Protein AF-0000000070205760 (afdb_homodimer)

Radius of gyration: 33.43 Å; Cα contacts (8 Å, |Δi|>4): 2283; chains: 2; bounding box: 76×93×79 Å

Sequence (1070 aa):
MADLSYISCPNTAYIRYMSIPDMLQERTNEAPEKEIFVQRFEGGGRRSLTYAELLKRSTHIAKYLTARGIVPGDCVAIIGPNSIEWIIGEFAILLTGAVAVQIYKTSESFAETTKLLKSTQSKAVLLDPEFEINYISDMEAYFTSEESPQGKPIVLLLQQSALSSLTSMPDAILTTEEEVVALPKIQPESTAIIFTTSGSTGVPKMVEITHLSMVNASYISFLGIGGGDRPYGTSYNDRPFTWMAGSPIFSILNGNKRVFVDTAIGMKKENIMVIWDIIMSEKCTNAMVLPYALLDIIDNLDVILKHGYGLYAIGTGGQHIGSHLTDICGTCTEKFFMGYGSTEVGVVSYIELTTEMEEGHVGSLFPGYEVKVIGGNGATLNRGQLGDILVKSPWILKCYGSSPELNAASFAEGGWFRTGDIGNITVDGKLFVKGKSNDVIKRGGLKVLTCVVEVAMSKLPGVREVVVISVPDDRLLEEVCACYILDEDVNTSEYELDQKCRAILGDNVLGSTPSYFLRFDKFPRLRNGFPPSASMADLSYISCPNTAYIRYMSIPDMLQERTNEAPEKEIFVQRFEGGGRRSLTYAELLKRSTHIAKYLTARGIVPGDCVAIIGPNSIEWIIGEFAILLTGAVAVQIYKTSESFAETTKLLKSTQSKAVLLDPEFEINYISDMEAYFTSEESPQGKPIVLLLQQSALSSLTSMPDAILTTEEEVVALPKIQPESTAIIFTTSGSTGVPKMVEITHLSMVNASYISFLGIGGGDRPYGTSYNDRPFTWMAGSPIFSILNGNKRVFVDTAIGMKKENIMVIWDIIMSEKCTNAMVLPYALLDIIDNLDVILKHGYGLYAIGTGGQHIGSHLTDICGTCTEKFFMGYGSTEVGVVSYIELTTEMEEGHVGSLFPGYEVKVIGGNGATLNRGQLGDILVKSPWILKCYGSSPELNAASFAEGGWFRTGDIGNITVDGKLFVKGKSNDVIKRGGLKVLTCVVEVAMSKLPGVREVVVISVPDDRLLEEVCACYILDEDVNTSEYELDQKCRAILGDNVLGSTPSYFLRFDKFPRLRNGFPPSAS

Foldseek 3Di:
DFDFFKDAFADPDDQDFAFLLVLLVVLCVVWVADWAEWEAEPPGDIDTDGSVRLNVLLCLLLLLCVVVPDAAAAEEEEEDWDDPLSSSPLVSCVQQNYAYEYDYPDPDDLVVVVVVCVQRLHQEYEAAQPDDPVSLVVLCCSNCPPPSPDDDYHHHHSYPCCSVCVVPPPPSVPDPVSVPDDHDGHGQQGFHYWYWDCDPVRHTWTFTFGSSLQLVLLVLVCVVVVVPPAQAAEELDRHCDAFYPSHSSSSSSVVHHYYYYHPVQGPDLVNLVVVLVVCVVVVHQEYEYEPVSLVSCVVCLVVSQVVVAAHQEYEYEDDWDDLVSQVCDPRRYPWYKYFDDDNFAGTFAMDTDDNPDDTQFHHDGTHFKMKFFAAPVRHRHRAPDKGWIKMAGPNGTPAGPPCVPVRVVQADPPRIGGPQWMWGAHSVGTTGTQAGVVQWWQFQNDTARQSNLQRLLCPDPFWDGWAWAWDQDPRGRTFIEIETEGHPPDDDDPVRSQVSSDVSCDDVNNSHGGPHYHYDNDADADPSRHGDHND/DFDFFKDAFADPDDQDFAFLLVLLVVLCVVWVADWAEWEAEPPGDIDTDGSVRLNVLLCLLLLVLVVVPDAAAAEEEEEDWDDPLSSSPLVSCVQQNYAYEYDYPPPDDLVVVVVVCLQSLHQEYEAAQPDDPVSLVVLQCSQCPPPSPDHDRRYRHSRPCCSVCVVPPPPSVPDPVSVPDDHDGHGQQGFHYWYWDCDPVRHTWTFTFGSSLQLVLLVLVCVVVVPDPAQAAEELDRHCDAFYPSHSSSSSSVVHHYYYYHPVQGPDLVNLVVVLVVCVVVVHQEYEYEPVVLVSCVVCLVVSQVVVAAHQEYEYEDDWDDLVSQVCDPRRYPWYKYFDDDNFAGTFAMDTDDNPDDTQFHHDGTHFKMKFFAAPVRHRHRAPDKGWIKMAGPNGTPAGPPCPPVRVVQADPPRIGGPQWMWGAHSVGTTGTQAGVVQWFQFQNDTARQSNLQRLLCPDPFWDGWAWAWDQDPRGRTFIEIETEGHPPDDDDPVRSQVSSDVSCDDVNNSHGGPHYHYDNDADADPSRHGDHND

Nearest PDB structures (foldseek):
  4gxq-assembly1_A  TM=8.600E-01  e=6.848E-35  Rhodopseudomonas palustris CGA009
  4fuq-assembly4_D  TM=8.060E-01  e=1.025E-35  Rhodopseudomonas palustris CGA009
  6q2m-assembly1_A  TM=8.361E-01  e=2.044E-33  Photinus pyralis
  6k4c-assembly1_A  TM=8.031E-01  e=4.847E-34  Lampyridae
  6hps-assembly1_A  TM=8.206E-01  e=2.572E-32  Photinus pyralis

pLDDT: mean 76.5, std 16.22, range [30.53, 97.88]

Secondary structure (DSSP, 8-state):
-PPBSEEE----SPP----HHHHHHHHHHH-TT-EEEEEE-GGG-EEEEEHHHHHHHHHHHHHHHHHTT--TT-EEEEEE-SSHHHHHHHHHHHHTTPEEEEEE-SS--HHHHHHHHHHHT-SEEEE-TTS-HHHHHHHHHHHHSTTSSSS--EEEE--HHHHHTTTT-SS----HHHHTPPPPPPPTTSEEEEEEE--TTSSPEEEEEEHHHHHHHHHHHHHHHT--S--PPEE--SS---SGGG-HHHHHHHT--EEEE-TTTTT-GGGHHHHHHHHHHTT--EEE--HHHHHHHHHTHHHHHHTT--EEEEEEESS---GGGGGGBTTTEEEEEEEEEETTTEEEEEEE--TTPPTTB--EEPTT-EEEEE-TTSPBPBTT--EEEEEE-TTS--EETT-HHHHHHHEETTTEEEEEEEEEE-TT--EEEEEETT-EEEETTEEEEHHHHHHHHHTSTTEEEEEEEEEEETTTEEEEEEEEEE-TT----HHHHHHHHHHHH-GGGGGGS-SEEEE-SS----TTSPPPP--/-PPBSEEE----SPP----HHHHHHHHHHH-TT-EEEEEE-GGG-EEEEEHHHHHHHHHHHHHHHHHTT--TT-EEEEEE-SSHHHHHHHHHHHHTTPEEEEEE-SS--HHHHHHHHHHHT-SEEEE-TTS-HHHHHHHHHHHHSTTSSSSS---EE--HHHHHTTTT-SS----HHHHTPPPPPPPTTSEEEEEEE--TTSSPEEEEEEHHHHHHHHHHHHHHHT--S----EE--SS---SGGG-HHHHHHHT--EEEE-TTTTT-GGGHHHHHHHHHHTT--EEE--HHHHHHHHHTHHHHHHHT--EEEEEEESS---GGGGGGBTTTEEEEEEEEEETTTEEEEEEE--TTPPTTB--EEPTT-EEEEE-TTSPBPBTT--EEEEEE-TTS--EETT-HHHHHHHEETTTEEEEEEEEEE-TT--EEEEEETT-EEEETTEEEEHHHHHHHHHTSTTEEEEEEEEEEETTTEEEEEEEEEE-TT----HHHHHHHHHHHH-GGGGGGS-SEEEE-SS----TTSPPPP--

InterPro domains:
  IPR000873 AMP-dependent synthetase/ligase domain [PF00501] (25-400)
  IPR020845 AMP-binding, conserved site [PS00455] (194-205)
  IPR025110 AMP-binding enzyme, C-terminal domain [PF13193] (453-529)
  IPR042099 ANL, N-terminal domain [G3DSA:3.40.50.12780] (6-436)
  IPR045851 AMP-binding enzyme domain superfamily [G3DSA:3.30.300.30] (437-529)

Structure (mmCIF, N/CA/C/O backbone):
data_AF-0000000070205760-model_v1
#
loop_
_entity.id
_entity.type
_entity.pdbx_description
1 polymer 'Acyl--CoA ligase YdaB'
#
loop_
_atom_site.group_PDB
_atom_site.id
_atom_site.type_symbol
_atom_site.label_atom_id
_atom_site.label_alt_id
_atom_site.label_comp_id
_atom_site.label_asym_id
_atom_site.label_entity_id
_atom_site.label_seq_id
_atom_site.pdbx_PDB_ins_code
_atom_site.Cartn_x
_atom_site.Cartn_y
_atom_site.Cartn_z
_atom_site.occupancy
_atom_site.B_iso_or_equiv
_atom_site.auth_seq_id
_atom_site.auth_comp_id
_atom_site.auth_asym_id
_atom_site.auth_atom_id
_atom_site.pdbx_PDB_model_num
ATOM 1 N N . MET A 1 1 ? -24.453 0.833 13.477 1 44.97 1 MET A N 1
ATOM 2 C CA . MET A 1 1 ? -24.156 0.873 12.047 1 44.97 1 MET A CA 1
ATOM 3 C C . MET A 1 1 ? -23.328 -0.332 11.625 1 44.97 1 MET A C 1
ATOM 5 O O . MET A 1 1 ? -22.438 -0.764 12.359 1 44.97 1 MET A O 1
ATOM 9 N N . ALA A 1 2 ? -23.859 -1.13 10.727 1 53.62 2 ALA A N 1
ATOM 10 C CA . ALA A 1 2 ? -23.219 -2.369 10.289 1 53.62 2 ALA A CA 1
ATOM 11 C C . ALA A 1 2 ? -21.812 -2.109 9.797 1 53.62 2 ALA A C 1
ATOM 13 O O . ALA A 1 2 ? -21.547 -1.109 9.117 1 53.62 2 ALA A O 1
ATOM 14 N N . ASP A 1 3 ? -20.844 -2.801 10.188 1 84.81 3 ASP A N 1
ATOM 15 C CA . ASP A 1 3 ? -19.438 -2.764 9.781 1 84.81 3 ASP A CA 1
ATOM 16 C C . ASP A 1 3 ? -19.312 -2.943 8.266 1 84.81 3 ASP A C 1
ATOM 18 O O . ASP A 1 3 ? -20.141 -3.6 7.641 1 84.81 3 ASP A O 1
ATOM 22 N N . LEU A 1 4 ? -18.719 -2.115 7.668 1 93.62 4 LEU A N 1
ATOM 23 C CA . LEU A 1 4 ? -18.422 -2.227 6.246 1 93.62 4 LEU A CA 1
ATOM 24 C C . LEU A 1 4 ? -17.703 -3.533 5.941 1 93.62 4 LEU A C 1
ATOM 26 O O . LEU A 1 4 ? -17.031 -4.098 6.812 1 93.62 4 LEU A O 1
ATOM 30 N N . SER A 1 5 ? -17.969 -4.062 4.754 1 96.56 5 SER A N 1
ATOM 31 C CA . SER A 1 5 ? -17.375 -5.309 4.285 1 96.56 5 SER A CA 1
ATOM 32 C C . SER A 1 5 ? -15.891 -5.129 3.973 1 96.56 5 SER A C 1
ATOM 34 O O . SER A 1 5 ? -15.5 -5.027 2.807 1 96.56 5 SER A O 1
ATOM 36 N N . TYR A 1 6 ? -15.133 -5.137 5.008 1 97 6 TYR A N 1
ATOM 37 C CA . TYR A 1 6 ? -13.688 -4.973 4.918 1 97 6 TYR A CA 1
ATOM 38 C C . TYR A 1 6 ? -12.977 -5.816 5.973 1 97 6 TYR A C 1
ATOM 40 O O . TYR A 1 6 ? -13.406 -5.871 7.125 1 97 6 TYR A O 1
ATOM 48 N N . ILE A 1 7 ? -11.93 -6.539 5.535 1 96.31 7 ILE A N 1
ATOM 49 C CA . ILE A 1 7 ? -11.055 -7.262 6.453 1 96.31 7 ILE A CA 1
ATOM 50 C C . ILE A 1 7 ? -9.602 -7.113 6.004 1 96.31 7 ILE A C 1
ATOM 52 O O . ILE A 1 7 ? -9.336 -6.891 4.82 1 96.31 7 ILE A O 1
ATOM 56 N N . SER A 1 8 ? -8.711 -7.168 6.898 1 95 8 SER A N 1
ATOM 57 C CA . SER A 1 8 ? -7.281 -7.086 6.609 1 95 8 SER A CA 1
ATOM 58 C C . SER A 1 8 ? -6.473 -7.957 7.566 1 95 8 SER A C 1
ATOM 60 O O . SER A 1 8 ? -6.977 -8.375 8.609 1 95 8 SER A O 1
ATOM 62 N N . CYS A 1 9 ? -5.316 -8.352 7.152 1 92.88 9 CYS A N 1
ATOM 63 C CA . CYS A 1 9 ? -4.32 -9.016 7.988 1 92.88 9 CYS A CA 1
ATOM 64 C C . CYS A 1 9 ? -3.004 -8.25 7.977 1 92.88 9 CYS A C 1
ATOM 66 O O . CYS A 1 9 ? -2.344 -8.156 6.941 1 92.88 9 CYS A O 1
ATOM 68 N N . PRO A 1 10 ? -2.631 -7.676 9.117 1 90.31 10 PRO A N 1
ATOM 69 C CA . PRO A 1 10 ? -1.404 -6.875 9.148 1 90.31 10 PRO A CA 1
ATOM 70 C C . PRO A 1 10 ? -0.162 -7.688 8.789 1 90.31 10 PRO A C 1
ATOM 72 O O . PRO A 1 10 ? -0.057 -8.859 9.156 1 90.31 10 PRO A O 1
ATOM 75 N N . ASN A 1 11 ? 0.666 -7.039 7.957 1 85.5 11 ASN A N 1
ATOM 76 C CA . ASN A 1 11 ? 1.988 -7.609 7.719 1 85.5 11 ASN A CA 1
ATOM 77 C C . ASN A 1 11 ? 2.969 -7.23 8.828 1 85.5 11 ASN A C 1
ATOM 79 O O . ASN A 1 11 ? 3.449 -6.098 8.875 1 85.5 11 ASN A O 1
ATOM 83 N N . THR A 1 12 ? 3.359 -8.156 9.617 1 83.62 12 THR A N 1
ATOM 84 C CA . THR A 1 12 ? 4.195 -7.848 10.773 1 83.62 12 THR A CA 1
ATOM 85 C C . THR A 1 12 ? 5.672 -8.023 10.438 1 83.62 12 THR A C 1
ATOM 87 O O . THR A 1 12 ? 6.543 -7.68 11.242 1 83.62 12 THR A O 1
ATOM 90 N N . ALA A 1 13 ? 5.918 -8.516 9.25 1 84.19 13 ALA A N 1
ATOM 91 C CA . ALA A 1 13 ? 7.305 -8.742 8.844 1 84.19 13 ALA A CA 1
ATOM 92 C C . ALA A 1 13 ? 7.859 -7.539 8.094 1 84.19 13 ALA A C 1
ATOM 94 O O . ALA A 1 13 ? 7.117 -6.832 7.406 1 84.19 13 ALA A O 1
ATOM 95 N N . TYR A 1 14 ? 9.133 -7.383 8.25 1 88 14 TYR A N 1
ATOM 96 C CA . TYR A 1 14 ? 9.797 -6.379 7.422 1 88 14 TYR A CA 1
ATOM 97 C C . TYR A 1 14 ? 9.797 -6.793 5.953 1 88 14 TYR A C 1
ATOM 99 O O . TYR A 1 14 ? 9.977 -7.973 5.633 1 88 14 TYR A O 1
ATOM 107 N N . ILE A 1 15 ? 9.625 -5.828 5.133 1 90.75 15 ILE A N 1
ATOM 108 C CA . ILE A 1 15 ? 9.672 -6.078 3.697 1 90.75 15 ILE A CA 1
ATOM 109 C C . ILE A 1 15 ? 11.102 -6.426 3.283 1 90.75 15 ILE A C 1
ATOM 111 O O . ILE A 1 15 ? 12.047 -5.727 3.65 1 90.75 15 ILE A O 1
ATOM 115 N N . ARG A 1 16 ? 11.242 -7.512 2.629 1 91 16 ARG A N 1
ATOM 116 C CA . ARG A 1 16 ? 12.531 -7.871 2.057 1 91 16 ARG A CA 1
ATOM 117 C C . ARG A 1 16 ? 12.742 -7.188 0.71 1 91 16 ARG A C 1
ATOM 119 O O . ARG A 1 16 ? 12.328 -7.703 -0.327 1 91 16 ARG A O 1
ATOM 126 N N . TYR A 1 17 ? 13.406 -6.109 0.731 1 93.81 17 TYR A N 1
ATOM 127 C CA . TYR A 1 17 ? 13.648 -5.316 -0.469 1 93.81 17 TYR A CA 1
ATOM 128 C C . TYR A 1 17 ? 14.852 -5.836 -1.241 1 93.81 17 TYR A C 1
ATOM 130 O O . TYR A 1 17 ? 15.906 -5.203 -1.254 1 93.81 17 TYR A O 1
ATOM 138 N N . MET A 1 18 ? 14.648 -6.918 -1.953 1 93.5 18 MET A N 1
ATOM 139 C CA . MET A 1 18 ? 15.711 -7.582 -2.699 1 93.5 18 MET A CA 1
ATOM 140 C C . MET A 1 18 ? 15.156 -8.328 -3.904 1 93.5 18 MET A C 1
ATOM 142 O O . MET A 1 18 ? 13.953 -8.602 -3.967 1 93.5 18 MET A O 1
ATOM 146 N N . SER A 1 19 ? 15.984 -8.641 -4.852 1 95.44 19 SER A N 1
ATOM 147 C CA . SER A 1 19 ? 15.594 -9.375 -6.043 1 95.44 19 SER A CA 1
ATOM 148 C C . SER A 1 19 ? 15.68 -10.883 -5.812 1 95.44 19 SER A C 1
ATOM 150 O O . SER A 1 19 ? 16.266 -11.336 -4.832 1 95.44 19 SER A O 1
ATOM 152 N N . ILE A 1 20 ? 15.078 -11.617 -6.711 1 94.88 20 ILE A N 1
ATOM 153 C CA . ILE A 1 20 ? 15.109 -13.078 -6.652 1 94.88 20 ILE A CA 1
ATOM 154 C C . ILE A 1 20 ? 16.547 -13.57 -6.703 1 94.88 20 ILE A C 1
ATOM 156 O O . ILE A 1 20 ? 16.969 -14.398 -5.891 1 94.88 20 ILE A O 1
ATOM 160 N N . PRO A 1 21 ? 17.422 -13.039 -7.594 1 94.88 21 PRO A N 1
ATOM 161 C CA . PRO A 1 21 ? 18.828 -13.453 -7.605 1 94.88 21 PRO A CA 1
ATOM 162 C C . PRO A 1 21 ? 19.547 -13.133 -6.297 1 94.88 21 PRO A C 1
ATOM 164 O O . PRO A 1 21 ? 20.391 -13.914 -5.844 1 94.88 21 PRO A O 1
ATOM 167 N N . ASP A 1 22 ? 19.234 -11.984 -5.691 1 93.62 22 ASP A N 1
ATOM 168 C CA . ASP A 1 22 ? 19.812 -11.664 -4.387 1 93.62 22 ASP A CA 1
ATOM 169 C C . ASP A 1 22 ? 19.469 -12.734 -3.354 1 93.62 22 ASP A C 1
ATOM 171 O O . ASP A 1 22 ? 20.312 -13.156 -2.574 1 93.62 22 ASP A O 1
ATOM 175 N N . MET A 1 23 ? 18.266 -13.125 -3.352 1 92.38 23 MET A N 1
ATOM 176 C CA . MET A 1 23 ? 17.812 -14.133 -2.396 1 92.38 23 MET A CA 1
ATOM 177 C C . MET A 1 23 ? 18.484 -15.484 -2.678 1 92.38 23 MET A C 1
ATOM 179 O O . MET A 1 23 ? 18.844 -16.203 -1.75 1 92.38 23 MET A O 1
ATOM 183 N N . LEU A 1 24 ? 18.547 -15.844 -3.953 1 93 24 LEU A N 1
ATOM 184 C CA . LEU A 1 24 ? 19.266 -17.078 -4.305 1 93 24 LEU A CA 1
ATOM 185 C C . LEU A 1 24 ? 20.688 -17.047 -3.773 1 93 24 LEU A C 1
ATOM 187 O O . LEU A 1 24 ? 21.172 -18.031 -3.227 1 93 24 LEU A O 1
ATOM 191 N N . GLN A 1 25 ? 21.344 -15.953 -3.957 1 93.31 25 GLN A N 1
ATOM 192 C CA . GLN A 1 25 ? 22.703 -15.812 -3.457 1 93.31 25 GLN A CA 1
ATOM 193 C C . GLN A 1 25 ? 22.75 -15.977 -1.941 1 93.31 25 GLN A C 1
ATOM 195 O O . GLN A 1 25 ? 23.641 -16.656 -1.413 1 93.31 25 GLN A O 1
ATOM 200 N N . GLU A 1 26 ? 21.859 -15.375 -1.264 1 91.5 26 GLU A N 1
ATOM 201 C CA . GLU A 1 26 ? 21.781 -15.484 0.191 1 91.5 26 GLU A CA 1
ATOM 202 C C . GLU A 1 26 ? 21.578 -16.938 0.625 1 91.5 26 GLU A C 1
ATOM 204 O O . GLU A 1 26 ? 22.266 -17.422 1.525 1 91.5 26 GLU A O 1
ATOM 209 N N . ARG A 1 27 ? 20.719 -17.578 -0.027 1 91.5 27 ARG A N 1
ATOM 210 C CA . ARG A 1 27 ? 20.438 -18.969 0.308 1 91.5 27 ARG A CA 1
ATOM 211 C C . ARG A 1 27 ? 21.641 -19.859 0.008 1 91.5 27 ARG A C 1
ATOM 213 O O . ARG A 1 27 ? 21.938 -20.797 0.761 1 91.5 27 ARG A O 1
ATOM 220 N N . THR A 1 28 ? 22.266 -19.609 -1.092 1 94.31 28 THR A N 1
ATOM 221 C CA . THR A 1 28 ? 23.453 -20.359 -1.456 1 94.31 28 THR A CA 1
ATOM 222 C C . THR A 1 28 ? 24.547 -20.188 -0.411 1 94.31 28 THR A C 1
ATOM 224 O O . THR A 1 28 ? 25.219 -21.141 -0.035 1 94.31 28 THR A O 1
ATOM 227 N N . ASN A 1 29 ? 24.703 -18.969 0.047 1 94.44 29 ASN A N 1
ATOM 228 C CA . ASN A 1 29 ? 25.688 -18.703 1.086 1 94.44 29 ASN A CA 1
ATOM 229 C C . ASN A 1 29 ? 25.359 -19.453 2.377 1 94.44 29 ASN A C 1
ATOM 231 O O . ASN A 1 29 ? 26.266 -19.922 3.068 1 94.44 29 ASN A O 1
ATOM 235 N N . GLU A 1 30 ? 24.156 -19.609 2.66 1 92.94 30 GLU A N 1
ATOM 236 C CA . GLU A 1 30 ? 23.703 -20.25 3.896 1 92.94 30 GLU A CA 1
ATOM 237 C C . GLU A 1 30 ? 23.844 -21.766 3.826 1 92.94 30 GLU A C 1
ATOM 239 O O . GLU A 1 30 ? 24.25 -22.406 4.801 1 92.94 30 GLU A O 1
ATOM 244 N N . ALA A 1 31 ? 23.516 -22.328 2.688 1 93.88 31 ALA A N 1
ATOM 245 C CA . ALA A 1 31 ? 23.5 -23.781 2.57 1 93.88 31 ALA A CA 1
ATOM 246 C C . ALA A 1 31 ? 23.797 -24.219 1.137 1 93.88 31 ALA A C 1
ATOM 248 O O . ALA A 1 31 ? 22.953 -24.844 0.49 1 93.88 31 ALA A O 1
ATOM 249 N N . PRO A 1 32 ? 24.969 -24.016 0.735 1 94.81 32 PRO A N 1
ATOM 250 C CA . PRO A 1 32 ? 25.312 -24.266 -0.666 1 94.81 32 PRO A CA 1
ATOM 251 C C . PRO A 1 32 ? 25.047 -25.719 -1.091 1 94.81 32 PRO A C 1
ATOM 253 O O . PRO A 1 32 ? 24.641 -25.969 -2.229 1 94.81 32 PRO A O 1
ATOM 256 N N . GLU A 1 33 ? 25.172 -26.703 -0.186 1 95.25 33 GLU A N 1
ATOM 257 C CA . GLU A 1 33 ? 25.094 -28.109 -0.568 1 95.25 33 GLU A CA 1
ATOM 258 C C . GLU A 1 33 ? 23.688 -28.672 -0.313 1 95.25 33 GLU A C 1
ATOM 260 O O . GLU A 1 33 ? 23.438 -29.844 -0.588 1 95.25 33 GLU A O 1
ATOM 265 N N . LYS A 1 34 ? 22.797 -27.859 0.14 1 92.38 34 LYS A N 1
ATOM 266 C CA . LYS A 1 34 ? 21.438 -28.328 0.385 1 92.38 34 LYS A CA 1
ATOM 267 C C . LYS A 1 34 ? 20.734 -28.656 -0.924 1 92.38 34 LYS A C 1
ATOM 269 O O . LYS A 1 34 ? 20.75 -27.875 -1.869 1 92.38 34 LYS A O 1
ATOM 274 N N . GLU A 1 35 ? 20.094 -29.875 -0.891 1 90.31 35 GLU A N 1
ATOM 275 C CA . GLU A 1 35 ? 19.25 -30.281 -2.014 1 90.31 35 GLU A CA 1
ATOM 276 C C . GLU A 1 35 ? 17.922 -29.531 -2.002 1 90.31 35 GLU A C 1
ATOM 278 O O . GLU A 1 35 ? 17.156 -29.625 -1.042 1 90.31 35 GLU A O 1
ATOM 283 N N . ILE A 1 36 ? 17.688 -28.797 -3.104 1 86.31 36 ILE A N 1
ATOM 284 C CA . ILE A 1 36 ? 16.516 -27.938 -3.055 1 86.31 36 ILE A CA 1
ATOM 285 C C . ILE A 1 36 ? 15.492 -28.406 -4.086 1 86.31 36 ILE A C 1
ATOM 287 O O . ILE A 1 36 ? 14.297 -28.156 -3.932 1 86.31 36 ILE A O 1
ATOM 291 N N . PHE A 1 37 ? 15.945 -29.016 -5.137 1 85.12 37 PHE A N 1
ATOM 292 C CA . PHE A 1 37 ? 15.031 -29.516 -6.164 1 85.12 37 PHE A CA 1
ATOM 293 C C . PHE A 1 37 ? 15.367 -30.953 -6.531 1 85.12 37 PHE A C 1
ATOM 295 O O . PHE A 1 37 ? 16.531 -31.297 -6.734 1 85.12 37 PHE A O 1
ATOM 302 N N . VAL A 1 38 ? 14.289 -31.75 -6.566 1 86.12 38 VAL A N 1
ATOM 303 C CA . VAL A 1 38 ? 14.414 -33.156 -6.969 1 86.12 38 VAL A CA 1
ATOM 304 C C . VAL A 1 38 ? 13.398 -33.469 -8.062 1 86.12 38 VAL A C 1
ATOM 306 O O . VAL A 1 38 ? 12.219 -33.125 -7.938 1 86.12 38 VAL A O 1
ATOM 309 N N . GLN A 1 39 ? 13.859 -34.031 -9.141 1 83.62 39 GLN A N 1
ATOM 310 C CA . GLN A 1 39 ? 12.977 -34.5 -10.203 1 83.62 39 GLN A CA 1
ATOM 311 C C . GLN A 1 39 ? 13.008 -36.031 -10.305 1 83.62 39 GLN A C 1
ATOM 313 O O . GLN A 1 39 ? 14.078 -36.625 -10.383 1 83.62 39 GLN A O 1
ATOM 318 N N . ARG A 1 40 ? 11.844 -36.531 -10.266 1 84.5 40 ARG A N 1
ATOM 319 C CA . ARG A 1 40 ? 11.711 -38 -10.375 1 84.5 40 ARG A CA 1
ATOM 320 C C . ARG A 1 40 ? 11.148 -38.406 -11.727 1 84.5 40 ARG A C 1
ATOM 322 O O . ARG A 1 40 ? 10.273 -37.719 -12.273 1 84.5 40 ARG A O 1
ATOM 329 N N . PHE A 1 41 ? 11.617 -39.5 -12.25 1 82.06 41 PHE A N 1
ATOM 330 C CA . PHE A 1 41 ? 11.258 -39.969 -13.586 1 82.06 41 PHE A CA 1
ATOM 331 C C . PHE A 1 41 ? 10.609 -41.344 -13.523 1 82.06 41 PHE A C 1
ATOM 333 O O . PHE A 1 41 ? 10.664 -42.031 -12.492 1 82.06 41 PHE A O 1
ATOM 340 N N . GLU A 1 42 ? 10.008 -41.625 -14.664 1 76.81 42 GLU A N 1
ATOM 341 C CA . GLU A 1 42 ? 9.477 -43 -14.773 1 76.81 42 GLU A CA 1
ATOM 342 C C . GLU A 1 42 ? 10.578 -44.031 -14.609 1 76.81 42 GLU A C 1
ATOM 344 O O . GLU A 1 42 ? 11.703 -43.812 -15.07 1 76.81 42 GLU A O 1
ATOM 349 N N . GLY A 1 43 ? 10.336 -45.156 -14.023 1 80.81 43 GLY A N 1
ATOM 350 C CA . GLY A 1 43 ? 11.305 -46.219 -13.852 1 80.81 43 GLY A CA 1
ATOM 351 C C . GLY A 1 43 ? 12.242 -46 -12.68 1 80.81 43 GLY A C 1
ATOM 352 O O . GLY A 1 43 ? 13.211 -46.75 -12.516 1 80.81 43 GLY A O 1
ATOM 353 N N . GLY A 1 44 ? 12.031 -44.969 -11.961 1 84.25 44 GLY A N 1
ATOM 354 C CA . GLY A 1 44 ? 12.773 -44.75 -10.727 1 84.25 44 GLY A CA 1
ATOM 355 C C . GLY A 1 44 ? 13.914 -43.781 -10.875 1 84.25 44 GLY A C 1
ATOM 356 O O . GLY A 1 44 ? 14.695 -43.594 -9.938 1 84.25 44 GLY A O 1
ATOM 357 N N . GLY A 1 45 ? 14.125 -43.219 -11.992 1 88.56 45 GLY A N 1
ATOM 358 C CA . GLY A 1 45 ? 15.156 -42.219 -12.195 1 88.56 45 GLY A CA 1
ATOM 359 C C . GLY A 1 45 ? 15.016 -41 -11.281 1 88.56 45 GLY A C 1
ATOM 360 O O . GLY A 1 45 ? 13.906 -40.656 -10.859 1 88.56 45 GLY A O 1
ATOM 361 N N . ARG A 1 46 ? 16.219 -40.375 -10.875 1 89.31 46 ARG A N 1
ATOM 362 C CA . ARG A 1 46 ? 16.25 -39.25 -9.938 1 89.31 46 ARG A CA 1
ATOM 363 C C . ARG A 1 46 ? 17.359 -38.25 -10.281 1 89.31 46 ARG A C 1
ATOM 365 O O . ARG A 1 46 ? 18.5 -38.656 -10.531 1 89.31 46 ARG A O 1
ATOM 372 N N . ARG A 1 47 ? 17.031 -37.062 -10.445 1 87.81 47 ARG A N 1
ATOM 373 C CA . ARG A 1 47 ? 17.984 -35.969 -10.547 1 87.81 47 ARG A CA 1
ATOM 374 C C . ARG A 1 47 ? 17.734 -34.938 -9.461 1 87.81 47 ARG A C 1
ATOM 376 O O . ARG A 1 47 ? 16.625 -34.812 -8.953 1 87.81 47 ARG A O 1
ATOM 383 N N . SER A 1 48 ? 18.766 -34.344 -9.023 1 88.88 48 SER A N 1
ATOM 384 C CA . SER A 1 48 ? 18.609 -33.312 -7.98 1 88.88 48 SER A CA 1
ATOM 385 C C . SER A 1 48 ? 19.5 -32.125 -8.227 1 88.88 48 SER A C 1
ATOM 387 O O . SER A 1 48 ? 20.438 -32.188 -9.031 1 88.88 48 SER A O 1
ATOM 389 N N . LEU A 1 49 ? 19.156 -31.031 -7.668 1 88.12 49 LEU A N 1
ATOM 390 C CA . LEU A 1 49 ? 19.859 -29.766 -7.77 1 88.12 49 LEU A CA 1
ATOM 391 C C . LEU A 1 49 ? 20.078 -29.156 -6.391 1 88.12 49 LEU A C 1
ATOM 393 O O . LEU A 1 49 ? 19.141 -29.062 -5.586 1 88.12 49 LEU A O 1
ATOM 397 N N . THR A 1 50 ? 21.391 -28.812 -6.059 1 92.56 50 THR A N 1
ATOM 398 C CA . THR A 1 50 ? 21.703 -28.062 -4.84 1 92.56 50 THR A CA 1
ATOM 399 C C . THR A 1 50 ? 21.688 -26.562 -5.102 1 92.56 50 THR A C 1
ATOM 401 O O . THR A 1 50 ? 21.656 -26.125 -6.254 1 92.56 50 THR A O 1
ATOM 404 N N . TYR A 1 51 ? 21.703 -25.75 -4.039 1 93.62 51 TYR A N 1
ATOM 405 C CA . TYR A 1 51 ? 21.781 -24.297 -4.211 1 93.62 51 TYR A CA 1
ATOM 406 C C . TYR A 1 51 ? 23.031 -23.906 -4.996 1 93.62 51 TYR A C 1
ATOM 408 O O . TYR A 1 51 ? 22.953 -23.078 -5.906 1 93.62 51 TYR A O 1
ATOM 416 N N . ALA A 1 52 ? 24.141 -24.484 -4.645 1 94.19 52 ALA A N 1
ATOM 417 C CA . ALA A 1 52 ? 25.406 -24.172 -5.297 1 94.19 52 ALA A CA 1
ATOM 418 C C . ALA A 1 52 ? 25.359 -24.516 -6.781 1 94.19 52 ALA A C 1
ATOM 420 O O . ALA A 1 52 ? 25.828 -23.734 -7.617 1 94.19 52 ALA A O 1
ATOM 421 N N . GLU A 1 53 ? 24.812 -25.672 -7.07 1 90.94 53 GLU A N 1
ATOM 422 C CA . GLU A 1 53 ? 24.703 -26.094 -8.461 1 90.94 53 GLU A CA 1
ATOM 423 C C . GLU A 1 53 ? 23.766 -25.156 -9.242 1 90.94 53 GLU A C 1
ATOM 425 O O . GLU A 1 53 ? 24.062 -24.781 -10.375 1 90.94 53 GLU A O 1
ATOM 430 N N . LEU A 1 54 ? 22.656 -24.812 -8.633 1 90.88 54 LEU A N 1
ATOM 431 C CA . LEU A 1 54 ? 21.703 -23.922 -9.281 1 90.88 54 LEU A CA 1
ATOM 432 C C . LEU A 1 54 ? 22.359 -22.578 -9.602 1 90.88 54 LEU A C 1
ATOM 434 O O . LEU A 1 54 ? 22.25 -22.094 -10.727 1 90.88 54 LEU A O 1
ATOM 438 N N . LEU A 1 55 ? 23 -22.016 -8.633 1 92.44 55 LEU A N 1
ATOM 439 C CA . LEU A 1 55 ? 23.625 -20.719 -8.828 1 92.44 55 LEU A CA 1
ATOM 440 C C . LEU A 1 55 ? 24.719 -20.797 -9.898 1 92.44 55 LEU A C 1
ATOM 442 O O . LEU A 1 55 ? 24.781 -19.938 -10.773 1 92.44 55 LEU A O 1
ATOM 446 N N . LYS A 1 56 ? 25.547 -21.797 -9.844 1 89.38 56 LYS A N 1
ATOM 447 C CA . LYS A 1 56 ? 26.641 -21.969 -10.789 1 89.38 56 LYS A CA 1
ATOM 448 C C . LYS A 1 56 ? 26.141 -22.109 -12.219 1 89.38 56 LYS A C 1
ATOM 450 O O . LYS A 1 56 ? 26.562 -21.391 -13.109 1 89.38 56 LYS A O 1
ATOM 455 N N . ARG A 1 57 ? 25.219 -23.016 -12.422 1 86.31 57 ARG A N 1
ATOM 456 C CA . ARG A 1 57 ? 24.719 -23.312 -13.758 1 86.31 57 ARG A CA 1
ATOM 457 C C . ARG A 1 57 ? 23.906 -22.141 -14.312 1 86.31 57 ARG A C 1
ATOM 459 O O . ARG A 1 57 ? 24.016 -21.812 -15.492 1 86.31 57 ARG A O 1
ATOM 466 N N . SER A 1 58 ? 23.094 -21.578 -13.5 1 91.06 58 SER A N 1
ATOM 467 C CA . SER A 1 58 ? 22.312 -20.422 -13.945 1 91.06 58 SER A CA 1
ATOM 468 C C . SER A 1 58 ? 23.219 -19.25 -14.281 1 91.06 58 SER A C 1
ATOM 470 O O . SER A 1 58 ? 22.969 -18.5 -15.234 1 91.06 58 SER A O 1
ATOM 472 N N . THR A 1 59 ? 24.281 -19.016 -13.445 1 90.5 59 THR A N 1
ATOM 473 C CA . THR A 1 59 ? 25.219 -17.922 -13.695 1 90.5 59 THR A CA 1
ATOM 474 C C . THR A 1 59 ? 25.906 -18.109 -15.039 1 90.5 59 THR A C 1
ATOM 476 O O . THR A 1 59 ? 26.094 -17.141 -15.781 1 90.5 59 THR A O 1
ATOM 479 N N . HIS A 1 60 ? 26.266 -19.312 -15.297 1 85.31 60 HIS A N 1
ATOM 480 C CA . HIS A 1 60 ? 26.906 -19.609 -16.562 1 85.31 60 HIS A CA 1
ATOM 481 C C . HIS A 1 60 ? 26.016 -19.219 -17.75 1 85.31 60 HIS A C 1
ATOM 483 O O . HIS A 1 60 ? 26.469 -18.547 -18.672 1 85.31 60 HIS A O 1
ATOM 489 N N . ILE A 1 61 ? 24.797 -19.609 -17.703 1 84.38 61 ILE A N 1
ATOM 490 C CA . ILE A 1 61 ? 23.844 -19.297 -18.766 1 84.38 61 ILE A CA 1
ATOM 491 C C . ILE A 1 61 ? 23.562 -17.797 -18.797 1 84.38 61 ILE A C 1
ATOM 493 O O . ILE A 1 61 ? 23.406 -17.219 -19.875 1 84.38 61 ILE A O 1
ATOM 497 N N . ALA A 1 62 ? 23.469 -17.172 -17.672 1 91.38 62 ALA A N 1
ATOM 498 C CA . ALA A 1 62 ? 23.234 -15.742 -17.578 1 91.38 62 ALA A CA 1
ATOM 499 C C . ALA A 1 62 ? 24.344 -14.953 -18.281 1 91.38 62 ALA A C 1
ATOM 501 O O . ALA A 1 62 ? 24.062 -14 -19.016 1 91.38 62 ALA A O 1
ATOM 502 N N . LYS A 1 63 ? 25.594 -15.344 -17.984 1 88.06 63 LYS A N 1
ATOM 503 C CA . LYS A 1 63 ? 26.719 -14.68 -18.609 1 88.06 63 LYS A CA 1
ATOM 504 C C . LYS A 1 63 ? 26.688 -14.844 -20.125 1 88.06 63 LYS A C 1
ATOM 506 O O . LYS A 1 63 ? 27 -13.914 -20.875 1 88.06 63 LYS A O 1
ATOM 511 N N . TYR A 1 64 ? 26.281 -16.016 -20.516 1 83 64 TYR A N 1
ATOM 512 C CA . TYR A 1 64 ? 26.125 -16.281 -21.938 1 83 64 TYR A CA 1
ATOM 513 C C . TYR A 1 64 ? 25.078 -15.344 -22.562 1 83 64 TYR A C 1
ATOM 515 O O . TYR A 1 64 ? 25.344 -14.727 -23.594 1 83 64 TYR A O 1
ATOM 523 N N . LEU A 1 65 ? 23.938 -15.227 -21.984 1 85.25 65 LEU A N 1
ATOM 524 C CA . LEU A 1 65 ? 22.859 -14.367 -22.469 1 85.25 65 LEU A CA 1
ATOM 525 C C . LEU A 1 65 ? 23.312 -12.906 -22.484 1 85.25 65 LEU A C 1
ATOM 527 O O . LEU A 1 65 ? 23.047 -12.188 -23.453 1 85.25 65 LEU A O 1
ATOM 531 N N . THR A 1 66 ? 23.953 -12.508 -21.406 1 87.56 66 THR A N 1
ATOM 532 C CA . THR A 1 66 ? 24.406 -11.125 -21.281 1 87.56 66 THR A CA 1
ATOM 533 C C . THR A 1 66 ? 25.422 -10.797 -22.375 1 87.56 66 THR A C 1
ATOM 535 O O . THR A 1 66 ? 25.375 -9.719 -22.969 1 87.56 66 THR A O 1
ATOM 538 N N . ALA A 1 67 ? 26.344 -11.719 -22.594 1 80.31 67 ALA A N 1
ATOM 539 C CA . ALA A 1 67 ? 27.375 -11.531 -23.625 1 80.31 67 ALA A CA 1
ATOM 540 C C . ALA A 1 67 ? 26.734 -11.375 -25 1 80.31 67 ALA A C 1
ATOM 542 O O . ALA A 1 67 ? 27.328 -10.773 -25.906 1 80.31 67 ALA A O 1
ATOM 543 N N . ARG A 1 68 ? 25.594 -11.836 -25.156 1 79.25 68 ARG A N 1
ATOM 544 C CA . ARG A 1 68 ? 24.906 -11.797 -26.453 1 79.25 68 ARG A CA 1
ATOM 545 C C . ARG A 1 68 ? 23.922 -10.641 -26.5 1 79.25 68 ARG A C 1
ATOM 547 O O . ARG A 1 68 ? 23.094 -10.57 -27.422 1 79.25 68 ARG A O 1
ATOM 554 N N . GLY A 1 69 ? 23.906 -9.836 -25.5 1 83.19 69 GLY A N 1
ATOM 555 C CA . GLY A 1 69 ? 23.219 -8.562 -25.625 1 83.19 69 GLY A CA 1
ATOM 556 C C . GLY A 1 69 ? 21.953 -8.477 -24.781 1 83.19 69 GLY A C 1
ATOM 557 O O . GLY A 1 69 ? 21.219 -7.484 -24.844 1 83.19 69 GLY A O 1
ATOM 558 N N . ILE A 1 70 ? 21.625 -9.492 -24.062 1 89.62 70 ILE A N 1
ATOM 559 C CA . ILE A 1 70 ? 20.469 -9.414 -23.172 1 89.62 70 ILE A CA 1
ATOM 560 C C . ILE A 1 70 ? 20.766 -8.453 -22.031 1 89.62 70 ILE A C 1
ATOM 562 O O . ILE A 1 70 ? 21.828 -8.547 -21.391 1 89.62 70 ILE A O 1
ATOM 566 N N . VAL A 1 71 ? 19.875 -7.523 -21.812 1 91 71 VAL A N 1
ATOM 567 C CA . VAL A 1 71 ? 20.047 -6.527 -20.766 1 91 71 VAL A CA 1
ATOM 568 C C . VAL A 1 71 ? 18.828 -6.539 -19.844 1 91 71 VAL A C 1
ATOM 570 O O . VAL A 1 71 ? 17.781 -7.098 -20.188 1 91 71 VAL A O 1
ATOM 573 N N . PRO A 1 72 ? 18.953 -5.91 -18.656 1 94.56 72 PRO A N 1
ATOM 574 C CA . PRO A 1 72 ? 17.812 -5.848 -17.75 1 94.56 72 PRO A CA 1
ATOM 575 C C . PRO A 1 72 ? 16.562 -5.266 -18.406 1 94.56 72 PRO A C 1
ATOM 577 O O . PRO A 1 72 ? 16.641 -4.258 -19.109 1 94.56 72 PRO A O 1
ATOM 580 N N . GLY A 1 73 ? 15.461 -5.938 -18.188 1 94.69 73 GLY A N 1
ATOM 581 C CA . GLY A 1 73 ? 14.203 -5.457 -18.734 1 94.69 73 GLY A CA 1
ATOM 582 C C . GLY A 1 73 ? 13.805 -6.156 -20.016 1 94.69 73 GLY A C 1
ATOM 583 O O . GLY A 1 73 ? 12.641 -6.113 -20.422 1 94.69 73 GLY A O 1
ATOM 584 N N . ASP A 1 74 ? 14.773 -6.793 -20.719 1 92.81 74 ASP A N 1
ATOM 585 C CA . ASP A 1 74 ? 14.445 -7.57 -21.906 1 92.81 74 ASP A CA 1
ATOM 586 C C . ASP A 1 74 ? 13.57 -8.773 -21.562 1 92.81 74 ASP A C 1
ATOM 588 O O . ASP A 1 74 ? 13.766 -9.398 -20.516 1 92.81 74 ASP A O 1
ATOM 592 N N . CYS A 1 75 ? 12.703 -9.086 -22.469 1 93.75 75 CYS A N 1
ATOM 593 C CA . CYS A 1 75 ? 11.898 -10.297 -22.281 1 93.75 75 CYS A CA 1
ATOM 594 C C . CYS A 1 75 ? 12.586 -11.5 -22.906 1 93.75 75 CYS A C 1
ATOM 596 O O . CYS A 1 75 ? 13.039 -11.445 -24.062 1 93.75 75 CYS A O 1
ATOM 598 N N . VAL A 1 76 ? 12.727 -12.539 -22.125 1 92.06 76 VAL A N 1
ATOM 599 C CA . VAL A 1 76 ? 13.25 -13.82 -22.578 1 92.06 76 VAL A CA 1
ATOM 600 C C . VAL A 1 76 ? 12.242 -14.93 -22.297 1 92.06 76 VAL A C 1
ATOM 602 O O . VAL A 1 76 ? 11.852 -15.133 -21.141 1 92.06 76 VAL A O 1
ATOM 605 N N . ALA A 1 77 ? 11.844 -15.672 -23.328 1 88.25 77 ALA A N 1
ATOM 606 C CA . ALA A 1 77 ? 10.852 -16.734 -23.172 1 88.25 77 ALA A CA 1
ATOM 607 C C . ALA A 1 77 ? 11.516 -18.047 -22.734 1 88.25 77 ALA A C 1
ATOM 609 O O . ALA A 1 77 ? 12.648 -18.328 -23.125 1 88.25 77 ALA A O 1
ATOM 610 N N . ILE A 1 78 ? 10.875 -18.75 -21.938 1 84.88 78 ILE A N 1
ATOM 611 C CA . ILE A 1 78 ? 11.242 -20.125 -21.578 1 84.88 78 ILE A CA 1
ATOM 612 C C . ILE A 1 78 ? 10.086 -21.062 -21.891 1 84.88 78 ILE A C 1
ATOM 614 O O . ILE A 1 78 ? 8.961 -20.844 -21.422 1 84.88 78 ILE A O 1
ATOM 618 N N . ILE A 1 79 ? 10.367 -22.031 -22.719 1 80.88 79 ILE A N 1
ATOM 619 C CA . ILE A 1 79 ? 9.336 -22.938 -23.203 1 80.88 79 ILE A CA 1
ATOM 620 C C . ILE A 1 79 ? 9.727 -24.375 -22.875 1 80.88 79 ILE A C 1
ATOM 622 O O . ILE A 1 79 ? 10.797 -24.844 -23.25 1 80.88 79 ILE A O 1
ATOM 626 N N . GLY A 1 80 ? 8.945 -25.047 -22.188 1 75.12 80 GLY A N 1
ATOM 627 C CA . GLY A 1 80 ? 9.211 -26.438 -21.828 1 75.12 80 GLY A CA 1
ATOM 628 C C . GLY A 1 80 ? 8.367 -26.938 -20.688 1 75.12 80 GLY A C 1
ATOM 629 O O . GLY A 1 80 ? 7.535 -26.203 -20.141 1 75.12 80 GLY A O 1
ATOM 630 N N . PRO A 1 81 ? 8.508 -28.188 -20.406 1 71.12 81 PRO A N 1
ATOM 631 C CA . PRO A 1 81 ? 7.836 -28.75 -19.234 1 71.12 81 PRO A CA 1
ATOM 632 C C . PRO A 1 81 ? 8.555 -28.422 -17.922 1 71.12 81 PRO A C 1
ATOM 634 O O . PRO A 1 81 ? 9.664 -27.875 -17.938 1 71.12 81 PRO A O 1
ATOM 637 N N . ASN A 1 82 ? 7.949 -28.812 -16.828 1 71.44 82 ASN A N 1
ATOM 638 C CA . ASN A 1 82 ? 8.625 -28.703 -15.539 1 71.44 82 ASN A CA 1
ATOM 639 C C . ASN A 1 82 ? 9.867 -29.578 -15.484 1 71.44 82 ASN A C 1
ATOM 641 O O . ASN A 1 82 ? 9.789 -30.797 -15.656 1 71.44 82 ASN A O 1
ATOM 645 N N . SER A 1 83 ? 10.93 -29.016 -15.336 1 77.31 83 SER A N 1
ATOM 646 C CA . SER A 1 83 ? 12.195 -29.734 -15.32 1 77.31 83 SER A CA 1
ATOM 647 C C . SER A 1 83 ? 13.273 -28.953 -14.578 1 77.31 83 SER A C 1
ATOM 649 O O . SER A 1 83 ? 13.117 -27.75 -14.336 1 77.31 83 SER A O 1
ATOM 651 N N . ILE A 1 84 ? 14.242 -29.641 -14.211 1 81.06 84 ILE A N 1
ATOM 652 C CA . ILE A 1 84 ? 15.398 -29.016 -13.594 1 81.06 84 ILE A CA 1
ATOM 653 C C . ILE A 1 84 ? 15.984 -27.969 -14.547 1 81.06 84 ILE A C 1
ATOM 655 O O . ILE A 1 84 ? 16.406 -26.891 -14.117 1 81.06 84 ILE A O 1
ATOM 659 N N . GLU A 1 85 ? 15.953 -28.281 -15.812 1 80.94 85 GLU A N 1
ATOM 660 C CA . GLU A 1 85 ? 16.453 -27.344 -16.812 1 80.94 85 GLU A CA 1
ATOM 661 C C . GLU A 1 85 ? 15.625 -26.062 -16.844 1 80.94 85 GLU A C 1
ATOM 663 O O . GLU A 1 85 ? 16.172 -24.969 -17.031 1 80.94 85 GLU A O 1
ATOM 668 N N . TRP A 1 86 ? 14.398 -26.25 -16.703 1 81.69 86 TRP A N 1
ATOM 669 C CA . TRP A 1 86 ? 13.539 -25.078 -16.656 1 81.69 86 TRP A CA 1
ATOM 670 C C . TRP A 1 86 ? 13.93 -24.156 -15.5 1 81.69 86 TRP A C 1
ATOM 672 O O . TRP A 1 86 ? 14.016 -22.938 -15.664 1 81.69 86 TRP A O 1
ATOM 682 N N . ILE A 1 87 ? 14.164 -24.75 -14.367 1 85.06 87 ILE A N 1
ATOM 683 C CA . ILE A 1 87 ? 14.5 -23.984 -13.172 1 85.06 87 ILE A CA 1
ATOM 684 C C . ILE A 1 87 ? 15.82 -23.25 -13.391 1 85.06 87 ILE A C 1
ATOM 686 O O . ILE A 1 87 ? 15.922 -22.047 -13.094 1 85.06 87 ILE A O 1
ATOM 690 N N . ILE A 1 88 ? 16.781 -23.969 -13.898 1 86.56 88 ILE A N 1
ATOM 691 C CA . ILE A 1 88 ? 18.094 -23.375 -14.156 1 86.56 88 ILE A CA 1
ATOM 692 C C . ILE A 1 88 ? 17.953 -22.219 -15.148 1 86.56 88 ILE A C 1
ATOM 694 O O . ILE A 1 88 ? 18.516 -21.141 -14.938 1 86.56 88 ILE A O 1
ATOM 698 N N . GLY A 1 89 ? 17.203 -22.484 -16.219 1 86.75 89 GLY A N 1
ATOM 699 C CA . GLY A 1 89 ? 16.984 -21.469 -17.234 1 86.75 89 GLY A CA 1
ATOM 700 C C . GLY A 1 89 ? 16.266 -20.25 -16.703 1 86.75 89 GLY A C 1
ATOM 701 O O . GLY A 1 89 ? 16.625 -19.109 -17.047 1 86.75 89 GLY A O 1
ATOM 702 N N . GLU A 1 90 ? 15.281 -20.469 -15.961 1 89.31 90 GLU A N 1
ATOM 703 C CA . GLU A 1 90 ? 14.523 -19.359 -15.398 1 89.31 90 GLU A CA 1
ATOM 704 C C . GLU A 1 90 ? 15.398 -18.469 -14.516 1 89.31 90 GLU A C 1
ATOM 706 O O . GLU A 1 90 ? 15.375 -17.25 -14.633 1 89.31 90 GLU A O 1
ATOM 711 N N . PHE A 1 91 ? 16.188 -19.062 -13.641 1 92.31 91 PHE A N 1
ATOM 712 C CA . PHE A 1 91 ? 17.062 -18.297 -12.781 1 92.31 91 PHE A CA 1
ATOM 713 C C . PHE A 1 91 ? 18.156 -17.609 -13.594 1 92.31 91 PHE A C 1
ATOM 715 O O . PHE A 1 91 ? 18.625 -16.531 -13.242 1 92.31 91 PHE A O 1
ATOM 722 N N . ALA A 1 92 ? 18.594 -18.25 -14.695 1 91.81 92 ALA A N 1
ATOM 723 C CA . ALA A 1 92 ? 19.562 -17.609 -15.578 1 91.81 92 ALA A CA 1
ATOM 724 C C . ALA A 1 92 ? 19.016 -16.297 -16.141 1 91.81 92 ALA A C 1
ATOM 726 O O . ALA A 1 92 ? 19.703 -15.281 -16.125 1 91.81 92 ALA A O 1
ATOM 727 N N . ILE A 1 93 ? 17.781 -16.359 -16.594 1 93.44 93 ILE A N 1
ATOM 728 C CA . ILE A 1 93 ? 17.141 -15.156 -17.125 1 93.44 93 ILE A CA 1
ATOM 729 C C . ILE A 1 93 ? 17.078 -14.086 -16.031 1 93.44 93 ILE A C 1
ATOM 731 O O . ILE A 1 93 ? 17.438 -12.93 -16.281 1 93.44 93 ILE A O 1
ATOM 735 N N . LEU A 1 94 ? 16.734 -14.484 -14.836 1 96.12 94 LEU A N 1
ATOM 736 C CA . LEU A 1 94 ? 16.562 -13.555 -13.734 1 96.12 94 LEU A CA 1
ATOM 737 C C . LEU A 1 94 ? 17.891 -12.938 -13.328 1 96.12 94 LEU A C 1
ATOM 739 O O . LEU A 1 94 ? 17.938 -11.766 -12.938 1 96.12 94 LEU A O 1
ATOM 743 N N . LEU A 1 95 ? 18.969 -13.703 -13.422 1 95.25 95 LEU A N 1
ATOM 744 C CA . LEU A 1 95 ? 20.297 -13.227 -13.062 1 95.25 95 LEU A CA 1
ATOM 745 C C . LEU A 1 95 ? 20.766 -12.141 -14.039 1 95.25 95 LEU A C 1
ATOM 747 O O . LEU A 1 95 ? 21.625 -11.32 -13.695 1 95.25 95 LEU A O 1
ATOM 751 N N . THR A 1 96 ? 20.234 -12.109 -15.227 1 94.06 96 THR A N 1
ATOM 752 C CA . THR A 1 96 ? 20.578 -11.078 -16.203 1 94.06 96 THR A CA 1
ATOM 753 C C . THR A 1 96 ? 19.797 -9.797 -15.93 1 94.06 96 THR A C 1
ATOM 755 O O . THR A 1 96 ? 20.109 -8.742 -16.484 1 94.06 96 THR A O 1
ATOM 758 N N . GLY A 1 97 ? 18.734 -9.875 -15.102 1 96.31 97 GLY A N 1
ATOM 759 C CA . GLY A 1 97 ? 17.812 -8.773 -14.938 1 96.31 97 GLY A CA 1
ATOM 760 C C . GLY A 1 97 ? 16.719 -8.75 -15.984 1 96.31 97 GLY A C 1
ATOM 761 O O . GLY A 1 97 ? 15.828 -7.887 -15.953 1 96.31 97 GLY A O 1
ATOM 762 N N . ALA A 1 98 ? 16.734 -9.688 -16.891 1 96.19 98 ALA A N 1
ATOM 763 C CA . ALA A 1 98 ? 15.695 -9.797 -17.891 1 96.19 98 ALA A CA 1
ATOM 764 C C . ALA A 1 98 ? 14.414 -10.375 -17.297 1 96.19 98 ALA A C 1
ATOM 766 O O . ALA A 1 98 ? 14.398 -10.805 -16.141 1 96.19 98 ALA A O 1
ATOM 767 N N . VAL A 1 99 ? 13.359 -10.289 -18.062 1 96.5 99 VAL A N 1
ATOM 768 C CA . VAL A 1 99 ? 12.047 -10.758 -17.641 1 96.5 99 VAL A CA 1
ATOM 769 C C . VAL A 1 99 ? 11.781 -12.148 -18.219 1 96.5 99 VAL A C 1
ATOM 771 O O . VAL A 1 99 ? 11.867 -12.359 -19.422 1 96.5 99 VAL A O 1
ATOM 774 N N . ALA A 1 100 ? 11.508 -13.094 -17.328 1 93.44 100 ALA A N 1
ATOM 775 C CA . ALA A 1 100 ? 11.188 -14.445 -17.781 1 93.44 100 ALA A CA 1
ATOM 776 C C . ALA A 1 100 ? 9.734 -14.539 -18.234 1 93.44 100 ALA A C 1
ATOM 778 O O . ALA A 1 100 ? 8.812 -14.312 -17.438 1 93.44 100 ALA A O 1
ATOM 779 N N . VAL A 1 101 ? 9.57 -14.859 -19.5 1 90.19 101 VAL A N 1
ATOM 780 C CA . VAL A 1 101 ? 8.234 -15.117 -20.047 1 90.19 101 VAL A CA 1
ATOM 781 C C . VAL A 1 101 ? 7.965 -16.625 -20.047 1 90.19 101 VAL A C 1
ATOM 783 O O . VAL A 1 101 ? 8.539 -17.359 -20.859 1 90.19 101 VAL A O 1
ATOM 786 N N . GLN A 1 102 ? 7.125 -16.984 -19.219 1 84 102 GLN A N 1
ATOM 787 C CA . GLN A 1 102 ? 6.883 -18.422 -19.078 1 84 102 GLN A CA 1
ATOM 788 C C . GLN A 1 102 ? 5.809 -18.891 -20.047 1 84 102 GLN A C 1
ATOM 790 O O . GLN A 1 102 ? 4.688 -18.391 -20.047 1 84 102 GLN A O 1
ATOM 795 N N . ILE A 1 103 ? 6.199 -19.766 -20.891 1 77.12 103 ILE A N 1
ATOM 796 C CA . ILE A 1 103 ? 5.273 -20.375 -21.844 1 77.12 103 ILE A CA 1
ATOM 797 C C . ILE A 1 103 ? 5.25 -21.891 -21.656 1 77.12 103 ILE A C 1
ATOM 799 O O . ILE A 1 103 ? 6.227 -22.578 -21.969 1 77.12 103 ILE A O 1
ATOM 803 N N . TYR A 1 104 ? 4.234 -22.281 -21.031 1 63.94 104 TYR A N 1
ATOM 804 C CA . TYR A 1 104 ? 4.141 -23.703 -20.75 1 63.94 104 TYR A CA 1
ATOM 805 C C . TYR A 1 104 ? 3.594 -24.469 -21.953 1 63.94 104 TYR A C 1
ATOM 807 O O . TYR A 1 104 ? 2.59 -24.062 -22.547 1 63.94 104 TYR A O 1
ATOM 815 N N . LYS A 1 105 ? 4.57 -25.125 -22.719 1 57.84 105 LYS A N 1
ATOM 816 C CA . LYS A 1 105 ? 4.223 -25.828 -23.953 1 57.84 105 LYS A CA 1
ATOM 817 C C . LYS A 1 105 ? 3.395 -27.078 -23.656 1 57.84 105 LYS A C 1
ATOM 819 O O . LYS A 1 105 ? 3.914 -28.062 -23.125 1 57.84 105 LYS A O 1
ATOM 824 N N . THR A 1 106 ? 2.271 -27.062 -23.141 1 49.09 106 THR A N 1
ATOM 825 C CA . THR A 1 106 ? 1.652 -28.375 -23.297 1 49.09 106 THR A CA 1
ATOM 826 C C . THR A 1 106 ? 1.484 -28.734 -24.781 1 49.09 106 THR A C 1
ATOM 828 O O . THR A 1 106 ? 2.082 -29.688 -25.266 1 49.09 106 THR A O 1
ATOM 831 N N . SER A 1 107 ? 0.382 -28.281 -25.406 1 47.12 107 SER A N 1
ATOM 832 C CA . SER A 1 107 ? -0.039 -28.594 -26.766 1 47.12 107 SER A CA 1
ATOM 833 C C . SER A 1 107 ? -0.079 -27.344 -27.625 1 47.12 107 SER A C 1
ATOM 835 O O . SER A 1 107 ? -0.627 -27.375 -28.734 1 47.12 107 SER A O 1
ATOM 837 N N . GLU A 1 108 ? 0.702 -26.328 -27.234 1 53.28 108 GLU A N 1
ATOM 838 C CA . GLU A 1 108 ? 0.449 -25.125 -28.031 1 53.28 108 GLU A CA 1
ATOM 839 C C . GLU A 1 108 ? 1.123 -25.203 -29.391 1 53.28 108 GLU A C 1
ATOM 841 O O . GLU A 1 108 ? 2.262 -25.672 -29.5 1 53.28 108 GLU A O 1
ATOM 846 N N . SER A 1 109 ? 0.301 -24.891 -30.359 1 63.03 109 SER A N 1
ATOM 847 C CA . SER A 1 109 ? 0.803 -24.797 -31.734 1 63.03 109 SER A CA 1
ATOM 848 C C . SER A 1 109 ? 1.871 -23.719 -31.844 1 63.03 109 SER A C 1
ATOM 850 O O . SER A 1 109 ? 1.968 -22.828 -31 1 63.03 109 SER A O 1
ATOM 852 N N . PHE A 1 110 ? 2.832 -23.922 -32.688 1 74.5 110 PHE A N 1
ATOM 853 C CA . PHE A 1 110 ? 3.865 -22.953 -33 1 74.5 110 PHE A CA 1
ATOM 854 C C . PHE A 1 110 ? 3.256 -21.578 -33.25 1 74.5 110 PHE A C 1
ATOM 856 O O . PHE A 1 110 ? 3.814 -20.562 -32.812 1 74.5 110 PHE A O 1
ATOM 863 N N . ALA A 1 111 ? 2.064 -21.547 -33.719 1 70.88 111 ALA A N 1
ATOM 864 C CA . ALA A 1 111 ? 1.39 -20.297 -34.031 1 70.88 111 ALA A CA 1
ATOM 865 C C . ALA A 1 111 ? 0.992 -19.562 -32.781 1 70.88 111 ALA A C 1
ATOM 867 O O . ALA A 1 111 ? 1.159 -18.344 -32.656 1 70.88 111 ALA A O 1
ATOM 868 N N . GLU A 1 112 ? 0.5 -20.281 -31.859 1 70.5 112 GLU A N 1
ATOM 869 C CA . GLU A 1 112 ? 0.101 -19.672 -30.594 1 70.5 112 GLU A CA 1
ATOM 870 C C . GLU A 1 112 ? 1.312 -19.141 -29.828 1 70.5 112 GLU A C 1
ATOM 872 O O . GLU A 1 112 ? 1.261 -18.062 -29.219 1 70.5 112 GLU A O 1
ATOM 877 N N . THR A 1 113 ? 2.352 -19.875 -29.922 1 78.81 113 THR A N 1
ATOM 878 C CA . THR A 1 113 ? 3.582 -19.484 -29.234 1 78.81 113 THR A CA 1
ATOM 879 C C . THR A 1 113 ? 4.152 -18.203 -29.859 1 78.81 113 THR A C 1
ATOM 881 O O . THR A 1 113 ? 4.605 -17.312 -29.156 1 78.81 113 THR A O 1
ATOM 884 N N . THR A 1 114 ? 4.062 -18.141 -31.141 1 78.62 114 THR A N 1
ATOM 885 C CA . THR A 1 114 ? 4.617 -16.984 -31.844 1 78.62 114 THR A CA 1
ATOM 886 C C . THR A 1 114 ? 3.824 -15.719 -31.5 1 78.62 114 THR A C 1
ATOM 888 O O . THR A 1 114 ? 4.395 -14.633 -31.406 1 78.62 114 THR A O 1
ATOM 891 N N . LYS A 1 115 ? 2.592 -15.875 -31.359 1 74.75 115 LYS A N 1
ATOM 892 C CA . LYS A 1 115 ? 1.766 -14.734 -30.969 1 74.75 115 LYS A CA 1
ATOM 893 C C . LYS A 1 115 ? 2.191 -14.203 -29.594 1 74.75 115 LYS A C 1
ATOM 895 O O . LYS A 1 115 ? 2.254 -12.984 -29.391 1 74.75 115 LYS A O 1
ATOM 900 N N . LEU A 1 116 ? 2.48 -15.094 -28.75 1 78.62 116 LEU A N 1
ATOM 901 C CA . LEU A 1 116 ? 2.908 -14.703 -27.406 1 78.62 116 LEU A CA 1
ATOM 902 C C . LEU A 1 116 ? 4.285 -14.047 -27.453 1 78.62 116 LEU A C 1
ATOM 904 O O . LEU A 1 116 ? 4.523 -13.062 -26.75 1 78.62 116 LEU A O 1
ATOM 908 N N . LEU A 1 117 ? 5.125 -14.578 -28.25 1 82.94 117 LEU A N 1
ATOM 909 C CA . LEU A 1 117 ? 6.477 -14.039 -28.391 1 82.94 117 LEU A CA 1
ATOM 910 C C . LEU A 1 117 ? 6.445 -12.625 -28.953 1 82.94 117 LEU A C 1
ATOM 912 O O . LEU A 1 117 ? 7.211 -11.758 -28.516 1 82.94 117 LEU A O 1
ATOM 916 N N . LYS A 1 118 ? 5.586 -12.398 -29.828 1 81.5 118 LYS A N 1
ATOM 917 C CA . LYS A 1 118 ? 5.441 -11.07 -30.422 1 81.5 118 LYS A CA 1
ATOM 918 C C . LYS A 1 118 ? 4.863 -10.078 -29.422 1 81.5 118 LYS A C 1
ATOM 920 O O . LYS A 1 118 ? 5.344 -8.945 -29.312 1 81.5 118 LYS A O 1
ATOM 925 N N . SER A 1 119 ? 3.91 -10.547 -28.719 1 79 119 SER A N 1
ATOM 926 C CA . SER A 1 119 ? 3.254 -9.688 -27.75 1 79 119 SER A CA 1
ATOM 927 C C . SER A 1 119 ? 4.215 -9.266 -26.641 1 79 119 SER A C 1
ATOM 929 O O . SER A 1 119 ? 4.137 -8.148 -26.125 1 79 119 SER A O 1
ATOM 931 N N . THR A 1 120 ? 5.086 -10.141 -26.281 1 86.44 120 THR A N 1
ATOM 932 C CA . THR A 1 120 ? 6.031 -9.859 -25.203 1 86.44 120 THR A CA 1
ATOM 933 C C . THR A 1 120 ? 7.312 -9.242 -25.766 1 86.44 120 THR A C 1
ATOM 935 O O . THR A 1 120 ? 8.18 -8.805 -25 1 86.44 120 THR A O 1
ATOM 938 N N . GLN A 1 121 ? 7.414 -9.258 -27.109 1 85.25 121 GLN A N 1
ATOM 939 C CA . GLN A 1 121 ? 8.633 -8.781 -27.75 1 85.25 121 GLN A CA 1
ATOM 940 C C . GLN A 1 121 ? 9.867 -9.477 -27.188 1 85.25 121 GLN A C 1
ATOM 942 O O . GLN A 1 121 ? 10.852 -8.82 -26.844 1 85.25 121 GLN A O 1
ATOM 947 N N . SER A 1 122 ? 9.758 -10.805 -27.078 1 89.19 122 SER A N 1
ATOM 948 C CA . SER A 1 122 ? 10.859 -11.594 -26.531 1 89.19 122 SER A CA 1
ATOM 949 C C . SER A 1 122 ? 12.086 -11.531 -27.422 1 89.19 122 SER A C 1
ATOM 951 O O . SER A 1 122 ? 11.984 -11.719 -28.641 1 89.19 122 SER A O 1
ATOM 953 N N . LYS A 1 123 ? 13.227 -11.289 -26.812 1 87.88 123 LYS A N 1
ATOM 954 C CA . LYS A 1 123 ? 14.477 -11.133 -27.562 1 87.88 123 LYS A CA 1
ATOM 955 C C . LYS A 1 123 ? 15.211 -12.469 -27.688 1 87.88 123 LYS A C 1
ATOM 957 O O . LYS A 1 123 ? 16.094 -12.625 -28.531 1 87.88 123 LYS A O 1
ATOM 962 N N . ALA A 1 124 ? 14.883 -13.375 -26.781 1 85.31 124 ALA A N 1
ATOM 963 C CA . ALA A 1 124 ? 15.492 -14.703 -26.766 1 85.31 124 ALA A CA 1
ATOM 964 C C . ALA A 1 124 ? 14.516 -15.742 -26.219 1 85.31 124 ALA A C 1
ATOM 966 O O . ALA A 1 124 ? 13.469 -15.398 -25.656 1 85.31 124 ALA A O 1
ATOM 967 N N . VAL A 1 125 ? 14.867 -17.016 -26.516 1 85.25 125 VAL A N 1
ATOM 968 C CA . VAL A 1 125 ? 14.039 -18.109 -26.016 1 85.25 125 VAL A CA 1
ATOM 969 C C . VAL A 1 125 ? 14.93 -19.25 -25.5 1 85.25 125 VAL A C 1
ATOM 971 O O . VAL A 1 125 ? 15.961 -19.547 -26.109 1 85.25 125 VAL A O 1
ATOM 974 N N . LEU A 1 126 ? 14.594 -19.719 -24.344 1 83.94 126 LEU A N 1
ATOM 975 C CA . LEU A 1 126 ? 15.148 -20.984 -23.844 1 83.94 126 LEU A CA 1
ATOM 976 C C . LEU A 1 126 ? 14.164 -22.125 -24.062 1 83.94 126 LEU A C 1
ATOM 978 O O . LEU A 1 126 ? 13.023 -22.062 -23.609 1 83.94 126 LEU A O 1
ATOM 982 N N . LEU A 1 127 ? 14.625 -23.141 -24.781 1 80.25 127 LEU A N 1
ATOM 983 C CA . LEU A 1 127 ? 13.758 -24.25 -25.156 1 80.25 127 LEU A CA 1
ATOM 984 C C . LEU A 1 127 ? 14.219 -25.547 -24.5 1 80.25 127 LEU A C 1
ATOM 986 O O . LEU A 1 127 ? 15.414 -25.75 -24.281 1 80.25 127 LEU A O 1
ATOM 990 N N . ASP A 1 128 ? 13.156 -26.312 -24.25 1 71.12 128 ASP A N 1
ATOM 991 C CA . ASP A 1 128 ? 13.5 -27.688 -23.859 1 71.12 128 ASP A CA 1
ATOM 992 C C . ASP A 1 128 ? 14.18 -28.422 -25.016 1 71.12 128 ASP A C 1
ATOM 994 O O . ASP A 1 128 ? 13.68 -28.422 -26.141 1 71.12 128 ASP A O 1
ATOM 998 N N . PRO A 1 129 ? 15.266 -29.031 -24.781 1 64.19 129 PRO A N 1
ATOM 999 C CA . PRO A 1 129 ? 15.992 -29.703 -25.859 1 64.19 129 PRO A CA 1
ATOM 1000 C C . PRO A 1 129 ? 15.242 -30.922 -26.391 1 64.19 129 PRO A C 1
ATOM 1002 O O . PRO A 1 129 ? 15.555 -31.422 -27.484 1 64.19 129 PRO A O 1
ATOM 1005 N N . GLU A 1 130 ? 14.297 -31.406 -25.594 1 66.38 130 GLU A N 1
ATOM 1006 C CA . GLU A 1 130 ? 13.602 -32.625 -25.984 1 66.38 130 GLU A CA 1
ATOM 1007 C C . GLU A 1 130 ? 12.43 -32.312 -26.906 1 66.38 130 GLU A C 1
ATOM 1009 O O . GLU A 1 130 ? 11.734 -33.219 -27.375 1 66.38 130 GLU A O 1
ATOM 1014 N N . PHE A 1 131 ? 12.281 -31.109 -27.344 1 70.81 131 PHE A N 1
ATOM 1015 C CA . PHE A 1 131 ? 11.219 -30.766 -28.281 1 70.81 131 PHE A CA 1
ATOM 1016 C C . PHE A 1 131 ? 11.523 -31.328 -29.672 1 70.81 131 PHE A C 1
ATOM 1018 O O . PHE A 1 131 ? 12.68 -31.609 -30 1 70.81 131 PHE A O 1
ATOM 1025 N N . GLU A 1 132 ? 10.414 -31.359 -30.375 1 70.5 132 GLU A N 1
ATOM 1026 C CA . GLU A 1 132 ? 10.555 -31.844 -31.75 1 70.5 132 GLU A CA 1
ATOM 1027 C C . GLU A 1 132 ? 11.492 -30.938 -32.562 1 70.5 132 GLU A C 1
ATOM 1029 O O . GLU A 1 132 ? 11.461 -29.719 -32.406 1 70.5 132 GLU A O 1
ATOM 1034 N N . ILE A 1 133 ? 12.211 -31.609 -33.344 1 71.81 133 ILE A N 1
ATOM 1035 C CA . ILE A 1 133 ? 13.227 -30.938 -34.156 1 71.81 133 ILE A CA 1
ATOM 1036 C C . ILE A 1 133 ? 12.586 -29.844 -35 1 71.81 133 ILE A C 1
ATOM 1038 O O . ILE A 1 133 ? 13.156 -28.766 -35.156 1 71.81 133 ILE A O 1
ATOM 1042 N N . ASN A 1 134 ? 11.406 -30.156 -35.438 1 74.88 134 ASN A N 1
ATOM 1043 C CA . ASN A 1 134 ? 10.711 -29.172 -36.25 1 74.88 134 ASN A CA 1
ATOM 1044 C C . ASN A 1 134 ? 10.352 -27.922 -35.469 1 74.88 134 ASN A C 1
ATOM 1046 O O . ASN A 1 134 ? 10.422 -26.812 -35.969 1 74.88 134 ASN A O 1
ATOM 1050 N N . TYR A 1 135 ? 10.016 -28.203 -34.281 1 77 135 TYR A N 1
ATOM 1051 C CA . TYR A 1 135 ? 9.664 -27.078 -33.438 1 77 135 TYR A CA 1
ATOM 1052 C C . TYR A 1 135 ?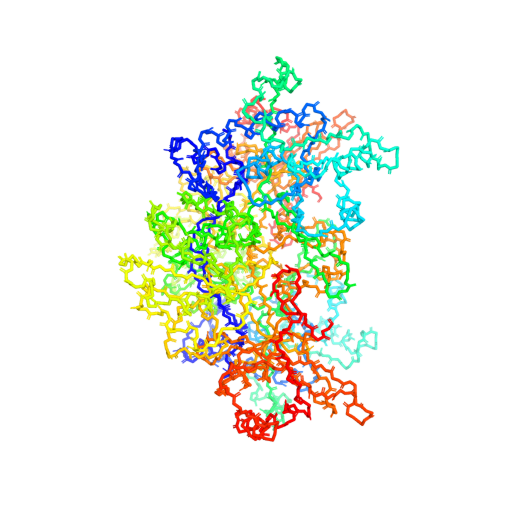 10.883 -26.203 -33.156 1 77 135 TYR A C 1
ATOM 1054 O O . TYR A 1 135 ? 10.805 -24.969 -33.188 1 77 135 TYR A O 1
ATOM 1062 N N . ILE A 1 136 ? 11.969 -26.812 -32.906 1 75.56 136 ILE A N 1
ATOM 1063 C CA . ILE A 1 136 ? 13.219 -26.125 -32.625 1 75.56 136 ILE A CA 1
ATOM 1064 C C . ILE A 1 136 ? 13.656 -25.328 -33.844 1 75.56 136 ILE A C 1
ATOM 1066 O O . ILE A 1 136 ? 14.055 -24.172 -33.75 1 75.56 136 ILE A O 1
ATOM 1070 N N . SER A 1 137 ? 13.477 -25.969 -34.969 1 74.94 137 SER A N 1
ATOM 1071 C CA . SER A 1 137 ? 13.844 -25.312 -36.219 1 74.94 137 SER A CA 1
ATOM 1072 C C . SER A 1 137 ? 12.953 -24.109 -36.469 1 74.94 137 SER A C 1
ATOM 1074 O O . SER A 1 137 ? 13.43 -23.062 -36.938 1 74.94 137 SER A O 1
ATOM 1076 N N . ASP A 1 138 ? 11.742 -24.328 -36.25 1 78.25 138 ASP A N 1
ATOM 1077 C CA . ASP A 1 138 ? 10.797 -23.234 -36.469 1 78.25 138 ASP A CA 1
ATOM 1078 C C . ASP A 1 138 ? 11.102 -22.062 -35.531 1 78.25 138 ASP A C 1
ATOM 1080 O O . ASP A 1 138 ? 11.023 -20.906 -35.969 1 78.25 138 ASP A O 1
ATOM 1084 N N . MET A 1 139 ? 11.477 -22.375 -34.375 1 79.38 139 MET A N 1
ATOM 1085 C CA . MET A 1 139 ? 11.805 -21.344 -33.375 1 79.38 139 MET A CA 1
ATOM 1086 C C . MET A 1 139 ? 13.086 -20.609 -33.781 1 79.38 139 MET A C 1
ATOM 1088 O O . MET A 1 139 ? 13.164 -19.391 -33.656 1 79.38 139 MET A O 1
ATOM 1092 N N . GLU A 1 140 ? 14.031 -21.359 -34.188 1 74.81 140 GLU A N 1
ATOM 1093 C CA . GLU A 1 140 ? 15.266 -20.75 -34.656 1 74.81 140 GLU A CA 1
ATOM 1094 C C . GLU A 1 140 ? 15 -19.797 -35.844 1 74.81 140 GLU A C 1
ATOM 1096 O O . GLU A 1 140 ? 15.578 -18.719 -35.906 1 74.81 140 GLU A O 1
ATOM 1101 N N . ALA A 1 141 ? 14.18 -20.266 -36.719 1 76.5 141 ALA A N 1
ATOM 1102 C CA . ALA A 1 141 ? 13.828 -19.438 -37.875 1 76.5 141 ALA A CA 1
ATOM 1103 C C . ALA A 1 141 ? 13.117 -18.156 -37.438 1 76.5 141 ALA A C 1
ATOM 1105 O O . ALA A 1 141 ? 13.352 -17.094 -38 1 76.5 141 ALA A O 1
ATOM 1106 N N . TYR A 1 142 ? 12.266 -18.297 -36.531 1 78.81 142 TYR A N 1
ATOM 1107 C CA . TYR A 1 142 ? 11.539 -17.141 -36.031 1 78.81 142 TYR A CA 1
ATOM 1108 C C . TYR A 1 142 ? 12.492 -16.078 -35.469 1 78.81 142 TYR A C 1
ATOM 1110 O O . TYR A 1 142 ? 12.367 -14.898 -35.781 1 78.81 142 TYR A O 1
ATOM 1118 N N . PHE A 1 143 ? 13.469 -16.406 -34.719 1 78.88 143 PHE A N 1
ATOM 1119 C CA . PHE A 1 143 ? 14.336 -15.453 -34 1 78.88 143 PHE A CA 1
ATOM 1120 C C . PHE A 1 143 ? 15.477 -15 -34.906 1 78.88 143 PHE A C 1
ATOM 1122 O O . PHE A 1 143 ? 16.156 -14.008 -34.625 1 78.88 143 PHE A O 1
ATOM 1129 N N . THR A 1 144 ? 15.688 -15.703 -36.031 1 71.25 144 THR A N 1
ATOM 1130 C CA . THR A 1 144 ? 16.734 -15.297 -36.969 1 71.25 144 THR A CA 1
ATOM 1131 C C . THR A 1 144 ? 16.125 -14.508 -38.125 1 71.25 144 THR A C 1
ATOM 1133 O O . THR A 1 144 ? 16.859 -13.883 -38.906 1 71.25 144 THR A O 1
ATOM 1136 N N . SER A 1 145 ? 14.781 -14.641 -38.312 1 68.31 145 SER A N 1
ATOM 1137 C CA . SER A 1 145 ? 14.141 -13.945 -39.406 1 68.31 145 SER A CA 1
ATOM 1138 C C . SER A 1 145 ? 14.141 -12.438 -39.188 1 68.31 145 SER A C 1
ATOM 1140 O O . SER A 1 145 ? 14.188 -11.969 -38.062 1 68.31 145 SER A O 1
ATOM 1142 N N . GLU A 1 146 ? 14.461 -11.531 -40.219 1 55.75 146 GLU A N 1
ATOM 1143 C CA . GLU A 1 146 ? 14.492 -10.07 -40.25 1 55.75 146 GLU A CA 1
ATOM 1144 C C . GLU A 1 146 ? 13.242 -9.484 -39.594 1 55.75 146 GLU A C 1
ATOM 1146 O O . GLU A 1 146 ? 13.258 -8.336 -39.125 1 55.75 146 GLU A O 1
ATOM 1151 N N . GLU A 1 147 ? 12.172 -10.055 -39.625 1 51.53 147 GLU A N 1
ATOM 1152 C CA . GLU A 1 147 ? 10.914 -9.492 -39.125 1 51.53 147 GLU A CA 1
ATOM 1153 C C . GLU A 1 147 ? 10.883 -9.438 -37.625 1 51.53 147 GLU A C 1
ATOM 1155 O O . GLU A 1 147 ? 9.992 -8.82 -37.031 1 51.53 147 GLU A O 1
ATOM 1160 N N . SER A 1 148 ? 11.703 -10.266 -37.062 1 52.19 148 SER A N 1
ATOM 1161 C CA . SER A 1 148 ? 11.727 -10.164 -35.594 1 52.19 148 SER A CA 1
ATOM 1162 C C . SER A 1 148 ? 12.312 -8.828 -35.156 1 52.19 148 SER A C 1
ATOM 1164 O O . SER A 1 148 ? 13.289 -8.352 -35.719 1 52.19 148 SER A O 1
ATOM 1166 N N . PRO A 1 149 ? 11.484 -8 -34.656 1 47.06 149 PRO A N 1
ATOM 1167 C CA . PRO A 1 149 ? 11.945 -6.629 -34.438 1 47.06 149 PRO A CA 1
ATOM 1168 C C . PRO A 1 149 ? 13.469 -6.52 -34.344 1 47.06 149 PRO A C 1
ATOM 1170 O O . PRO A 1 149 ? 14.055 -5.598 -34.906 1 47.06 149 PRO A O 1
ATOM 1173 N N . GLN A 1 150 ? 14.141 -6.496 -33.219 1 46.09 150 GLN A N 1
ATOM 1174 C CA . GLN A 1 150 ? 15.547 -6.172 -33.031 1 46.09 150 GLN A CA 1
ATOM 1175 C C . GLN A 1 150 ? 16.438 -7.297 -33.531 1 46.09 150 GLN A C 1
ATOM 1177 O O . GLN A 1 150 ? 15.977 -8.414 -33.781 1 46.09 150 GLN A O 1
ATOM 1182 N N . GLY A 1 151 ? 17.875 -7.133 -33.531 1 41.28 151 GLY A N 1
ATOM 1183 C CA . GLY A 1 151 ? 19 -7.969 -33.938 1 41.28 151 GLY A CA 1
ATOM 1184 C C . GLY A 1 151 ? 18.859 -9.414 -33.5 1 41.28 151 GLY A C 1
ATOM 1185 O O . GLY A 1 151 ? 17.891 -9.766 -32.844 1 41.28 151 GLY A O 1
ATOM 1186 N N . LYS A 1 152 ? 20.25 -10.102 -33.375 1 43.47 152 LYS A N 1
ATOM 1187 C CA . LYS A 1 152 ? 20.656 -11.508 -33.312 1 43.47 152 LYS A CA 1
ATOM 1188 C C . LYS A 1 152 ? 19.906 -12.266 -32.25 1 43.47 152 LYS A C 1
ATOM 1190 O O . LYS A 1 152 ? 19.922 -11.867 -31.062 1 43.47 152 LYS A O 1
ATOM 1195 N N . PRO A 1 153 ? 19.062 -13.297 -32.625 1 44.03 153 PRO A N 1
ATOM 1196 C CA . PRO A 1 153 ? 18.125 -14.219 -32 1 44.03 153 PRO A CA 1
ATOM 1197 C C . PRO A 1 153 ? 18.766 -15.102 -30.938 1 44.03 153 PRO A C 1
ATOM 1199 O O . PRO A 1 153 ? 19.75 -15.789 -31.234 1 44.03 153 PRO A O 1
ATOM 1202 N N . ILE A 1 154 ? 19.078 -14.812 -29.781 1 45.88 154 ILE A N 1
ATOM 1203 C CA . ILE A 1 154 ? 19.766 -15.828 -29.016 1 45.88 154 ILE A CA 1
ATOM 1204 C C . ILE A 1 154 ? 18.812 -16.984 -28.688 1 45.88 154 ILE A C 1
ATOM 1206 O O . ILE A 1 154 ? 17.766 -16.766 -28.078 1 45.88 154 ILE A O 1
ATOM 1210 N N . VAL A 1 155 ? 18.547 -17.984 -29.609 1 47.78 155 VAL A N 1
ATOM 1211 C CA . VAL A 1 155 ? 17.781 -19.188 -29.266 1 47.78 155 VAL A CA 1
ATOM 1212 C C . VAL A 1 155 ? 18.594 -20.062 -28.312 1 47.78 155 VAL A C 1
ATOM 1214 O O . VAL A 1 155 ? 19.703 -20.484 -28.641 1 47.78 155 VAL A O 1
ATOM 1217 N N . LEU A 1 156 ? 18.75 -19.906 -26.984 1 50.09 156 LEU A N 1
ATOM 1218 C CA . LEU A 1 156 ? 19.453 -20.891 -26.172 1 50.09 156 LEU A CA 1
ATOM 1219 C C . LEU A 1 156 ? 18.531 -22.047 -25.797 1 50.09 156 LEU A C 1
ATOM 1221 O O . LEU A 1 156 ? 17.438 -21.828 -25.25 1 50.09 156 LEU A O 1
ATOM 1225 N N . LEU A 1 157 ? 18.469 -23.25 -26.609 1 46.16 157 LEU A N 1
ATOM 1226 C CA . LEU A 1 157 ? 17.797 -24.516 -26.344 1 46.16 157 LEU A CA 1
ATOM 1227 C C . LEU A 1 157 ? 18.281 -25.125 -25.031 1 46.16 157 LEU A C 1
ATOM 1229 O O . LEU A 1 157 ? 19.5 -25.172 -24.781 1 46.16 157 LEU A O 1
ATOM 1233 N N . LEU A 1 158 ? 17.578 -25.031 -23.859 1 46.62 158 LEU A N 1
ATOM 1234 C CA . LEU A 1 158 ? 17.906 -25.766 -22.641 1 46.62 158 LEU A CA 1
ATOM 1235 C C . LEU A 1 158 ? 18.219 -27.234 -22.953 1 46.62 158 LEU A C 1
ATOM 1237 O O . LEU A 1 158 ? 17.297 -28.047 -23.109 1 46.62 158 LEU A O 1
ATOM 1241 N N . GLN A 1 159 ? 18.688 -27.766 -23.922 1 38.34 159 GLN A N 1
ATOM 1242 C CA . GLN A 1 159 ? 18.953 -29.188 -24.156 1 38.34 159 GLN A CA 1
ATOM 1243 C C . GLN A 1 159 ? 19.641 -29.828 -22.938 1 38.34 159 GLN A C 1
ATOM 1245 O O . GLN A 1 159 ? 20.422 -29.172 -22.25 1 38.34 159 GLN A O 1
ATOM 1250 N N . GLN A 1 160 ? 19.25 -30.984 -22.484 1 39.28 160 GLN A N 1
ATOM 1251 C CA . GLN A 1 160 ? 19.844 -31.938 -21.547 1 39.28 160 GLN A CA 1
ATOM 1252 C C . GLN A 1 160 ? 21.359 -31.797 -21.516 1 39.28 160 GLN A C 1
ATOM 1254 O O . GLN A 1 160 ? 21.953 -31.781 -20.438 1 39.28 160 GLN A O 1
ATOM 1259 N N . SER A 1 161 ? 22.094 -32.312 -22.609 1 35.88 161 SER A N 1
ATOM 1260 C CA . SER A 1 161 ? 23.531 -32.344 -22.844 1 35.88 161 SER A CA 1
ATOM 1261 C C . SER A 1 161 ? 24.141 -30.969 -22.656 1 35.88 161 SER A C 1
ATOM 1263 O O . SER A 1 161 ? 25.375 -30.828 -22.641 1 35.88 161 SER A O 1
ATOM 1265 N N . ALA A 1 162 ? 23.453 -29.953 -22.797 1 36.94 162 ALA A N 1
ATOM 1266 C CA . ALA A 1 162 ? 24.031 -28.625 -22.797 1 36.94 162 ALA A CA 1
ATOM 1267 C C . ALA A 1 162 ? 24.359 -28.172 -21.375 1 36.94 162 ALA A C 1
ATOM 1269 O O . ALA A 1 162 ? 25.328 -27.422 -21.156 1 36.94 162 ALA A O 1
ATOM 1270 N N . LEU A 1 163 ? 23.578 -28.453 -20.422 1 39.88 163 LEU A N 1
ATOM 1271 C CA . LEU A 1 163 ? 24 -28.141 -19.062 1 39.88 163 LEU A CA 1
ATOM 1272 C C . LEU A 1 163 ? 25.109 -29.078 -18.625 1 39.88 163 LEU A C 1
ATOM 1274 O O . LEU A 1 163 ? 26.016 -28.672 -17.891 1 39.88 163 LEU A O 1
ATOM 1278 N N . SER A 1 164 ? 25 -30.328 -18.656 1 37.03 164 SER A N 1
ATOM 1279 C CA . SER A 1 164 ? 26.141 -31.203 -18.359 1 37.03 164 SER A CA 1
ATOM 1280 C C . SER A 1 164 ? 27.328 -30.891 -19.266 1 37.03 164 SER A C 1
ATOM 1282 O O . SER A 1 164 ? 28.484 -31.047 -18.875 1 37.03 164 SER A O 1
ATOM 1284 N N . SER A 1 165 ? 27.109 -30.984 -20.625 1 33.47 165 SER A N 1
ATOM 1285 C CA . SER A 1 165 ? 28.125 -30.688 -21.625 1 33.47 165 SER A CA 1
ATOM 1286 C C . SER A 1 165 ? 28.438 -29.203 -21.672 1 33.47 165 SER A C 1
ATOM 1288 O O . SER A 1 165 ? 29.141 -28.734 -22.578 1 33.47 165 SER A O 1
ATOM 1290 N N . LEU A 1 166 ? 27.906 -28.344 -21.141 1 35.53 166 LEU A N 1
ATOM 1291 C CA . LEU A 1 166 ? 28.531 -27.031 -21.094 1 35.53 166 LEU A CA 1
ATOM 1292 C C . LEU A 1 166 ? 30.016 -27.125 -20.797 1 35.53 166 LEU A C 1
ATOM 1294 O O . LEU A 1 166 ? 30.781 -26.203 -21.078 1 35.53 166 LEU A O 1
ATOM 1298 N N . THR A 1 167 ? 30.484 -27.922 -20.062 1 34.16 167 THR A N 1
ATOM 1299 C CA . THR A 1 167 ? 31.906 -28.188 -20.297 1 34.16 167 THR A CA 1
ATOM 1300 C C . THR A 1 167 ? 32.125 -28.688 -21.719 1 34.16 167 THR A C 1
ATOM 1302 O O . THR A 1 167 ? 33.219 -28.547 -22.266 1 34.16 167 THR A O 1
ATOM 1305 N N . SER A 1 168 ? 31.406 -29.703 -22.219 1 31.08 168 SER A N 1
ATOM 1306 C CA . SER A 1 168 ? 31.641 -30.297 -23.531 1 31.08 168 SER A CA 1
ATOM 1307 C C . SER A 1 168 ? 30.812 -29.625 -24.609 1 31.08 168 SER A C 1
ATOM 1309 O O . SER A 1 168 ? 30.703 -30.141 -25.719 1 31.08 168 SER A O 1
ATOM 1311 N N . MET A 1 169 ? 29.797 -28.953 -24.406 1 33.34 169 MET A N 1
ATOM 1312 C CA . MET A 1 169 ? 29.359 -28.219 -25.594 1 33.34 169 MET A CA 1
ATOM 1313 C C . MET A 1 169 ? 30.516 -27.469 -26.234 1 33.34 169 MET A C 1
ATOM 1315 O O . MET A 1 169 ? 31.141 -26.609 -25.609 1 33.34 169 MET A O 1
ATOM 1319 N N . PRO A 1 170 ? 30.906 -27.938 -27.062 1 34.19 170 PRO A N 1
ATOM 1320 C CA . PRO A 1 170 ? 32 -27.234 -27.734 1 34.19 170 PRO A CA 1
ATOM 1321 C C . PRO A 1 170 ? 31.781 -25.734 -27.828 1 34.19 170 PRO A C 1
ATOM 1323 O O . PRO A 1 170 ? 32.719 -24.953 -27.734 1 34.19 170 PRO A O 1
ATOM 1326 N N . ASP A 1 171 ? 30.469 -25.344 -28.062 1 36.16 171 ASP A N 1
ATOM 1327 C CA . ASP A 1 171 ? 30.359 -23.938 -28.438 1 36.16 171 ASP A CA 1
ATOM 1328 C C . ASP A 1 171 ? 29.906 -23.078 -27.266 1 36.16 171 ASP A C 1
ATOM 1330 O O . ASP A 1 171 ? 29.906 -21.844 -27.359 1 36.16 171 ASP A O 1
ATOM 1334 N N . ALA A 1 172 ? 29.094 -23.562 -26.266 1 43.69 172 ALA A N 1
ATOM 1335 C CA . ALA A 1 172 ? 28.844 -22.547 -25.234 1 43.69 172 ALA A CA 1
ATOM 1336 C C . ALA A 1 172 ? 30.016 -22.438 -24.281 1 43.69 172 ALA A C 1
ATOM 1338 O O . ALA A 1 172 ? 29.844 -22.578 -23.062 1 43.69 172 ALA A O 1
ATOM 1339 N N . ILE A 1 173 ? 31.016 -22.984 -24.422 1 45.22 173 ILE A N 1
ATOM 1340 C CA . ILE A 1 173 ? 32.219 -22.609 -23.688 1 45.22 173 ILE A CA 1
ATOM 1341 C C . ILE A 1 173 ? 32.344 -21.094 -23.594 1 45.22 173 ILE A C 1
ATOM 1343 O O . ILE A 1 173 ? 32.406 -20.406 -24.625 1 45.22 173 ILE A O 1
ATOM 1347 N N . LEU A 1 174 ? 31.734 -20.734 -22.281 1 51.88 174 LEU A N 1
ATOM 1348 C CA . LEU A 1 174 ? 32.031 -19.312 -22.125 1 51.88 174 LEU A CA 1
ATOM 1349 C C . LEU A 1 174 ? 33.469 -19 -22.547 1 51.88 174 LEU A C 1
ATOM 1351 O O . LEU A 1 174 ? 34.406 -19.75 -22.203 1 51.88 174 LEU A O 1
ATOM 1355 N N . THR A 1 175 ? 33.5 -18.234 -23.469 1 53.31 175 THR A N 1
ATOM 1356 C CA . THR A 1 175 ? 34.844 -17.688 -23.688 1 53.31 175 THR A CA 1
ATOM 1357 C C . THR A 1 175 ? 35.375 -17.031 -22.422 1 53.31 175 THR A C 1
ATOM 1359 O O . THR A 1 175 ? 34.594 -16.766 -21.484 1 53.31 175 THR A O 1
ATOM 1362 N N . THR A 1 176 ? 36.688 -17.078 -22.266 1 51.62 176 THR A N 1
ATOM 1363 C CA . THR A 1 176 ? 37.344 -16.375 -21.172 1 51.62 176 THR A CA 1
ATOM 1364 C C . THR A 1 176 ? 36.688 -15.016 -20.922 1 51.62 176 THR A C 1
ATOM 1366 O O . THR A 1 176 ? 36.531 -14.594 -19.781 1 51.62 176 THR A O 1
ATOM 1369 N N . GLU A 1 177 ? 36.219 -14.43 -21.969 1 54.06 177 GLU A N 1
ATOM 1370 C CA . GLU A 1 177 ? 35.625 -13.094 -21.875 1 54.06 177 GLU A CA 1
ATOM 1371 C C . GLU A 1 177 ? 34.219 -13.156 -21.266 1 54.06 177 GLU A C 1
ATOM 1373 O O . GLU A 1 177 ? 33.844 -12.297 -20.469 1 54.06 177 GLU A O 1
ATOM 1378 N N . GLU A 1 178 ? 33.625 -14.203 -21.625 1 59.28 178 GLU A N 1
ATOM 1379 C CA . GLU A 1 178 ? 32.25 -14.344 -21.109 1 59.28 178 GLU A CA 1
ATOM 1380 C C . GLU A 1 178 ? 32.281 -14.695 -19.625 1 59.28 178 GLU A C 1
ATOM 1382 O O . GLU A 1 178 ? 31.344 -14.336 -18.891 1 59.28 178 GLU A O 1
ATOM 1387 N N . GLU A 1 179 ? 33.344 -15.234 -19.266 1 65 179 GLU A N 1
ATOM 1388 C CA . GLU A 1 179 ? 33.469 -15.633 -17.875 1 65 179 GLU A CA 1
ATOM 1389 C C . GLU A 1 179 ? 33.594 -14.414 -16.953 1 65 179 GLU A C 1
ATOM 1391 O O . GLU A 1 179 ? 33.188 -14.469 -15.789 1 65 179 GLU A O 1
ATOM 1396 N N . VAL A 1 180 ? 33.969 -13.352 -17.594 1 66.94 180 VAL A N 1
ATOM 1397 C CA . VAL A 1 180 ? 34.281 -12.219 -16.734 1 66.94 180 VAL A CA 1
ATOM 1398 C C . VAL A 1 180 ? 33.156 -11.195 -16.781 1 66.94 180 VAL A C 1
ATOM 1400 O O . VAL A 1 180 ? 33.25 -10.133 -16.172 1 66.94 180 VAL A O 1
ATOM 1403 N N . VAL A 1 181 ? 32.125 -11.555 -17.469 1 73.12 181 VAL A N 1
ATOM 1404 C CA . VAL A 1 181 ? 31.016 -10.609 -17.578 1 73.12 181 VAL A CA 1
ATOM 1405 C C . VAL A 1 181 ? 30.391 -10.383 -16.203 1 73.12 181 VAL A C 1
ATOM 1407 O O . VAL A 1 181 ? 30.156 -11.336 -15.461 1 73.12 181 VAL A O 1
ATOM 1410 N N . ALA A 1 182 ? 30.266 -9.102 -15.891 1 81.25 182 ALA A N 1
ATOM 1411 C CA . ALA A 1 182 ? 29.625 -8.758 -14.617 1 81.25 182 ALA A CA 1
ATOM 1412 C C . ALA A 1 182 ? 28.109 -8.75 -14.758 1 81.25 182 ALA A C 1
ATOM 1414 O O . ALA A 1 182 ? 27.562 -8.219 -15.727 1 81.25 182 ALA A O 1
ATOM 1415 N N . LEU A 1 183 ? 27.453 -9.445 -13.93 1 86.44 183 LEU A N 1
ATOM 1416 C CA . LEU A 1 183 ? 26 -9.406 -13.906 1 86.44 183 LEU A CA 1
ATOM 1417 C C . LEU A 1 183 ? 25.5 -8.156 -13.195 1 86.44 183 LEU A C 1
ATOM 1419 O O . LEU A 1 183 ? 26.141 -7.656 -12.273 1 86.44 183 LEU A O 1
ATOM 1423 N N . PRO A 1 184 ? 24.391 -7.652 -13.68 1 89.19 184 PRO A N 1
ATOM 1424 C CA . PRO A 1 184 ? 23.891 -6.371 -13.164 1 89.19 184 PRO A CA 1
ATOM 1425 C C . PRO A 1 184 ? 23.25 -6.5 -11.789 1 89.19 184 PRO A C 1
ATOM 1427 O O . PRO A 1 184 ? 22.875 -7.602 -11.375 1 89.19 184 PRO A O 1
ATOM 1430 N N . LYS A 1 185 ? 23.234 -5.352 -11.164 1 88.88 185 LYS A N 1
ATOM 1431 C CA . LYS A 1 185 ? 22.391 -5.25 -9.984 1 88.88 185 LYS A CA 1
ATOM 1432 C C . LYS A 1 185 ? 20.922 -5.105 -10.375 1 88.88 185 LYS A C 1
ATOM 1434 O O . LYS A 1 185 ? 20.578 -4.301 -11.242 1 88.88 185 LYS A O 1
ATOM 1439 N N . ILE A 1 186 ? 20.125 -5.867 -9.781 1 94.5 186 ILE A N 1
ATOM 1440 C CA . ILE A 1 186 ? 18.719 -5.926 -10.172 1 94.5 186 ILE A CA 1
ATOM 1441 C C . ILE A 1 186 ? 17.875 -5.137 -9.172 1 94.5 186 ILE A C 1
ATOM 1443 O O . ILE A 1 186 ? 18.047 -5.277 -7.961 1 94.5 186 ILE A O 1
ATOM 1447 N N . GLN A 1 187 ? 16.969 -4.32 -9.711 1 95.12 187 GLN A N 1
ATOM 1448 C CA . GLN A 1 187 ? 16.016 -3.57 -8.883 1 95.12 187 GLN A CA 1
ATOM 1449 C C . GLN A 1 187 ? 14.867 -4.453 -8.43 1 95.12 187 GLN A C 1
ATOM 1451 O O . GLN A 1 187 ? 14.195 -5.082 -9.25 1 95.12 187 GLN A O 1
ATOM 1456 N N . PRO A 1 188 ? 14.602 -4.449 -7.121 1 95.94 188 PRO A N 1
ATOM 1457 C CA . PRO A 1 188 ? 13.562 -5.344 -6.609 1 95.94 188 PRO A CA 1
ATOM 1458 C C . PRO A 1 188 ? 12.188 -5.07 -7.227 1 95.94 188 PRO A C 1
ATOM 1460 O O . PRO A 1 188 ? 11.383 -5.988 -7.367 1 95.94 188 PRO A O 1
ATOM 1463 N N . GLU A 1 189 ? 11.93 -3.875 -7.602 1 95.75 189 GLU A N 1
ATOM 1464 C CA . GLU A 1 189 ? 10.602 -3.51 -8.094 1 95.75 189 GLU A CA 1
ATOM 1465 C C . GLU A 1 189 ? 10.492 -3.723 -9.602 1 95.75 189 GLU A C 1
ATOM 1467 O O . GLU A 1 189 ? 9.422 -3.525 -10.18 1 95.75 189 GLU A O 1
ATOM 1472 N N . SER A 1 190 ? 11.547 -4.184 -10.266 1 96.12 190 SER A N 1
ATOM 1473 C CA . SER A 1 190 ? 11.492 -4.516 -11.688 1 96.12 190 SER A CA 1
ATOM 1474 C C . SER A 1 190 ? 10.719 -5.809 -11.914 1 96.12 190 SER A C 1
ATOM 1476 O O . SER A 1 190 ? 10.641 -6.66 -11.031 1 96.12 190 SER A O 1
ATOM 1478 N N . THR A 1 191 ? 10.117 -5.91 -13.086 1 96.38 191 THR A N 1
ATOM 1479 C CA . THR A 1 191 ? 9.398 -7.125 -13.453 1 96.38 191 THR A CA 1
ATOM 1480 C C . THR A 1 191 ? 10.352 -8.312 -13.539 1 96.38 191 THR A C 1
ATOM 1482 O O . THR A 1 191 ? 11.438 -8.203 -14.117 1 96.38 191 THR A O 1
ATOM 1485 N N . ALA A 1 192 ? 9.984 -9.352 -12.867 1 96.06 192 ALA A N 1
ATOM 1486 C CA . ALA A 1 192 ? 10.781 -10.57 -12.906 1 96.06 192 ALA A CA 1
ATOM 1487 C C . ALA A 1 192 ? 10.188 -11.586 -13.883 1 96.06 192 ALA A C 1
ATOM 1489 O O . ALA A 1 192 ? 10.906 -12.156 -14.703 1 96.06 192 ALA A O 1
ATOM 1490 N N . ILE A 1 193 ? 8.906 -11.727 -13.797 1 93.44 193 ILE A N 1
ATOM 1491 C CA . ILE A 1 193 ? 8.242 -12.805 -14.516 1 93.44 193 ILE A CA 1
ATOM 1492 C C . ILE A 1 193 ? 6.965 -12.289 -15.172 1 93.44 193 ILE A C 1
ATOM 1494 O O . ILE A 1 193 ? 6.258 -11.461 -14.586 1 93.44 193 ILE A O 1
ATOM 1498 N N . ILE A 1 194 ? 6.688 -12.766 -16.328 1 91.44 194 ILE A N 1
ATOM 1499 C CA . ILE A 1 194 ? 5.395 -12.594 -16.984 1 91.44 194 ILE A CA 1
ATOM 1500 C C . ILE A 1 194 ? 4.691 -13.938 -17.109 1 91.44 194 ILE A C 1
ATOM 1502 O O . ILE A 1 194 ? 5.199 -14.859 -17.75 1 91.44 194 ILE A O 1
ATOM 1506 N N . PHE A 1 195 ? 3.576 -14.039 -16.406 1 84.94 195 PHE A N 1
ATOM 1507 C CA . PHE A 1 195 ? 2.688 -15.18 -16.578 1 84.94 195 PHE A CA 1
ATOM 1508 C C . PHE A 1 195 ? 1.643 -14.891 -17.656 1 84.94 195 PHE A C 1
ATOM 1510 O O . PHE A 1 195 ? 1.06 -13.805 -17.688 1 84.94 195 PHE A O 1
ATOM 1517 N N . THR A 1 196 ? 1.5 -15.844 -18.531 1 75 196 THR A N 1
ATOM 1518 C CA . THR A 1 196 ? 0.492 -15.664 -19.578 1 75 196 THR A CA 1
ATOM 1519 C C . THR A 1 196 ? -0.772 -16.453 -19.234 1 75 196 THR A C 1
ATOM 1521 O O . THR A 1 196 ? -0.709 -17.656 -18.969 1 75 196 THR A O 1
ATOM 1524 N N . THR A 1 197 ? -1.87 -15.75 -19 1 67.75 197 THR A N 1
ATOM 1525 C CA . THR A 1 197 ? -3.129 -16.422 -18.688 1 67.75 197 THR A CA 1
ATOM 1526 C C . THR A 1 197 ? -4.121 -16.266 -19.844 1 67.75 197 THR A C 1
ATOM 1528 O O . THR A 1 197 ? -4.039 -15.312 -20.609 1 67.75 197 THR A O 1
ATOM 1531 N N . SER A 1 198 ? -4.898 -17.359 -20.109 1 56.34 198 SER A N 1
ATOM 1532 C CA . SER A 1 198 ? -5.867 -17.359 -21.203 1 56.34 198 SER A CA 1
ATOM 1533 C C . SER A 1 198 ? -7.074 -16.5 -20.875 1 56.34 198 SER A C 1
ATOM 1535 O O . SER A 1 198 ? -7.637 -16.594 -19.781 1 56.34 198 SER A O 1
ATOM 1537 N N . GLY A 1 199 ? -7.02 -15.172 -21.266 1 50.66 199 GLY A N 1
ATOM 1538 C CA . GLY A 1 199 ? -8.148 -14.289 -21.016 1 50.66 199 GLY A CA 1
ATOM 1539 C C . GLY A 1 199 ? -9.43 -14.75 -21.688 1 50.66 199 GLY A C 1
ATOM 1540 O O . GLY A 1 199 ? -9.391 -15.547 -22.625 1 50.66 199 GLY A O 1
ATOM 1541 N N . SER A 1 200 ? -10.586 -14.555 -21.031 1 43.59 200 SER A N 1
ATOM 1542 C CA . SER A 1 200 ? -11.906 -14.852 -21.578 1 43.59 200 SER A CA 1
ATOM 1543 C C . SER A 1 200 ? -12.055 -14.273 -22.984 1 43.59 200 SER A C 1
ATOM 1545 O O . SER A 1 200 ? -12.844 -14.773 -23.797 1 43.59 200 SER A O 1
ATOM 1547 N N . THR A 1 201 ? -11.234 -13.258 -23.266 1 44.66 201 THR A N 1
ATOM 1548 C CA . THR A 1 201 ? -11.367 -12.57 -24.547 1 44.66 201 THR A CA 1
ATOM 1549 C C . THR A 1 201 ? -10.492 -13.234 -25.609 1 44.66 201 THR A C 1
ATOM 1551 O O . THR A 1 201 ? -10.469 -12.805 -26.766 1 44.66 201 THR A O 1
ATOM 1554 N N . GLY A 1 202 ? -9.852 -14.375 -25.297 1 51.44 202 GLY A N 1
ATOM 1555 C CA . GLY A 1 202 ? -8.992 -15.062 -26.25 1 51.44 202 GLY A CA 1
ATOM 1556 C C . GLY A 1 202 ? -7.586 -14.5 -26.297 1 51.44 202 GLY A C 1
ATOM 1557 O O . GLY A 1 202 ? -6.66 -15.164 -26.781 1 51.44 202 GLY A O 1
ATOM 1558 N N . VAL A 1 203 ? -7.469 -13.25 -25.969 1 57.47 203 VAL A N 1
ATOM 1559 C CA . VAL A 1 203 ? -6.121 -12.688 -25.953 1 57.47 203 VAL A CA 1
ATOM 1560 C C . VAL A 1 203 ? -5.445 -12.977 -24.625 1 57.47 203 VAL A C 1
ATOM 1562 O O . VAL A 1 203 ? -6.012 -12.688 -23.562 1 57.47 203 VAL A O 1
ATOM 1565 N N . PRO A 1 204 ? -4.336 -13.633 -24.703 1 68.31 204 PRO A N 1
ATOM 1566 C CA . PRO A 1 204 ? -3.646 -13.938 -23.453 1 68.31 204 PRO A CA 1
ATOM 1567 C C . PRO A 1 204 ? -3.277 -12.688 -22.656 1 68.31 204 PRO A C 1
ATOM 1569 O O . PRO A 1 204 ? -2.914 -11.664 -23.25 1 68.31 204 PRO A O 1
ATOM 1572 N N . LYS A 1 205 ? -3.561 -12.672 -21.328 1 79.88 205 LYS A N 1
ATOM 1573 C CA . LYS A 1 205 ? -3.156 -11.609 -20.422 1 79.88 205 LYS A CA 1
ATOM 1574 C C . LYS A 1 205 ? -1.73 -11.82 -19.922 1 79.88 205 LYS A C 1
ATOM 1576 O O . LYS A 1 205 ? -1.372 -12.922 -19.516 1 79.88 205 LYS A O 1
ATOM 1581 N N . MET A 1 206 ? -0.914 -10.836 -20.094 1 87.56 206 MET A N 1
ATOM 1582 C CA . MET A 1 206 ? 0.458 -10.883 -19.594 1 87.56 206 MET A CA 1
ATOM 1583 C C . MET A 1 206 ? 0.546 -10.328 -18.172 1 87.56 206 MET A C 1
ATOM 1585 O O . MET A 1 206 ? 0.646 -9.117 -17.984 1 87.56 206 MET A O 1
ATOM 1589 N N . VAL A 1 207 ? 0.536 -11.195 -17.219 1 91.31 207 VAL A N 1
ATOM 1590 C CA . VAL A 1 207 ? 0.577 -10.797 -15.82 1 91.31 207 VAL A CA 1
ATOM 1591 C C . VAL A 1 207 ? 2.023 -10.555 -15.391 1 91.31 207 VAL A C 1
ATOM 1593 O O . VAL A 1 207 ? 2.807 -11.5 -15.273 1 91.31 207 VAL A O 1
ATOM 1596 N N . GLU A 1 208 ? 2.391 -9.328 -15.133 1 94.38 208 GLU A N 1
ATOM 1597 C CA . GLU A 1 208 ? 3.754 -9 -14.734 1 94.38 208 GLU A CA 1
ATOM 1598 C C . GLU A 1 208 ? 3.91 -9.047 -13.219 1 94.38 208 GLU A C 1
ATOM 1600 O O . GLU A 1 208 ? 3.182 -8.359 -12.492 1 94.38 208 GLU A O 1
ATOM 1605 N N . ILE A 1 209 ? 4.832 -9.844 -12.766 1 94.12 209 ILE A N 1
ATOM 1606 C CA . ILE A 1 209 ? 5.141 -9.953 -11.352 1 94.12 209 ILE A CA 1
ATOM 1607 C C . ILE A 1 209 ? 6.566 -9.477 -11.086 1 94.12 209 ILE A C 1
ATOM 1609 O O . ILE A 1 209 ? 7.492 -9.852 -11.812 1 94.12 209 ILE A O 1
ATOM 1613 N N . THR A 1 210 ? 6.766 -8.664 -10.062 1 96.19 210 THR A N 1
ATOM 1614 C CA . THR A 1 210 ? 8.078 -8.094 -9.766 1 96.19 210 THR A CA 1
ATOM 1615 C C . THR A 1 210 ? 8.906 -9.055 -8.914 1 96.19 210 THR A C 1
ATOM 1617 O O . THR A 1 210 ? 8.367 -10 -8.344 1 96.19 210 THR A O 1
ATOM 1620 N N . HIS A 1 211 ? 10.266 -8.781 -8.898 1 95.75 211 HIS A N 1
ATOM 1621 C CA . HIS A 1 211 ? 11.125 -9.5 -7.965 1 95.75 211 HIS A CA 1
ATOM 1622 C C . HIS A 1 211 ? 10.648 -9.336 -6.527 1 95.75 211 HIS A C 1
ATOM 1624 O O . HIS A 1 211 ? 10.57 -10.312 -5.777 1 95.75 211 HIS A O 1
ATOM 1630 N N . LEU A 1 212 ? 10.273 -8.094 -6.207 1 94.88 212 LEU A N 1
ATOM 1631 C CA . LEU A 1 212 ? 9.844 -7.754 -4.859 1 94.88 212 LEU A CA 1
ATOM 1632 C C . LEU A 1 212 ? 8.609 -8.555 -4.461 1 94.88 212 LEU A C 1
ATOM 1634 O O . LEU A 1 212 ? 8.555 -9.117 -3.363 1 94.88 212 LEU A O 1
ATOM 1638 N N . SER A 1 213 ? 7.637 -8.594 -5.316 1 93.25 213 SER A N 1
ATOM 1639 C CA . SER A 1 213 ? 6.395 -9.312 -5.039 1 93.25 213 SER A CA 1
ATOM 1640 C C . SER A 1 213 ? 6.656 -10.797 -4.82 1 93.25 213 SER A C 1
ATOM 1642 O O . SER A 1 213 ? 6.148 -11.391 -3.865 1 93.25 213 SER A O 1
ATOM 1644 N N . MET A 1 214 ? 7.477 -11.359 -5.629 1 91.5 214 MET A N 1
ATOM 1645 C CA . MET A 1 214 ? 7.75 -12.789 -5.543 1 91.5 214 MET A CA 1
ATOM 1646 C C . MET A 1 214 ? 8.492 -13.125 -4.254 1 91.5 214 MET A C 1
ATOM 1648 O O . MET A 1 214 ? 8.156 -14.094 -3.574 1 91.5 214 MET A O 1
ATOM 1652 N N . VAL A 1 215 ? 9.5 -12.375 -3.945 1 91.69 215 VAL A N 1
ATOM 1653 C CA . VAL A 1 215 ? 10.32 -12.617 -2.768 1 91.69 215 VAL A CA 1
ATOM 1654 C C . VAL A 1 215 ? 9.469 -12.516 -1.507 1 91.69 215 VAL A C 1
ATOM 1656 O O . VAL A 1 215 ? 9.516 -13.391 -0.644 1 91.69 215 VAL A O 1
ATOM 1659 N N . ASN A 1 216 ? 8.664 -11.508 -1.421 1 91.25 216 ASN A N 1
ATOM 1660 C CA . ASN A 1 216 ? 7.891 -11.297 -0.203 1 91.25 216 ASN A CA 1
ATOM 1661 C C . ASN A 1 216 ? 6.676 -12.219 -0.143 1 91.25 216 ASN A C 1
ATOM 1663 O O . ASN A 1 216 ? 6.305 -12.695 0.931 1 91.25 216 ASN A O 1
ATOM 1667 N N . ALA A 1 217 ? 6.023 -12.438 -1.233 1 87.62 217 ALA A N 1
ATOM 1668 C CA . ALA A 1 217 ? 4.91 -13.383 -1.251 1 87.62 217 ALA A CA 1
ATOM 1669 C C . ALA A 1 217 ? 5.363 -14.773 -0.824 1 87.62 217 ALA A C 1
ATOM 1671 O O . ALA A 1 217 ? 4.633 -15.492 -0.131 1 87.62 217 ALA A O 1
ATOM 1672 N N . SER A 1 218 ? 6.512 -15.117 -1.297 1 82.94 218 SER A N 1
ATOM 1673 C CA . SER A 1 218 ? 7.059 -16.422 -0.912 1 82.94 218 SER A CA 1
ATOM 1674 C C . SER A 1 218 ? 7.266 -16.5 0.596 1 82.94 218 SER A C 1
ATOM 1676 O O . SER A 1 218 ? 6.945 -17.516 1.214 1 82.94 218 SER A O 1
ATOM 1678 N N . TYR A 1 219 ? 7.711 -15.516 1.152 1 80.62 219 TYR A N 1
ATOM 1679 C CA . TYR A 1 219 ? 7.977 -15.484 2.586 1 80.62 219 TYR A CA 1
ATOM 1680 C C . TYR A 1 219 ? 6.676 -15.516 3.381 1 80.62 219 TYR A C 1
ATOM 1682 O O . TYR A 1 219 ? 6.551 -16.266 4.348 1 80.62 219 TYR A O 1
ATOM 1690 N N . ILE A 1 220 ? 5.75 -14.75 2.971 1 79.75 220 ILE A N 1
ATOM 1691 C CA . ILE A 1 220 ? 4.492 -14.594 3.693 1 79.75 220 ILE A CA 1
ATOM 1692 C C . ILE A 1 220 ? 3.689 -15.891 3.607 1 79.75 220 ILE A C 1
ATOM 1694 O O . ILE A 1 220 ? 3.033 -16.281 4.574 1 79.75 220 ILE A O 1
ATOM 1698 N N . SER A 1 221 ? 3.658 -16.469 2.461 1 71.94 221 SER A N 1
ATOM 1699 C CA . SER A 1 221 ? 2.953 -17.734 2.299 1 71.94 221 SER A CA 1
ATOM 1700 C C . SER A 1 221 ? 3.543 -18.812 3.201 1 71.94 221 SER A C 1
ATOM 1702 O O . SER A 1 221 ? 2.812 -19.656 3.729 1 71.94 221 SER A O 1
ATOM 1704 N N . PHE A 1 222 ? 4.805 -18.797 3.352 1 66.06 222 PHE A N 1
ATOM 1705 C CA . PHE A 1 222 ? 5.496 -19.734 4.23 1 66.06 222 PHE A CA 1
ATOM 1706 C C . PHE A 1 222 ? 5.102 -19.5 5.684 1 66.06 222 PHE A C 1
ATOM 1708 O O . PHE A 1 222 ? 4.867 -20.453 6.43 1 66.06 222 PHE A O 1
ATOM 1715 N N . LEU A 1 223 ? 4.969 -18.25 6.066 1 61.19 223 LEU A N 1
ATOM 1716 C CA . LEU A 1 223 ? 4.582 -17.906 7.434 1 61.19 223 LEU A CA 1
ATOM 1717 C C . LEU A 1 223 ? 3.15 -18.359 7.719 1 61.19 223 LEU A C 1
ATOM 1719 O O . LEU A 1 223 ? 2.854 -18.844 8.812 1 61.19 223 LEU A O 1
ATOM 1723 N N . GLY A 1 224 ? 2.404 -18.219 6.75 1 57.91 224 GLY A N 1
ATOM 1724 C CA . GLY A 1 224 ? 0.986 -18.484 6.938 1 57.91 224 GLY A CA 1
ATOM 1725 C C . GLY A 1 224 ? 0.671 -19.969 7.09 1 57.91 224 GLY A C 1
ATOM 1726 O O . GLY A 1 224 ? -0.21 -20.344 7.867 1 57.91 224 GLY A O 1
ATOM 1727 N N . ILE A 1 225 ? 1.288 -20.781 6.281 1 58 225 ILE A N 1
ATOM 1728 C CA . ILE A 1 225 ? 0.926 -22.203 6.309 1 58 225 ILE A CA 1
ATOM 1729 C C . ILE A 1 225 ? 1.747 -22.922 7.371 1 58 225 ILE A C 1
ATOM 1731 O O . ILE A 1 225 ? 1.484 -24.078 7.68 1 58 225 ILE A O 1
ATOM 1735 N N . GLY A 1 226 ? 2.412 -22.125 8.281 1 52.56 226 GLY A N 1
ATOM 1736 C CA . GLY A 1 226 ? 3.154 -22.75 9.367 1 52.56 226 GLY A CA 1
ATOM 1737 C C . GLY A 1 226 ? 4.34 -23.562 8.883 1 52.56 226 GLY A C 1
ATOM 1738 O O . GLY A 1 226 ? 4.68 -24.594 9.484 1 52.56 226 GLY A O 1
ATOM 1739 N N . GLY A 1 227 ? 4.898 -23.422 7.746 1 50.91 227 GLY A N 1
ATOM 1740 C CA . GLY A 1 227 ? 5.906 -24.312 7.191 1 50.91 227 GLY A CA 1
ATOM 1741 C C . GLY A 1 227 ? 7.258 -24.172 7.863 1 50.91 227 GLY A C 1
ATOM 1742 O O . GLY A 1 227 ? 8.109 -23.391 7.418 1 50.91 227 GLY A O 1
ATOM 1743 N N . GLY A 1 228 ? 7.277 -24.141 9.203 1 43.38 228 GLY A N 1
ATOM 1744 C CA . GLY A 1 228 ? 8.602 -24.312 9.766 1 43.38 228 GLY A CA 1
ATOM 1745 C C . GLY A 1 228 ? 9.531 -25.109 8.875 1 43.38 228 GLY A C 1
ATOM 1746 O O . GLY A 1 228 ? 9.391 -25.094 7.652 1 43.38 228 GLY A O 1
ATOM 1747 N N . ASP A 1 229 ? 10.586 -25.766 9.453 1 42.44 229 ASP A N 1
ATOM 1748 C CA . ASP A 1 229 ? 11.688 -26.562 8.938 1 42.44 229 ASP A CA 1
ATOM 1749 C C . ASP A 1 229 ? 11.172 -27.75 8.117 1 42.44 229 ASP A C 1
ATOM 1751 O O . ASP A 1 229 ? 11.891 -28.734 7.918 1 42.44 229 ASP A O 1
ATOM 1755 N N . ARG A 1 230 ? 9.93 -27.812 7.883 1 42.5 230 ARG A N 1
ATOM 1756 C CA . ARG A 1 230 ? 9.602 -29.094 7.281 1 42.5 230 ARG A CA 1
ATOM 1757 C C . ARG A 1 230 ? 9.781 -29.062 5.77 1 42.5 230 ARG A C 1
ATOM 1759 O O . ARG A 1 230 ? 9.406 -28.094 5.113 1 42.5 230 ARG A O 1
ATOM 1766 N N . PRO A 1 231 ? 10.797 -29.781 5.297 1 43.94 231 PRO A N 1
ATOM 1767 C CA . PRO A 1 231 ? 11.055 -29.891 3.859 1 43.94 231 PRO A CA 1
ATOM 1768 C C . PRO A 1 231 ? 9.773 -29.969 3.033 1 43.94 231 PRO A C 1
ATOM 1770 O O . PRO A 1 231 ? 8.836 -30.688 3.404 1 43.94 231 PRO A O 1
ATOM 1773 N N . TYR A 1 232 ? 9.414 -29 2.352 1 47.56 232 TYR A N 1
ATOM 1774 C CA . TYR A 1 232 ? 8.188 -28.797 1.585 1 47.56 232 TYR A CA 1
ATOM 1775 C C . TYR A 1 232 ? 8.016 -29.891 0.535 1 47.56 232 TYR A C 1
ATOM 1777 O O . TYR A 1 232 ? 8.977 -30.547 0.15 1 47.56 232 TYR A O 1
ATOM 1785 N N . GLY A 1 233 ? 6.762 -30.031 -0.151 1 51.09 233 GLY A N 1
ATOM 1786 C CA . GLY A 1 233 ? 5.672 -30.75 -0.804 1 51.09 233 GLY A CA 1
ATOM 1787 C C . GLY A 1 233 ? 5.914 -30.984 -2.283 1 51.09 233 GLY A C 1
ATOM 1788 O O . GLY A 1 233 ? 6.762 -30.328 -2.891 1 51.09 233 GLY A O 1
ATOM 1789 N N . THR A 1 234 ? 5.668 -32.25 -2.658 1 51.34 234 THR A N 1
ATOM 1790 C CA . THR A 1 234 ? 5.527 -32.688 -4.035 1 51.34 234 THR A CA 1
ATOM 1791 C C . THR A 1 234 ? 4.418 -31.938 -4.75 1 51.34 234 THR A C 1
ATOM 1793 O O . THR A 1 234 ? 3.369 -31.656 -4.168 1 51.34 234 THR A O 1
ATOM 1796 N N . SER A 1 235 ? 4.766 -31.188 -5.836 1 53.12 235 SER A N 1
ATOM 1797 C CA . SER A 1 235 ? 3.736 -30.641 -6.711 1 53.12 235 SER A CA 1
ATOM 1798 C C . SER A 1 235 ? 3.354 -31.625 -7.801 1 53.12 235 SER A C 1
ATOM 1800 O O . SER A 1 235 ? 4.223 -32.156 -8.492 1 53.12 235 SER A O 1
ATOM 1802 N N . TYR A 1 236 ? 2.139 -32.281 -7.727 1 46.06 236 TYR A N 1
ATOM 1803 C CA . TYR A 1 236 ? 1.591 -33.188 -8.719 1 46.06 236 TYR A CA 1
ATOM 1804 C C . TYR A 1 236 ? 1.256 -32.469 -10.008 1 46.06 236 TYR A C 1
ATOM 1806 O O . TYR A 1 236 ? 0.655 -33.031 -10.922 1 46.06 236 TYR A O 1
ATOM 1814 N N . ASN A 1 237 ? 1.552 -31.203 -10.141 1 46.34 237 ASN A N 1
ATOM 1815 C CA . ASN A 1 237 ? 1.079 -30.547 -11.352 1 46.34 237 ASN A CA 1
ATOM 1816 C C . ASN A 1 237 ? 2.166 -30.5 -12.422 1 46.34 237 ASN A C 1
ATOM 1818 O O . ASN A 1 237 ? 3.354 -30.422 -12.102 1 46.34 237 ASN A O 1
ATOM 1822 N N . ASP A 1 238 ? 1.808 -31.141 -13.656 1 45 238 ASP A N 1
ATOM 1823 C CA . ASP A 1 238 ? 2.666 -31.078 -14.836 1 45 238 ASP A CA 1
ATOM 1824 C C . ASP A 1 238 ? 3.129 -29.641 -15.094 1 45 238 ASP A C 1
ATOM 1826 O O . ASP A 1 238 ? 3.992 -29.406 -15.938 1 45 238 ASP A O 1
ATOM 1830 N N . ARG A 1 239 ? 2.318 -28.75 -14.758 1 46.78 239 ARG A N 1
ATOM 1831 C CA . ARG A 1 239 ? 2.641 -27.375 -15.109 1 46.78 239 ARG A CA 1
ATOM 1832 C C . ARG A 1 239 ? 3.41 -26.688 -13.984 1 46.78 239 ARG A C 1
ATOM 1834 O O . ARG A 1 239 ? 3.117 -26.891 -12.805 1 46.78 239 ARG A O 1
ATOM 1841 N N . PRO A 1 240 ? 4.691 -26.578 -14.328 1 43.94 240 PRO A N 1
ATOM 1842 C CA . PRO A 1 240 ? 5.242 -25.672 -13.312 1 43.94 240 PRO A CA 1
ATOM 1843 C C . PRO A 1 240 ? 4.203 -24.688 -12.781 1 43.94 240 PRO A C 1
ATOM 1845 O O . PRO A 1 240 ? 3.686 -23.859 -13.539 1 43.94 240 PRO A O 1
ATOM 1848 N N . PHE A 1 241 ? 3.182 -25.328 -12.281 1 42.38 241 PHE A N 1
ATOM 1849 C CA . PHE A 1 241 ? 2.068 -24.547 -11.758 1 42.38 241 PHE A CA 1
ATOM 1850 C C . PHE A 1 241 ? 2.541 -23.172 -11.297 1 42.38 241 PHE A C 1
ATOM 1852 O O . PHE A 1 241 ? 3.697 -23.016 -10.906 1 42.38 241 PHE A O 1
ATOM 1859 N N . THR A 1 242 ? 1.642 -22.297 -11.703 1 43.94 242 THR A N 1
ATOM 1860 C CA . THR A 1 242 ? 1.577 -20.859 -11.539 1 43.94 242 THR A CA 1
ATOM 1861 C C . THR A 1 242 ? 2.199 -20.438 -10.211 1 43.94 242 THR A C 1
ATOM 1863 O O . THR A 1 242 ? 2.539 -21.281 -9.383 1 43.94 242 THR A O 1
ATOM 1866 N N . TRP A 1 243 ? 1.607 -19.312 -9.664 1 45.31 243 TRP A N 1
ATOM 1867 C CA . TRP A 1 243 ? 1.843 -18.328 -8.609 1 45.31 243 TRP A CA 1
ATOM 1868 C C . TRP A 1 243 ? 1.679 -18.969 -7.23 1 45.31 243 TRP A C 1
ATOM 1870 O O . TRP A 1 243 ? 0.861 -19.875 -7.055 1 45.31 243 TRP A O 1
ATOM 1880 N N . MET A 1 244 ? 2.568 -18.844 -6.32 1 47.12 244 MET A N 1
ATOM 1881 C CA . MET A 1 244 ? 2.789 -18.875 -4.879 1 47.12 244 MET A CA 1
ATOM 1882 C C . MET A 1 244 ? 3.277 -20.25 -4.426 1 47.12 244 MET A C 1
ATOM 1884 O O . MET A 1 244 ? 4.25 -20.781 -4.973 1 47.12 244 MET A O 1
ATOM 1888 N N . ALA A 1 245 ? 2.238 -21.031 -3.869 1 45.16 245 ALA A N 1
ATOM 1889 C CA . ALA A 1 245 ? 2.621 -22.156 -3.012 1 45.16 245 ALA A CA 1
ATOM 1890 C C . ALA A 1 245 ? 3.211 -23.297 -3.834 1 45.16 245 ALA A C 1
ATOM 1892 O O . ALA A 1 245 ? 4.031 -24.062 -3.334 1 45.16 245 ALA A O 1
ATOM 1893 N N . GLY A 1 246 ? 2.998 -23.203 -5.223 1 51.88 246 GLY A N 1
ATOM 1894 C CA . GLY A 1 246 ? 3.502 -24.344 -5.977 1 51.88 246 GLY A CA 1
ATOM 1895 C C . GLY A 1 246 ? 4.668 -23.984 -6.879 1 51.88 246 GLY A C 1
ATOM 1896 O O . GLY A 1 246 ? 5.273 -24.875 -7.496 1 51.88 246 GLY A O 1
ATOM 1897 N N . SER A 1 247 ? 4.957 -22.703 -6.785 1 62.84 247 SER A N 1
ATOM 1898 C CA . SER A 1 247 ? 6.031 -22.297 -7.688 1 62.84 247 SER A CA 1
ATOM 1899 C C . SER A 1 247 ? 7.395 -22.734 -7.156 1 62.84 247 SER A C 1
ATOM 1901 O O . SER A 1 247 ? 7.676 -22.578 -5.965 1 62.84 247 SER A O 1
ATOM 1903 N N . PRO A 1 248 ? 8.141 -23.359 -8.047 1 67.38 248 PRO A N 1
ATOM 1904 C CA . PRO A 1 248 ? 9.484 -23.75 -7.625 1 67.38 248 PRO A CA 1
ATOM 1905 C C . PRO A 1 248 ? 10.297 -22.578 -7.086 1 67.38 248 PRO A C 1
ATOM 1907 O O . PRO A 1 248 ? 11.133 -22.75 -6.195 1 67.38 248 PRO A O 1
ATOM 1910 N N . ILE A 1 249 ? 9.953 -21.484 -7.578 1 77.88 249 ILE A N 1
ATOM 1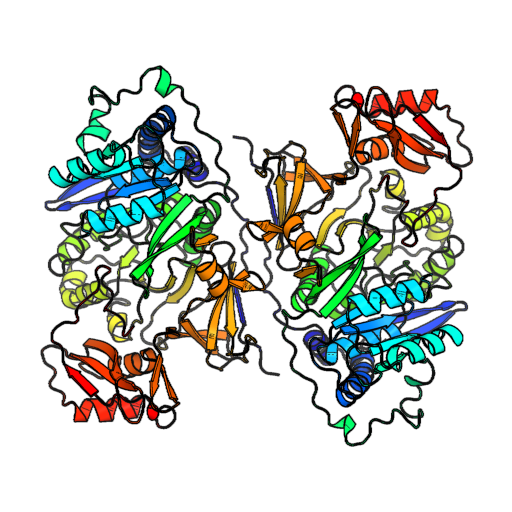911 C CA . ILE A 1 249 ? 10.703 -20.312 -7.16 1 77.88 249 ILE A CA 1
ATOM 1912 C C . ILE A 1 249 ? 10.445 -20.031 -5.68 1 77.88 249 ILE A C 1
ATOM 1914 O O . ILE A 1 249 ? 11.359 -19.672 -4.938 1 77.88 249 ILE A O 1
ATOM 1918 N N . PHE A 1 250 ? 9.234 -20.281 -5.281 1 76.25 250 PHE A N 1
ATOM 1919 C CA . PHE A 1 250 ? 8.891 -20.031 -3.883 1 76.25 250 PHE A CA 1
ATOM 1920 C C . PHE A 1 250 ? 9.68 -20.953 -2.963 1 76.25 250 PHE A C 1
ATOM 1922 O O . PHE A 1 250 ? 10.156 -20.531 -1.909 1 76.25 250 PHE A O 1
ATOM 1929 N N . SER A 1 251 ? 9.805 -22.219 -3.4 1 73.94 251 SER A N 1
ATOM 1930 C CA . SER A 1 251 ? 10.531 -23.188 -2.588 1 73.94 251 SER A CA 1
ATOM 1931 C C . SER A 1 251 ? 12 -22.812 -2.451 1 73.94 251 SER A C 1
ATOM 1933 O O . SER A 1 251 ? 12.578 -22.922 -1.369 1 73.94 251 SER A O 1
ATOM 1935 N N . ILE A 1 252 ? 12.516 -22.406 -3.51 1 77.06 252 ILE A N 1
ATOM 1936 C CA . ILE A 1 252 ? 13.914 -22.016 -3.518 1 77.06 252 ILE A CA 1
ATOM 1937 C C . ILE A 1 252 ? 14.117 -20.812 -2.6 1 77.06 252 ILE A C 1
ATOM 1939 O O . ILE A 1 252 ? 15.055 -20.781 -1.801 1 77.06 252 ILE A O 1
ATOM 1943 N N . LEU A 1 253 ? 13.188 -19.922 -2.615 1 79.62 253 LEU A N 1
ATOM 1944 C CA . LEU A 1 253 ? 13.312 -18.688 -1.851 1 79.62 253 LEU A CA 1
ATOM 1945 C C . LEU A 1 253 ? 13.094 -18.938 -0.363 1 79.62 253 LEU A C 1
ATOM 1947 O O . LEU A 1 253 ? 13.727 -18.297 0.481 1 79.62 253 LEU A O 1
ATOM 1951 N N . ASN A 1 254 ? 12.266 -19.906 -0.071 1 78.56 254 ASN A N 1
ATOM 1952 C CA . ASN A 1 254 ? 11.969 -20.188 1.329 1 78.56 254 ASN A CA 1
ATOM 1953 C C . ASN A 1 254 ? 12.898 -21.25 1.896 1 78.56 254 ASN A C 1
ATOM 1955 O O . ASN A 1 254 ? 12.852 -21.562 3.092 1 78.56 254 ASN A O 1
ATOM 1959 N N . GLY A 1 255 ? 13.648 -21.875 1.076 1 78.62 255 GLY A N 1
ATOM 1960 C CA . GLY A 1 255 ? 14.617 -22.875 1.523 1 78.62 255 GLY A CA 1
ATOM 1961 C C . GLY A 1 255 ? 14.023 -24.266 1.646 1 78.62 255 GLY A C 1
ATOM 1962 O O . GLY A 1 255 ? 14.633 -25.141 2.26 1 78.62 255 GLY A O 1
ATOM 1963 N N . ASN A 1 256 ? 12.898 -24.484 0.999 1 78.12 256 ASN A N 1
ATOM 1964 C CA . ASN A 1 256 ? 12.273 -25.797 1.054 1 78.12 256 ASN A CA 1
ATOM 1965 C C . ASN A 1 256 ? 12.664 -26.656 -0.147 1 78.12 256 ASN A C 1
ATOM 1967 O O . ASN A 1 256 ? 12.836 -26.141 -1.253 1 78.12 256 ASN A O 1
ATOM 1971 N N . LYS A 1 257 ? 12.781 -27.922 0.169 1 82.19 257 LYS A N 1
ATOM 1972 C CA . LYS A 1 257 ? 13.031 -28.859 -0.916 1 82.19 257 LYS A CA 1
ATOM 1973 C C . LYS A 1 257 ? 11.75 -29.156 -1.693 1 82.19 257 LYS A C 1
ATOM 1975 O O . LYS A 1 257 ? 10.688 -29.344 -1.101 1 82.19 257 LYS A O 1
ATOM 1980 N N . ARG A 1 258 ? 11.914 -29.141 -2.979 1 83.12 258 ARG A N 1
ATOM 1981 C CA . ARG A 1 258 ? 10.773 -29.469 -3.834 1 83.12 258 ARG A CA 1
ATOM 1982 C C . ARG A 1 258 ? 11.055 -30.734 -4.652 1 83.12 258 ARG A C 1
ATOM 1984 O O . ARG A 1 258 ? 12.125 -30.859 -5.242 1 83.12 258 ARG A O 1
ATOM 1991 N N . VAL A 1 259 ? 10.008 -31.594 -4.625 1 82.75 259 VAL A N 1
ATOM 1992 C CA . VAL A 1 259 ? 10.055 -32.812 -5.434 1 82.75 259 VAL A CA 1
ATOM 1993 C C . VAL A 1 259 ? 9 -32.75 -6.539 1 82.75 259 VAL A C 1
ATOM 1995 O O . VAL A 1 259 ? 7.832 -32.469 -6.27 1 82.75 259 VAL A O 1
ATOM 1998 N N . PHE A 1 260 ? 9.414 -32.844 -7.773 1 78.12 260 PHE A N 1
ATOM 1999 C CA . PHE A 1 260 ? 8.422 -32.906 -8.836 1 78.12 260 PHE A CA 1
ATOM 2000 C C . PHE A 1 260 ? 8.625 -34.125 -9.719 1 78.12 260 PHE A C 1
ATOM 2002 O O . PHE A 1 260 ? 9.719 -34.688 -9.758 1 78.12 260 PHE A O 1
ATOM 2009 N N . VAL A 1 261 ? 7.52 -34.5 -10.273 1 73.75 261 VAL A N 1
ATOM 2010 C CA . VAL A 1 261 ? 7.531 -35.688 -11.109 1 73.75 261 VAL A CA 1
ATOM 2011 C C . VAL A 1 261 ? 7.5 -35.281 -12.586 1 73.75 261 VAL A C 1
ATOM 2013 O O . VAL A 1 261 ? 6.875 -34.281 -12.953 1 73.75 261 VAL A O 1
ATOM 2016 N N . ASP A 1 262 ? 8.094 -36.031 -13.32 1 67.38 262 ASP A N 1
ATOM 2017 C CA . ASP A 1 262 ? 8.102 -35.844 -14.766 1 67.38 262 ASP A CA 1
ATOM 2018 C C . ASP A 1 262 ? 6.684 -35.906 -15.336 1 67.38 262 ASP A C 1
ATOM 2020 O O . ASP A 1 262 ? 5.824 -36.594 -14.797 1 67.38 262 ASP A O 1
ATOM 2024 N N . THR A 1 263 ? 6.5 -35.156 -16.375 1 62.34 263 THR A N 1
ATOM 2025 C CA . THR A 1 263 ? 5.191 -35.031 -17.016 1 62.34 263 THR A CA 1
ATOM 2026 C C . THR A 1 263 ? 4.652 -36.406 -17.406 1 62.34 263 THR A C 1
ATOM 2028 O O . THR A 1 263 ? 3.438 -36.625 -17.453 1 62.34 263 THR A O 1
ATOM 2031 N N . ALA A 1 264 ? 5.586 -37.25 -17.672 1 60.66 264 ALA A N 1
ATOM 2032 C CA . ALA A 1 264 ? 5.176 -38.594 -18.094 1 60.66 264 ALA A CA 1
ATOM 2033 C C . ALA A 1 264 ? 4.457 -39.312 -16.953 1 60.66 264 ALA A C 1
ATOM 2035 O O . ALA A 1 264 ? 3.635 -40.219 -17.203 1 60.66 264 ALA A O 1
ATOM 2036 N N . ILE A 1 265 ? 4.793 -39.031 -15.789 1 62.53 265 ILE A N 1
ATOM 2037 C CA . ILE A 1 265 ? 4.195 -39.656 -14.609 1 62.53 265 ILE A CA 1
ATOM 2038 C C . ILE A 1 265 ? 2.996 -38.812 -14.156 1 62.53 265 ILE A C 1
ATOM 2040 O O . ILE A 1 265 ? 1.934 -39.375 -13.852 1 62.53 265 ILE A O 1
ATOM 2044 N N . GLY A 1 266 ? 3.184 -37.562 -14.266 1 59.31 266 GLY A N 1
ATOM 2045 C CA . GLY A 1 266 ? 2.254 -36.656 -13.602 1 59.31 266 GLY A CA 1
ATOM 2046 C C . GLY A 1 266 ? 0.915 -36.562 -14.305 1 59.31 266 GLY A C 1
ATOM 2047 O O . GLY A 1 266 ? 0.783 -36.969 -15.461 1 59.31 266 GLY A O 1
ATOM 2048 N N . MET A 1 267 ? -0.114 -36.312 -13.656 1 57.12 267 MET A N 1
ATOM 2049 C CA . MET A 1 267 ? -1.439 -35.906 -14.102 1 57.12 267 MET A CA 1
ATOM 2050 C C . MET A 1 267 ? -2.24 -37.094 -14.617 1 57.12 267 MET A C 1
ATOM 2052 O O . MET A 1 267 ? -3.277 -36.906 -15.258 1 57.12 267 MET A O 1
ATOM 2056 N N . LYS A 1 268 ? -1.622 -38.219 -14.477 1 61.97 268 LYS A N 1
ATOM 2057 C CA . LYS A 1 268 ? -2.369 -39.406 -14.891 1 61.97 268 LYS A CA 1
ATOM 2058 C C . LYS A 1 268 ? -2.943 -40.156 -13.688 1 61.97 268 LYS A C 1
ATOM 2060 O O . LYS A 1 268 ? -2.234 -40.406 -12.711 1 61.97 268 LYS A O 1
ATOM 2065 N N . LYS A 1 269 ? -4.195 -40.406 -13.812 1 65.31 269 LYS A N 1
ATOM 2066 C CA . LYS A 1 269 ? -4.902 -41.094 -12.734 1 65.31 269 LYS A CA 1
ATOM 2067 C C . LYS A 1 269 ? -4.223 -42.406 -12.391 1 65.31 269 LYS A C 1
ATOM 2069 O O . LYS A 1 269 ? -4.148 -42.781 -11.219 1 65.31 269 LYS A O 1
ATOM 2074 N N . GLU A 1 270 ? -3.68 -43.062 -13.398 1 69.06 270 GLU A N 1
ATOM 2075 C CA . GLU A 1 270 ? -3.119 -44.375 -13.227 1 69.06 270 GLU A CA 1
ATOM 2076 C C . GLU A 1 270 ? -1.799 -44.344 -12.461 1 69.06 270 GLU A C 1
ATOM 2078 O O . GLU A 1 270 ? -1.326 -45.344 -11.961 1 69.06 270 GLU A O 1
ATOM 2083 N N . ASN A 1 271 ? -1.337 -43.188 -12.352 1 74.88 271 ASN A N 1
ATOM 2084 C CA . ASN A 1 271 ? -0.001 -43.094 -11.773 1 74.88 271 ASN A CA 1
ATOM 2085 C C . ASN A 1 271 ? -0.053 -42.594 -10.328 1 74.88 271 ASN A C 1
ATOM 2087 O O . ASN A 1 271 ? 0.976 -42.25 -9.75 1 74.88 271 ASN A O 1
ATOM 2091 N N . ILE A 1 272 ? -1.15 -42.625 -9.719 1 76.5 272 ILE A N 1
ATOM 2092 C CA . ILE A 1 272 ? -1.31 -42.094 -8.375 1 76.5 272 ILE A CA 1
ATOM 2093 C C . ILE A 1 272 ? -0.447 -42.875 -7.395 1 76.5 272 ILE A C 1
ATOM 2095 O O . ILE A 1 272 ? 0.124 -42.312 -6.461 1 76.5 272 ILE A O 1
ATOM 2099 N N . MET A 1 273 ? -0.344 -44.188 -7.625 1 79.62 273 MET A N 1
ATOM 2100 C CA . MET A 1 273 ? 0.44 -45 -6.707 1 79.62 273 MET A CA 1
ATOM 2101 C C . MET A 1 273 ? 1.933 -44.75 -6.895 1 79.62 273 MET A C 1
ATOM 2103 O O . MET A 1 273 ? 2.695 -44.75 -5.926 1 79.62 273 MET A O 1
ATOM 2107 N N . VAL A 1 274 ? 2.254 -44.531 -8.117 1 80.25 274 VAL A N 1
ATOM 2108 C CA . VAL A 1 274 ? 3.645 -44.188 -8.398 1 80.25 274 VAL A CA 1
ATOM 2109 C C . VAL A 1 274 ? 4.004 -42.875 -7.727 1 80.25 274 VAL A C 1
ATOM 2111 O O . VAL A 1 274 ? 5.09 -42.75 -7.156 1 80.25 274 VAL A O 1
ATOM 2114 N N . ILE A 1 275 ? 3.094 -42.031 -7.734 1 80.12 275 ILE A N 1
ATOM 2115 C CA . ILE A 1 275 ? 3.311 -40.719 -7.125 1 80.12 275 ILE A CA 1
ATOM 2116 C C . ILE A 1 275 ? 3.434 -40.875 -5.613 1 80.12 275 ILE A C 1
ATOM 2118 O O . ILE A 1 275 ? 4.305 -40.25 -4.988 1 80.12 275 ILE A O 1
ATOM 2122 N N . TRP A 1 276 ? 2.623 -41.625 -5.07 1 82.31 276 TRP A N 1
ATOM 2123 C CA . TRP A 1 276 ? 2.668 -41.812 -3.627 1 82.31 276 TRP A CA 1
ATOM 2124 C C . TRP A 1 276 ? 3.959 -42.5 -3.211 1 82.31 276 TRP A C 1
ATOM 2126 O O . TRP A 1 276 ? 4.5 -42.25 -2.137 1 82.31 276 TRP A O 1
ATOM 2136 N N . ASP A 1 277 ? 4.43 -43.406 -4.051 1 84.12 277 ASP A N 1
ATOM 2137 C CA . ASP A 1 277 ? 5.715 -44.062 -3.791 1 84.12 277 ASP A CA 1
ATOM 2138 C C . ASP A 1 277 ? 6.844 -43.031 -3.766 1 84.12 277 ASP A C 1
ATOM 2140 O O . ASP A 1 277 ? 7.758 -43.125 -2.939 1 84.12 277 ASP A O 1
ATOM 2144 N N . ILE A 1 278 ? 6.758 -42.188 -4.648 1 83.94 278 ILE A N 1
ATOM 2145 C CA . ILE A 1 278 ? 7.754 -41.125 -4.715 1 83.94 278 ILE A CA 1
ATOM 2146 C C . ILE A 1 278 ? 7.664 -40.25 -3.467 1 83.94 278 ILE A C 1
ATOM 2148 O O . ILE A 1 278 ? 8.68 -39.906 -2.869 1 83.94 278 ILE A O 1
ATOM 2152 N N . ILE A 1 279 ? 6.469 -39.938 -3.055 1 83.5 279 ILE A N 1
ATOM 2153 C CA . ILE A 1 279 ? 6.23 -39.125 -1.86 1 83.5 279 ILE A CA 1
ATOM 2154 C C . ILE A 1 279 ? 6.867 -39.812 -0.647 1 83.5 279 ILE A C 1
ATOM 2156 O O . ILE A 1 279 ? 7.543 -39.156 0.151 1 83.5 279 ILE A O 1
ATOM 2160 N N . MET A 1 280 ? 6.695 -41.062 -0.587 1 83.94 280 MET A N 1
ATOM 2161 C CA . MET A 1 280 ? 7.227 -41.844 0.529 1 83.94 280 MET A CA 1
ATOM 2162 C C . MET A 1 280 ? 8.742 -41.906 0.459 1 83.94 280 MET A C 1
ATOM 2164 O O . MET A 1 280 ? 9.43 -41.688 1.457 1 83.94 280 MET A O 1
ATOM 2168 N N . SER A 1 281 ? 9.242 -42.25 -0.699 1 87.12 281 SER A N 1
ATOM 2169 C CA . SER A 1 281 ? 10.672 -42.438 -0.868 1 87.12 281 SER A CA 1
ATOM 2170 C C . SER A 1 281 ? 11.461 -41.156 -0.625 1 87.12 281 SER A C 1
ATOM 2172 O O . SER A 1 281 ? 12.578 -41.188 -0.111 1 87.12 281 SER A O 1
ATOM 2174 N N . GLU A 1 282 ? 10.859 -40.031 -0.992 1 87.19 282 GLU A N 1
ATOM 2175 C CA . GLU A 1 282 ? 11.531 -38.75 -0.833 1 87.19 282 GLU A CA 1
ATOM 2176 C C . GLU A 1 282 ? 11.172 -38.094 0.505 1 87.19 282 GLU A C 1
ATOM 2178 O O . GLU A 1 282 ? 11.602 -37 0.793 1 87.19 282 GLU A O 1
ATOM 2183 N N . LYS A 1 283 ? 10.305 -38.75 1.239 1 85.25 283 LYS A N 1
ATOM 2184 C CA . LYS A 1 283 ? 9.883 -38.312 2.566 1 85.25 283 LYS A CA 1
ATOM 2185 C C . LYS A 1 283 ? 9.266 -36.906 2.51 1 85.25 283 LYS A C 1
ATOM 2187 O O . LYS A 1 283 ? 9.617 -36.031 3.303 1 85.25 283 LYS A O 1
ATOM 2192 N N . CYS A 1 284 ? 8.398 -36.781 1.522 1 83.25 284 CYS A N 1
ATOM 2193 C CA . CYS A 1 284 ? 7.676 -35.5 1.411 1 83.25 284 CYS A CA 1
ATOM 2194 C C . CYS A 1 284 ? 6.742 -35.312 2.6 1 83.25 284 CYS A C 1
ATOM 2196 O O . CYS A 1 284 ? 6.137 -36.25 3.088 1 83.25 284 CYS A O 1
ATOM 2198 N N . THR A 1 285 ? 6.668 -34.062 3.062 1 82.19 285 THR A N 1
ATOM 2199 C CA . THR A 1 285 ? 5.785 -33.781 4.188 1 82.19 285 THR A CA 1
ATOM 2200 C C . THR A 1 285 ? 4.5 -33.094 3.713 1 82.19 285 THR A C 1
ATOM 2202 O O . THR A 1 285 ? 3.475 -33.156 4.395 1 82.19 285 THR A O 1
ATOM 2205 N N . ASN A 1 286 ? 4.594 -32.438 2.615 1 81.75 286 ASN A N 1
ATOM 2206 C CA . ASN A 1 286 ? 3.455 -31.719 2.07 1 81.75 286 ASN A CA 1
ATOM 2207 C C . ASN A 1 286 ? 3.289 -31.969 0.575 1 81.75 286 ASN A C 1
ATOM 2209 O O . ASN A 1 286 ? 4.262 -32.281 -0.121 1 81.75 286 ASN A O 1
ATOM 2213 N N . ALA A 1 287 ? 2.068 -31.844 0.17 1 78.81 287 ALA A N 1
ATOM 2214 C CA . ALA A 1 287 ? 1.779 -31.938 -1.258 1 78.81 287 ALA A CA 1
ATOM 2215 C C . ALA A 1 287 ? 0.76 -30.875 -1.682 1 78.81 287 ALA A C 1
ATOM 2217 O O . ALA A 1 287 ? -0.187 -30.594 -0.947 1 78.81 287 ALA A O 1
ATOM 2218 N N . MET A 1 288 ? 1.037 -30.266 -2.756 1 78.19 288 MET A N 1
ATOM 2219 C CA . MET A 1 288 ? 0.062 -29.391 -3.402 1 78.19 288 MET A CA 1
ATOM 2220 C C . MET A 1 288 ? -0.54 -30.062 -4.633 1 78.19 288 MET A C 1
ATOM 2222 O O . MET A 1 288 ? 0.188 -30.484 -5.531 1 78.19 288 MET A O 1
ATOM 2226 N N . VAL A 1 289 ? -1.844 -30.141 -4.578 1 74.56 289 VAL A N 1
ATOM 2227 C CA . VAL A 1 289 ? -2.49 -30.875 -5.664 1 74.56 289 VAL A CA 1
ATOM 2228 C C . VAL A 1 289 ? -3.721 -30.109 -6.145 1 74.56 289 VAL A C 1
ATOM 2230 O O . VAL A 1 289 ? -4.312 -29.344 -5.383 1 74.56 289 VAL A O 1
ATOM 2233 N N . LEU A 1 290 ? -4.016 -30.312 -7.359 1 70.06 290 LEU A N 1
ATOM 2234 C CA . LEU A 1 290 ? -5.27 -29.766 -7.867 1 70.06 290 LEU A CA 1
ATOM 2235 C C . LEU A 1 290 ? -6.449 -30.641 -7.445 1 70.06 290 LEU A C 1
ATOM 2237 O O . LEU A 1 290 ? -6.277 -31.828 -7.141 1 70.06 290 LEU A O 1
ATOM 2241 N N . PRO A 1 291 ? -7.605 -30.125 -7.484 1 68.38 291 PRO A N 1
ATOM 2242 C CA . PRO A 1 291 ? -8.766 -30.875 -6.996 1 68.38 291 PRO A CA 1
ATOM 2243 C C . PRO A 1 291 ? -8.969 -32.188 -7.738 1 68.38 291 PRO A C 1
ATOM 2245 O O . PRO A 1 291 ? -9.367 -33.188 -7.133 1 68.38 291 PRO A O 1
ATOM 2248 N N . TYR A 1 292 ? -8.656 -32.25 -8.977 1 64.62 292 TYR A N 1
ATOM 2249 C CA . TYR A 1 292 ? -8.844 -33.5 -9.711 1 64.62 292 TYR A CA 1
ATOM 2250 C C . TYR A 1 292 ? -7.914 -34.594 -9.195 1 64.62 292 TYR A C 1
ATOM 2252 O O . TYR A 1 292 ? -8.281 -35.781 -9.156 1 64.62 292 TYR A O 1
ATOM 2260 N N . ALA A 1 293 ? -6.754 -34.156 -8.797 1 70.75 293 ALA A N 1
ATOM 2261 C CA . ALA A 1 293 ? -5.805 -35.125 -8.242 1 70.75 293 ALA A CA 1
ATOM 2262 C C . ALA A 1 293 ? -6.273 -35.625 -6.883 1 70.75 293 ALA A C 1
ATOM 2264 O O . ALA A 1 293 ? -5.969 -36.781 -6.5 1 70.75 293 ALA A O 1
ATOM 2265 N N . LEU A 1 294 ? -6.98 -34.844 -6.203 1 74.75 294 LEU A N 1
ATOM 2266 C CA . LEU A 1 294 ? -7.539 -35.25 -4.918 1 74.75 294 LEU A CA 1
ATOM 2267 C C . LEU A 1 294 ? -8.523 -36.406 -5.098 1 74.75 294 LEU A C 1
ATOM 2269 O O . LEU A 1 294 ? -8.57 -37.312 -4.277 1 74.75 294 LEU A O 1
ATOM 2273 N N . LEU A 1 295 ? -9.297 -36.312 -6.105 1 71.88 295 LEU A N 1
ATOM 2274 C CA . LEU A 1 295 ? -10.25 -37.406 -6.402 1 71.88 295 LEU A CA 1
ATOM 2275 C C . LEU A 1 295 ? -9.523 -38.719 -6.656 1 71.88 295 LEU A C 1
ATOM 2277 O O . LEU A 1 295 ? -9.969 -39.781 -6.211 1 71.88 295 LEU A O 1
ATOM 2281 N N . ASP A 1 296 ? -8.422 -38.594 -7.336 1 73.38 296 ASP A N 1
ATOM 2282 C CA . ASP A 1 296 ? -7.613 -39.781 -7.594 1 73.38 296 ASP A CA 1
ATOM 2283 C C . ASP A 1 296 ? -7.078 -40.375 -6.293 1 73.38 296 ASP A C 1
ATOM 2285 O O . ASP A 1 296 ? -7.012 -41.594 -6.145 1 73.38 296 ASP A O 1
ATOM 2289 N N . ILE A 1 297 ? -6.727 -39.562 -5.41 1 80.5 297 ILE A N 1
ATOM 2290 C CA . ILE A 1 297 ? -6.223 -40 -4.113 1 80.5 297 ILE A CA 1
ATOM 2291 C C . ILE A 1 297 ? -7.332 -40.688 -3.33 1 80.5 297 ILE A C 1
ATOM 2293 O O . ILE A 1 297 ? -7.121 -41.75 -2.762 1 80.5 297 ILE A O 1
ATOM 2297 N N . ILE A 1 298 ? -8.445 -40.125 -3.361 1 80 298 ILE A N 1
ATOM 2298 C CA . ILE A 1 298 ? -9.586 -40.656 -2.625 1 80 298 ILE A CA 1
ATOM 2299 C C . ILE A 1 298 ? -9.945 -42.031 -3.168 1 80 298 ILE A C 1
ATOM 2301 O O . ILE A 1 298 ? -10.188 -42.969 -2.4 1 80 298 ILE A O 1
ATOM 2305 N N . ASP A 1 299 ? -9.914 -42.156 -4.445 1 77.94 299 ASP A N 1
ATOM 2306 C CA . ASP A 1 299 ? -10.281 -43.406 -5.105 1 77.94 299 ASP A CA 1
ATOM 2307 C C . ASP A 1 299 ? -9.289 -44.5 -4.758 1 77.94 299 ASP A C 1
ATOM 2309 O O . ASP A 1 299 ? -9.617 -45.688 -4.867 1 77.94 299 ASP A O 1
ATOM 2313 N N . ASN A 1 300 ? -8.125 -44.125 -4.348 1 82.38 300 ASN A N 1
ATOM 2314 C CA . ASN A 1 300 ? -7.09 -45.094 -4.043 1 82.38 300 ASN A CA 1
ATOM 2315 C C . ASN A 1 300 ? -6.688 -45.062 -2.572 1 82.38 300 ASN A C 1
ATOM 2317 O O . ASN A 1 300 ? -5.586 -45.469 -2.211 1 82.38 300 ASN A O 1
ATOM 2321 N N . LEU A 1 301 ? -7.504 -44.562 -1.769 1 85.25 301 LEU A N 1
ATOM 2322 C CA . LEU A 1 301 ? -7.184 -44.281 -0.372 1 85.25 301 LEU A CA 1
ATOM 2323 C C . LEU A 1 301 ? -6.809 -45.562 0.367 1 85.25 301 LEU A C 1
ATOM 2325 O O . LEU A 1 301 ? -5.879 -45.562 1.181 1 85.25 301 LEU A O 1
ATOM 2329 N N . ASP A 1 302 ? -7.492 -46.625 0.052 1 86.19 302 ASP A N 1
ATOM 2330 C CA . ASP A 1 302 ? -7.238 -47.875 0.731 1 86.19 302 ASP A CA 1
ATOM 2331 C C . ASP A 1 302 ? -5.816 -48.375 0.466 1 86.19 302 ASP A C 1
ATOM 2333 O O . ASP A 1 302 ? -5.141 -48.844 1.376 1 86.19 302 ASP A O 1
ATOM 2337 N N . VAL A 1 303 ? -5.477 -48.25 -0.686 1 84.12 303 VAL A N 1
ATOM 2338 C CA . VAL A 1 303 ? -4.145 -48.688 -1.081 1 84.12 303 VAL A CA 1
ATOM 2339 C C . VAL A 1 303 ? -3.09 -47.75 -0.486 1 84.12 303 VAL A C 1
ATOM 2341 O O . VAL A 1 303 ? -2.043 -48.219 -0.019 1 84.12 303 VAL A O 1
ATOM 2344 N N . ILE A 1 304 ? -3.375 -46.5 -0.458 1 84.69 304 ILE A N 1
ATOM 2345 C CA . ILE A 1 304 ? -2.457 -45.5 0.051 1 84.69 304 ILE A CA 1
ATOM 2346 C C . ILE A 1 304 ? -2.242 -45.688 1.549 1 84.69 304 ILE A C 1
ATOM 2348 O O . ILE A 1 304 ? -1.11 -45.625 2.035 1 84.69 304 ILE A O 1
ATOM 2352 N N . LEU A 1 305 ? -3.24 -46 2.229 1 85.94 305 LEU A N 1
ATOM 2353 C CA . LEU A 1 305 ? -3.164 -46.188 3.676 1 85.94 305 LEU A CA 1
ATOM 2354 C C . LEU A 1 305 ? -2.352 -47.406 4.031 1 85.94 305 LEU A C 1
ATOM 2356 O O . LEU A 1 305 ? -1.689 -47.438 5.07 1 85.94 305 LEU A O 1
ATOM 2360 N N . LYS A 1 306 ? -2.449 -48.312 3.199 1 83.88 306 LYS A N 1
ATOM 2361 C CA . LYS A 1 306 ? -1.708 -49.562 3.432 1 83.88 306 LYS A CA 1
ATOM 2362 C C . LYS A 1 306 ? -0.204 -49.312 3.314 1 83.88 306 LYS A C 1
ATOM 2364 O O . LYS A 1 306 ? 0.59 -50.062 3.908 1 83.88 306 LYS A O 1
ATOM 2369 N N . HIS A 1 307 ? 0.126 -48.375 2.574 1 79.12 307 HIS A N 1
ATOM 2370 C CA . HIS A 1 307 ? 1.537 -48.031 2.4 1 79.12 307 HIS A CA 1
ATOM 2371 C C . HIS A 1 307 ? 2.133 -47.469 3.68 1 79.12 307 HIS A C 1
ATOM 2373 O O . HIS A 1 307 ? 3.352 -47.469 3.861 1 79.12 307 HIS A O 1
ATOM 2379 N N . GLY A 1 308 ? 1.301 -46.938 4.566 1 78.62 308 GLY A N 1
ATOM 2380 C CA . GLY A 1 308 ? 1.735 -46.531 5.895 1 78.62 308 GLY A CA 1
ATOM 2381 C C . GLY A 1 308 ? 2.443 -45.188 5.902 1 78.62 308 GLY A C 1
ATOM 2382 O O . GLY A 1 308 ? 3.301 -44.938 6.754 1 78.62 308 GLY A O 1
ATOM 2383 N N . TYR A 1 309 ? 2.387 -44.438 4.891 1 81.31 309 TYR A N 1
ATOM 2384 C CA . TYR A 1 309 ? 2.98 -43.094 4.883 1 81.31 309 TYR A CA 1
ATOM 2385 C C . TYR A 1 309 ? 1.906 -42.031 4.75 1 81.31 309 TYR A C 1
ATOM 2387 O O . TYR A 1 309 ? 1.121 -42.031 3.799 1 81.31 309 TYR A O 1
ATOM 2395 N N . GLY A 1 310 ? 1.876 -41.156 5.723 1 82.94 310 GLY A N 1
ATOM 2396 C CA . GLY A 1 310 ? 0.945 -40.031 5.711 1 82.94 310 GLY A CA 1
ATOM 2397 C C . GLY A 1 310 ? 1.633 -38.688 5.59 1 82.94 310 GLY A C 1
ATOM 2398 O O . GLY A 1 310 ? 2.736 -38.5 6.109 1 82.94 310 GLY A O 1
ATOM 2399 N N . LEU A 1 311 ? 0.945 -37.875 4.852 1 83.94 311 LEU A N 1
ATOM 2400 C CA . LEU A 1 311 ? 1.446 -36.5 4.707 1 83.94 311 LEU A CA 1
ATOM 2401 C C . LEU A 1 311 ? 1.016 -35.625 5.883 1 83.94 311 LEU A C 1
ATOM 2403 O O . LEU A 1 311 ? -0.029 -35.875 6.492 1 83.94 311 LEU A O 1
ATOM 2407 N N . TYR A 1 312 ? 1.887 -34.719 6.137 1 82.88 312 TYR A N 1
ATOM 2408 C CA . TYR A 1 312 ? 1.47 -33.719 7.129 1 82.88 312 TYR A CA 1
ATOM 2409 C C . TYR A 1 312 ? 0.328 -32.875 6.594 1 82.88 312 TYR A C 1
ATOM 2411 O O . TYR A 1 312 ? -0.669 -32.656 7.285 1 82.88 312 TYR A O 1
ATOM 2419 N N . ALA A 1 313 ? 0.551 -32.438 5.359 1 84.06 313 ALA A N 1
ATOM 2420 C CA . ALA A 1 313 ? -0.49 -31.562 4.812 1 84.06 313 ALA A CA 1
ATOM 2421 C C . ALA A 1 313 ? -0.628 -31.75 3.307 1 84.06 313 ALA A C 1
ATOM 2423 O O . ALA A 1 313 ? 0.369 -31.938 2.602 1 84.06 313 ALA A O 1
ATOM 2424 N N . ILE A 1 314 ? -1.855 -31.641 2.854 1 82.31 314 ILE A N 1
ATOM 2425 C CA . ILE A 1 314 ? -2.172 -31.516 1.435 1 82.31 314 ILE A CA 1
ATOM 2426 C C . ILE A 1 314 ? -2.859 -30.172 1.184 1 82.31 314 ILE A C 1
ATOM 2428 O O . ILE A 1 314 ? -3.738 -29.766 1.946 1 82.31 314 ILE A O 1
ATOM 2432 N N . GLY A 1 315 ? -2.301 -29.438 0.286 1 81.12 315 GLY A N 1
ATOM 2433 C CA . GLY A 1 315 ? -2.924 -28.188 -0.124 1 81.12 315 GLY A CA 1
ATOM 2434 C C . GLY A 1 315 ? -3.539 -28.25 -1.51 1 81.12 315 GLY A C 1
ATOM 2435 O O . GLY A 1 315 ? -3.008 -28.922 -2.398 1 81.12 315 GLY A O 1
ATOM 2436 N N . THR A 1 316 ? -4.613 -27.516 -1.639 1 78.56 316 THR A N 1
ATOM 2437 C CA . THR A 1 316 ? -5.273 -27.406 -2.936 1 78.56 316 THR A CA 1
ATOM 2438 C C . THR A 1 316 ? -5.848 -26.016 -3.143 1 78.56 316 THR A C 1
ATOM 2440 O O . THR A 1 316 ? -5.672 -25.141 -2.299 1 78.56 316 THR A O 1
ATOM 2443 N N . GLY A 1 317 ? -6.359 -25.688 -4.363 1 77.25 317 GLY A N 1
ATOM 2444 C CA . GLY A 1 317 ? -6.945 -24.406 -4.719 1 77.25 317 GLY A CA 1
ATOM 2445 C C . GLY A 1 317 ? -7.355 -24.328 -6.176 1 77.25 317 GLY A C 1
ATOM 2446 O O . GLY A 1 317 ? -7.145 -25.266 -6.941 1 77.25 317 GLY A O 1
ATOM 2447 N N . GLY A 1 318 ? -7.973 -23.172 -6.492 1 70.94 318 GLY A N 1
ATOM 2448 C CA . GLY A 1 318 ? -8.312 -22.891 -7.879 1 70.94 318 GLY A CA 1
ATOM 2449 C C . GLY A 1 318 ? -9.766 -23.156 -8.211 1 70.94 318 GLY A C 1
ATOM 2450 O O . GLY A 1 318 ? -10.289 -22.656 -9.195 1 70.94 318 GLY A O 1
ATOM 2451 N N . GLN A 1 319 ? -10.289 -24.078 -7.477 1 65.06 319 GLN A N 1
ATOM 2452 C CA . GLN A 1 319 ? -11.703 -24.391 -7.656 1 65.06 319 GLN A CA 1
ATOM 2453 C C . GLN A 1 319 ? -12.406 -24.578 -6.316 1 65.06 319 GLN A C 1
ATOM 2455 O O . GLN A 1 319 ? -11.75 -24.781 -5.293 1 65.06 319 GLN A O 1
ATOM 2460 N N . HIS A 1 320 ? -13.703 -24.422 -6.449 1 63.88 320 HIS A N 1
ATOM 2461 C CA . HIS A 1 320 ? -14.484 -24.719 -5.254 1 63.88 320 HIS A CA 1
ATOM 2462 C C . HIS A 1 320 ? -14.414 -26.188 -4.895 1 63.88 320 HIS A C 1
ATOM 2464 O O . HIS A 1 320 ? -14.492 -27.047 -5.777 1 63.88 320 HIS A O 1
ATOM 2470 N N . ILE A 1 321 ? -14.141 -26.375 -3.592 1 66.62 321 ILE A N 1
ATOM 2471 C CA . ILE A 1 321 ? -14.023 -27.766 -3.123 1 66.62 321 ILE A CA 1
ATOM 2472 C C . ILE A 1 321 ? -15.242 -28.125 -2.271 1 66.62 321 ILE A C 1
ATOM 2474 O O . ILE A 1 321 ? -15.688 -27.312 -1.449 1 66.62 321 ILE A O 1
ATOM 2478 N N . GLY A 1 322 ? -15.859 -29.203 -2.623 1 63.84 322 GLY A N 1
ATOM 2479 C CA . GLY A 1 322 ? -16.984 -29.688 -1.843 1 63.84 322 GLY A CA 1
ATOM 2480 C C . GLY A 1 322 ? -16.578 -30.578 -0.682 1 63.84 322 GLY A C 1
ATOM 2481 O O . GLY A 1 322 ? -15.422 -31 -0.597 1 63.84 322 GLY A O 1
ATOM 2482 N N . SER A 1 323 ? -17.438 -30.812 0.309 1 64.5 323 SER A N 1
ATOM 2483 C CA . SER A 1 323 ? -17.203 -31.578 1.528 1 64.5 323 SER A CA 1
ATOM 2484 C C . SER A 1 323 ? -16.734 -33 1.208 1 64.5 323 SER A C 1
ATOM 2486 O O . SER A 1 323 ? -16.047 -33.625 2.021 1 64.5 323 SER A O 1
ATOM 2488 N N . HIS A 1 324 ? -17.031 -33.469 0.023 1 64.62 324 HIS A N 1
ATOM 2489 C CA . HIS A 1 324 ? -16.672 -34.844 -0.338 1 64.62 324 HIS A CA 1
ATOM 2490 C C . HIS A 1 324 ? -15.156 -35 -0.46 1 64.62 324 HIS A C 1
ATOM 2492 O O . HIS A 1 324 ? -14.625 -36.094 -0.34 1 64.62 324 HIS A O 1
ATOM 2498 N N . LEU A 1 325 ? -14.555 -33.906 -0.617 1 70.75 325 LEU A N 1
ATOM 2499 C CA . LEU A 1 325 ? -13.102 -33.969 -0.776 1 70.75 325 LEU A CA 1
ATOM 2500 C C . LEU A 1 325 ? -12.406 -34 0.582 1 70.75 325 LEU A C 1
ATOM 2502 O O . LEU A 1 325 ? -11.211 -34.281 0.666 1 70.75 325 LEU A O 1
ATOM 2506 N N . THR A 1 326 ? -13.211 -33.844 1.642 1 72.81 326 THR A N 1
ATOM 2507 C CA . THR A 1 326 ? -12.602 -33.719 2.963 1 72.81 326 THR A CA 1
ATOM 2508 C C . THR A 1 326 ? -12.375 -35.125 3.564 1 72.81 326 THR A C 1
ATOM 2510 O O . THR A 1 326 ? -11.789 -35.25 4.641 1 72.81 326 THR A O 1
ATOM 2513 N N . ASP A 1 327 ? -12.703 -36.125 2.816 1 72.38 327 ASP A N 1
ATOM 2514 C CA . ASP A 1 327 ? -12.562 -37.5 3.303 1 72.38 327 ASP A CA 1
ATOM 2515 C C . ASP A 1 327 ? -11.086 -37.875 3.484 1 72.38 327 ASP A C 1
ATOM 2517 O O . ASP A 1 327 ? -10.758 -38.812 4.215 1 72.38 327 ASP A O 1
ATOM 2521 N N . ILE A 1 328 ? -10.281 -37.125 2.852 1 77.81 328 ILE A N 1
ATOM 2522 C CA . ILE A 1 328 ? -8.859 -37.469 2.92 1 77.81 328 ILE A CA 1
ATOM 2523 C C . ILE A 1 328 ? -8.289 -36.969 4.254 1 77.81 328 ILE A C 1
ATOM 2525 O O . ILE A 1 328 ? -7.199 -37.406 4.652 1 77.81 328 ILE A O 1
ATOM 2529 N N . CYS A 1 329 ? -9.031 -36.156 4.883 1 74.31 329 CYS A N 1
ATOM 2530 C CA . CYS A 1 329 ? -8.555 -35.562 6.129 1 74.31 329 CYS A CA 1
ATOM 2531 C C . CYS A 1 329 ? -8.422 -36.625 7.215 1 74.31 329 CYS A C 1
ATOM 2533 O O . CYS A 1 329 ? -9.344 -37.406 7.441 1 74.31 329 CYS A O 1
ATOM 2535 N N . GLY A 1 330 ? -7.324 -36.594 7.895 1 75.81 330 GLY A N 1
ATOM 2536 C CA . GLY A 1 330 ? -7.086 -37.531 8.984 1 75.81 330 GLY A CA 1
ATOM 2537 C C . GLY A 1 330 ? -6.75 -38.906 8.508 1 75.81 330 GLY A C 1
ATOM 2538 O O . GLY A 1 330 ? -6.602 -39.844 9.312 1 75.81 330 GLY A O 1
ATOM 2539 N N . THR A 1 331 ? -6.676 -39.094 7.23 1 85.06 331 THR A N 1
ATOM 2540 C CA . THR A 1 331 ? -6.332 -40.406 6.684 1 85.06 331 THR A CA 1
ATOM 2541 C C . THR A 1 331 ? -4.945 -40.406 6.055 1 85.06 331 THR A C 1
ATOM 2543 O O . THR A 1 331 ? -3.951 -40.688 6.723 1 85.06 331 THR A O 1
ATOM 2546 N N . CYS A 1 332 ? -4.895 -39.906 4.918 1 85.62 332 CYS A N 1
ATOM 2547 C CA . CYS A 1 332 ? -3.6 -39.875 4.246 1 85.62 332 CYS A CA 1
ATOM 2548 C C . CYS A 1 332 ? -2.881 -38.562 4.48 1 85.62 332 CYS A C 1
ATOM 2550 O O . CYS A 1 332 ? -1.737 -38.375 4.055 1 85.62 332 CYS A O 1
ATOM 2552 N N . THR A 1 333 ? -3.518 -37.656 5.137 1 86.56 333 THR A N 1
ATOM 2553 C CA . THR A 1 333 ? -2.914 -36.375 5.508 1 86.56 333 THR A CA 1
ATOM 2554 C C . THR A 1 333 ? -3.428 -35.906 6.863 1 86.56 333 THR A C 1
ATOM 2556 O O . THR A 1 333 ? -4.598 -36.125 7.195 1 86.56 333 THR A O 1
ATOM 2559 N N . GLU A 1 334 ? -2.609 -35.25 7.586 1 84.44 334 GLU A N 1
ATOM 2560 C CA . GLU A 1 334 ? -3.004 -34.688 8.883 1 84.44 334 GLU A CA 1
ATOM 2561 C C . GLU A 1 334 ? -3.844 -33.438 8.719 1 84.44 334 GLU A C 1
ATOM 2563 O O . GLU A 1 334 ? -4.82 -33.25 9.445 1 84.44 334 GLU A O 1
ATOM 2568 N N . LYS A 1 335 ? -3.396 -32.656 7.809 1 85.06 335 LYS A N 1
ATOM 2569 C CA . LYS A 1 335 ? -4.082 -31.391 7.539 1 85.06 335 LYS A CA 1
ATOM 2570 C C . LYS A 1 335 ? -4.422 -31.266 6.059 1 85.06 335 LYS A C 1
ATOM 2572 O O . LYS A 1 335 ? -3.684 -31.75 5.199 1 85.06 335 LYS A O 1
ATOM 2577 N N . PHE A 1 336 ? -5.48 -30.641 5.809 1 85.06 336 PHE A N 1
ATOM 2578 C CA . PHE A 1 336 ? -5.93 -30.359 4.449 1 85.06 336 PHE A CA 1
ATOM 2579 C C . PHE A 1 336 ? -6.289 -28.891 4.289 1 85.06 336 PHE A C 1
ATOM 2581 O O . PHE A 1 336 ? -7.176 -28.375 4.98 1 85.06 336 PHE A O 1
ATOM 2588 N N . PHE A 1 337 ? -5.574 -28.25 3.338 1 83.5 337 PHE A N 1
ATOM 2589 C CA . PHE A 1 337 ? -5.746 -26.812 3.209 1 83.5 337 PHE A CA 1
ATOM 2590 C C . PHE A 1 337 ? -6.227 -26.438 1.809 1 83.5 337 PHE A C 1
ATOM 2592 O O . PHE A 1 337 ? -5.879 -27.109 0.834 1 83.5 337 PHE A O 1
ATOM 2599 N N . MET A 1 338 ? -6.988 -25.391 1.778 1 83.31 338 MET A N 1
ATOM 2600 C CA . MET A 1 338 ? -7.371 -24.766 0.518 1 83.31 338 MET A CA 1
ATOM 2601 C C . MET A 1 338 ? -6.957 -23.297 0.493 1 83.31 338 MET A C 1
ATOM 2603 O O . MET A 1 338 ? -7.094 -22.594 1.494 1 83.31 338 MET A O 1
ATOM 2607 N N . GLY A 1 339 ? -6.43 -22.875 -0.63 1 84.62 339 GLY A N 1
ATOM 2608 C CA . GLY A 1 339 ? -6.082 -21.484 -0.836 1 84.62 339 GLY A CA 1
ATOM 2609 C C . GLY A 1 339 ? -6.969 -20.797 -1.854 1 84.62 339 GLY A C 1
ATOM 2610 O O . GLY A 1 339 ? -7.367 -21.391 -2.852 1 84.62 339 GLY A O 1
ATOM 2611 N N . TYR A 1 340 ? -7.289 -19.578 -1.542 1 88.69 340 TYR A N 1
ATOM 2612 C CA . TYR A 1 340 ? -7.977 -18.719 -2.49 1 88.69 340 TYR A CA 1
ATOM 2613 C C . TYR A 1 340 ? -7.031 -17.656 -3.053 1 88.69 340 TYR A C 1
ATOM 2615 O O . TYR A 1 340 ? -6.309 -17 -2.303 1 88.69 340 TYR A O 1
ATOM 2623 N N . GLY A 1 341 ? -7.09 -17.531 -4.359 1 88.62 341 GLY A N 1
ATOM 2624 C CA . GLY A 1 341 ? -6.23 -16.562 -5.023 1 88.62 341 GLY A CA 1
ATOM 2625 C C . GLY A 1 341 ? -6.246 -16.688 -6.535 1 88.62 341 GLY A C 1
ATOM 2626 O O . GLY A 1 341 ? -7.156 -17.297 -7.102 1 88.62 341 GLY A O 1
ATOM 2627 N N . SER A 1 342 ? -5.426 -16.016 -7.172 1 85.31 342 SER A N 1
ATOM 2628 C CA . SER A 1 342 ? -5.211 -16.047 -8.609 1 85.31 342 SER A CA 1
ATOM 2629 C C . SER A 1 342 ? -3.771 -15.672 -8.961 1 85.31 342 SER A C 1
ATOM 2631 O O . SER A 1 342 ? -2.979 -15.336 -8.078 1 85.31 342 SER A O 1
ATOM 2633 N N . THR A 1 343 ? -3.436 -15.82 -10.188 1 83.38 343 THR A N 1
ATOM 2634 C CA . THR A 1 343 ? -2.107 -15.438 -10.648 1 83.38 343 THR A CA 1
ATOM 2635 C C . THR A 1 343 ? -1.845 -13.961 -10.383 1 83.38 343 THR A C 1
ATOM 2637 O O . THR A 1 343 ? -0.72 -13.57 -10.062 1 83.38 343 THR A O 1
ATOM 2640 N N . GLU A 1 344 ? -2.873 -13.188 -10.453 1 89.81 344 GLU A N 1
ATOM 2641 C CA . GLU A 1 344 ? -2.77 -11.742 -10.336 1 89.81 344 GLU A CA 1
ATOM 2642 C C . GLU A 1 344 ? -2.492 -11.32 -8.898 1 89.81 344 GLU A C 1
ATOM 2644 O O . GLU A 1 344 ? -1.691 -10.414 -8.648 1 89.81 344 GLU A O 1
ATOM 2649 N N . VAL A 1 345 ? -3.137 -12.008 -7.934 1 91.62 345 VAL A N 1
ATOM 2650 C CA . VAL A 1 345 ? -3.094 -11.469 -6.578 1 91.62 345 VAL A CA 1
ATOM 2651 C C . VAL A 1 345 ? -2.377 -12.453 -5.656 1 91.62 345 VAL A C 1
ATOM 2653 O O . VAL A 1 345 ? -2.172 -12.172 -4.473 1 91.62 345 VAL A O 1
ATOM 2656 N N . GLY A 1 346 ? -1.974 -13.578 -6.203 1 87.31 346 GLY A N 1
ATOM 2657 C CA . GLY A 1 346 ? -1.385 -14.578 -5.332 1 87.31 346 GLY A CA 1
ATOM 2658 C C . GLY A 1 346 ? -2.404 -15.273 -4.449 1 87.31 346 GLY A C 1
ATOM 2659 O O . GLY A 1 346 ? -3.58 -15.375 -4.809 1 87.31 346 GLY A O 1
ATOM 2660 N N . VAL A 1 347 ? -1.925 -15.883 -3.375 1 87.31 347 VAL A N 1
ATOM 2661 C CA . VAL A 1 347 ? -2.82 -16.531 -2.424 1 87.31 347 VAL A CA 1
ATOM 2662 C C . VAL A 1 347 ? -3.287 -15.523 -1.381 1 87.31 347 VAL A C 1
ATOM 2664 O O . VAL A 1 347 ? -2.5 -15.078 -0.541 1 87.31 347 VAL A O 1
ATOM 2667 N N . VAL A 1 348 ? -4.496 -15.234 -1.422 1 90.31 348 VAL A N 1
ATOM 2668 C CA . VAL A 1 348 ? -5.086 -14.188 -0.596 1 90.31 348 VAL A CA 1
ATOM 2669 C C . VAL A 1 348 ? -5.41 -14.742 0.789 1 90.31 348 VAL A C 1
ATOM 2671 O O . VAL A 1 348 ? -5.137 -14.094 1.804 1 90.31 348 VAL A O 1
ATOM 2674 N N . SER A 1 349 ? -6.035 -15.914 0.75 1 89.31 349 SER A N 1
ATOM 2675 C CA . SER A 1 349 ? -6.477 -16.516 2.002 1 89.31 349 SER A CA 1
ATOM 2676 C C . SER A 1 349 ? -6.312 -18.031 1.971 1 89.31 349 SER A C 1
ATOM 2678 O O . SER A 1 349 ? -6.031 -18.609 0.919 1 89.31 349 SER A O 1
ATOM 2680 N N . TYR A 1 350 ? -6.434 -18.609 3.152 1 85 350 TYR A N 1
ATOM 2681 C CA . TYR A 1 350 ? -6.355 -20.062 3.281 1 85 350 TYR A CA 1
ATOM 2682 C C . TYR A 1 350 ? -7.266 -20.562 4.395 1 85 350 TYR A C 1
ATOM 2684 O O . TYR A 1 350 ? -7.613 -19.797 5.305 1 85 350 TYR A O 1
ATOM 2692 N N . ILE A 1 351 ? -7.664 -21.812 4.215 1 83.75 351 ILE A N 1
ATOM 2693 C CA . ILE A 1 351 ? -8.523 -22.438 5.227 1 83.75 351 ILE A CA 1
ATOM 2694 C C . ILE A 1 351 ? -8.172 -23.922 5.363 1 83.75 351 ILE A C 1
ATOM 2696 O O . ILE A 1 351 ? -7.855 -24.578 4.375 1 83.75 351 ILE A O 1
ATOM 2700 N N . GLU A 1 352 ? -8.07 -24.297 6.586 1 82.56 352 GLU A N 1
ATOM 2701 C CA . GLU A 1 352 ? -8.039 -25.734 6.812 1 82.56 352 GLU A CA 1
ATOM 2702 C C . GLU A 1 352 ? -9.414 -26.359 6.613 1 82.56 352 GLU A C 1
ATOM 2704 O O . GLU A 1 352 ? -10.398 -25.922 7.219 1 82.56 352 GLU A O 1
ATOM 2709 N N . LEU A 1 353 ? -9.406 -27.234 5.734 1 78.44 353 LEU A N 1
ATOM 2710 C CA . LEU A 1 353 ? -10.672 -27.891 5.422 1 78.44 353 LEU A CA 1
ATOM 2711 C C . LEU A 1 353 ? -10.953 -29.031 6.391 1 78.44 353 LEU A C 1
ATOM 2713 O O . LEU A 1 353 ? -10.062 -29.844 6.664 1 78.44 353 LEU A O 1
ATOM 2717 N N . THR A 1 354 ? -12.125 -28.891 6.98 1 78.31 354 THR A N 1
ATOM 2718 C CA . THR A 1 354 ? -12.609 -29.922 7.879 1 78.31 354 THR A CA 1
ATOM 2719 C C . THR A 1 354 ? -13.984 -30.422 7.441 1 78.31 354 THR A C 1
ATOM 2721 O O . THR A 1 354 ? -14.57 -29.906 6.492 1 78.31 354 THR A O 1
ATOM 2724 N N . THR A 1 355 ? -14.336 -31.469 8.031 1 73.81 355 THR A N 1
ATOM 2725 C CA . THR A 1 355 ? -15.641 -32.031 7.703 1 73.81 355 THR A CA 1
ATOM 2726 C C . THR A 1 355 ? -16.75 -31 7.984 1 73.81 355 THR A C 1
ATOM 2728 O O . THR A 1 355 ? -17.844 -31.109 7.434 1 73.81 355 THR A O 1
ATOM 2731 N N . GLU A 1 356 ? -16.484 -30.016 8.797 1 74.44 356 GLU A N 1
ATOM 2732 C CA . GLU A 1 356 ? -17.484 -29.016 9.172 1 74.44 356 GLU A CA 1
ATOM 2733 C C . GLU A 1 356 ? -17.281 -27.719 8.406 1 74.44 356 GLU A C 1
ATOM 2735 O O . GLU A 1 356 ? -17.875 -26.688 8.75 1 74.44 356 GLU A O 1
ATOM 2740 N N . MET A 1 357 ? -16.688 -27.891 7.336 1 75.88 357 MET A N 1
ATOM 2741 C CA . MET A 1 357 ? -16.375 -26.656 6.617 1 75.88 357 MET A CA 1
ATOM 2742 C C . MET A 1 357 ? -17.625 -26.062 5.98 1 75.88 357 MET A C 1
ATOM 2744 O O . MET A 1 357 ? -18.562 -26.797 5.633 1 75.88 357 MET A O 1
ATOM 2748 N N . GLU A 1 358 ? -17.719 -24.688 5.938 1 78.44 358 GLU A N 1
ATOM 2749 C CA . GLU A 1 358 ? -18.781 -23.953 5.234 1 78.44 358 GLU A CA 1
ATOM 2750 C C . GLU A 1 358 ? -18.391 -23.703 3.779 1 78.44 358 GLU A C 1
ATOM 2752 O O . GLU A 1 358 ? -17.344 -23.141 3.498 1 78.44 358 GLU A O 1
ATOM 2757 N N . GLU A 1 359 ? -19.234 -24.125 2.961 1 73.12 359 GLU A N 1
ATOM 2758 C CA . GLU A 1 359 ? -18.938 -23.984 1.538 1 73.12 359 GLU A CA 1
ATOM 2759 C C . GLU A 1 359 ? -18.734 -22.516 1.159 1 73.12 359 GLU A C 1
ATOM 2761 O O . GLU A 1 359 ? -19.516 -21.656 1.569 1 73.12 359 GLU A O 1
ATOM 2766 N N . GLY A 1 360 ? -17.703 -22.312 0.428 1 81.19 360 GLY A N 1
ATOM 2767 C CA . GLY A 1 360 ? -17.422 -20.969 -0.062 1 81.19 360 GLY A CA 1
ATOM 2768 C C . GLY A 1 360 ? -16.547 -20.156 0.877 1 81.19 360 GLY A C 1
ATOM 2769 O O . GLY A 1 360 ? -16.016 -19.109 0.495 1 81.19 360 GLY A O 1
ATOM 2770 N N . HIS A 1 361 ? -16.516 -20.578 2.123 1 89.5 361 HIS A N 1
ATOM 2771 C CA . HIS A 1 361 ? -15.625 -19.906 3.053 1 89.5 361 HIS A CA 1
ATOM 2772 C C . HIS A 1 361 ? -14.164 -20.125 2.662 1 89.5 361 HIS A C 1
ATOM 2774 O O . HIS A 1 361 ? -13.734 -21.266 2.463 1 89.5 361 HIS A O 1
ATOM 2780 N N . VAL A 1 362 ? -13.422 -19.016 2.539 1 90.62 362 VAL A N 1
ATOM 2781 C CA . VAL A 1 362 ? -12.078 -19.172 1.998 1 90.62 362 VAL A CA 1
ATOM 2782 C C . VAL A 1 362 ? -11.047 -18.906 3.092 1 90.62 362 VAL A C 1
ATOM 2784 O O . VAL A 1 362 ? -9.852 -18.828 2.814 1 90.62 362 VAL A O 1
ATOM 2787 N N . GLY A 1 363 ? -11.469 -18.766 4.289 1 91.88 363 GLY A N 1
ATOM 2788 C CA . GLY A 1 363 ? -10.57 -18.781 5.434 1 91.88 363 GLY A CA 1
ATOM 2789 C C . GLY A 1 363 ? -9.977 -17.422 5.75 1 91.88 363 GLY A C 1
ATOM 2790 O O . GLY A 1 363 ? -10.609 -16.391 5.512 1 91.88 363 GLY A O 1
ATOM 2791 N N . SER A 1 364 ? -8.852 -17.406 6.438 1 91.56 364 SER A N 1
ATOM 2792 C CA . SER A 1 364 ? -8.203 -16.203 6.934 1 91.56 364 SER A CA 1
ATOM 2793 C C . SER A 1 364 ? -7.23 -15.633 5.906 1 91.56 364 SER A C 1
ATOM 2795 O O . SER A 1 364 ? -6.57 -16.391 5.188 1 91.56 364 SER A O 1
ATOM 2797 N N . LEU A 1 365 ? -7.098 -14.352 5.949 1 93.12 365 LEU A N 1
ATOM 2798 C CA . LEU A 1 365 ? -6.203 -13.68 5.016 1 93.12 365 LEU A CA 1
ATOM 2799 C C . LEU A 1 365 ? -4.742 -13.914 5.395 1 93.12 365 LEU A C 1
ATOM 2801 O O . LEU A 1 365 ? -4.406 -13.969 6.578 1 93.12 365 LEU A O 1
ATOM 2805 N N . PHE A 1 366 ? -3.914 -14.078 4.398 1 90.62 366 PHE A N 1
ATOM 2806 C CA . PHE A 1 366 ? -2.475 -14.047 4.629 1 90.62 366 PHE A CA 1
ATOM 2807 C C . PHE A 1 366 ? -2.023 -12.648 5.047 1 90.62 366 PHE A C 1
ATOM 2809 O O . PHE A 1 366 ? -2.676 -11.656 4.715 1 90.62 366 PHE A O 1
ATOM 2816 N N . PRO A 1 367 ? -0.905 -12.562 5.73 1 89.94 367 PRO A N 1
ATOM 2817 C CA . PRO A 1 367 ? -0.414 -11.25 6.148 1 89.94 367 PRO A CA 1
ATOM 2818 C C . PRO A 1 367 ? -0.191 -10.305 4.969 1 89.94 367 PRO A C 1
ATOM 2820 O O . PRO A 1 367 ? 0.33 -10.719 3.93 1 89.94 367 PRO A O 1
ATOM 2823 N N . GLY A 1 368 ? -0.646 -9.055 5.18 1 91.5 368 GLY A N 1
ATOM 2824 C CA . GLY A 1 368 ? -0.417 -8.023 4.18 1 91.5 368 GLY A CA 1
ATOM 2825 C C . GLY A 1 368 ? -1.565 -7.879 3.199 1 91.5 368 GLY A C 1
ATOM 2826 O O . GLY A 1 368 ? -1.545 -6.996 2.338 1 91.5 368 GLY A O 1
ATOM 2827 N N . TYR A 1 369 ? -2.572 -8.711 3.332 1 94.44 369 TYR A N 1
ATOM 2828 C CA . TYR A 1 369 ? -3.703 -8.633 2.414 1 94.44 369 TYR A CA 1
ATOM 2829 C C . TYR A 1 369 ? -4.855 -7.852 3.035 1 94.44 369 TYR A C 1
ATOM 2831 O O . TYR A 1 369 ? -5.098 -7.941 4.238 1 94.44 369 TYR A O 1
ATOM 2839 N N . GLU A 1 370 ? -5.496 -7.09 2.223 1 96.56 370 GLU A N 1
ATOM 2840 C CA . GLU A 1 370 ? -6.773 -6.434 2.49 1 96.56 370 GLU A CA 1
ATOM 2841 C C . GLU A 1 370 ? -7.836 -6.867 1.486 1 96.56 370 GLU A C 1
ATOM 2843 O O . GLU A 1 370 ? -7.551 -7.016 0.296 1 96.56 370 GLU A O 1
ATOM 2848 N N . VAL A 1 371 ? -9.023 -7.086 2 1 97.88 371 VAL A N 1
ATOM 2849 C CA . VAL A 1 371 ? -10.141 -7.465 1.137 1 97.88 371 VAL A CA 1
ATOM 2850 C C . VAL A 1 371 ? -11.367 -6.617 1.472 1 97.88 371 VAL A C 1
ATOM 2852 O O . VAL A 1 371 ? -11.656 -6.371 2.645 1 97.88 371 VAL A O 1
ATOM 2855 N N . LYS A 1 372 ? -12.008 -6.156 0.484 1 97.69 372 LYS A N 1
ATOM 2856 C CA . LYS A 1 372 ? -13.305 -5.516 0.682 1 97.69 372 LYS A CA 1
ATOM 2857 C C . LYS A 1 372 ? -14.305 -5.957 -0.384 1 97.69 372 LYS A C 1
ATOM 2859 O O . LYS A 1 372 ? -13.922 -6.523 -1.408 1 97.69 372 LYS A O 1
ATOM 2864 N N . VAL A 1 373 ? -15.555 -5.758 -0.107 1 96.31 373 VAL A N 1
ATOM 2865 C CA . VAL A 1 373 ? -16.625 -6.086 -1.035 1 96.31 373 VAL A CA 1
ATOM 2866 C C . VAL A 1 373 ? -17.391 -4.816 -1.415 1 96.31 373 VAL A C 1
ATOM 2868 O O . VAL A 1 373 ? -17.844 -4.066 -0.542 1 96.31 373 VAL A O 1
ATOM 2871 N N . ILE A 1 374 ? -17.531 -4.59 -2.729 1 94.56 374 ILE A N 1
ATOM 2872 C CA . ILE A 1 374 ? -18.156 -3.342 -3.166 1 94.56 374 ILE A CA 1
ATOM 2873 C C . ILE A 1 374 ? -19.422 -3.646 -3.973 1 94.56 374 ILE A C 1
ATOM 2875 O O . ILE A 1 374 ? -19.547 -4.734 -4.535 1 94.56 374 ILE A O 1
ATOM 2879 N N . GLY A 1 375 ? -20.234 -2.65 -3.916 1 89.31 375 GLY A N 1
ATOM 2880 C CA . GLY A 1 375 ? -21.438 -2.721 -4.742 1 89.31 375 GLY A CA 1
ATOM 2881 C C . GLY A 1 375 ? -21.25 -2.102 -6.113 1 89.31 375 GLY A C 1
ATOM 2882 O O . GLY A 1 375 ? -20.141 -1.746 -6.496 1 89.31 375 GLY A O 1
ATOM 2883 N N . GLY A 1 376 ? -22.281 -2.068 -6.867 1 79.56 376 GLY A N 1
ATOM 2884 C CA . GLY A 1 376 ? -22.266 -1.569 -8.234 1 79.56 376 GLY A CA 1
ATOM 2885 C C . GLY A 1 376 ? -21.844 -0.117 -8.336 1 79.56 376 GLY A C 1
ATOM 2886 O O . GLY A 1 376 ? -21.312 0.307 -9.359 1 79.56 376 GLY A O 1
ATOM 2887 N N . ASN A 1 377 ? -22.047 0.58 -7.266 1 78.94 377 ASN A N 1
ATOM 2888 C CA . ASN A 1 377 ? -21.719 1.999 -7.281 1 78.94 377 ASN A CA 1
ATOM 2889 C C . ASN A 1 377 ? -20.281 2.242 -6.82 1 78.94 377 ASN A C 1
ATOM 2891 O O . ASN A 1 377 ? -19.859 3.391 -6.688 1 78.94 377 ASN A O 1
ATOM 2895 N N . GLY A 1 378 ? -19.641 1.139 -6.512 1 86.69 378 GLY A N 1
ATOM 2896 C CA . GLY A 1 378 ? -18.234 1.263 -6.125 1 86.69 378 GLY A CA 1
ATOM 2897 C C . GLY A 1 378 ? -18.047 1.444 -4.633 1 86.69 378 GLY A C 1
ATOM 2898 O O . GLY A 1 378 ? -16.922 1.483 -4.148 1 86.69 378 GLY A O 1
ATOM 2899 N N . ALA A 1 379 ? -19.125 1.582 -3.916 1 90.06 379 ALA A N 1
ATOM 2900 C CA . ALA A 1 379 ? -19.047 1.762 -2.469 1 90.06 379 ALA A CA 1
ATOM 2901 C C . ALA A 1 379 ? -18.859 0.425 -1.76 1 90.06 379 ALA A C 1
ATOM 2903 O O . ALA A 1 379 ? -19.406 -0.593 -2.18 1 90.06 379 ALA A O 1
ATOM 2904 N N . THR A 1 380 ? -18.047 0.444 -0.717 1 95.31 380 THR A N 1
ATOM 2905 C CA . THR A 1 380 ? -17.938 -0.741 0.127 1 95.31 380 THR A CA 1
ATOM 2906 C C . THR A 1 380 ? -19.281 -1.053 0.79 1 95.31 380 THR A C 1
ATOM 2908 O O . THR A 1 380 ? -19.906 -0.168 1.369 1 95.31 380 THR A O 1
ATOM 2911 N N . LEU A 1 381 ? -19.703 -2.225 0.695 1 93.25 381 LEU A N 1
ATOM 2912 C CA . LEU A 1 381 ? -21 -2.656 1.188 1 93.25 381 LEU A CA 1
ATOM 2913 C C . LEU A 1 381 ? -20.953 -2.969 2.68 1 93.25 381 LEU A C 1
ATOM 2915 O O . LEU A 1 381 ? -19.859 -3.055 3.258 1 93.25 381 LEU A O 1
ATOM 2919 N N . ASN A 1 382 ? -22.156 -3.041 3.254 1 91.62 382 ASN A N 1
ATOM 2920 C CA . ASN A 1 382 ? -22.234 -3.551 4.617 1 91.62 382 ASN A CA 1
ATOM 2921 C C . ASN A 1 382 ? -21.906 -5.043 4.68 1 91.62 382 ASN A C 1
ATOM 2923 O O . ASN A 1 382 ? -22.141 -5.77 3.713 1 91.62 382 ASN A O 1
ATOM 2927 N N . ARG A 1 383 ? -21.375 -5.48 5.738 1 93.88 383 ARG A N 1
ATOM 2928 C CA . ARG A 1 383 ? -21.125 -6.91 5.914 1 93.88 383 ARG A CA 1
ATOM 2929 C C . ARG A 1 383 ? -22.406 -7.711 5.707 1 93.88 383 ARG A C 1
ATOM 2931 O O . ARG A 1 383 ? -23.484 -7.289 6.133 1 93.88 383 ARG A O 1
ATOM 2938 N N . GLY A 1 384 ? -22.25 -8.805 5.102 1 90.31 384 GLY A N 1
ATOM 2939 C CA . GLY A 1 384 ? -23.375 -9.664 4.812 1 90.31 384 GLY A CA 1
ATOM 2940 C C . GLY A 1 384 ? -23.875 -9.531 3.387 1 90.31 384 GLY A C 1
ATOM 2941 O O . GLY A 1 384 ? -24.484 -10.461 2.85 1 90.31 384 GLY A O 1
ATOM 2942 N N . GLN A 1 385 ? -23.656 -8.422 2.773 1 89.31 385 GLN A N 1
ATOM 2943 C CA . GLN A 1 385 ? -24.156 -8.172 1.425 1 89.31 385 GLN A CA 1
ATOM 2944 C C . GLN A 1 385 ? -23.219 -8.742 0.373 1 89.31 385 GLN A C 1
ATOM 2946 O O . GLN A 1 385 ? -22 -8.742 0.556 1 89.31 385 GLN A O 1
ATOM 2951 N N . LEU A 1 386 ? -23.797 -9.211 -0.738 1 86.88 386 LEU A N 1
ATOM 2952 C CA . LEU A 1 386 ? -23.062 -9.781 -1.854 1 86.88 386 LEU A CA 1
ATOM 2953 C C . LEU A 1 386 ? -22.578 -8.695 -2.809 1 86.88 386 LEU A C 1
ATOM 2955 O O . LEU A 1 386 ? -23.328 -7.766 -3.121 1 86.88 386 LEU A O 1
ATOM 2959 N N . GLY A 1 387 ? -21.328 -8.812 -3.207 1 91.25 387 GLY A N 1
ATOM 2960 C CA . GLY A 1 387 ? -20.766 -7.859 -4.152 1 91.25 387 GLY A CA 1
ATOM 2961 C C . GLY A 1 387 ? -19.453 -8.312 -4.746 1 91.25 387 GLY A C 1
ATOM 2962 O O . GLY A 1 387 ? -19.094 -9.492 -4.66 1 91.25 387 GLY A O 1
ATOM 2963 N N . ASP A 1 388 ? -18.75 -7.383 -5.426 1 92.75 388 ASP A N 1
ATOM 2964 C CA . ASP A 1 388 ? -17.469 -7.676 -6.055 1 92.75 388 ASP A CA 1
ATOM 2965 C C . ASP A 1 388 ? -16.328 -7.684 -5.027 1 92.75 388 ASP A C 1
ATOM 2967 O O . ASP A 1 388 ? -16.219 -6.762 -4.219 1 92.75 388 ASP A O 1
ATOM 2971 N N . ILE A 1 389 ? -15.539 -8.695 -5.086 1 96.38 389 ILE A N 1
ATOM 2972 C CA . ILE A 1 389 ? -14.406 -8.805 -4.168 1 96.38 389 ILE A CA 1
ATOM 2973 C C . ILE A 1 389 ? -13.211 -8.039 -4.723 1 96.38 389 ILE A C 1
ATOM 2975 O O . ILE A 1 389 ? -12.766 -8.305 -5.844 1 96.38 389 ILE A O 1
ATOM 2979 N N . LEU A 1 390 ? -12.711 -7.09 -3.982 1 97.5 390 LEU A N 1
ATOM 2980 C CA . LEU A 1 390 ? -11.469 -6.398 -4.301 1 97.5 390 LEU A CA 1
ATOM 2981 C C . LEU A 1 390 ? -10.367 -6.777 -3.318 1 97.5 390 LEU A C 1
ATOM 2983 O O . LEU A 1 390 ? -10.641 -7.012 -2.139 1 97.5 390 LEU A O 1
ATOM 2987 N N . VAL A 1 391 ? -9.18 -6.859 -3.838 1 97.62 391 VAL A N 1
ATOM 2988 C CA . VAL A 1 391 ? -8.023 -7.25 -3.037 1 97.62 391 VAL A CA 1
ATOM 2989 C C . VAL A 1 391 ? -6.926 -6.199 -3.17 1 97.62 391 VAL A C 1
ATOM 2991 O O . VAL A 1 391 ? -6.723 -5.633 -4.246 1 97.62 391 VAL A O 1
ATOM 2994 N N . LYS A 1 392 ? -6.312 -5.918 -2.068 1 96.25 392 LYS A N 1
ATOM 2995 C CA . LYS A 1 392 ? -5.145 -5.047 -2.041 1 96.25 392 LYS A CA 1
ATOM 2996 C C . LYS A 1 392 ? -3.994 -5.691 -1.271 1 96.25 392 LYS A C 1
ATOM 2998 O O . LYS A 1 392 ? -4.207 -6.293 -0.216 1 96.25 392 LYS A O 1
ATOM 3003 N N . SER A 1 393 ? -2.816 -5.68 -1.843 1 94.44 393 SER A N 1
ATOM 3004 C CA . SER A 1 393 ? -1.601 -6.199 -1.226 1 94.44 393 SER A CA 1
ATOM 3005 C C . SER A 1 393 ? -0.355 -5.664 -1.924 1 94.44 393 SER A C 1
ATOM 3007 O O . SER A 1 393 ? -0.399 -5.324 -3.107 1 94.44 393 SER A O 1
ATOM 3009 N N . PRO A 1 394 ? 0.714 -5.566 -1.146 1 88.62 394 PRO A N 1
ATOM 3010 C CA . PRO A 1 394 ? 1.959 -5.148 -1.792 1 88.62 394 PRO A CA 1
ATOM 3011 C C . PRO A 1 394 ? 2.529 -6.215 -2.725 1 88.62 394 PRO A C 1
ATOM 3013 O O . PRO A 1 394 ? 3.465 -5.941 -3.482 1 88.62 394 PRO A O 1
ATOM 3016 N N . TRP A 1 395 ? 1.916 -7.336 -2.773 1 88.81 3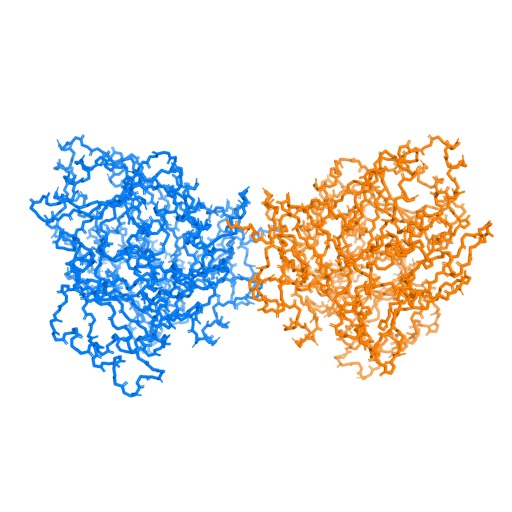95 TRP A N 1
ATOM 3017 C CA . TRP A 1 395 ? 2.572 -8.43 -3.486 1 88.81 395 TRP A CA 1
ATOM 3018 C C . TRP A 1 395 ? 1.743 -8.867 -4.688 1 88.81 395 TRP A C 1
ATOM 3020 O O . TRP A 1 395 ? 1.966 -9.945 -5.242 1 88.81 395 TRP A O 1
ATOM 3030 N N . ILE A 1 396 ? 0.828 -8.141 -5.098 1 92.94 396 ILE A N 1
ATOM 3031 C CA . ILE A 1 396 ? -0.004 -8.508 -6.238 1 92.94 396 ILE A CA 1
ATOM 3032 C C . ILE A 1 396 ? 0.705 -8.125 -7.535 1 92.94 396 ILE A C 1
ATOM 3034 O O . ILE A 1 396 ? 1.837 -7.637 -7.516 1 92.94 396 ILE A O 1
ATOM 3038 N N . LEU A 1 397 ? 0.152 -8.391 -8.672 1 94.44 397 LEU A N 1
ATOM 3039 C CA . LEU A 1 397 ? 0.729 -8.102 -9.984 1 94.44 397 LEU A CA 1
ATOM 3040 C C . LEU A 1 397 ? 1.052 -6.617 -10.117 1 94.44 397 LEU A C 1
ATOM 3042 O O . LEU A 1 397 ? 0.361 -5.773 -9.539 1 94.44 397 LEU A O 1
ATOM 3046 N N . LYS A 1 398 ? 2.074 -6.379 -10.82 1 95.12 398 LYS A N 1
ATOM 3047 C CA . LYS A 1 398 ? 2.416 -5 -11.164 1 95.12 398 LYS A CA 1
ATOM 3048 C C . LYS A 1 398 ? 1.406 -4.41 -12.141 1 95.12 398 LYS A C 1
ATOM 3050 O O . LYS A 1 398 ? 0.873 -3.322 -11.914 1 95.12 398 LYS A O 1
ATOM 3055 N N . CYS A 1 399 ? 1.146 -5.141 -13.195 1 94.25 399 CYS A N 1
ATOM 3056 C CA . CYS A 1 399 ? 0.212 -4.754 -14.25 1 94.25 399 CYS A CA 1
ATOM 3057 C C . CYS A 1 399 ? 0.038 -5.879 -15.266 1 94.25 399 CYS A C 1
ATOM 3059 O O . CYS A 1 399 ? 0.694 -6.914 -15.164 1 94.25 399 CYS A O 1
ATOM 3061 N N . TYR A 1 400 ? -0.94 -5.648 -16.141 1 90.69 400 TYR A N 1
ATOM 3062 C CA . TYR A 1 400 ? -0.979 -6.395 -17.391 1 90.69 400 TYR A CA 1
ATOM 3063 C C . TYR A 1 400 ? -0.132 -5.715 -18.453 1 90.69 400 TYR A C 1
ATOM 3065 O O . TYR A 1 400 ? -0.421 -4.586 -18.859 1 90.69 400 TYR A O 1
ATOM 3073 N N . GLY A 1 401 ? 0.865 -6.426 -18.844 1 89.56 401 GLY A N 1
ATOM 3074 C CA . GLY A 1 401 ? 1.773 -5.848 -19.812 1 89.56 401 GLY A CA 1
ATOM 3075 C C . GLY A 1 401 ? 1.081 -5.43 -21.094 1 89.56 401 GLY A C 1
ATOM 3076 O O . GLY A 1 401 ? 0.269 -6.176 -21.641 1 89.56 401 GLY A O 1
ATOM 3077 N N . SER A 1 402 ? 1.347 -4.188 -21.547 1 81.44 402 SER A N 1
ATOM 3078 C CA . SER A 1 402 ? 0.895 -3.635 -22.812 1 81.44 402 SER A CA 1
ATOM 3079 C C . SER A 1 402 ? -0.626 -3.666 -22.922 1 81.44 402 SER A C 1
ATOM 3081 O O . SER A 1 402 ? -1.173 -3.922 -24 1 81.44 402 SER A O 1
ATOM 3083 N N . SER A 1 403 ? -1.265 -3.539 -21.797 1 85.38 403 SER A N 1
ATOM 3084 C CA . SER A 1 403 ? -2.723 -3.578 -21.766 1 85.38 403 SER A CA 1
ATOM 3085 C C . SER A 1 403 ? -3.285 -2.461 -20.891 1 85.38 403 SER A C 1
ATOM 3087 O O . SER A 1 403 ? -3.93 -2.727 -19.875 1 85.38 403 SER A O 1
ATOM 3089 N N . PRO A 1 404 ? -3.17 -1.241 -21.359 1 85.69 404 PRO A N 1
ATOM 3090 C CA . PRO A 1 404 ? -3.611 -0.109 -20.531 1 85.69 404 PRO A CA 1
ATOM 3091 C C . PRO A 1 404 ? -5.102 -0.163 -20.203 1 85.69 404 PRO A C 1
ATOM 3093 O O . PRO A 1 404 ? -5.508 0.181 -19.094 1 85.69 404 PRO A O 1
ATOM 3096 N N . GLU A 1 405 ? -5.918 -0.544 -21.125 1 82.38 405 GLU A N 1
ATOM 3097 C CA . GLU A 1 405 ? -7.359 -0.606 -20.891 1 82.38 405 GLU A CA 1
ATOM 3098 C C . GLU A 1 405 ? -7.703 -1.665 -19.859 1 82.38 405 GLU A C 1
ATOM 3100 O O . GLU A 1 405 ? -8.531 -1.428 -18.969 1 82.38 405 GLU A O 1
ATOM 3105 N N . LEU A 1 406 ? -7.051 -2.838 -20.016 1 85.44 406 LEU A N 1
ATOM 3106 C CA . LEU A 1 406 ? -7.262 -3.9 -19.047 1 85.44 406 LEU A CA 1
ATOM 3107 C C . LEU A 1 406 ? -6.824 -3.455 -17.656 1 85.44 406 LEU A C 1
ATOM 3109 O O . LEU A 1 406 ? -7.488 -3.768 -16.656 1 85.44 406 LEU A O 1
ATOM 3113 N N . ASN A 1 407 ? -5.727 -2.73 -17.578 1 91.19 407 ASN A N 1
ATOM 3114 C CA . ASN A 1 407 ? -5.25 -2.223 -16.297 1 91.19 407 ASN A CA 1
ATOM 3115 C C . ASN A 1 407 ? -6.23 -1.229 -15.688 1 91.19 407 ASN A C 1
ATOM 3117 O O . ASN A 1 407 ? -6.531 -1.301 -14.5 1 91.19 407 ASN A O 1
ATOM 3121 N N . ALA A 1 408 ? -6.77 -0.332 -16.469 1 88.25 408 ALA A N 1
ATOM 3122 C CA . ALA A 1 408 ? -7.73 0.655 -15.984 1 88.25 408 ALA A CA 1
ATOM 3123 C C . ALA A 1 408 ? -8.992 -0.023 -15.445 1 88.25 408 ALA A C 1
ATOM 3125 O O . ALA A 1 408 ? -9.586 0.439 -14.469 1 88.25 408 ALA A O 1
ATOM 3126 N N . ALA A 1 409 ? -9.344 -1.085 -16.031 1 86.31 409 ALA A N 1
ATOM 3127 C CA . ALA A 1 409 ? -10.547 -1.815 -15.648 1 86.31 409 ALA A CA 1
ATOM 3128 C C . ALA A 1 409 ? -10.297 -2.66 -14.398 1 86.31 409 ALA A C 1
ATOM 3130 O O . ALA A 1 409 ? -11.211 -2.9 -13.609 1 86.31 409 ALA A O 1
ATOM 3131 N N . SER A 1 410 ? -9.102 -3.078 -14.227 1 90.94 410 SER A N 1
ATOM 3132 C CA . SER A 1 410 ? -8.812 -4.066 -13.195 1 90.94 410 SER A CA 1
ATOM 3133 C C . SER A 1 410 ? -8.352 -3.402 -11.906 1 90.94 410 SER A C 1
ATOM 3135 O O . SER A 1 410 ? -8.484 -3.979 -10.82 1 90.94 410 SER A O 1
ATOM 3137 N N . PHE A 1 411 ? -7.797 -2.207 -12.031 1 92.88 411 PHE A N 1
ATOM 3138 C CA . PHE A 1 411 ? -7.312 -1.504 -10.844 1 92.88 411 PHE A CA 1
ATOM 3139 C C . PHE A 1 411 ? -8.258 -0.372 -10.461 1 92.88 411 PHE A C 1
ATOM 3141 O O . PHE A 1 411 ? -8.672 0.413 -11.32 1 92.88 411 PHE A O 1
ATOM 3148 N N . ALA A 1 412 ? -8.617 -0.421 -9.188 1 90.75 412 ALA A N 1
ATOM 3149 C CA . ALA A 1 412 ? -9.422 0.669 -8.641 1 90.75 412 ALA A CA 1
ATOM 3150 C C . ALA A 1 412 ? -8.562 1.63 -7.824 1 90.75 412 ALA A C 1
ATOM 3152 O O . ALA A 1 412 ? -7.395 1.346 -7.547 1 90.75 412 ALA A O 1
ATOM 3153 N N . GLU A 1 413 ? -9.125 2.781 -7.492 1 85.88 413 GLU A N 1
ATOM 3154 C CA . GLU A 1 413 ? -8.43 3.783 -6.691 1 85.88 413 GLU A CA 1
ATOM 3155 C C . GLU A 1 413 ? -7.969 3.199 -5.355 1 85.88 413 GLU A C 1
ATOM 3157 O O . GLU A 1 413 ? -8.656 2.357 -4.773 1 85.88 413 GLU A O 1
ATOM 3162 N N . GLY A 1 414 ? -6.816 3.633 -4.961 1 87.75 414 GLY A N 1
ATOM 3163 C CA . GLY A 1 414 ? -6.297 3.217 -3.668 1 87.75 414 GLY A CA 1
ATOM 3164 C C . GLY A 1 414 ? -5.5 1.927 -3.73 1 87.75 414 GLY A C 1
ATOM 3165 O O . GLY A 1 414 ? -5.203 1.323 -2.697 1 87.75 414 GLY A O 1
ATOM 3166 N N . GLY A 1 415 ? -5.312 1.435 -4.926 1 90.38 415 GLY A N 1
ATOM 3167 C CA . GLY A 1 415 ? -4.477 0.253 -5.074 1 90.38 415 GLY A CA 1
ATOM 3168 C C . GLY A 1 415 ? -5.258 -1.044 -5.004 1 90.38 415 GLY A C 1
ATOM 3169 O O . GLY A 1 415 ? -4.68 -2.117 -4.824 1 90.38 415 GLY A O 1
ATOM 3170 N N . TRP A 1 416 ? -6.555 -0.966 -5.121 1 96.19 416 TRP A N 1
ATOM 3171 C CA . TRP A 1 416 ? -7.406 -2.15 -5.074 1 96.19 416 TRP A CA 1
ATOM 3172 C C . TRP A 1 416 ? -7.426 -2.861 -6.422 1 96.19 416 TRP A C 1
ATOM 3174 O O . TRP A 1 416 ? -7.496 -2.217 -7.469 1 96.19 416 TRP A O 1
ATOM 3184 N N . PHE A 1 417 ? -7.371 -4.145 -6.383 1 97 417 PHE A N 1
ATOM 3185 C CA . PHE A 1 417 ? -7.488 -4.977 -7.578 1 97 417 PHE A CA 1
ATOM 3186 C C . PHE A 1 417 ? -8.844 -5.668 -7.625 1 97 417 PHE A C 1
ATOM 3188 O O . PHE A 1 417 ? -9.25 -6.312 -6.656 1 97 417 PHE A O 1
ATOM 3195 N N . ARG A 1 418 ? -9.5 -5.512 -8.75 1 94.88 418 ARG A N 1
ATOM 3196 C CA . ARG A 1 418 ? -10.773 -6.203 -8.969 1 94.88 418 ARG A CA 1
ATOM 3197 C C . ARG A 1 418 ? -10.539 -7.66 -9.367 1 94.88 418 ARG A C 1
ATOM 3199 O O . ARG A 1 418 ? -10.047 -7.938 -10.461 1 94.88 418 ARG A O 1
ATOM 3206 N N . THR A 1 419 ? -10.953 -8.594 -8.555 1 93.75 419 THR A N 1
ATOM 3207 C CA . THR A 1 419 ? -10.625 -10 -8.758 1 93.75 419 THR A CA 1
ATOM 3208 C C . THR A 1 419 ? -11.516 -10.609 -9.836 1 93.75 419 THR A C 1
ATOM 3210 O O . THR A 1 419 ? -11.188 -11.648 -10.406 1 93.75 419 THR A O 1
ATOM 3213 N N . GLY A 1 420 ? -12.648 -9.945 -10.031 1 88.94 420 GLY A N 1
ATOM 3214 C CA . GLY A 1 420 ? -13.656 -10.547 -10.891 1 88.94 420 GLY A CA 1
ATOM 3215 C C . GLY A 1 420 ? -14.5 -11.586 -10.188 1 88.94 420 GLY A C 1
ATOM 3216 O O . GLY A 1 420 ? -15.375 -12.203 -10.805 1 88.94 420 GLY A O 1
ATOM 3217 N N . ASP A 1 421 ? -14.297 -11.781 -8.906 1 88.69 421 ASP A N 1
ATOM 3218 C CA . ASP A 1 421 ? -15.062 -12.727 -8.094 1 88.69 421 ASP A CA 1
ATOM 3219 C C . ASP A 1 421 ? -16.156 -12.008 -7.305 1 88.69 421 ASP A C 1
ATOM 3221 O O . ASP A 1 421 ? -16 -10.836 -6.953 1 88.69 421 ASP A O 1
ATOM 3225 N N . ILE A 1 422 ? -17.203 -12.75 -7.051 1 88 422 ILE A N 1
ATOM 3226 C CA . ILE A 1 422 ? -18.312 -12.25 -6.242 1 88 422 ILE A CA 1
ATOM 3227 C C . ILE A 1 422 ? -18.344 -12.984 -4.902 1 88 422 ILE A C 1
ATOM 3229 O O . ILE A 1 422 ? -18.141 -14.203 -4.852 1 88 422 ILE A O 1
ATOM 3233 N N . GLY A 1 423 ? -18.547 -12.258 -3.828 1 91.75 423 GLY A N 1
ATOM 3234 C CA . GLY A 1 423 ? -18.625 -12.859 -2.504 1 91.75 423 GLY A CA 1
ATOM 3235 C C . GLY A 1 423 ? -19.125 -11.883 -1.446 1 91.75 423 GLY A C 1
ATOM 3236 O O . GLY A 1 423 ? -19.719 -10.859 -1.771 1 91.75 423 GLY A O 1
ATOM 3237 N N . ASN A 1 424 ? -19.078 -12.297 -0.228 1 92.19 424 ASN A N 1
ATOM 3238 C CA . ASN A 1 424 ? -19.453 -11.445 0.892 1 92.19 424 ASN A CA 1
ATOM 3239 C C . ASN A 1 424 ? -18.562 -11.688 2.109 1 92.19 424 ASN A C 1
ATOM 3241 O O . ASN A 1 424 ? -17.844 -12.688 2.17 1 92.19 424 ASN A O 1
ATOM 3245 N N . ILE A 1 425 ? -18.5 -10.758 2.961 1 95.88 425 ILE A N 1
ATOM 3246 C CA . ILE A 1 425 ? -17.922 -10.859 4.293 1 95.88 425 ILE A CA 1
ATOM 3247 C C . ILE A 1 425 ? -19.031 -10.859 5.344 1 95.88 425 ILE A C 1
ATOM 3249 O O . ILE A 1 425 ? -19.844 -9.938 5.398 1 95.88 425 ILE A O 1
ATOM 3253 N N . THR A 1 426 ? -18.984 -11.875 6.117 1 93.62 426 THR A N 1
ATOM 3254 C CA . THR A 1 426 ? -20.047 -12.008 7.113 1 93.62 426 THR A CA 1
ATOM 3255 C C . THR A 1 426 ? -19.844 -11.008 8.25 1 93.62 426 THR A C 1
ATOM 3257 O O . THR A 1 426 ? -18.812 -10.336 8.32 1 93.62 426 THR A O 1
ATOM 3260 N N . VAL A 1 427 ? -20.828 -10.914 9.117 1 91.81 427 VAL A N 1
ATOM 3261 C CA . VAL A 1 427 ? -20.812 -10 10.258 1 91.81 427 VAL A CA 1
ATOM 3262 C C . VAL A 1 427 ? -19.641 -10.352 11.18 1 91.81 427 VAL A C 1
ATOM 3264 O O . VAL A 1 427 ? -19.031 -9.461 11.789 1 91.81 427 VAL A O 1
ATOM 3267 N N . ASP A 1 428 ? -19.25 -11.633 11.109 1 90.44 428 ASP A N 1
ATOM 3268 C CA . ASP A 1 428 ? -18.141 -12.07 11.969 1 90.44 428 ASP A CA 1
ATOM 3269 C C . ASP A 1 428 ? -16.812 -11.969 11.25 1 90.44 428 ASP A C 1
ATOM 3271 O O . ASP A 1 428 ? -15.773 -12.375 11.781 1 90.44 428 ASP A O 1
ATOM 3275 N N . GLY A 1 429 ? -16.859 -11.57 10.062 1 93 429 GLY A N 1
ATOM 3276 C CA . GLY A 1 429 ? -15.625 -11.266 9.375 1 93 429 GLY A CA 1
ATOM 3277 C C . GLY A 1 429 ? -15.109 -12.414 8.531 1 93 429 GLY A C 1
ATOM 3278 O O . GLY A 1 429 ? -13.93 -12.461 8.18 1 93 429 GLY A O 1
ATOM 3279 N N . LYS A 1 430 ? -16.016 -13.352 8.203 1 94.5 430 LYS A N 1
ATOM 3280 C CA . LYS A 1 430 ? -15.625 -14.461 7.34 1 94.5 430 LYS A CA 1
ATOM 3281 C C . LYS A 1 430 ? -15.828 -14.117 5.867 1 94.5 430 LYS A C 1
ATOM 3283 O O . LYS A 1 430 ? -16.891 -13.633 5.48 1 94.5 430 LYS A O 1
ATOM 3288 N N . LEU A 1 431 ? -14.836 -14.43 5.09 1 96.06 431 LEU A N 1
ATOM 3289 C CA . LEU A 1 431 ? -14.906 -14.164 3.654 1 96.06 431 LEU A CA 1
ATOM 3290 C C . LEU A 1 431 ? -15.453 -15.375 2.906 1 96.06 431 LEU A C 1
ATOM 3292 O O . LEU A 1 431 ? -14.945 -16.484 3.055 1 96.06 431 LEU A O 1
ATOM 3296 N N . PHE A 1 432 ? -16.469 -15.18 2.145 1 91.56 432 PHE A N 1
ATOM 3297 C CA . PHE A 1 432 ? -17.047 -16.203 1.294 1 91.56 432 PHE A CA 1
ATOM 3298 C C . PHE A 1 432 ? -16.938 -15.82 -0.177 1 91.56 432 PHE A C 1
ATOM 3300 O O . PHE A 1 432 ? -17.25 -14.68 -0.55 1 91.56 432 PHE A O 1
ATOM 3307 N N . VAL A 1 433 ? -16.469 -16.688 -0.994 1 89.19 433 VAL A N 1
ATOM 3308 C CA . VAL A 1 433 ? -16.422 -16.516 -2.441 1 89.19 433 VAL A CA 1
ATOM 3309 C C . VAL A 1 433 ? -17.531 -17.344 -3.09 1 89.19 433 VAL A C 1
ATOM 3311 O O . VAL A 1 433 ? -17.625 -18.547 -2.883 1 89.19 433 VAL A O 1
ATOM 3314 N N . LYS A 1 434 ? -18.312 -16.688 -3.85 1 80.25 434 LYS A N 1
ATOM 3315 C CA . LYS A 1 434 ? -19.516 -17.344 -4.367 1 80.25 434 LYS A CA 1
ATOM 3316 C C . LYS A 1 434 ? -19.375 -17.641 -5.859 1 80.25 434 LYS A C 1
ATOM 3318 O O . LYS A 1 434 ? -20.109 -18.484 -6.398 1 80.25 434 LYS A O 1
ATOM 3323 N N . GLY A 1 435 ? -18.547 -16.984 -6.531 1 76.62 435 GLY A N 1
ATOM 3324 C CA . GLY A 1 435 ? -18.359 -17.234 -7.953 1 76.62 435 GLY A CA 1
ATOM 3325 C C . GLY A 1 435 ? -17.688 -16.078 -8.672 1 76.62 435 GLY A C 1
ATOM 3326 O O . GLY A 1 435 ? -17.125 -15.188 -8.039 1 76.62 435 GLY A O 1
ATOM 3327 N N . LYS A 1 436 ? -17.719 -16.141 -10.055 1 73.06 436 LYS A N 1
ATOM 3328 C CA . LYS A 1 436 ? -17.125 -15.094 -10.883 1 73.06 436 LYS A CA 1
ATOM 3329 C C . LYS A 1 436 ? -18.188 -14.094 -11.336 1 73.06 436 LYS A C 1
ATOM 3331 O O . LYS A 1 436 ? -19.344 -14.461 -11.562 1 73.06 436 LYS A O 1
ATOM 3336 N N . SER A 1 437 ? -17.719 -12.812 -11.305 1 61.91 437 SER A N 1
ATOM 3337 C CA . SER A 1 437 ? -18.641 -11.742 -11.68 1 61.91 437 SER A CA 1
ATOM 3338 C C . SER A 1 437 ? -19.188 -11.969 -13.086 1 61.91 437 SER A C 1
ATOM 3340 O O . SER A 1 437 ? -20.344 -11.617 -13.367 1 61.91 437 SER A O 1
ATOM 3342 N N . ASN A 1 438 ? -18.25 -12.5 -13.852 1 54.66 438 ASN A N 1
ATOM 3343 C CA . ASN A 1 438 ? -18.688 -12.719 -15.227 1 54.66 438 ASN A CA 1
ATOM 3344 C C . ASN A 1 438 ? -19.438 -14.031 -15.367 1 54.66 438 ASN A C 1
ATOM 3346 O O . ASN A 1 438 ? -19.984 -14.32 -16.438 1 54.66 438 ASN A O 1
ATOM 3350 N N . ASP A 1 439 ? -19.391 -14.727 -14.375 1 58.69 439 ASP A N 1
ATOM 3351 C CA . ASP A 1 439 ? -20.109 -15.992 -14.461 1 58.69 439 ASP A CA 1
ATOM 3352 C C . ASP A 1 439 ? -21.531 -15.859 -13.945 1 58.69 439 ASP A C 1
ATOM 3354 O O . ASP A 1 439 ? -21.906 -16.5 -12.961 1 58.69 439 ASP A O 1
ATOM 3358 N N . VAL A 1 440 ? -22.125 -14.844 -14.453 1 57.62 440 VAL A N 1
ATOM 3359 C CA . VAL A 1 440 ? -23.5 -14.508 -14.086 1 57.62 440 VAL A CA 1
ATOM 3360 C C . VAL A 1 440 ? -24.422 -14.758 -15.281 1 57.62 440 VAL A C 1
ATOM 3362 O O . VAL A 1 440 ? -24.078 -14.445 -16.422 1 57.62 440 VAL A O 1
ATOM 3365 N N . ILE A 1 441 ? -25.438 -15.625 -15.133 1 63.31 441 ILE A N 1
ATOM 3366 C CA . ILE A 1 441 ? -26.484 -15.828 -16.125 1 63.31 441 ILE A CA 1
ATOM 3367 C C . ILE A 1 441 ? -27.578 -14.789 -15.93 1 63.31 441 ILE A C 1
ATOM 3369 O O . ILE A 1 441 ? -28.141 -14.664 -14.836 1 63.31 441 ILE A O 1
ATOM 3373 N N . LYS A 1 442 ? -27.734 -13.961 -16.984 1 63.59 442 LYS A N 1
ATOM 3374 C CA . LYS A 1 442 ? -28.781 -12.938 -16.953 1 63.59 442 LYS A CA 1
ATOM 3375 C C . LYS A 1 442 ? -30.141 -13.531 -17.297 1 63.59 442 LYS A C 1
ATOM 3377 O O . LYS A 1 442 ? -30.5 -13.648 -18.469 1 63.59 442 LYS A O 1
ATOM 3382 N N . ARG A 1 443 ? -30.859 -13.961 -16.219 1 64.88 443 ARG A N 1
ATOM 3383 C CA . ARG A 1 443 ? -32.125 -14.656 -16.391 1 64.88 443 ARG A CA 1
ATOM 3384 C C . ARG A 1 443 ? -33.312 -13.727 -16.109 1 64.88 443 ARG A C 1
ATOM 3386 O O . ARG A 1 443 ? -33.75 -13.594 -14.969 1 64.88 443 ARG A O 1
ATOM 3393 N N . GLY A 1 444 ? -33.906 -13.148 -17.078 1 58.41 444 GLY A N 1
ATOM 3394 C CA . GLY A 1 444 ? -35.094 -12.328 -16.938 1 58.41 444 GLY A CA 1
ATOM 3395 C C . GLY A 1 444 ? -34.938 -11.195 -15.945 1 58.41 444 GLY A C 1
ATOM 3396 O O . GLY A 1 444 ? -35.812 -11 -15.086 1 58.41 444 GLY A O 1
ATOM 3397 N N . GLY A 1 445 ? -33.844 -10.523 -16.016 1 55.09 445 GLY A N 1
ATOM 3398 C CA . GLY A 1 445 ? -33.594 -9.398 -15.117 1 55.09 445 GLY A CA 1
ATOM 3399 C C . GLY A 1 445 ? -32.906 -9.797 -13.836 1 55.09 445 GLY A C 1
ATOM 3400 O O . GLY A 1 445 ? -32.531 -8.938 -13.039 1 55.09 445 GLY A O 1
ATOM 3401 N N . LEU A 1 446 ? -32.844 -11.125 -13.641 1 53.09 446 LEU A N 1
ATOM 3402 C CA . LEU A 1 446 ? -32.156 -11.656 -12.492 1 53.09 446 LEU A CA 1
ATOM 3403 C C . LEU A 1 446 ? -30.719 -12.039 -12.867 1 53.09 446 LEU A C 1
ATOM 3405 O O . LEU A 1 446 ? -30.453 -12.43 -14.008 1 53.09 446 LEU A O 1
ATOM 3409 N N . LYS A 1 447 ? -29.859 -11.695 -12.031 1 57.72 447 LYS A N 1
ATOM 3410 C CA . LYS A 1 447 ? -28.484 -12.148 -12.203 1 57.72 447 LYS A CA 1
ATOM 3411 C C . LYS A 1 447 ? -28.219 -13.398 -11.367 1 57.72 447 LYS A C 1
ATOM 3413 O O . LYS A 1 447 ? -28.219 -13.336 -10.133 1 57.72 447 LYS A O 1
ATOM 3418 N N . VAL A 1 448 ? -28.172 -14.531 -12.156 1 63.72 448 VAL A N 1
ATOM 3419 C CA . VAL A 1 448 ? -27.922 -15.812 -11.508 1 63.72 448 VAL A CA 1
ATOM 3420 C C . VAL A 1 448 ? -26.422 -16.109 -11.523 1 63.72 448 VAL A C 1
ATOM 3422 O O . VAL A 1 448 ? -25.797 -16.172 -12.586 1 63.72 448 VAL A O 1
ATOM 3425 N N . LEU A 1 449 ? -25.844 -16.172 -10.453 1 61.91 449 LEU A N 1
ATOM 3426 C CA . LEU A 1 449 ? -24.453 -16.562 -10.352 1 61.91 449 LEU A CA 1
ATOM 3427 C C . LEU A 1 449 ? -24.297 -18.062 -10.57 1 61.91 449 LEU A C 1
ATOM 3429 O O . LEU A 1 449 ? -24.891 -18.875 -9.844 1 61.91 449 LEU A O 1
ATOM 3433 N N . THR A 1 450 ? -23.484 -18.375 -11.602 1 70.25 450 THR A N 1
ATOM 3434 C CA . THR A 1 450 ? -23.375 -19.781 -11.961 1 70.25 450 THR A CA 1
ATOM 3435 C C . THR A 1 450 ? -22.812 -20.594 -10.797 1 70.25 450 THR A C 1
ATOM 3437 O O . THR A 1 450 ? -23.25 -21.719 -10.555 1 70.25 450 THR A O 1
ATOM 3440 N N . CYS A 1 451 ? -22.094 -19.953 -10.109 1 62.94 451 CYS A N 1
ATOM 3441 C CA . CYS A 1 451 ? -21.438 -20.672 -9.031 1 62.94 451 CYS A CA 1
ATOM 3442 C C . CYS A 1 451 ? -22.438 -21.078 -7.953 1 62.94 451 CYS A C 1
ATOM 3444 O O . CYS A 1 451 ? -22.297 -22.141 -7.348 1 62.94 451 CYS A O 1
ATOM 3446 N N . VAL A 1 452 ? -23.375 -20.297 -7.688 1 63.78 452 VAL A N 1
ATOM 3447 C CA . VAL A 1 452 ? -24.391 -20.609 -6.695 1 63.78 452 VAL A CA 1
ATOM 3448 C C . VAL A 1 452 ? -25.125 -21.891 -7.094 1 63.78 452 VAL A C 1
ATOM 3450 O O . VAL A 1 452 ? -25.375 -22.766 -6.254 1 63.78 452 VAL A O 1
ATOM 3453 N N . VAL A 1 453 ? -25.391 -22 -8.328 1 72.38 453 VAL A N 1
ATOM 3454 C CA . VAL A 1 453 ? -26.078 -23.172 -8.852 1 72.38 453 VAL A CA 1
ATOM 3455 C C . VAL A 1 453 ? -25.156 -24.375 -8.836 1 72.38 453 VAL A C 1
ATOM 3457 O O . VAL A 1 453 ? -25.562 -25.484 -8.484 1 72.38 453 VAL A O 1
ATOM 3460 N N . GLU A 1 454 ? -23.953 -24.047 -9.156 1 73.19 454 GLU A N 1
ATOM 3461 C CA . GLU A 1 454 ? -22.969 -25.141 -9.195 1 73.19 454 GLU A CA 1
ATOM 3462 C C . GLU A 1 454 ? -22.75 -25.719 -7.805 1 73.19 454 GLU A C 1
ATOM 3464 O O . GLU A 1 454 ? -22.719 -26.953 -7.641 1 73.19 454 GLU A O 1
ATOM 3469 N N . VAL A 1 455 ? -22.719 -24.922 -6.875 1 67 455 VAL A N 1
ATOM 3470 C CA . VAL A 1 455 ? -22.516 -25.359 -5.496 1 67 455 VAL A CA 1
ATOM 3471 C C . VAL A 1 455 ? -23.734 -26.156 -5.035 1 67 455 VAL A C 1
ATOM 3473 O O . VAL A 1 455 ? -23.609 -27.203 -4.41 1 67 455 VAL A O 1
ATOM 3476 N N . ALA A 1 456 ? -24.859 -25.688 -5.312 1 71.12 456 ALA A N 1
ATOM 3477 C CA . ALA A 1 456 ? -26.094 -26.375 -4.938 1 71.12 456 ALA A CA 1
ATOM 3478 C C . ALA A 1 456 ? -26.141 -27.781 -5.559 1 71.12 456 ALA A C 1
ATOM 3480 O O . ALA A 1 456 ? -26.484 -28.75 -4.887 1 71.12 456 ALA A O 1
ATOM 3481 N N . MET A 1 457 ? -25.734 -27.859 -6.734 1 78.38 457 MET A N 1
ATOM 3482 C CA . MET A 1 457 ? -25.812 -29.125 -7.465 1 78.38 457 MET A CA 1
ATOM 3483 C C . MET A 1 457 ? -24.719 -30.094 -7.004 1 78.38 457 MET A C 1
ATOM 3485 O O . MET A 1 457 ? -24.938 -31.297 -6.988 1 78.38 457 MET A O 1
ATOM 3489 N N . SER A 1 458 ? -23.656 -29.469 -6.668 1 74.81 458 SER A N 1
ATOM 3490 C CA . SER A 1 458 ? -22.547 -30.312 -6.262 1 74.81 458 SER A CA 1
ATOM 3491 C C . SER A 1 458 ? -22.828 -31.031 -4.945 1 74.81 458 SER A C 1
ATOM 3493 O O . SER A 1 458 ? -22.219 -32.031 -4.637 1 74.81 458 SER A O 1
ATOM 3495 N N . LYS A 1 459 ? -23.766 -30.562 -4.246 1 71.06 459 LYS A N 1
ATOM 3496 C CA . LYS A 1 459 ? -24.156 -31.156 -2.971 1 71.06 459 LYS A CA 1
ATOM 3497 C C . LYS A 1 459 ? -25.125 -32.312 -3.18 1 71.06 459 LYS A C 1
ATOM 3499 O O . LYS A 1 459 ? -25.438 -33.062 -2.238 1 71.06 459 LYS A O 1
ATOM 3504 N N . LEU A 1 460 ? -25.594 -32.469 -4.293 1 77.69 460 LEU A N 1
ATOM 3505 C CA . LEU A 1 460 ? -26.547 -33.531 -4.57 1 77.69 460 LEU A CA 1
ATOM 3506 C C . LEU A 1 460 ? -25.844 -34.875 -4.664 1 77.69 460 LEU A C 1
ATOM 3508 O O . LEU A 1 460 ? -24.797 -35 -5.305 1 77.69 460 LEU A O 1
ATOM 3512 N N . PRO A 1 461 ? -26.312 -35.719 -3.861 1 76.69 461 PRO A N 1
ATOM 3513 C CA . PRO A 1 461 ? -25.703 -37.062 -3.926 1 76.69 461 PRO A CA 1
ATOM 3514 C C . PRO A 1 461 ? -25.578 -37.594 -5.352 1 76.69 461 PRO A C 1
ATOM 3516 O O . PRO A 1 461 ? -26.547 -37.5 -6.125 1 76.69 461 PRO A O 1
ATOM 3519 N N . GLY A 1 462 ? -24.359 -38.062 -5.75 1 77.12 462 GLY A N 1
ATOM 3520 C CA . GLY A 1 462 ? -24.125 -38.688 -7.035 1 77.12 462 GLY A CA 1
ATOM 3521 C C . GLY A 1 462 ? -23.578 -37.75 -8.086 1 77.12 462 GLY A C 1
ATOM 3522 O O . GLY A 1 462 ? -23.172 -38.156 -9.164 1 77.12 462 GLY A O 1
ATOM 3523 N N . VAL A 1 463 ? -23.766 -36.469 -7.852 1 81.88 463 VAL A N 1
ATOM 3524 C CA . VAL A 1 463 ? -23.219 -35.5 -8.812 1 81.88 463 VAL A CA 1
ATOM 3525 C C . VAL A 1 463 ? -21.719 -35.375 -8.586 1 81.88 463 VAL A C 1
ATOM 3527 O O . VAL A 1 463 ? -21.281 -34.906 -7.52 1 81.88 463 VAL A O 1
ATOM 3530 N N . ARG A 1 464 ? -21 -35.719 -9.562 1 76 464 ARG A N 1
ATOM 3531 C CA . ARG A 1 464 ? -19.547 -35.719 -9.492 1 76 464 ARG A CA 1
ATOM 3532 C C . ARG A 1 464 ? -18.984 -34.344 -9.828 1 76 464 ARG A C 1
ATOM 3534 O O . ARG A 1 464 ? -18.094 -33.844 -9.141 1 76 464 ARG A O 1
ATOM 3541 N N . GLU A 1 465 ? -19.422 -33.844 -10.93 1 77.94 465 GLU A N 1
ATOM 3542 C CA . GLU A 1 465 ? -19 -32.531 -11.422 1 77.94 465 GLU A CA 1
ATOM 3543 C C . GLU A 1 465 ? -20.172 -31.766 -12.008 1 77.94 465 GLU A C 1
ATOM 3545 O O . GLU A 1 465 ? -21.109 -32.344 -12.555 1 77.94 465 GLU A O 1
ATOM 3550 N N . VAL A 1 466 ? -20.219 -30.5 -11.805 1 77.81 466 VAL A N 1
ATOM 3551 C CA . VAL A 1 466 ? -21.266 -29.672 -12.375 1 77.81 466 VAL A CA 1
ATOM 3552 C C . VAL A 1 466 ? -20.656 -28.359 -12.883 1 77.81 466 VAL A C 1
ATOM 3554 O O . VAL A 1 466 ? -19.75 -27.797 -12.266 1 77.81 466 VAL A O 1
ATOM 3557 N N . VAL A 1 467 ? -21.016 -28 -14.062 1 75.31 467 VAL A N 1
ATOM 3558 C CA . VAL A 1 467 ? -20.75 -26.703 -14.664 1 75.31 467 VAL A CA 1
ATOM 3559 C C . VAL A 1 467 ? -22.047 -26.047 -15.125 1 75.31 467 VAL A C 1
ATOM 3561 O O . VAL A 1 467 ? -22.859 -26.688 -15.797 1 75.31 467 VAL A O 1
ATOM 3564 N N . VAL A 1 468 ? -22.297 -24.891 -14.664 1 75.88 468 VAL A N 1
ATOM 3565 C CA . VAL A 1 468 ? -23.516 -24.188 -15.055 1 75.88 468 VAL A CA 1
ATOM 3566 C C . VAL A 1 468 ? -23.188 -23.172 -16.156 1 75.88 468 VAL A C 1
ATOM 3568 O O . VAL A 1 468 ? -22.234 -22.391 -16.031 1 75.88 468 VAL A O 1
ATOM 3571 N N . ILE A 1 469 ? -23.891 -23.328 -17.156 1 72.56 469 ILE A N 1
ATOM 3572 C CA . ILE A 1 469 ? -23.688 -22.422 -18.281 1 72.56 469 ILE A CA 1
ATOM 3573 C C . ILE A 1 469 ? -25 -21.703 -18.609 1 72.56 469 ILE A C 1
ATOM 3575 O O . ILE A 1 469 ? -26.078 -22.156 -18.203 1 72.56 469 ILE A O 1
ATOM 3579 N N . SER A 1 470 ? -24.812 -20.578 -19.297 1 72.25 470 SER A N 1
ATOM 3580 C CA . SER A 1 470 ? -25.984 -19.875 -19.781 1 72.25 470 SER A CA 1
ATOM 3581 C C . SER A 1 470 ? -26.391 -20.375 -21.172 1 72.25 470 SER A C 1
ATOM 3583 O O . SER A 1 470 ? -25.531 -20.688 -22 1 72.25 470 SER A O 1
ATOM 3585 N N . VAL A 1 471 ? -27.703 -20.703 -21.25 1 70.19 471 VAL A N 1
ATOM 3586 C CA . VAL A 1 471 ? -28.266 -21 -22.562 1 70.19 471 VAL A CA 1
ATOM 3587 C C . VAL A 1 471 ? -29.219 -19.891 -22.984 1 70.19 471 VAL A C 1
ATOM 3589 O O . VAL A 1 471 ? -29.953 -19.359 -22.156 1 70.19 471 VAL A O 1
ATOM 3592 N N . PRO A 1 472 ? -29.031 -19.516 -24.266 1 71.81 472 PRO A N 1
ATOM 3593 C CA . PRO A 1 472 ? -29.906 -18.438 -24.719 1 71.81 472 PRO A CA 1
ATOM 3594 C C . PRO A 1 472 ? -31.391 -18.781 -24.578 1 71.81 472 PRO A C 1
ATOM 3596 O O . PRO A 1 472 ? -31.781 -19.938 -24.766 1 71.81 472 PRO A O 1
ATOM 3599 N N . ASP A 1 473 ? -32.188 -17.781 -24.016 1 68.06 473 ASP A N 1
ATOM 3600 C CA . ASP A 1 473 ? -33.656 -17.891 -23.891 1 68.06 473 ASP A CA 1
ATOM 3601 C C . ASP A 1 473 ? -34.344 -16.672 -24.453 1 68.06 473 ASP A C 1
ATOM 3603 O O . ASP A 1 473 ? -33.938 -15.531 -24.188 1 68.06 473 ASP A O 1
ATOM 3607 N N . ASP A 1 474 ? -35.344 -16.859 -25.328 1 62.81 474 ASP A N 1
ATOM 3608 C CA . ASP A 1 474 ? -36.031 -15.781 -26.016 1 62.81 474 ASP A CA 1
ATOM 3609 C C . ASP A 1 474 ? -36.75 -14.867 -25.031 1 62.81 474 ASP A C 1
ATOM 3611 O O . ASP A 1 474 ? -36.875 -13.664 -25.281 1 62.81 474 ASP A O 1
ATOM 3615 N N . ARG A 1 475 ? -37.25 -15.383 -23.969 1 59.59 475 ARG A N 1
ATOM 3616 C CA . ARG A 1 475 ? -38.062 -14.617 -23.016 1 59.59 475 ARG A CA 1
ATOM 3617 C C . ARG A 1 475 ? -37.188 -14.039 -21.906 1 59.59 475 ARG A C 1
ATOM 3619 O O . ARG A 1 475 ? -37.344 -12.883 -21.516 1 59.59 475 ARG A O 1
ATOM 3626 N N . LEU A 1 476 ? -36.281 -14.797 -21.406 1 59.94 476 LEU A N 1
ATOM 3627 C CA . LEU A 1 476 ? -35.531 -14.453 -20.203 1 59.94 476 LEU A CA 1
ATOM 3628 C C . LEU A 1 476 ? -34.125 -13.984 -20.547 1 59.94 476 LEU A C 1
ATOM 3630 O O . LEU A 1 476 ? -33.312 -13.695 -19.656 1 59.94 476 LEU A O 1
ATOM 3634 N N . LEU A 1 477 ? -33.75 -13.93 -21.844 1 64.31 477 LEU A N 1
ATOM 3635 C CA . LEU A 1 477 ? -32.438 -13.594 -22.359 1 64.31 477 LEU A CA 1
ATOM 3636 C C . LEU A 1 477 ? -31.484 -14.766 -22.203 1 64.31 477 LEU A C 1
ATOM 3638 O O . LEU A 1 477 ? -30.922 -15.25 -23.188 1 64.31 477 LEU A O 1
ATOM 3642 N N . GLU A 1 478 ? -31.359 -15.242 -20.922 1 69.38 478 GLU A N 1
ATOM 3643 C CA . GLU A 1 478 ? -30.562 -16.422 -20.625 1 69.38 478 GLU A CA 1
ATOM 3644 C C . GLU A 1 478 ? -31.266 -17.328 -19.625 1 69.38 478 GLU A C 1
ATOM 3646 O O . GLU A 1 478 ? -32.094 -16.859 -18.812 1 69.38 478 GLU A O 1
ATOM 3651 N N . GLU A 1 479 ? -30.984 -18.641 -19.906 1 72.88 479 GLU A N 1
ATOM 3652 C CA . GLU A 1 479 ? -31.469 -19.656 -18.984 1 72.88 479 GLU A CA 1
ATOM 3653 C C . GLU A 1 479 ? -30.312 -20.453 -18.375 1 72.88 479 GLU A C 1
ATOM 3655 O O . GLU A 1 479 ? -29.25 -20.578 -19 1 72.88 479 GLU A O 1
ATOM 3660 N N . VAL A 1 480 ? -30.531 -20.969 -17.234 1 78.25 480 VAL A N 1
ATOM 3661 C CA . VAL A 1 480 ? -29.516 -21.703 -16.484 1 78.25 480 VAL A CA 1
ATOM 3662 C C . VAL A 1 480 ? -29.5 -23.156 -16.938 1 78.25 480 VAL A C 1
ATOM 3664 O O . VAL A 1 480 ? -30.516 -23.844 -16.906 1 78.25 480 VAL A O 1
ATOM 3667 N N . CYS A 1 481 ? -28.375 -23.547 -17.484 1 80.88 481 CYS A N 1
ATOM 3668 C CA . CYS A 1 481 ? -28.141 -24.93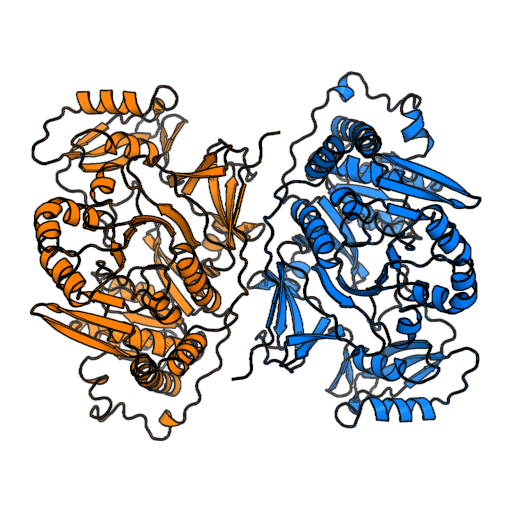8 -17.828 1 80.88 481 CYS A CA 1
ATOM 3669 C C . CYS A 1 481 ? -27.062 -25.547 -16.938 1 80.88 481 CYS A C 1
ATOM 3671 O O . CYS A 1 481 ? -25.953 -25.047 -16.875 1 80.88 481 CYS A O 1
ATOM 3673 N N . ALA A 1 482 ? -27.547 -26.531 -16.297 1 82.44 482 ALA A N 1
ATOM 3674 C CA . ALA A 1 482 ? -26.578 -27.281 -15.484 1 82.44 482 ALA A CA 1
ATOM 3675 C C . ALA A 1 482 ? -26.047 -28.484 -16.234 1 82.44 482 ALA A C 1
ATOM 3677 O O . ALA A 1 482 ? -26.781 -29.438 -16.516 1 82.44 482 ALA A O 1
ATOM 3678 N N . CYS A 1 483 ? -24.781 -28.359 -16.516 1 80.19 483 CYS A N 1
ATOM 3679 C CA . CYS A 1 483 ? -24.078 -29.516 -17.047 1 80.19 483 CYS A CA 1
ATOM 3680 C C . CYS A 1 483 ? -23.422 -30.312 -15.93 1 80.19 483 CYS A C 1
ATOM 3682 O O . CYS A 1 483 ? -22.703 -29.75 -15.102 1 80.19 483 CYS A O 1
ATOM 3684 N N . TYR A 1 484 ? -23.828 -31.625 -15.891 1 81.88 484 TYR A N 1
ATOM 3685 C CA . TYR A 1 484 ? -23.359 -32.375 -14.734 1 81.88 484 TYR A CA 1
ATOM 3686 C C . TYR A 1 484 ? -22.875 -33.75 -15.133 1 81.88 484 TYR A C 1
ATOM 3688 O O . TYR A 1 484 ? -23.234 -34.281 -16.188 1 81.88 484 TYR A O 1
ATOM 3696 N N . ILE A 1 485 ? -21.953 -34.281 -14.336 1 78.81 485 ILE A N 1
ATOM 3697 C CA . ILE A 1 485 ? -21.469 -35.656 -14.422 1 78.81 485 ILE A CA 1
ATOM 3698 C C . ILE A 1 485 ? -21.875 -36.406 -13.156 1 78.81 485 ILE A C 1
ATOM 3700 O O . ILE A 1 485 ? -21.719 -35.906 -12.047 1 78.81 485 ILE A O 1
ATOM 3704 N N . LEU A 1 486 ? -22.516 -37.594 -13.422 1 81.31 486 LEU A N 1
ATOM 3705 C CA . LEU A 1 486 ? -22.906 -38.438 -12.297 1 81.31 486 LEU A CA 1
ATOM 3706 C C . LEU A 1 486 ? -21.828 -39.469 -11.969 1 81.31 486 LEU A C 1
ATOM 3708 O O . LEU A 1 486 ? -21.047 -39.844 -12.836 1 81.31 486 LEU A O 1
ATOM 3712 N N . ASP A 1 487 ? -21.844 -39.812 -10.711 1 79.75 487 ASP A N 1
ATOM 3713 C CA . ASP A 1 487 ? -21.062 -40.969 -10.32 1 79.75 487 ASP A CA 1
ATOM 3714 C C . ASP A 1 487 ? -21.516 -42.219 -11.055 1 79.75 487 ASP A C 1
ATOM 3716 O O . ASP A 1 487 ? -22.672 -42.312 -11.469 1 79.75 487 ASP A O 1
ATOM 3720 N N . GLU A 1 488 ? -20.578 -43.156 -11.375 1 74.25 488 GLU A N 1
ATOM 3721 C CA . GLU A 1 488 ? -20.828 -44.344 -12.203 1 74.25 488 GLU A CA 1
ATOM 3722 C C . GLU A 1 488 ? -22.078 -45.094 -11.734 1 74.25 488 GLU A C 1
ATOM 3724 O O . GLU A 1 488 ? -22.844 -45.594 -12.547 1 74.25 488 GLU A O 1
ATOM 3729 N N . ASP A 1 489 ? -22.453 -45.219 -10.43 1 72.12 489 ASP A N 1
ATOM 3730 C CA . ASP A 1 489 ? -23.516 -46.094 -9.953 1 72.12 489 ASP A CA 1
ATOM 3731 C C . ASP A 1 489 ? -24.734 -45.281 -9.523 1 72.12 489 ASP A C 1
ATOM 3733 O O . ASP A 1 489 ? -25.641 -45.812 -8.867 1 72.12 489 ASP A O 1
ATOM 3737 N N . VAL A 1 490 ? -24.719 -44.125 -9.953 1 74.12 490 VAL A N 1
ATOM 3738 C CA . VAL A 1 490 ? -25.844 -43.281 -9.516 1 74.12 490 VAL A CA 1
ATOM 3739 C C . VAL A 1 490 ? -26.781 -43.031 -10.695 1 74.12 490 VAL A C 1
ATOM 3741 O O . VAL A 1 490 ? -26.328 -42.688 -11.789 1 74.12 490 VAL A O 1
ATOM 3744 N N . ASN A 1 491 ? -28.031 -43.406 -10.508 1 74.88 491 ASN A N 1
ATOM 3745 C CA . ASN A 1 491 ? -29.078 -43.094 -11.477 1 74.88 491 ASN A CA 1
ATOM 3746 C C . ASN A 1 491 ? -30.062 -42.062 -10.914 1 74.88 491 ASN A C 1
ATOM 3748 O O . ASN A 1 491 ? -30.688 -42.312 -9.875 1 74.88 491 ASN A O 1
ATOM 3752 N N . THR A 1 492 ? -29.969 -40.844 -11.336 1 76.81 492 THR A N 1
ATOM 3753 C CA . THR A 1 492 ? -30.906 -39.812 -10.938 1 76.81 492 THR A CA 1
ATOM 3754 C C . THR A 1 492 ? -31.531 -39.156 -12.164 1 76.81 492 THR A C 1
ATOM 3756 O O . THR A 1 492 ? -30.938 -39.125 -13.234 1 76.81 492 THR A O 1
ATOM 3759 N N . SER A 1 493 ? -32.812 -38.844 -12.078 1 78.44 493 SER A N 1
ATOM 3760 C CA . SER A 1 493 ? -33.5 -38.156 -13.164 1 78.44 493 SER A CA 1
ATOM 3761 C C . SER A 1 493 ? -33.312 -36.656 -13.078 1 78.44 493 SER A C 1
ATOM 3763 O O . SER A 1 493 ? -33 -36.125 -12.016 1 78.44 493 SER A O 1
ATOM 3765 N N . GLU A 1 494 ? -33.438 -36 -14.305 1 78.94 494 GLU A N 1
ATOM 3766 C CA . GLU A 1 494 ? -33.406 -34.562 -14.352 1 78.94 494 GLU A CA 1
ATOM 3767 C C . GLU A 1 494 ? -34.438 -33.938 -13.398 1 78.94 494 GLU A C 1
ATOM 3769 O O . GLU A 1 494 ? -34.188 -32.938 -12.766 1 78.94 494 GLU A O 1
ATOM 3774 N N . TYR A 1 495 ? -35.531 -34.656 -13.336 1 78.88 495 TYR A N 1
ATOM 3775 C CA . TYR A 1 495 ? -36.594 -34.219 -12.445 1 78.88 495 TYR A CA 1
ATOM 3776 C C . TYR A 1 495 ? -36.125 -34.25 -10.992 1 78.88 495 TYR A C 1
ATOM 3778 O O . TYR A 1 495 ? -36.344 -33.281 -10.25 1 78.88 495 TYR A O 1
ATOM 3786 N N . GLU A 1 496 ? -35.469 -35.25 -10.656 1 80.81 496 GLU A N 1
ATOM 3787 C CA . GLU A 1 496 ? -35 -35.344 -9.281 1 80.81 496 GLU A CA 1
ATOM 3788 C C . GLU A 1 496 ? -33.906 -34.312 -8.992 1 80.81 496 GLU A C 1
ATOM 3790 O O . GLU A 1 496 ? -33.875 -33.75 -7.91 1 80.81 496 GLU A O 1
ATOM 3795 N N . LEU A 1 497 ? -33.094 -34.125 -9.898 1 82.12 497 LEU A N 1
ATOM 3796 C CA . LEU A 1 497 ? -32.031 -33.125 -9.742 1 82.12 497 LEU A CA 1
ATOM 3797 C C . LEU A 1 497 ? -32.625 -31.734 -9.57 1 82.12 497 LEU A C 1
ATOM 3799 O O . LEU A 1 497 ? -32.156 -30.953 -8.734 1 82.12 497 LEU A O 1
ATOM 3803 N N . ASP A 1 498 ? -33.594 -31.516 -10.352 1 79.81 498 ASP A N 1
ATOM 3804 C CA . ASP A 1 498 ? -34.281 -30.219 -10.289 1 79.81 498 ASP A CA 1
ATOM 3805 C C . ASP A 1 498 ? -34.906 -30 -8.922 1 79.81 498 ASP A C 1
ATOM 3807 O O . ASP A 1 498 ? -34.719 -28.938 -8.305 1 79.81 498 ASP A O 1
ATOM 3811 N N . GLN A 1 499 ? -35.594 -30.953 -8.445 1 77.5 499 GLN A N 1
ATOM 3812 C CA . GLN A 1 499 ? -36.25 -30.844 -7.16 1 77.5 499 GLN A CA 1
ATOM 3813 C C . GLN A 1 499 ? -35.25 -30.656 -6.027 1 77.5 499 GLN A C 1
ATOM 3815 O O . GLN A 1 499 ? -35.438 -29.797 -5.16 1 77.5 499 GLN A O 1
ATOM 3820 N N . LYS A 1 500 ? -34.219 -31.328 -6.156 1 79.62 500 LYS A N 1
ATOM 3821 C CA . LYS A 1 500 ? -33.219 -31.266 -5.102 1 79.62 500 LYS A CA 1
ATOM 3822 C C . LYS A 1 500 ? -32.469 -29.938 -5.16 1 79.62 500 LYS A C 1
ATOM 3824 O O . LYS A 1 500 ? -32.125 -29.359 -4.121 1 79.62 500 LYS A O 1
ATOM 3829 N N . CYS A 1 501 ? -32.188 -29.578 -6.332 1 77.94 501 CYS A N 1
ATOM 3830 C CA . CYS A 1 501 ? -31.5 -28.297 -6.508 1 77.94 501 CYS A CA 1
ATOM 3831 C C . CYS A 1 501 ? -32.344 -27.156 -5.961 1 77.94 501 CYS A C 1
ATOM 3833 O O . CYS A 1 501 ? -31.828 -26.266 -5.281 1 77.94 501 CYS A O 1
ATOM 3835 N N . ARG A 1 502 ? -33.594 -27.203 -6.223 1 72.38 502 ARG A N 1
ATOM 3836 C CA . ARG A 1 502 ? -34.531 -26.172 -5.746 1 72.38 502 ARG A CA 1
ATOM 3837 C C . ARG A 1 502 ? -34.594 -26.172 -4.223 1 72.38 502 ARG A C 1
ATOM 3839 O O . ARG A 1 502 ? -34.656 -25.094 -3.607 1 72.38 502 ARG A O 1
ATOM 3846 N N . ALA A 1 503 ? -34.562 -27.266 -3.744 1 71.81 503 ALA A N 1
ATOM 3847 C CA . ALA A 1 503 ? -34.625 -27.391 -2.291 1 71.81 503 ALA A CA 1
ATOM 3848 C C . ALA A 1 503 ? -33.375 -26.766 -1.637 1 71.81 503 ALA A C 1
ATOM 3850 O O . ALA A 1 503 ? -33.5 -26.172 -0.557 1 71.81 503 ALA A O 1
ATOM 3851 N N . ILE A 1 504 ? -32.281 -26.906 -2.332 1 68.5 504 ILE A N 1
ATOM 3852 C CA . ILE A 1 504 ? -31.031 -26.375 -1.79 1 68.5 504 ILE A CA 1
ATOM 3853 C C . ILE A 1 504 ? -30.953 -24.875 -2.014 1 68.5 504 ILE A C 1
ATOM 3855 O O . ILE A 1 504 ? -30.547 -24.125 -1.125 1 68.5 504 ILE A O 1
ATOM 3859 N N . LEU A 1 505 ? -31.297 -24.469 -3.135 1 65.44 505 LEU A N 1
ATOM 3860 C CA . LEU A 1 505 ? -31.203 -23.062 -3.494 1 65.44 505 LEU A CA 1
ATOM 3861 C C . LEU A 1 505 ? -32.281 -22.25 -2.789 1 65.44 505 LEU A C 1
ATOM 3863 O O . LEU A 1 505 ? -32.094 -21.062 -2.496 1 65.44 505 LEU A O 1
ATOM 3867 N N . GLY A 1 506 ? -33.25 -22.797 -2.217 1 55.75 506 GLY A N 1
ATOM 3868 C CA . GLY A 1 506 ? -34.344 -22.141 -1.508 1 55.75 506 GLY A CA 1
ATOM 3869 C C . GLY A 1 506 ? -35.125 -21.172 -2.375 1 55.75 506 GLY A C 1
ATOM 3870 O O . GLY A 1 506 ? -34.75 -20.922 -3.525 1 55.75 506 GLY A O 1
ATOM 3871 N N . ASP A 1 507 ? -36.25 -20.609 -1.8 1 48.19 507 ASP A N 1
ATOM 3872 C CA . ASP A 1 507 ? -37.188 -19.734 -2.475 1 48.19 507 ASP A CA 1
ATOM 3873 C C . ASP A 1 507 ? -36.531 -18.406 -2.861 1 48.19 507 ASP A C 1
ATOM 3875 O O . ASP A 1 507 ? -36.906 -17.797 -3.871 1 48.19 507 ASP A O 1
ATOM 3879 N N . ASN A 1 508 ? -35.719 -17.969 -2.156 1 43.12 508 ASN A N 1
ATOM 3880 C CA . ASN A 1 508 ? -35.156 -16.625 -2.344 1 43.12 508 ASN A CA 1
ATOM 3881 C C . ASN A 1 508 ? -34.188 -16.594 -3.514 1 43.12 508 ASN A C 1
ATOM 3883 O O . ASN A 1 508 ? -33.781 -15.516 -3.961 1 43.12 508 ASN A O 1
ATOM 3887 N N . VAL A 1 509 ? -33.781 -17.781 -3.982 1 46.97 509 VAL A N 1
ATOM 3888 C CA . VAL A 1 509 ? -32.875 -17.859 -5.129 1 46.97 509 VAL A CA 1
ATOM 3889 C C . VAL A 1 509 ? -33.531 -18.703 -6.23 1 46.97 509 VAL A C 1
ATOM 3891 O O . VAL A 1 509 ? -32.844 -19.172 -7.145 1 46.97 509 VAL A O 1
ATOM 3894 N N . LEU A 1 510 ? -34.781 -18.922 -6.16 1 47.44 510 LEU A N 1
ATOM 3895 C CA . LEU A 1 510 ? -35.562 -19.766 -7.074 1 47.44 510 LEU A CA 1
ATOM 3896 C C . LEU A 1 510 ? -35.281 -19.375 -8.523 1 47.44 510 LEU A C 1
ATOM 3898 O O . LEU A 1 510 ? -35.281 -20.234 -9.406 1 47.44 510 LEU A O 1
ATOM 3902 N N . GLY A 1 511 ? -35 -18.219 -8.672 1 57.47 511 GLY A N 1
ATOM 3903 C CA . GLY A 1 511 ? -34.656 -17.797 -10.016 1 57.47 511 GLY A CA 1
ATOM 3904 C C . GLY A 1 511 ? -33.312 -18.312 -10.484 1 57.47 511 GLY A C 1
ATOM 3905 O O . GLY A 1 511 ? -32.969 -18.219 -11.672 1 57.47 511 GLY A O 1
ATOM 3906 N N . SER A 1 512 ? -32.719 -19.109 -9.672 1 60.25 512 SER A N 1
ATOM 3907 C CA . SER A 1 512 ? -31.391 -19.578 -10.016 1 60.25 512 SER A CA 1
ATOM 3908 C C . SER A 1 512 ? -31.391 -21.062 -10.367 1 60.25 512 SER A C 1
ATOM 3910 O O . SER A 1 512 ? -30.375 -21.609 -10.766 1 60.25 512 SER A O 1
ATOM 3912 N N . THR A 1 513 ? -32.5 -21.656 -10.234 1 72.81 513 THR A N 1
ATOM 3913 C CA . THR A 1 513 ? -32.562 -23.078 -10.555 1 72.81 513 THR A CA 1
ATOM 3914 C C . THR A 1 513 ? -32.375 -23.312 -12.047 1 72.81 513 THR A C 1
ATOM 3916 O O . THR A 1 513 ? -33 -22.641 -12.867 1 72.81 513 THR A O 1
ATOM 3919 N N . PRO A 1 514 ? -31.578 -24.391 -12.383 1 80.94 514 PRO A N 1
ATOM 3920 C CA . PRO A 1 514 ? -31.375 -24.672 -13.805 1 80.94 514 PRO A CA 1
ATOM 3921 C C . PRO A 1 514 ? -32.656 -25.094 -14.516 1 80.94 514 PRO A C 1
ATOM 3923 O O . PRO A 1 514 ? -33.469 -25.812 -13.945 1 80.94 514 PRO A O 1
ATOM 3926 N N . SER A 1 515 ? -32.844 -24.516 -15.602 1 77 515 SER A N 1
ATOM 3927 C CA . SER A 1 515 ? -33.938 -24.953 -16.469 1 77 515 SER A CA 1
ATOM 3928 C C . SER A 1 515 ? -33.562 -26.172 -17.281 1 77 515 SER A C 1
ATOM 3930 O O . SER A 1 515 ? -34.406 -26.922 -17.75 1 77 515 SER A O 1
ATOM 3932 N N . TYR A 1 516 ? -32.281 -26.281 -17.484 1 81.06 516 TYR A N 1
ATOM 3933 C CA . TYR A 1 516 ? -31.734 -27.391 -18.266 1 81.06 516 TYR A CA 1
ATOM 3934 C C . TYR A 1 516 ? -30.688 -28.156 -17.484 1 81.06 516 TYR A C 1
ATOM 3936 O O . TYR A 1 516 ? -29.891 -27.547 -16.75 1 81.06 516 TYR A O 1
ATOM 3944 N N . PHE A 1 517 ? -30.906 -29.484 -17.531 1 84.69 517 PHE A N 1
ATOM 3945 C CA . PHE A 1 517 ? -29.922 -30.406 -16.969 1 84.69 517 PHE A CA 1
ATOM 3946 C C . PHE A 1 517 ? -29.328 -31.281 -18.078 1 84.69 517 PHE A C 1
ATOM 3948 O O . PHE A 1 517 ? -30.062 -32.031 -18.734 1 84.69 517 PHE A O 1
ATOM 3955 N N . LEU A 1 518 ? -28.094 -31.078 -18.281 1 80.88 518 LEU A N 1
ATOM 3956 C CA . LEU A 1 518 ? -27.422 -31.859 -19.312 1 80.88 518 LEU A CA 1
ATOM 3957 C C . LEU A 1 518 ? -26.375 -32.781 -18.703 1 80.88 518 LEU A C 1
ATOM 3959 O O . LEU A 1 518 ? -25.422 -32.312 -18.062 1 80.88 518 LEU A O 1
ATOM 3963 N N . ARG A 1 519 ? -26.609 -34.031 -18.891 1 81.62 519 ARG A N 1
ATOM 3964 C CA . ARG A 1 519 ? -25.672 -35.031 -18.359 1 81.62 519 ARG A CA 1
ATOM 3965 C C . ARG A 1 519 ? -24.531 -35.25 -19.344 1 81.62 519 ARG A C 1
ATOM 3967 O O . ARG A 1 519 ? -24.75 -35.406 -20.547 1 81.62 519 ARG A O 1
ATOM 3974 N N . PHE A 1 520 ? -23.328 -35.125 -18.766 1 76.62 520 PHE A N 1
ATOM 3975 C CA . PHE A 1 520 ? -22.141 -35.438 -19.547 1 76.62 520 PHE A CA 1
ATOM 3976 C C . PHE A 1 520 ? -21.375 -36.594 -18.922 1 76.62 520 PHE A C 1
ATOM 3978 O O . PHE A 1 520 ? -21.484 -36.844 -17.703 1 76.62 520 PHE A O 1
ATOM 3985 N N . ASP A 1 521 ? -20.703 -37.344 -19.75 1 75 521 ASP A N 1
ATOM 3986 C CA . ASP A 1 521 ? -19.812 -38.375 -19.219 1 75 521 ASP A CA 1
ATOM 3987 C C . ASP A 1 521 ? -18.469 -37.781 -18.828 1 75 521 ASP A C 1
ATOM 3989 O O . ASP A 1 521 ? -17.844 -38.219 -17.859 1 75 521 ASP A O 1
ATOM 3993 N N . LYS A 1 522 ? -18.109 -36.844 -19.547 1 71.75 522 LYS A N 1
ATOM 3994 C CA . LYS A 1 522 ? -16.875 -36.125 -19.281 1 71.75 522 LYS A CA 1
ATOM 3995 C C . LYS A 1 522 ? -16.969 -34.656 -19.766 1 71.75 522 LYS A C 1
ATOM 3997 O O . LYS A 1 522 ? -17.625 -34.375 -20.766 1 71.75 522 LYS A O 1
ATOM 4002 N N . PHE 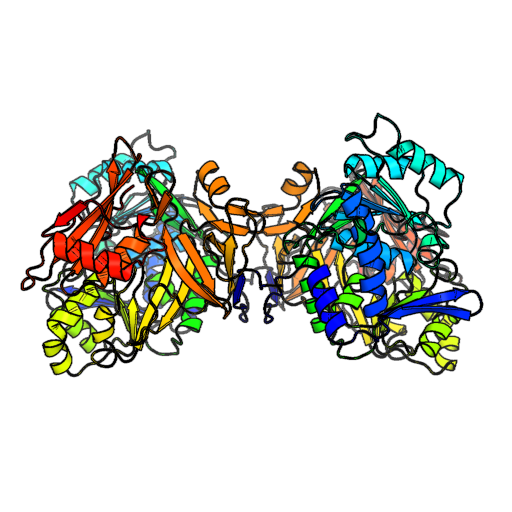A 1 523 ? -16.547 -33.719 -18.906 1 66.56 523 PHE A N 1
ATOM 4003 C CA . PHE A 1 523 ? -16.516 -32.344 -19.359 1 66.56 523 PHE A CA 1
ATOM 4004 C C . PHE A 1 523 ? -15.273 -32.094 -20.219 1 66.56 523 PHE A C 1
ATOM 4006 O O . PHE A 1 523 ? -14.203 -32.625 -19.938 1 66.56 523 PHE A O 1
ATOM 4013 N N . PRO A 1 524 ? -15.539 -31.266 -21.281 1 60.22 524 PRO A N 1
ATOM 4014 C CA . PRO A 1 524 ? -14.336 -30.797 -21.969 1 60.22 524 PRO A CA 1
ATOM 4015 C C . PRO A 1 524 ? -13.453 -29.922 -21.062 1 60.22 524 PRO A C 1
ATOM 4017 O O . PRO A 1 524 ? -13.969 -29.156 -20.25 1 60.22 524 PRO A O 1
ATOM 4020 N N . ARG A 1 525 ? -12.398 -30.297 -20.688 1 52.81 525 ARG A N 1
ATOM 4021 C CA . ARG A 1 525 ? -11.484 -29.547 -19.844 1 52.81 525 ARG A CA 1
ATOM 4022 C C . ARG A 1 525 ? -10.531 -28.703 -20.672 1 52.81 525 ARG A C 1
ATOM 4024 O O . ARG A 1 525 ? -10.133 -29.094 -21.766 1 52.81 525 ARG A O 1
ATOM 4031 N N . LEU A 1 526 ? -10.445 -27.438 -20.172 1 45.84 526 LEU A N 1
ATOM 4032 C CA . LEU A 1 526 ? -9.406 -26.594 -20.75 1 45.84 526 LEU A CA 1
ATOM 4033 C C . LEU A 1 526 ? -8.023 -27.156 -20.469 1 45.84 526 LEU A C 1
ATOM 4035 O O . LEU A 1 526 ? -7.875 -28.062 -19.641 1 45.84 526 LEU A O 1
ATOM 4039 N N . ARG A 1 527 ? -7.16 -26.656 -21.219 1 43.41 527 ARG A N 1
ATOM 4040 C CA . ARG A 1 527 ? -5.785 -27.141 -21.172 1 43.41 527 ARG A CA 1
ATOM 4041 C C . ARG A 1 527 ? -5.211 -27.031 -19.766 1 43.41 527 ARG A C 1
ATOM 4043 O O . ARG A 1 527 ? -4.344 -27.828 -19.375 1 43.41 527 ARG A O 1
ATOM 4050 N N . ASN A 1 528 ? -5.688 -26.141 -19.047 1 41.5 528 ASN A N 1
ATOM 4051 C CA . ASN A 1 528 ? -5.168 -25.969 -17.703 1 41.5 528 ASN A CA 1
ATOM 4052 C C . ASN A 1 528 ? -5.914 -26.844 -16.703 1 41.5 528 ASN A C 1
ATOM 4054 O O . ASN A 1 528 ? -5.676 -26.75 -15.492 1 41.5 528 ASN A O 1
ATOM 4058 N N . GLY A 1 529 ? -6.711 -27.672 -17.266 1 43.47 529 GLY A N 1
ATOM 4059 C CA . GLY A 1 529 ? -7.43 -28.625 -16.453 1 43.47 529 GLY A CA 1
ATOM 4060 C C . GLY A 1 529 ? -8.758 -28.109 -15.938 1 43.47 529 GLY A C 1
ATOM 4061 O O . GLY A 1 529 ? -9.562 -28.859 -15.391 1 43.47 529 GLY A O 1
ATOM 4062 N N . PHE A 1 530 ? -8.891 -26.812 -16.094 1 43.94 530 PHE A N 1
ATOM 4063 C CA . PHE A 1 530 ? -10.156 -26.25 -15.625 1 43.94 530 PHE A CA 1
ATOM 4064 C C . PHE A 1 530 ? -11.273 -26.516 -16.625 1 43.94 530 PHE A C 1
ATOM 4066 O O . PHE A 1 530 ? -11.023 -26.625 -17.828 1 43.94 530 PHE A O 1
ATOM 4073 N N . PRO A 1 531 ? -12.43 -26.875 -16.156 1 47.22 531 PRO A N 1
ATOM 4074 C CA . PRO A 1 531 ? -13.539 -26.922 -17.109 1 47.22 531 PRO A CA 1
ATOM 4075 C C . PRO A 1 531 ? -13.773 -25.578 -17.812 1 47.22 531 PRO A C 1
ATOM 4077 O O . PRO A 1 531 ? -13.484 -24.531 -17.234 1 47.22 531 PRO A O 1
ATOM 4080 N N . PRO A 1 532 ? -14.086 -25.641 -19.172 1 44.41 532 PRO A N 1
ATOM 4081 C CA . PRO A 1 532 ? -14.406 -24.406 -19.891 1 44.41 532 PRO A CA 1
ATOM 4082 C C . PRO A 1 532 ? -15.508 -23.609 -19.203 1 44.41 532 PRO A C 1
ATOM 4084 O O . PRO A 1 532 ? -16.406 -24.188 -18.578 1 44.41 532 PRO A O 1
ATOM 4087 N N . SER A 1 533 ? -15.32 -22.438 -18.859 1 47.03 533 SER A N 1
ATOM 4088 C CA . SER A 1 533 ? -16.344 -21.594 -18.266 1 47.03 533 SER A CA 1
ATOM 4089 C C . SER A 1 533 ? -17.375 -21.156 -19.297 1 47.03 533 SER A C 1
ATOM 4091 O O . SER A 1 533 ? -17.125 -21.25 -20.5 1 47.03 533 SER A O 1
ATOM 4093 N N . ALA A 1 534 ? -18.688 -20.812 -18.812 1 42.62 534 ALA A N 1
ATOM 4094 C CA . ALA A 1 534 ? -19.797 -20.359 -19.656 1 42.62 534 ALA A CA 1
ATOM 4095 C C . ALA A 1 534 ? -19.359 -19.219 -20.578 1 42.62 534 ALA A C 1
ATOM 4097 O O . ALA A 1 534 ? -20.078 -18.875 -21.516 1 42.62 534 ALA A O 1
ATOM 4098 N N . SER A 1 535 ? -18.359 -18.438 -20.141 1 37.12 535 SER A N 1
ATOM 4099 C CA . SER A 1 535 ? -18.062 -17.375 -21.109 1 37.12 535 SER A CA 1
ATOM 4100 C C . SER A 1 535 ? -17.219 -17.891 -22.266 1 37.12 535 SER A C 1
ATOM 4102 O O . SER A 1 535 ? -16.25 -18.609 -22.062 1 37.12 535 SER A O 1
ATOM 4104 N N . MET B 1 1 ? 27.359 -7.082 -1.985 1 45.38 1 MET B N 1
ATOM 4105 C CA . MET B 1 1 ? 26.625 -6.047 -2.707 1 45.38 1 MET B CA 1
ATOM 4106 C C . MET B 1 1 ? 25.906 -5.113 -1.736 1 45.38 1 MET B C 1
ATOM 4108 O O . MET B 1 1 ? 25.406 -5.555 -0.699 1 45.38 1 MET B O 1
ATOM 4112 N N . ALA B 1 2 ? 26.203 -3.822 -1.796 1 54 2 ALA B N 1
ATOM 4113 C CA . ALA B 1 2 ? 25.672 -2.83 -0.865 1 54 2 ALA B CA 1
ATOM 4114 C C . ALA B 1 2 ? 24.156 -2.855 -0.854 1 54 2 ALA B C 1
ATOM 4116 O O . ALA B 1 2 ? 23.516 -3.014 -1.9 1 54 2 ALA B O 1
ATOM 4117 N N . ASP B 1 3 ? 23.547 -2.916 0.226 1 84.88 3 ASP B N 1
ATOM 4118 C CA . ASP B 1 3 ? 22.109 -2.871 0.453 1 84.88 3 ASP B CA 1
ATOM 4119 C C . ASP B 1 3 ? 21.484 -1.646 -0.213 1 84.88 3 ASP B C 1
ATOM 4121 O O . ASP B 1 3 ? 22.141 -0.612 -0.36 1 84.88 3 ASP B O 1
ATOM 4125 N N . LEU B 1 4 ? 20.609 -1.83 -0.973 1 93.81 4 LEU B N 1
ATOM 4126 C CA . LEU B 1 4 ? 19.859 -0.741 -1.587 1 93.81 4 LEU B CA 1
ATOM 4127 C C . LEU B 1 4 ? 19.297 0.2 -0.525 1 93.81 4 LEU B C 1
ATOM 4129 O O . LEU B 1 4 ? 19.078 -0.206 0.62 1 93.81 4 LEU B O 1
ATOM 4133 N N . SER B 1 5 ? 19.219 1.48 -0.881 1 96.75 5 SER B N 1
ATOM 4134 C CA . SER B 1 5 ? 18.719 2.525 0 1 96.75 5 SER B CA 1
ATOM 4135 C C . SER B 1 5 ? 17.203 2.395 0.202 1 96.75 5 SER B C 1
ATOM 4137 O O . SER B 1 5 ? 16.422 3.137 -0.4 1 96.75 5 SER B O 1
ATOM 4139 N N . TYR B 1 6 ? 16.875 1.485 1.057 1 97 6 TYR B N 1
ATOM 4140 C CA . TYR B 1 6 ? 15.484 1.202 1.386 1 97 6 TYR B CA 1
ATOM 4141 C C . TYR B 1 6 ? 15.336 0.832 2.855 1 97 6 TYR B C 1
ATOM 4143 O O . TYR B 1 6 ? 16.141 0.073 3.396 1 97 6 TYR B O 1
ATOM 4151 N N . ILE B 1 7 ? 14.336 1.45 3.523 1 96.31 7 ILE B N 1
ATOM 4152 C CA . ILE B 1 7 ? 13.969 1.073 4.883 1 96.31 7 ILE B CA 1
ATOM 4153 C C . ILE B 1 7 ? 12.445 1.073 5.023 1 96.31 7 ILE B C 1
ATOM 4155 O O . ILE B 1 7 ? 11.75 1.77 4.281 1 96.31 7 ILE B O 1
ATOM 4159 N N . SER B 1 8 ? 11.945 0.283 5.867 1 94.94 8 SER B N 1
ATOM 4160 C CA . SER B 1 8 ? 10.516 0.204 6.141 1 94.94 8 SER B CA 1
ATOM 4161 C C . SER B 1 8 ? 10.25 -0.097 7.613 1 94.94 8 SER B C 1
ATOM 4163 O O . SER B 1 8 ? 11.148 -0.525 8.336 1 94.94 8 SER B O 1
ATOM 4165 N N . CYS B 1 9 ? 9.094 0.267 8.086 1 92.81 9 CYS B N 1
ATOM 4166 C CA . CYS B 1 9 ? 8.586 -0.112 9.398 1 92.81 9 CYS B CA 1
ATOM 4167 C C . CYS B 1 9 ? 7.238 -0.814 9.273 1 92.81 9 CYS B C 1
ATOM 4169 O O . CYS B 1 9 ? 6.25 -0.207 8.852 1 92.81 9 CYS B O 1
ATOM 4171 N N . PRO B 1 10 ? 7.191 -2.098 9.602 1 90.38 10 PRO B N 1
ATOM 4172 C CA . PRO B 1 10 ? 5.938 -2.836 9.453 1 90.38 10 PRO B CA 1
ATOM 4173 C C . PRO B 1 10 ? 4.805 -2.254 10.297 1 90.38 10 PRO B C 1
ATOM 4175 O O . PRO B 1 10 ? 5.039 -1.8 11.422 1 90.38 10 PRO B O 1
ATOM 4178 N N . ASN B 1 11 ? 3.646 -2.18 9.633 1 85.62 11 ASN B N 1
ATOM 4179 C CA . ASN B 1 11 ? 2.441 -1.864 10.398 1 85.62 11 ASN B CA 1
ATOM 4180 C C . ASN B 1 11 ? 1.86 -3.105 11.07 1 85.62 11 ASN B C 1
ATOM 4182 O O . ASN B 1 11 ? 1.246 -3.943 10.406 1 85.62 11 ASN B O 1
ATOM 4186 N N . THR B 1 12 ? 1.922 -3.18 12.352 1 83.62 12 THR B N 1
ATOM 4187 C CA . THR B 1 12 ? 1.499 -4.387 13.047 1 83.62 12 THR B CA 1
ATOM 4188 C C . THR B 1 12 ? 0.051 -4.266 13.516 1 83.62 12 THR B C 1
ATOM 4190 O O . THR B 1 12 ? -0.535 -5.238 14 1 83.62 12 THR B O 1
ATOM 4193 N N . ALA B 1 13 ? -0.498 -3.096 13.32 1 84.12 13 ALA B N 1
ATOM 4194 C CA . ALA B 1 13 ? -1.876 -2.877 13.75 1 84.12 13 ALA B CA 1
ATOM 4195 C C . ALA B 1 13 ? -2.857 -3.17 12.617 1 84.12 13 ALA B C 1
ATOM 4197 O O . ALA B 1 13 ? -2.533 -2.984 11.445 1 84.12 13 ALA B O 1
ATOM 4198 N N . TYR B 1 14 ? -4 -3.588 13.047 1 88 14 TYR B N 1
ATOM 4199 C CA . TYR B 1 14 ? -5.07 -3.717 12.062 1 88 14 TYR B CA 1
ATOM 4200 C C . TYR B 1 14 ? -5.508 -2.35 11.555 1 88 14 TYR B C 1
ATOM 4202 O O . TYR B 1 14 ? -5.586 -1.388 12.32 1 88 14 TYR B O 1
ATOM 4210 N N . ILE B 1 15 ? -5.805 -2.316 10.289 1 90.88 15 ILE B N 1
ATOM 4211 C CA . ILE B 1 15 ? -6.305 -1.087 9.688 1 90.88 15 ILE B CA 1
ATOM 4212 C C . ILE B 1 15 ? -7.707 -0.79 10.211 1 90.88 15 ILE B C 1
ATOM 4214 O O . ILE B 1 15 ? -8.57 -1.668 10.211 1 90.88 15 ILE B O 1
ATOM 4218 N N . ARG B 1 16 ? -7.875 0.376 10.719 1 91 16 ARG B N 1
ATOM 4219 C CA . ARG B 1 16 ? -9.203 0.823 11.109 1 91 16 ARG B CA 1
ATOM 4220 C C . ARG B 1 16 ? -9.984 1.357 9.914 1 91 16 ARG B C 1
ATOM 4222 O O . ARG B 1 16 ? -9.867 2.535 9.562 1 91 16 ARG B O 1
ATOM 4229 N N . TYR B 1 17 ? -10.766 0.536 9.344 1 93.88 17 TYR B N 1
ATOM 4230 C CA . TYR B 1 17 ? -11.531 0.886 8.148 1 93.88 17 TYR B CA 1
ATOM 4231 C C . TYR B 1 17 ? -12.828 1.6 8.523 1 93.88 17 TYR B C 1
ATOM 4233 O O . TYR B 1 17 ? -13.914 1.032 8.391 1 93.88 17 TYR B O 1
ATOM 4241 N N . MET B 1 18 ? -12.711 2.863 8.875 1 93.5 18 MET B N 1
ATOM 4242 C CA . MET B 1 18 ? -13.844 3.668 9.32 1 93.5 18 MET B CA 1
ATOM 4243 C C . MET B 1 18 ? -13.625 5.145 9.008 1 93.5 18 MET B C 1
ATOM 4245 O O . MET B 1 18 ? -12.492 5.566 8.766 1 93.5 18 MET B O 1
ATOM 4249 N N . SER B 1 19 ? -14.68 5.91 8.992 1 95.56 19 SER B N 1
ATOM 4250 C CA . SER B 1 19 ? -14.609 7.348 8.742 1 95.56 19 SER B CA 1
ATOM 4251 C C . SER B 1 19 ? -14.359 8.125 10.031 1 95.56 19 SER B C 1
ATOM 4253 O O . SER B 1 19 ? -14.492 7.574 11.125 1 95.56 19 SER B O 1
ATOM 4255 N N . ILE B 1 20 ? -14.008 9.367 9.875 1 95.12 20 ILE B N 1
ATOM 4256 C CA . ILE B 1 20 ? -13.773 10.25 11.016 1 95.12 20 ILE B CA 1
ATOM 4257 C C . ILE B 1 20 ? -15.039 10.359 11.852 1 95.12 20 ILE B C 1
ATOM 4259 O O . ILE B 1 20 ? -15 10.211 13.078 1 95.12 20 ILE B O 1
ATOM 4263 N N . PRO B 1 21 ? -16.234 10.539 11.242 1 95 21 PRO B N 1
ATOM 4264 C CA . PRO B 1 21 ? -17.469 10.578 12.031 1 95 21 PRO B CA 1
ATOM 4265 C C . PRO B 1 21 ? -17.734 9.273 12.781 1 95 21 PRO B C 1
ATOM 4267 O O . PRO B 1 21 ? -18.234 9.289 13.906 1 95 21 PRO B O 1
ATOM 4270 N N . ASP B 1 22 ? -17.422 8.133 12.156 1 93.75 22 ASP B N 1
ATOM 4271 C CA . ASP B 1 22 ? -17.562 6.855 12.844 1 93.75 22 ASP B CA 1
ATOM 4272 C C . ASP B 1 22 ? -16.703 6.82 14.109 1 93.75 22 ASP B C 1
ATOM 4274 O O . ASP B 1 22 ? -17.156 6.363 15.156 1 93.75 22 ASP B O 1
ATOM 4278 N N . MET B 1 23 ? -15.539 7.254 13.992 1 92.56 23 MET B N 1
ATOM 4279 C CA . MET B 1 23 ? -14.625 7.266 15.133 1 92.56 23 MET B CA 1
ATOM 4280 C C . MET B 1 23 ? -15.109 8.227 16.219 1 92.56 23 MET B C 1
ATOM 4282 O O . MET B 1 23 ? -15.016 7.93 17.406 1 92.56 23 MET B O 1
ATOM 4286 N N . LEU B 1 24 ? -15.562 9.414 15.789 1 93.12 24 LEU B N 1
ATOM 4287 C CA . LEU B 1 24 ? -16.141 10.344 16.75 1 93.12 24 LEU B CA 1
ATOM 4288 C C . LEU B 1 24 ? -17.281 9.688 17.531 1 93.12 24 LEU B C 1
ATOM 4290 O O . LEU B 1 24 ? -17.359 9.828 18.75 1 93.12 24 LEU B O 1
ATOM 4294 N N . GLN B 1 25 ? -18.125 9.023 16.844 1 93.44 25 GLN B N 1
ATOM 4295 C CA . GLN B 1 25 ? -19.234 8.336 17.484 1 93.44 25 GLN B CA 1
ATOM 4296 C C . GLN B 1 25 ? -18.719 7.293 18.484 1 93.44 25 GLN B C 1
ATOM 4298 O O . GLN B 1 25 ? -19.234 7.191 19.594 1 93.44 25 GLN B O 1
ATOM 4303 N N . GLU B 1 26 ? -17.766 6.539 18.094 1 91.38 26 GLU B N 1
ATOM 4304 C CA . GLU B 1 26 ? -17.172 5.531 18.984 1 91.38 26 GLU B CA 1
ATOM 4305 C C . GLU B 1 26 ? -16.594 6.172 20.234 1 91.38 26 GLU B C 1
ATOM 4307 O O . GLU B 1 26 ? -16.828 5.695 21.344 1 91.38 26 GLU B O 1
ATOM 4312 N N . ARG B 1 27 ? -15.906 7.215 20.062 1 91.38 27 ARG B N 1
ATOM 4313 C CA . ARG B 1 27 ? -15.297 7.902 21.188 1 91.38 27 ARG B CA 1
ATOM 4314 C C . ARG B 1 27 ? -16.359 8.492 22.109 1 91.38 27 ARG B C 1
ATOM 4316 O O . ARG B 1 27 ? -16.219 8.477 23.328 1 91.38 27 ARG B O 1
ATOM 4323 N N . THR B 1 28 ? -17.359 9.055 21.516 1 94.12 28 THR B N 1
ATOM 4324 C CA . THR B 1 28 ? -18.453 9.617 22.297 1 94.12 28 THR B CA 1
ATOM 4325 C C . THR B 1 28 ? -19.141 8.539 23.125 1 94.12 28 THR B C 1
ATOM 4327 O O . THR B 1 28 ? -19.469 8.758 24.281 1 94.12 28 THR B O 1
ATOM 4330 N N . ASN B 1 29 ? -19.312 7.395 22.531 1 94.19 29 ASN B N 1
ATOM 4331 C CA . ASN B 1 29 ? -19.906 6.281 23.25 1 94.19 29 ASN B CA 1
ATOM 4332 C C . ASN B 1 29 ? -19.031 5.848 24.422 1 94.19 29 ASN B C 1
ATOM 4334 O O . ASN B 1 29 ? -19.547 5.48 25.484 1 94.19 29 ASN B O 1
ATOM 4338 N N . GLU B 1 30 ? -17.797 5.945 24.297 1 92.5 30 GLU B N 1
ATOM 4339 C CA . GLU B 1 30 ? -16.844 5.5 25.312 1 92.5 30 GLU B CA 1
ATOM 4340 C C . GLU B 1 30 ? -16.75 6.504 26.453 1 92.5 30 GLU B C 1
ATOM 4342 O O . GLU B 1 30 ? -16.672 6.117 27.625 1 92.5 30 GLU B O 1
ATOM 4347 N N . ALA B 1 31 ? -16.734 7.773 26.109 1 93.44 31 ALA B N 1
ATOM 4348 C CA . ALA B 1 31 ? -16.516 8.797 27.141 1 93.44 31 ALA B CA 1
ATOM 4349 C C . ALA B 1 31 ? -17.219 10.102 26.75 1 93.44 31 ALA B C 1
ATOM 4351 O O . ALA B 1 31 ? -16.562 11.125 26.562 1 93.44 31 ALA B O 1
ATOM 4352 N N . PRO B 1 32 ? -18.469 10.094 26.812 1 94.56 32 PRO B N 1
ATOM 4353 C CA . PRO B 1 32 ? -19.25 11.242 26.328 1 94.56 32 PRO B CA 1
ATOM 4354 C C . PRO B 1 32 ? -18.906 12.531 27.078 1 94.56 32 PRO B C 1
ATOM 4356 O O . PRO B 1 32 ? -18.891 13.609 26.469 1 94.56 32 PRO B O 1
ATOM 4359 N N . GLU B 1 33 ? -18.531 12.461 28.359 1 95 33 GLU B N 1
ATOM 4360 C CA . GLU B 1 33 ? -18.344 13.664 29.156 1 95 33 GLU B CA 1
ATOM 4361 C C . GLU B 1 33 ? -16.875 14.062 29.234 1 95 33 GLU B C 1
ATOM 4363 O O . GLU B 1 33 ? -16.531 15.062 29.875 1 95 33 GLU B O 1
ATOM 4368 N N . LYS B 1 34 ? -16.047 13.359 28.578 1 92.06 34 LYS B N 1
ATOM 4369 C CA . LYS B 1 34 ? -14.617 13.695 28.578 1 92.06 34 LYS B CA 1
ATOM 4370 C C . LYS B 1 34 ? -14.359 15.008 27.859 1 92.06 34 LYS B C 1
ATOM 4372 O O . LYS B 1 34 ? -14.836 15.219 26.734 1 92.06 34 LYS B O 1
ATOM 4377 N N . GLU B 1 35 ? -13.539 15.867 28.562 1 90 35 GLU B N 1
ATOM 4378 C CA . GLU B 1 35 ? -13.094 17.109 27.938 1 90 35 GLU B CA 1
ATOM 4379 C C . GLU B 1 35 ? -11.992 16.844 26.906 1 90 35 GLU B C 1
ATOM 4381 O O . GLU B 1 35 ? -10.953 16.266 27.234 1 90 35 GLU B O 1
ATOM 4386 N N . ILE B 1 36 ? -12.273 17.297 25.672 1 85.56 36 ILE B N 1
ATOM 4387 C CA . ILE B 1 36 ? -11.32 16.906 24.641 1 85.56 36 ILE B CA 1
ATOM 4388 C C . ILE B 1 36 ? -10.672 18.141 24.047 1 85.56 36 ILE B C 1
ATOM 4390 O O . ILE B 1 36 ? -9.586 18.062 23.453 1 85.56 36 ILE B O 1
ATOM 4394 N N . PHE B 1 37 ? -11.359 19.266 24.109 1 85.06 37 PHE B N 1
ATOM 4395 C CA . PHE B 1 37 ? -10.805 20.516 23.578 1 85.06 37 PHE B CA 1
ATOM 4396 C C . PHE B 1 37 ? -10.992 21.656 24.578 1 85.06 37 PHE B C 1
ATOM 4398 O O . PHE B 1 37 ? -12.094 21.859 25.094 1 85.06 37 PHE B O 1
ATOM 4405 N N . VAL B 1 38 ? -9.883 22.344 24.828 1 86.25 38 VAL B N 1
ATOM 4406 C CA . VAL B 1 38 ? -9.906 23.516 25.703 1 86.25 38 VAL B CA 1
ATOM 4407 C C . VAL B 1 38 ? -9.297 24.719 24.984 1 86.25 38 VAL B C 1
ATOM 4409 O O . VAL B 1 38 ? -8.227 24.609 24.391 1 86.25 38 VAL B O 1
ATOM 4412 N N . GLN B 1 39 ? -10.031 25.797 24.969 1 83.81 39 GLN B N 1
ATOM 4413 C CA . GLN B 1 39 ? -9.523 27.062 24.422 1 83.81 39 GLN B CA 1
ATOM 4414 C C . GLN B 1 39 ? -9.312 28.094 25.516 1 83.81 39 GLN B C 1
ATOM 4416 O O . GLN B 1 39 ? -10.219 28.359 26.312 1 83.81 39 GLN B O 1
ATOM 4421 N N . ARG B 1 40 ? -8.125 28.594 25.531 1 84.81 40 ARG B N 1
ATOM 4422 C CA . ARG B 1 40 ? -7.781 29.609 26.516 1 84.81 40 ARG B CA 1
ATOM 4423 C C . ARG B 1 40 ? -7.652 30.984 25.875 1 84.81 40 ARG B C 1
ATOM 4425 O O . ARG B 1 40 ? -7.133 31.094 24.766 1 84.81 40 ARG B O 1
ATOM 4432 N N . PHE B 1 41 ? -8.109 31.984 26.562 1 82.5 41 PHE B N 1
ATOM 4433 C CA . PHE B 1 41 ? -8.148 33.344 26.047 1 82.5 41 PHE B CA 1
ATOM 4434 C C . PHE B 1 41 ? -7.301 34.281 26.906 1 82.5 41 PHE B C 1
ATOM 4436 O O . PHE B 1 41 ? -6.883 33.906 28 1 82.5 41 PHE B O 1
ATOM 4443 N N . GLU B 1 42 ? -7.094 35.406 26.266 1 76.94 42 GLU B N 1
ATOM 4444 C CA . GLU B 1 42 ? -6.406 36.438 27.047 1 76.94 42 GLU B CA 1
ATOM 4445 C C . GLU B 1 42 ? -7.188 36.781 28.312 1 76.94 42 GLU B C 1
ATOM 4447 O O . GLU B 1 42 ? -8.422 36.844 28.297 1 76.94 42 GLU B O 1
ATOM 4452 N N . GLY B 1 43 ? -6.559 37.094 29.375 1 80.75 43 GLY B N 1
ATOM 4453 C CA . GLY B 1 43 ? -7.207 37.5 30.625 1 80.75 43 GLY B CA 1
ATOM 4454 C C . GLY B 1 43 ? -7.703 36.312 31.438 1 80.75 43 GLY B C 1
ATOM 4455 O O . GLY B 1 43 ? -8.406 36.5 32.438 1 80.75 43 GLY B O 1
ATOM 4456 N N . GLY B 1 44 ? -7.43 35.156 30.984 1 84.06 44 GLY B N 1
ATOM 4457 C CA . GLY B 1 44 ? -7.723 33.969 31.781 1 84.06 44 GLY B CA 1
ATOM 4458 C C . GLY B 1 44 ? -9 33.281 31.359 1 84.06 44 GLY B C 1
ATOM 4459 O O . GLY B 1 44 ? -9.422 32.312 32 1 84.06 44 GLY B O 1
ATOM 4460 N N . GLY B 1 45 ? -9.664 33.719 30.375 1 88.69 45 GLY B N 1
ATOM 4461 C CA . GLY B 1 45 ? -10.859 33.062 29.875 1 88.69 45 GLY B CA 1
ATOM 4462 C C . GLY B 1 45 ? -10.617 31.641 29.422 1 88.69 45 GLY B C 1
ATOM 4463 O O . GLY B 1 45 ? -9.516 31.281 29.016 1 88.69 45 GLY B O 1
ATOM 4464 N N . ARG B 1 46 ? -11.703 30.719 29.594 1 89.62 46 ARG B N 1
ATOM 4465 C CA . ARG B 1 46 ? -11.594 29.297 29.281 1 89.62 46 ARG B CA 1
ATOM 4466 C C . ARG B 1 46 ? -12.906 28.75 28.734 1 89.62 46 ARG B C 1
ATOM 4468 O O . ARG B 1 46 ? -13.969 29 29.312 1 89.62 46 ARG B O 1
ATOM 4475 N N . ARG B 1 47 ? -12.875 28.172 27.641 1 88.19 47 ARG B N 1
ATOM 4476 C CA . ARG B 1 47 ? -13.977 27.391 27.094 1 88.19 47 ARG B CA 1
ATOM 4477 C C . ARG B 1 47 ? -13.539 25.953 26.812 1 88.19 47 ARG B C 1
ATOM 4479 O O . ARG B 1 47 ? -12.359 25.688 26.594 1 88.19 47 ARG B O 1
ATOM 4486 N N . SER B 1 48 ? -14.453 25.062 26.969 1 89.12 48 SER B N 1
ATOM 4487 C CA . SER B 1 48 ? -14.102 23.672 26.734 1 89.12 48 SER B CA 1
ATOM 4488 C C . SER B 1 48 ? -15.211 22.938 25.984 1 89.12 48 SER B C 1
ATOM 4490 O O . SER B 1 48 ? -16.344 23.438 25.906 1 89.12 48 SER B O 1
ATOM 4492 N N . LEU B 1 49 ? -14.875 21.859 25.375 1 88.25 49 LEU B N 1
ATOM 4493 C CA . LEU B 1 49 ? -15.758 21.016 24.594 1 88.25 49 LEU B CA 1
ATOM 4494 C C . LEU B 1 49 ? -15.594 19.547 24.969 1 88.25 49 LEU B C 1
ATOM 4496 O O . LEU B 1 49 ? -14.469 19.047 25.047 1 88.25 49 LEU B O 1
ATOM 4500 N N . THR B 1 50 ? -16.75 18.844 25.328 1 92.44 50 THR B N 1
ATOM 4501 C CA . THR B 1 50 ? -16.734 17.406 25.562 1 92.44 50 THR B CA 1
ATOM 4502 C C . THR B 1 50 ? -17.062 16.641 24.281 1 92.44 50 THR B C 1
ATOM 4504 O O . THR B 1 50 ? -17.516 17.234 23.297 1 92.44 50 THR B O 1
ATOM 4507 N N . TYR B 1 51 ? -16.859 15.32 24.281 1 93.44 51 TYR B N 1
ATOM 4508 C CA . TYR B 1 51 ? -17.234 14.5 23.125 1 93.44 51 TYR B CA 1
ATOM 4509 C C . TYR B 1 51 ? -18.719 14.633 22.828 1 93.44 51 TYR B C 1
ATOM 4511 O O . TYR B 1 51 ? -19.125 14.797 21.672 1 93.44 51 TYR B O 1
ATOM 4519 N N . ALA B 1 52 ? -19.531 14.539 23.859 1 94.12 52 ALA B N 1
ATOM 4520 C CA . ALA B 1 52 ? -20.969 14.617 23.703 1 94.12 52 ALA B CA 1
ATOM 4521 C C . ALA B 1 52 ? -21.391 15.961 23.094 1 94.12 52 ALA B C 1
ATOM 4523 O O . ALA B 1 52 ? -22.25 16.016 22.219 1 94.12 52 ALA B O 1
ATOM 4524 N N . GLU B 1 53 ? -20.812 17.016 23.609 1 91.19 53 GLU B N 1
ATOM 4525 C CA . GLU B 1 53 ? -21.109 18.344 23.094 1 91.19 53 GLU B CA 1
ATOM 4526 C C . GLU B 1 53 ? -20.688 18.484 21.641 1 91.19 53 GLU B C 1
ATOM 4528 O O . GLU B 1 53 ? -21.422 19.031 20.812 1 91.19 53 GLU B O 1
ATOM 4533 N N . LEU B 1 54 ? -19.5 17.984 21.328 1 90.94 54 LEU B N 1
ATOM 4534 C CA . LEU B 1 54 ? -19 18.062 19.953 1 90.94 54 LEU B CA 1
ATOM 4535 C C . LEU B 1 54 ? -19.938 17.328 19 1 90.94 54 LEU B C 1
ATOM 4537 O O . LEU B 1 54 ? -20.328 17.875 17.969 1 90.94 54 LEU B O 1
ATOM 4541 N N . LEU B 1 55 ? -20.281 16.141 19.359 1 92.38 55 LEU B N 1
ATOM 4542 C CA . LEU B 1 55 ? -21.156 15.344 18.5 1 92.38 55 LEU B CA 1
ATOM 4543 C C . LEU B 1 55 ? -22.516 16.016 18.328 1 92.38 55 LEU B C 1
ATOM 4545 O O . LEU B 1 55 ? -23.031 16.109 17.219 1 92.38 55 LEU B O 1
ATOM 4549 N N . LYS B 1 56 ? -23.094 16.469 19.406 1 89.62 56 LYS B N 1
ATOM 4550 C CA . LYS B 1 56 ? -24.406 17.094 19.375 1 89.62 56 LYS B CA 1
ATOM 4551 C C . LYS B 1 56 ? -24.406 18.344 18.516 1 89.62 56 LYS B C 1
ATOM 4553 O O . LYS B 1 56 ? -25.234 18.484 17.609 1 89.62 56 LYS B O 1
ATOM 4558 N N . ARG B 1 57 ? -23.5 19.234 18.75 1 86.44 57 ARG B N 1
ATOM 4559 C CA . ARG B 1 57 ? -23.453 20.516 18.062 1 86.44 57 ARG B CA 1
ATOM 4560 C C . ARG B 1 57 ? -23.078 20.328 16.594 1 86.44 57 ARG B C 1
ATOM 4562 O O . ARG B 1 57 ? -23.641 20.984 15.711 1 86.44 57 ARG B O 1
ATOM 4569 N N . SER B 1 58 ? -22.141 19.484 16.328 1 90.94 58 SER B N 1
ATOM 4570 C CA . SER B 1 58 ? -21.766 19.219 14.938 1 90.94 58 SER B CA 1
ATOM 4571 C C . SER B 1 58 ? -22.906 18.562 14.18 1 90.94 58 SER B C 1
ATOM 4573 O O . SER B 1 58 ? -23.125 18.844 13 1 90.94 58 SER B O 1
ATOM 4575 N N . THR B 1 59 ? -23.625 17.609 14.844 1 90.38 59 THR B N 1
ATOM 4576 C CA . THR B 1 59 ? -24.766 16.938 14.211 1 90.38 59 THR B CA 1
ATOM 4577 C C . THR B 1 59 ? -25.844 17.953 13.828 1 90.38 59 THR B C 1
ATOM 4579 O O . THR B 1 59 ? -26.422 17.859 12.75 1 90.38 59 THR B O 1
ATOM 4582 N N . HIS B 1 60 ? -26.062 18.844 14.711 1 85.69 60 HIS B N 1
ATOM 4583 C CA . HIS B 1 60 ? -27.047 19.891 14.453 1 85.69 60 HIS B CA 1
ATOM 4584 C C . HIS B 1 60 ? -26.703 20.672 13.188 1 85.69 60 HIS B C 1
ATOM 4586 O O . HIS B 1 60 ? -27.547 20.859 12.32 1 85.69 60 HIS B O 1
ATOM 4592 N N . ILE B 1 61 ? -25.5 21.094 13.078 1 84.69 61 ILE B N 1
ATOM 4593 C CA . ILE B 1 61 ? -25.047 21.859 11.922 1 84.69 61 ILE B CA 1
ATOM 4594 C C . ILE B 1 61 ? -25.047 20.969 10.68 1 84.69 61 ILE B C 1
ATOM 4596 O O . ILE B 1 61 ? -25.375 21.438 9.578 1 84.69 61 ILE B O 1
ATOM 4600 N N . ALA B 1 62 ? -24.672 19.734 10.812 1 91.31 62 ALA B N 1
ATOM 4601 C CA . ALA B 1 62 ? -24.641 18.797 9.695 1 91.31 62 ALA B CA 1
ATOM 4602 C C . ALA B 1 62 ? -26.047 18.641 9.094 1 91.31 62 ALA B C 1
ATOM 4604 O O . ALA B 1 62 ? -26.203 18.625 7.871 1 91.31 62 ALA B O 1
ATOM 4605 N N . LYS B 1 63 ? -27.016 18.438 9.984 1 87.94 63 LYS B N 1
ATOM 4606 C CA . LYS B 1 63 ? -28.391 18.297 9.516 1 87.94 63 LYS B CA 1
ATOM 4607 C C . LYS B 1 63 ? -28.859 19.562 8.781 1 87.94 63 LYS B C 1
ATOM 4609 O O . LYS B 1 63 ? -29.562 19.469 7.777 1 87.94 63 LYS B O 1
ATOM 4614 N N . TYR B 1 64 ? -28.438 20.656 9.297 1 83.12 64 TYR B N 1
ATOM 4615 C CA . TYR B 1 64 ? -28.75 21.922 8.648 1 83.12 64 TYR B CA 1
ATOM 4616 C C . TYR B 1 64 ? -28.156 21.969 7.242 1 83.12 64 TYR B C 1
ATOM 4618 O O . TYR B 1 64 ? -28.844 22.312 6.281 1 83.12 64 TYR B O 1
ATOM 4626 N N . LEU B 1 65 ? -26.906 21.656 7.078 1 85.38 65 LEU B N 1
ATOM 4627 C CA . LEU B 1 65 ? -26.234 21.641 5.789 1 85.38 65 LEU B CA 1
ATOM 4628 C C . LEU B 1 65 ? -26.875 20.656 4.836 1 85.38 65 LEU B C 1
ATOM 4630 O O . LEU B 1 65 ? -27.109 20.969 3.662 1 85.38 65 LEU B O 1
ATOM 4634 N N . THR B 1 66 ? -27.172 19.484 5.363 1 87.56 66 THR B N 1
ATOM 4635 C CA . THR B 1 66 ? -27.766 18.438 4.551 1 87.56 66 THR B CA 1
ATOM 4636 C C . THR B 1 66 ? -29.141 18.875 4.035 1 87.56 66 THR B C 1
ATOM 4638 O O . THR B 1 66 ? -29.484 18.641 2.873 1 87.56 66 THR B O 1
ATOM 4641 N N . ALA B 1 67 ? -29.938 19.469 4.91 1 80.31 67 ALA B N 1
ATOM 4642 C CA . ALA B 1 67 ? -31.266 19.953 4.543 1 80.31 67 ALA B CA 1
ATOM 4643 C C . ALA B 1 67 ? -31.172 21 3.439 1 80.31 67 ALA B C 1
ATOM 4645 O O . ALA B 1 67 ? -32.125 21.203 2.686 1 80.31 67 ALA B O 1
ATOM 4646 N N . ARG B 1 68 ? -30.109 21.609 3.311 1 79.25 68 ARG B N 1
ATOM 4647 C CA . ARG B 1 68 ? -29.922 22.672 2.324 1 79.25 68 ARG B CA 1
ATOM 4648 C C . ARG B 1 68 ? -29.219 22.156 1.078 1 79.25 68 ARG B C 1
ATOM 4650 O O . ARG B 1 68 ? -28.797 22.938 0.227 1 79.25 68 ARG B O 1
ATOM 4657 N N . GLY B 1 69 ? -28.984 20.859 1.024 1 83.19 69 GLY B N 1
ATOM 4658 C CA . GLY B 1 69 ? -28.594 20.266 -0.241 1 83.19 69 GLY B CA 1
ATOM 4659 C C . GLY B 1 69 ? -27.141 19.797 -0.26 1 83.19 69 GLY B C 1
ATOM 4660 O O . GLY B 1 69 ? -26.656 19.312 -1.286 1 83.19 69 GLY B O 1
ATOM 4661 N N . ILE B 1 70 ? -26.438 19.969 0.799 1 89.69 70 ILE B N 1
ATOM 4662 C CA . ILE B 1 70 ? -25.078 19.438 0.846 1 89.69 70 ILE B CA 1
ATOM 4663 C C . ILE B 1 70 ? -25.109 17.922 0.87 1 89.69 70 ILE B C 1
ATOM 4665 O O . ILE B 1 70 ? -25.844 17.312 1.663 1 89.69 70 ILE B O 1
ATOM 4669 N N . VAL B 1 71 ? -24.359 17.312 -0.009 1 91.06 71 VAL B N 1
ATOM 4670 C CA . VAL B 1 71 ? -24.312 15.859 -0.111 1 91.06 71 VAL B CA 1
ATOM 4671 C C . VAL B 1 71 ? -22.875 15.383 -0.005 1 91.06 71 VAL B C 1
ATOM 4673 O O . VAL B 1 71 ? -21.938 16.172 -0.144 1 91.06 71 VAL B O 1
ATOM 4676 N N . PRO B 1 72 ? -22.688 14.07 0.232 1 94.5 72 PRO B N 1
ATOM 4677 C CA . PRO B 1 72 ? -21.328 13.531 0.303 1 94.5 72 PRO B CA 1
ATOM 4678 C C . PRO B 1 72 ? -20.5 13.859 -0.935 1 94.5 72 PRO B C 1
ATOM 4680 O O . PRO B 1 72 ? -20.984 13.734 -2.0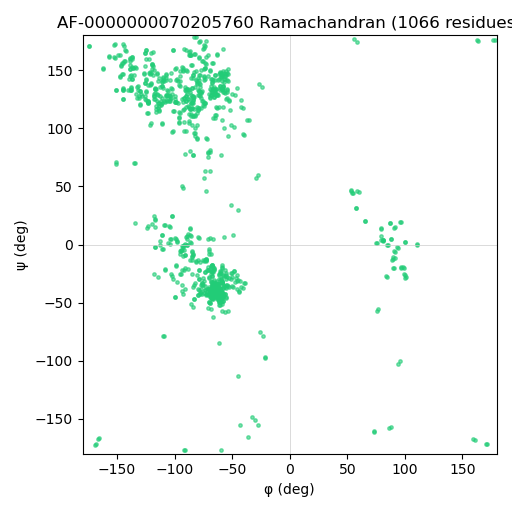61 1 94.5 72 PRO B O 1
ATOM 4683 N N . GLY B 1 73 ? -19.297 14.312 -0.694 1 94.62 73 GLY B N 1
ATOM 4684 C CA . GLY B 1 73 ? -18.406 14.633 -1.801 1 94.62 73 GLY B CA 1
ATOM 4685 C C . GLY B 1 73 ? -18.375 16.109 -2.135 1 94.62 73 GLY B C 1
ATOM 4686 O O . GLY B 1 73 ? -17.438 16.578 -2.797 1 94.62 73 GLY B O 1
ATOM 4687 N N . ASP B 1 74 ? -19.406 16.891 -1.711 1 92.75 74 ASP B N 1
ATOM 4688 C CA . ASP B 1 74 ? -19.375 18.328 -1.907 1 92.75 74 ASP B CA 1
ATOM 4689 C C . ASP B 1 74 ? -18.25 18.984 -1.107 1 92.75 74 ASP B C 1
ATOM 4691 O O . ASP B 1 74 ? -17.953 18.547 0.008 1 92.75 74 ASP B O 1
ATOM 4695 N N . CYS B 1 75 ? -17.703 20.016 -1.684 1 93.81 75 CYS B N 1
ATOM 4696 C CA . CYS B 1 75 ? -16.703 20.766 -0.948 1 93.81 75 CYS B CA 1
ATOM 4697 C C . CYS B 1 75 ? -17.344 21.891 -0.144 1 93.81 75 CYS B C 1
ATOM 4699 O O . CYS B 1 75 ? -18.156 22.656 -0.673 1 93.81 75 CYS B O 1
ATOM 4701 N N . VAL B 1 76 ? -17.031 21.938 1.12 1 92.31 76 VAL B N 1
ATOM 4702 C CA . VAL B 1 76 ? -17.469 23.016 2.012 1 92.31 76 VAL B CA 1
ATOM 4703 C C . VAL B 1 76 ? -16.25 23.672 2.66 1 92.31 76 VAL B C 1
ATOM 4705 O O . VAL B 1 76 ? -15.461 23 3.322 1 92.31 76 VAL B O 1
ATOM 4708 N N . ALA B 1 77 ? -16.109 24.984 2.492 1 88.81 77 ALA B N 1
ATOM 4709 C CA . ALA B 1 77 ? -14.969 25.719 3.037 1 88.81 77 ALA B CA 1
ATOM 4710 C C . ALA B 1 77 ? -15.211 26.094 4.496 1 88.81 77 ALA B C 1
ATOM 4712 O O . ALA B 1 77 ? 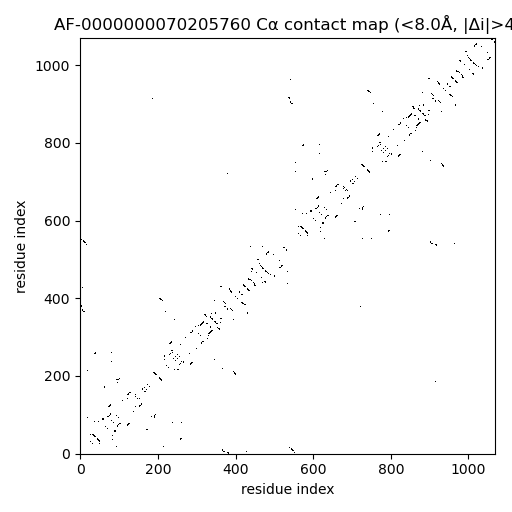-16.344 26.391 4.891 1 88.81 77 ALA B O 1
ATOM 4713 N N . ILE B 1 78 ? -14.227 26.062 5.27 1 85.31 78 ILE B N 1
ATOM 4714 C CA . ILE B 1 78 ? -14.219 26.609 6.625 1 85.31 78 ILE B CA 1
ATOM 4715 C C . ILE B 1 78 ? -13.094 27.625 6.766 1 85.31 78 ILE B C 1
ATOM 4717 O O . ILE B 1 78 ? -11.93 27.328 6.48 1 85.31 78 ILE B O 1
ATOM 4721 N N . ILE B 1 79 ? -13.477 28.828 7.125 1 81.38 79 ILE B N 1
ATOM 4722 C CA . ILE B 1 79 ? -12.531 29.953 7.188 1 81.38 79 ILE B CA 1
ATOM 4723 C C . ILE B 1 79 ? -12.539 30.547 8.586 1 81.38 79 ILE B C 1
ATOM 4725 O O . ILE B 1 79 ? -13.594 30.953 9.094 1 81.38 79 ILE B O 1
ATOM 4729 N N . GLY B 1 80 ? -11.469 30.594 9.195 1 75.38 80 GLY B N 1
ATOM 4730 C CA . GLY B 1 80 ? -11.367 31.172 10.531 1 75.38 80 GLY B CA 1
ATOM 4731 C C . GLY B 1 80 ? -10.109 30.766 11.266 1 75.38 80 GLY B C 1
ATOM 4732 O O . GLY B 1 80 ? -9.281 30.031 10.727 1 75.38 80 GLY B O 1
ATOM 4733 N N . PRO B 1 81 ? -9.938 31.312 12.422 1 71 81 PRO B N 1
ATOM 4734 C CA . PRO B 1 81 ? -8.828 30.875 13.273 1 71 81 PRO B CA 1
ATOM 4735 C C . PRO B 1 81 ? -9.117 29.562 14 1 71 81 PRO B C 1
ATOM 4737 O O . PRO B 1 81 ? -10.25 29.078 13.969 1 71 81 PRO B O 1
ATOM 4740 N N . ASN B 1 82 ? -8.125 29.062 14.688 1 71.19 82 ASN B N 1
ATOM 4741 C CA . ASN B 1 82 ? -8.336 27.906 15.555 1 71.19 82 ASN B CA 1
ATOM 4742 C C . ASN B 1 82 ? -9.305 28.234 16.688 1 71.19 82 ASN B C 1
ATOM 4744 O O . ASN B 1 82 ? -9.07 29.156 17.469 1 71.19 82 ASN B O 1
ATOM 4748 N N . SER B 1 83 ? -10.336 27.594 16.734 1 77.38 83 SER B N 1
ATOM 4749 C CA . SER B 1 83 ? -11.375 27.859 17.734 1 77.38 83 SER B CA 1
ATOM 4750 C C . SER B 1 83 ? -12.258 26.625 17.938 1 77.38 83 SER B C 1
ATOM 4752 O O . SER B 1 83 ? -12.227 25.688 17.125 1 77.38 83 SER B O 1
ATOM 4754 N N . ILE B 1 84 ? -12.93 26.641 18.984 1 81.62 84 ILE B N 1
ATOM 4755 C CA . ILE B 1 84 ? -13.914 25.594 19.25 1 81.62 84 ILE B CA 1
ATOM 4756 C C . ILE B 1 84 ? -14.93 25.547 18.125 1 81.62 84 ILE B C 1
ATOM 4758 O O . ILE B 1 84 ? -15.359 24.469 17.703 1 81.62 84 ILE B O 1
ATOM 4762 N N . GLU B 1 85 ? -15.266 26.703 17.625 1 81 85 GLU B N 1
ATOM 4763 C CA . GLU B 1 85 ? -16.219 26.781 16.516 1 81 85 GLU B CA 1
ATOM 4764 C C . GLU B 1 85 ? -15.664 26.125 15.258 1 81 85 GLU B C 1
ATOM 4766 O O . GLU B 1 85 ? -16.406 25.484 14.508 1 81 85 GLU B O 1
ATOM 4771 N N . TRP B 1 86 ? -14.445 26.312 15.062 1 81.69 86 TRP B N 1
ATOM 4772 C CA . TRP B 1 86 ? -13.82 25.656 13.914 1 81.69 86 TRP B CA 1
ATOM 4773 C C . TRP B 1 86 ? -13.945 24.141 14.008 1 81.69 86 TRP B C 1
ATOM 4775 O O . TRP B 1 86 ? -14.297 23.484 13.031 1 81.69 86 TRP B O 1
ATOM 4785 N N . ILE B 1 87 ? -13.672 23.625 15.18 1 85.12 87 ILE B N 1
ATOM 4786 C CA . ILE B 1 87 ? -13.703 22.188 15.375 1 85.12 87 ILE B CA 1
ATOM 4787 C C . ILE B 1 87 ? -15.117 21.656 15.164 1 85.12 87 ILE B C 1
ATOM 4789 O O . ILE B 1 87 ? -15.32 20.656 14.477 1 85.12 87 ILE B O 1
ATOM 4793 N N . ILE B 1 88 ? -16.062 22.359 15.75 1 86.81 88 ILE B N 1
ATOM 4794 C CA . ILE B 1 88 ? -17.453 21.953 15.609 1 86.81 88 ILE B CA 1
ATOM 4795 C C . ILE B 1 88 ? -17.859 22 14.133 1 86.81 88 ILE B C 1
ATOM 4797 O O . ILE B 1 88 ? -18.484 21.047 13.625 1 86.81 88 ILE B O 1
ATOM 4801 N N . GLY B 1 89 ? -17.5 23.094 13.477 1 87.12 89 GLY B N 1
ATOM 4802 C CA . GLY B 1 89 ? -17.812 23.25 12.062 1 87.12 89 GLY B CA 1
ATOM 4803 C C . GLY B 1 89 ? -17.172 22.188 11.188 1 87.12 89 GLY B C 1
ATOM 4804 O O . GLY B 1 89 ? -17.797 21.672 10.266 1 87.12 89 GLY B O 1
ATOM 4805 N N . GLU B 1 90 ? -15.953 21.938 11.43 1 89.5 90 GLU B N 1
ATOM 4806 C CA . GLU B 1 90 ? -15.234 20.938 10.656 1 89.5 90 GLU B CA 1
ATOM 4807 C C . GLU B 1 90 ? -15.883 19.562 10.781 1 89.5 90 GLU B C 1
ATOM 4809 O O . GLU B 1 90 ? -16.109 18.875 9.781 1 89.5 90 GLU B O 1
ATOM 4814 N N . PHE B 1 91 ? -16.203 19.141 11.984 1 92.31 91 PHE B N 1
ATOM 4815 C CA . PHE B 1 91 ? -16.859 17.859 12.188 1 92.31 91 PHE B CA 1
ATOM 4816 C C . PHE B 1 91 ? -18.266 17.844 11.594 1 92.31 91 PHE B C 1
ATOM 4818 O O . PHE B 1 91 ? -18.734 16.812 11.125 1 92.31 91 PHE B O 1
ATOM 4825 N N . ALA B 1 92 ? -18.938 19.016 11.617 1 91.94 92 ALA B N 1
ATOM 4826 C CA . ALA B 1 92 ? -20.25 19.109 10.977 1 91.94 92 ALA B CA 1
ATOM 4827 C C . ALA B 1 92 ? -20.141 18.781 9.484 1 91.94 92 ALA B C 1
ATOM 4829 O O . ALA B 1 92 ? -20.938 18 8.953 1 91.94 92 ALA B O 1
ATOM 4830 N N . ILE B 1 93 ? -19.172 19.359 8.836 1 93.56 93 ILE B N 1
ATOM 4831 C CA . ILE B 1 93 ? -18.953 19.094 7.418 1 93.56 93 ILE B CA 1
ATOM 4832 C C . ILE B 1 93 ? -18.703 17.609 7.199 1 93.56 93 ILE B C 1
ATOM 4834 O O . ILE B 1 93 ? -19.297 17 6.32 1 93.56 93 ILE B O 1
ATOM 4838 N N . LEU B 1 94 ? -17.891 17.031 8.047 1 96.31 94 LEU B N 1
ATOM 4839 C CA . LEU B 1 94 ? -17.5 15.633 7.906 1 96.31 94 LEU B CA 1
ATOM 4840 C C . LEU B 1 94 ? -18.688 14.711 8.133 1 96.31 94 LEU B C 1
ATOM 4842 O O . LEU B 1 94 ? -18.797 13.664 7.488 1 96.31 94 LEU B O 1
ATOM 4846 N N . LEU B 1 95 ? -19.594 15.094 9.031 1 95.19 95 LEU B N 1
ATOM 4847 C CA . LEU B 1 95 ? -20.781 14.297 9.328 1 95.19 95 LEU B CA 1
ATOM 4848 C C . LEU B 1 95 ? -21.719 14.258 8.125 1 95.19 95 LEU B C 1
ATOM 4850 O O . LEU B 1 95 ? -22.516 13.328 7.992 1 95.19 95 LEU B O 1
ATOM 4854 N N . THR B 1 96 ? -21.656 15.211 7.25 1 94 96 THR B N 1
ATOM 4855 C CA . THR B 1 96 ? -22.469 15.219 6.047 1 94 96 THR B CA 1
ATOM 4856 C C . THR B 1 96 ? -21.859 14.336 4.965 1 94 96 THR B C 1
ATOM 4858 O O . THR B 1 96 ? -22.516 14.031 3.963 1 94 96 THR B O 1
ATOM 4861 N N . GLY B 1 97 ? -20.594 13.938 5.125 1 96.31 97 GLY B N 1
ATOM 4862 C CA . GLY B 1 97 ? -19.844 13.266 4.066 1 96.31 97 GLY B CA 1
ATOM 4863 C C . GLY B 1 97 ? -19.203 14.227 3.082 1 96.31 97 GLY B C 1
ATOM 4864 O O . GLY B 1 97 ? -18.531 13.805 2.146 1 96.31 97 GLY B O 1
ATOM 4865 N N . ALA B 1 98 ? -19.406 15.5 3.293 1 96.19 98 ALA B N 1
ATOM 4866 C CA . ALA B 1 98 ? -18.766 16.5 2.449 1 96.19 98 ALA B CA 1
ATOM 4867 C C . ALA B 1 98 ? -17.281 16.641 2.777 1 96.19 98 ALA B C 1
ATOM 4869 O O . ALA B 1 98 ? -16.797 16.047 3.744 1 96.19 98 ALA B O 1
ATOM 4870 N N . VAL B 1 99 ? -16.578 17.344 1.921 1 96.56 99 VAL B N 1
ATOM 4871 C CA . VAL B 1 99 ? -15.141 17.547 2.055 1 96.56 99 VAL B CA 1
ATOM 4872 C C . VAL B 1 99 ? -14.867 18.906 2.693 1 96.56 99 VAL B C 1
ATOM 4874 O O . VAL B 1 99 ? -15.336 19.938 2.199 1 96.56 99 VAL B O 1
ATOM 4877 N N . ALA B 1 100 ? -14.164 18.891 3.799 1 93.56 100 ALA B N 1
ATOM 4878 C CA . ALA B 1 100 ? -13.789 20.156 4.453 1 93.56 100 ALA B CA 1
ATOM 4879 C C . ALA B 1 100 ? -12.594 20.797 3.764 1 93.56 100 ALA B C 1
ATOM 4881 O O . ALA B 1 100 ? -11.508 20.219 3.729 1 93.56 100 ALA B O 1
ATOM 4882 N N . VAL B 1 101 ? -12.828 21.969 3.234 1 90.5 101 VAL B N 1
ATOM 4883 C CA . VAL B 1 101 ? -11.742 22.766 2.664 1 90.5 101 VAL B CA 1
ATOM 4884 C C . VAL B 1 101 ? -11.25 23.781 3.691 1 90.5 101 VAL B C 1
ATOM 4886 O O . VAL B 1 101 ? -11.93 24.766 3.982 1 90.5 101 VAL B O 1
ATOM 4889 N N . GLN B 1 102 ? -10.117 23.531 4.16 1 84.25 102 GLN B N 1
ATOM 4890 C CA . GLN B 1 102 ? -9.602 24.375 5.23 1 84.25 102 GLN B CA 1
ATOM 4891 C C . GLN B 1 102 ? -8.875 25.594 4.664 1 84.25 102 GLN B C 1
ATOM 4893 O O . GLN B 1 102 ? -7.922 25.438 3.895 1 84.25 102 GLN B O 1
ATOM 4898 N N . ILE B 1 103 ? -9.367 26.719 4.973 1 77.31 103 ILE B N 1
ATOM 4899 C CA . ILE B 1 103 ? -8.742 27.969 4.57 1 77.31 103 ILE B CA 1
ATOM 4900 C C . ILE B 1 103 ? -8.391 28.797 5.809 1 77.31 103 ILE B C 1
ATOM 4902 O O . ILE B 1 103 ? -9.281 29.297 6.496 1 77.31 103 ILE B O 1
ATOM 4906 N N . TYR B 1 104 ? -7.156 28.781 6.074 1 64.06 104 TYR B N 1
ATOM 4907 C CA . TYR B 1 104 ? -6.723 29.484 7.277 1 64.06 104 TYR B CA 1
ATOM 4908 C C . TYR B 1 104 ? -6.508 30.969 6.988 1 64.06 104 TYR B C 1
ATOM 4910 O O . TYR B 1 104 ? -5.871 31.328 5.996 1 64.06 104 TYR B O 1
ATOM 4918 N N . LYS B 1 105 ? -7.492 31.844 7.418 1 57.72 105 LYS B N 1
ATOM 4919 C CA . LYS B 1 105 ? -7.473 33.281 7.137 1 57.72 105 LYS B CA 1
ATOM 4920 C C . LYS B 1 105 ? -6.422 34 7.984 1 57.72 105 LYS B C 1
ATOM 4922 O O . LYS B 1 105 ? -6.637 34.25 9.172 1 57.72 105 LYS B O 1
ATOM 4927 N N . THR B 1 106 ? -5.184 33.781 7.906 1 49.94 106 THR B N 1
ATOM 4928 C CA . THR B 1 106 ? -4.441 34.781 8.641 1 49.94 106 THR B CA 1
ATOM 4929 C C . THR B 1 106 ? -4.59 36.156 7.98 1 49.94 106 THR B C 1
ATOM 4931 O O . THR B 1 106 ? -4.883 37.156 8.648 1 49.94 106 THR B O 1
ATOM 4934 N N . SER B 1 107 ? -4.133 36.312 6.73 1 47.22 107 SER B N 1
ATOM 4935 C CA . SER B 1 107 ? -4.066 37.594 6.043 1 47.22 107 SER B CA 1
ATOM 4936 C C . SER B 1 107 ? -4.594 37.5 4.617 1 47.22 107 SER B C 1
ATOM 4938 O O . SER B 1 107 ? -4.48 38.438 3.834 1 47.22 107 SER B O 1
ATOM 4940 N N . GLU B 1 108 ? -5.371 36.406 4.371 1 53.91 108 GLU B N 1
ATOM 4941 C CA . GLU B 1 108 ? -5.641 36.312 2.939 1 53.91 108 GLU B CA 1
ATOM 4942 C C . GLU B 1 108 ? -6.707 37.281 2.494 1 53.91 108 GLU B C 1
ATOM 4944 O O . GLU B 1 108 ? -7.715 37.5 3.182 1 53.91 108 GLU B O 1
ATOM 4949 N N . SER B 1 109 ? -6.316 38.031 1.471 1 63.41 109 SER B N 1
ATOM 4950 C CA . SER B 1 109 ? -7.27 38.906 0.815 1 63.41 109 SER B CA 1
ATOM 4951 C C . SER B 1 109 ? -8.477 38.156 0.301 1 63.41 109 SER B C 1
ATOM 4953 O O . SER B 1 109 ? -8.414 36.938 0.131 1 63.41 109 SER B O 1
ATOM 4955 N N . PHE B 1 110 ? -9.633 38.75 0.335 1 75 110 PHE B N 1
ATOM 4956 C CA . PHE B 1 110 ? -10.867 38.188 -0.216 1 75 110 PHE B CA 1
ATOM 4957 C C . PHE B 1 110 ? -10.617 37.594 -1.598 1 75 110 PHE B C 1
ATOM 4959 O O . PHE B 1 110 ? -11.156 36.531 -1.928 1 75 110 PHE B O 1
ATOM 4966 N N . ALA B 1 111 ? -9.688 38.156 -2.299 1 71.44 111 ALA B N 1
ATOM 4967 C CA . ALA B 1 111 ? -9.383 37.719 -3.654 1 71.44 111 ALA B CA 1
ATOM 4968 C C . ALA B 1 111 ? -8.695 36.344 -3.633 1 71.44 111 ALA B C 1
ATOM 4970 O O . ALA B 1 111 ? -9.023 35.469 -4.438 1 71.44 111 ALA B O 1
ATOM 4971 N N . GLU B 1 112 ? -7.793 36.219 -2.742 1 71 112 GLU B N 1
ATOM 4972 C CA . GLU B 1 112 ? -7.09 34.938 -2.641 1 71 112 GLU B CA 1
ATOM 4973 C C . GLU B 1 112 ? -8.031 33.812 -2.178 1 71 112 GLU B C 1
ATOM 4975 O O . GLU B 1 112 ? -7.957 32.688 -2.672 1 71 112 GLU B O 1
ATOM 4980 N N . THR B 1 113 ? -8.898 34.188 -1.305 1 79.06 113 THR B N 1
ATOM 4981 C CA . THR B 1 113 ? -9.867 33.219 -0.803 1 79.06 113 THR B CA 1
ATOM 4982 C C . THR B 1 113 ? -10.82 32.781 -1.911 1 79.06 113 THR B C 1
ATOM 4984 O O . THR B 1 113 ? -11.156 31.609 -2.023 1 79.06 113 THR B O 1
ATOM 4987 N N . THR B 1 114 ? -11.195 33.719 -2.707 1 79.12 114 THR B N 1
ATOM 4988 C CA . THR B 1 114 ? -12.141 33.406 -3.775 1 79.12 114 THR B CA 1
ATOM 4989 C C . THR B 1 114 ? -11.508 32.5 -4.812 1 79.12 114 THR B C 1
ATOM 4991 O O . THR B 1 114 ? -12.18 31.641 -5.383 1 79.12 114 THR B O 1
ATOM 4994 N N . LYS B 1 115 ? -10.297 32.688 -5.059 1 75.38 115 LYS B N 1
ATOM 4995 C CA . LYS B 1 115 ? -9.586 31.812 -5.977 1 75.38 115 LYS B CA 1
ATOM 4996 C C . LYS B 1 115 ? -9.609 30.375 -5.469 1 75.38 115 LYS B C 1
ATOM 4998 O O . LYS B 1 115 ? -9.805 29.438 -6.246 1 75.38 115 LYS B O 1
ATOM 5003 N N . LEU B 1 116 ? -9.43 30.234 -4.227 1 79.19 116 LEU B N 1
ATOM 5004 C CA . LEU B 1 116 ? -9.438 28.906 -3.625 1 79.19 116 LEU B CA 1
ATOM 5005 C C . LEU B 1 116 ? -10.828 28.297 -3.664 1 79.19 116 LEU B C 1
ATOM 5007 O O . LEU B 1 116 ? -10.984 27.109 -3.939 1 79.19 116 LEU B O 1
ATOM 5011 N N . LEU B 1 117 ? -11.797 29.109 -3.412 1 83.56 117 LEU B N 1
ATOM 5012 C CA . LEU B 1 117 ? -13.18 28.641 -3.424 1 83.56 117 LEU B CA 1
ATOM 5013 C C . LEU B 1 117 ? -13.586 28.172 -4.816 1 83.56 117 LEU B C 1
ATOM 5015 O O . LEU B 1 117 ? -14.289 27.172 -4.953 1 83.56 117 LEU B O 1
ATOM 5019 N N . LYS B 1 118 ? -13.133 28.828 -5.777 1 81.94 118 LYS B N 1
ATOM 5020 C CA . LYS B 1 118 ? -13.43 28.469 -7.156 1 81.94 118 LYS B CA 1
ATOM 5021 C C . LYS B 1 118 ? -12.719 27.172 -7.543 1 81.94 118 LYS B C 1
ATOM 5023 O O . LYS B 1 118 ? -13.32 26.281 -8.164 1 81.94 118 LYS B O 1
ATOM 5028 N N . SER B 1 119 ? -11.516 27.094 -7.137 1 79.44 119 SER B N 1
ATOM 5029 C CA . SER B 1 119 ? -10.727 25.922 -7.473 1 79.44 119 SER B CA 1
ATOM 5030 C C . SER B 1 119 ? -11.297 24.656 -6.828 1 79.44 119 SER B C 1
ATOM 5032 O O . SER B 1 119 ? -11.242 23.578 -7.414 1 79.44 119 SER B O 1
ATOM 5034 N N . THR B 1 120 ? -11.828 24.797 -5.664 1 86.62 120 THR B N 1
ATOM 5035 C CA . THR B 1 120 ? -12.375 23.656 -4.945 1 86.62 120 THR B CA 1
ATOM 5036 C C . THR B 1 120 ? -13.859 23.469 -5.27 1 86.62 120 THR B C 1
ATOM 5038 O O . THR B 1 120 ? -14.461 22.469 -4.871 1 86.62 120 THR B O 1
ATOM 5041 N N . GLN B 1 121 ? -14.414 24.484 -5.977 1 85.5 121 GLN B N 1
ATOM 5042 C CA . GLN B 1 121 ? -15.844 24.469 -6.277 1 85.5 121 GLN B CA 1
ATOM 5043 C C . GLN B 1 121 ? -16.672 24.281 -5.008 1 85.5 121 GLN B C 1
ATOM 5045 O O . GLN B 1 121 ? -17.578 23.438 -4.965 1 85.5 121 GLN B O 1
ATOM 5050 N N . SER B 1 122 ? -16.297 25.047 -3.979 1 89.38 122 SER B N 1
ATOM 5051 C CA . SER B 1 122 ? -17 24.953 -2.699 1 89.38 122 SER B CA 1
ATOM 5052 C C . SER B 1 122 ? -18.453 25.391 -2.828 1 89.38 122 SER B C 1
ATOM 5054 O O . SER B 1 122 ? -18.75 26.438 -3.416 1 89.38 122 SER B O 1
ATOM 5056 N N . LYS B 1 123 ? -19.344 24.594 -2.26 1 87.81 123 LYS B N 1
ATOM 5057 C CA . LYS B 1 123 ? -20.766 24.859 -2.359 1 87.81 123 LYS B CA 1
ATOM 5058 C C . LYS B 1 123 ? -21.266 25.672 -1.167 1 87.81 123 LYS B C 1
ATOM 5060 O O . LYS B 1 123 ? -22.344 26.281 -1.223 1 87.81 123 LYS B O 1
ATOM 5065 N N . ALA B 1 124 ? -20.516 25.609 -0.092 1 85.88 124 ALA B N 1
ATOM 5066 C CA . ALA B 1 124 ? -20.844 26.344 1.128 1 85.88 124 ALA B CA 1
ATOM 5067 C C . ALA B 1 124 ? -19.578 26.766 1.873 1 85.88 124 ALA B C 1
ATOM 5069 O O . ALA B 1 124 ? -18.484 26.297 1.564 1 85.88 124 ALA B O 1
ATOM 5070 N N . VAL B 1 125 ? -19.781 27.734 2.787 1 85.88 125 VAL B N 1
ATOM 5071 C CA . VAL B 1 125 ? -18.656 28.203 3.604 1 85.88 125 VAL B CA 1
ATOM 5072 C C . VAL B 1 125 ? -19.109 28.391 5.047 1 85.88 125 VAL B C 1
ATOM 5074 O O . VAL B 1 125 ? -20.219 28.875 5.297 1 85.88 125 VAL B O 1
ATOM 5077 N N . LEU B 1 126 ? -18.312 27.875 5.945 1 84.44 126 LEU B N 1
ATOM 5078 C CA . LEU B 1 126 ? -18.453 28.219 7.363 1 84.44 126 LEU B CA 1
ATOM 5079 C C . LEU B 1 126 ? -17.438 29.266 7.77 1 84.44 126 LEU B C 1
ATOM 5081 O O . LEU B 1 126 ? -16.219 29.078 7.586 1 84.44 126 LEU B O 1
ATOM 5085 N N . LEU B 1 127 ? -17.906 30.375 8.289 1 80.62 127 LEU B N 1
ATOM 5086 C CA . LEU B 1 127 ? -17.062 31.5 8.617 1 80.62 127 LEU B CA 1
ATOM 5087 C C . LEU B 1 127 ? -17.047 31.766 10.125 1 80.62 127 LEU B C 1
ATOM 5089 O O . LEU B 1 127 ? -18.062 31.531 10.797 1 80.62 127 LEU B O 1
ATOM 5093 N N . ASP B 1 128 ? -15.867 32.219 10.484 1 71.69 128 ASP B N 1
ATOM 5094 C CA . ASP B 1 128 ? -15.828 32.719 11.844 1 71.69 128 ASP B CA 1
ATOM 5095 C C . ASP B 1 128 ? -16.734 33.969 11.992 1 71.69 128 ASP B C 1
ATOM 5097 O O . ASP B 1 128 ? -16.656 34.906 11.195 1 71.69 128 ASP B O 1
ATOM 5101 N N . PRO B 1 129 ? -17.547 33.969 12.945 1 64.31 129 PRO B N 1
ATOM 5102 C CA . PRO B 1 129 ? -18.484 35.094 13.102 1 64.31 129 PRO B CA 1
ATOM 5103 C C . PRO B 1 129 ? -17.781 36.406 13.477 1 64.31 129 PRO B C 1
ATOM 5105 O O . PRO B 1 129 ? -18.359 37.469 13.336 1 64.31 129 PRO B O 1
ATOM 5108 N N . GLU B 1 130 ? -16.562 36.25 13.945 1 66.75 130 GLU B N 1
ATOM 5109 C CA . GLU B 1 130 ? -15.859 37.469 14.414 1 66.75 130 GLU B CA 1
ATOM 5110 C C . GLU B 1 130 ? -15.133 38.156 13.266 1 66.75 130 GLU B C 1
ATOM 5112 O O . GLU B 1 130 ? -14.5 39.188 13.461 1 66.75 130 GLU B O 1
ATOM 5117 N N . PHE B 1 131 ? -15.336 37.719 12.062 1 71.25 131 PHE B N 1
ATOM 5118 C CA . PHE B 1 131 ? -14.727 38.406 10.914 1 71.25 131 PHE B CA 1
ATOM 5119 C C . PHE B 1 131 ? -15.383 39.75 10.672 1 71.25 131 PHE B C 1
ATOM 5121 O O . PHE B 1 131 ? -16.516 40 11.094 1 71.25 131 PHE B O 1
ATOM 5128 N N . GLU B 1 132 ? -14.602 40.469 9.906 1 70.88 132 GLU B N 1
ATOM 5129 C CA . GLU B 1 132 ? -15.109 41.812 9.547 1 70.88 132 GLU B CA 1
ATOM 5130 C C . GLU B 1 132 ? -16.406 41.688 8.742 1 70.88 132 GLU B C 1
ATOM 5132 O O . GLU B 1 132 ? -16.547 40.812 7.898 1 70.88 132 GLU B O 1
ATOM 5137 N N . ILE B 1 133 ? -17.234 42.594 9.055 1 72 133 ILE B N 1
ATOM 5138 C CA . ILE B 1 133 ? -18.562 42.625 8.445 1 72 133 ILE B CA 1
ATOM 5139 C C . ILE B 1 133 ? -18.438 42.656 6.926 1 72 133 ILE B C 1
ATOM 5141 O O . ILE B 1 133 ? -19.219 42 6.219 1 72 133 ILE B O 1
ATOM 5145 N N . ASN B 1 134 ? -17.453 43.375 6.508 1 75.19 134 ASN B N 1
ATOM 5146 C CA . ASN B 1 134 ? -17.266 43.5 5.066 1 75.19 134 ASN B CA 1
ATOM 5147 C C . ASN B 1 134 ? -16.859 42.156 4.449 1 75.19 134 ASN B C 1
ATOM 5149 O O . ASN B 1 134 ? -17.297 41.812 3.344 1 75.19 134 ASN B O 1
ATOM 5153 N N . TYR B 1 135 ? -16.078 41.5 5.191 1 77.25 135 TYR B N 1
ATOM 5154 C CA . TYR B 1 135 ? -15.656 40.188 4.699 1 77.25 135 TYR B CA 1
ATOM 5155 C C . TYR B 1 135 ? -16.828 39.219 4.629 1 77.25 135 TYR B C 1
ATOM 5157 O O . TYR B 1 135 ? -16.984 38.5 3.65 1 77.25 135 TYR B O 1
ATOM 5165 N N . ILE B 1 136 ? -17.656 39.25 5.605 1 75.81 136 ILE B N 1
ATOM 5166 C CA . ILE B 1 136 ? -18.828 38.375 5.668 1 75.81 136 ILE B CA 1
ATOM 5167 C C . ILE B 1 136 ? -19.781 38.75 4.531 1 75.81 136 ILE B C 1
ATOM 5169 O O . ILE B 1 136 ? -20.312 37.844 3.855 1 75.81 136 ILE B O 1
ATOM 5173 N N . SER B 1 137 ? -19.906 40.031 4.344 1 75.31 137 SER B N 1
ATOM 5174 C CA . SER B 1 137 ? -20.797 40.469 3.279 1 75.31 137 SER B CA 1
ATOM 5175 C C . SER B 1 137 ? -20.266 40.062 1.907 1 75.31 137 SER B C 1
ATOM 5177 O O . SER B 1 137 ? -21.047 39.688 1.031 1 75.31 137 SER B O 1
ATOM 5179 N N . ASP B 1 138 ? -19.031 40.25 1.759 1 78.5 138 ASP B N 1
ATOM 5180 C CA . ASP B 1 138 ? -18.422 39.875 0.493 1 78.5 138 ASP B CA 1
ATOM 5181 C C . ASP B 1 138 ? -18.578 38.375 0.228 1 78.5 138 ASP B C 1
ATOM 5183 O O . ASP B 1 138 ? -18.844 37.969 -0.903 1 78.5 138 ASP B O 1
ATOM 5187 N N . MET B 1 139 ? -18.453 37.625 1.268 1 79.5 139 MET B N 1
ATOM 5188 C CA . MET B 1 139 ? -18.594 36.188 1.144 1 79.5 139 MET B CA 1
ATOM 5189 C C . MET B 1 139 ? -20.031 35.781 0.819 1 79.5 139 MET B C 1
ATOM 5191 O O . MET B 1 139 ? -20.281 34.906 -0.005 1 79.5 139 MET B O 1
ATOM 5195 N N . GLU B 1 140 ? -20.922 36.406 1.485 1 74.81 140 GLU B N 1
ATOM 5196 C CA . GLU B 1 140 ? -22.344 36.188 1.194 1 74.81 140 GLU B CA 1
ATOM 5197 C C . GLU B 1 140 ? -22.656 36.531 -0.261 1 74.81 140 GLU B C 1
ATOM 5199 O O . GLU B 1 140 ? -23.406 35.781 -0.92 1 74.81 140 GLU B O 1
ATOM 5204 N N . ALA B 1 141 ? -22.125 37.625 -0.704 1 76.88 141 ALA B N 1
ATOM 5205 C CA . ALA B 1 141 ? -22.344 38.031 -2.088 1 76.88 141 ALA B CA 1
ATOM 5206 C C . ALA B 1 141 ? -21.766 37 -3.062 1 76.88 141 ALA B C 1
ATOM 5208 O O . ALA B 1 141 ? -22.359 36.719 -4.109 1 76.88 141 ALA B O 1
ATOM 5209 N N . TYR B 1 142 ? -20.641 36.531 -2.76 1 79.12 142 TYR B N 1
ATOM 5210 C CA . TYR B 1 142 ? -19.984 35.562 -3.602 1 79.12 142 TYR B CA 1
ATOM 5211 C C . TYR B 1 142 ? -20.859 34.312 -3.758 1 79.12 142 TYR B C 1
ATOM 5213 O O . TYR B 1 142 ? -21.031 33.812 -4.867 1 79.12 142 TYR B O 1
ATOM 5221 N N . PHE B 1 143 ? -21.438 33.781 -2.742 1 79 143 PHE B N 1
ATOM 5222 C CA . PHE B 1 143 ? -22.172 32.5 -2.77 1 79 143 PHE B CA 1
ATOM 5223 C C . PHE B 1 143 ? -23.609 32.719 -3.213 1 79 143 PHE B C 1
ATOM 5225 O O . PHE B 1 143 ? -24.312 31.75 -3.553 1 79 143 PHE B O 1
ATOM 5232 N N . THR B 1 144 ? -24.062 33.969 -3.23 1 71.19 144 THR B N 1
ATOM 5233 C CA . THR B 1 144 ? -25.422 34.25 -3.699 1 71.19 144 THR B CA 1
ATOM 5234 C C . THR B 1 144 ? -25.406 34.719 -5.148 1 71.19 144 THR B C 1
ATOM 5236 O O . THR B 1 144 ? -26.438 34.781 -5.797 1 71.19 144 THR B O 1
ATOM 5239 N N . SER B 1 145 ? -24.172 35.156 -5.602 1 68.62 145 SER B N 1
ATOM 5240 C CA . SER B 1 145 ? -24.078 35.656 -6.969 1 68.62 145 SER B CA 1
ATOM 5241 C C . SER B 1 145 ? -24.25 34.531 -7.977 1 68.62 145 SER B C 1
ATOM 5243 O O . SER B 1 145 ? -23.969 33.344 -7.668 1 68.62 145 SER B O 1
ATOM 5245 N N . GLU B 1 146 ? -25.078 34.625 -9.102 1 55.72 146 GLU B N 1
ATOM 5246 C CA . GLU B 1 146 ? -25.344 33.719 -10.188 1 55.72 146 GLU B CA 1
ATOM 5247 C C . GLU B 1 146 ? -24.062 33.062 -10.711 1 55.72 146 GLU B C 1
ATOM 5249 O O . GLU B 1 146 ? -24.094 32 -11.336 1 55.72 146 GLU B O 1
ATOM 5254 N N . GLU B 1 147 ? -22.984 33.688 -10.672 1 51.53 147 GLU B N 1
ATOM 5255 C CA . GLU B 1 147 ? -21.75 33.188 -11.273 1 51.53 147 GLU B CA 1
ATOM 5256 C C . GLU B 1 147 ? -21.172 32 -10.492 1 51.53 147 GLU B C 1
ATOM 5258 O O . GLU B 1 147 ? -20.234 31.359 -10.945 1 51.53 147 GLU B O 1
ATOM 5263 N N . SER B 1 148 ? -21.562 31.922 -9.273 1 51.47 148 SER B N 1
ATOM 5264 C CA . SER B 1 148 ? -21.047 30.766 -8.539 1 51.47 148 SER B CA 1
ATOM 5265 C C . SER B 1 148 ? -21.578 29.469 -9.133 1 51.47 148 SER B C 1
ATOM 5267 O O . SER B 1 148 ? -22.734 29.375 -9.539 1 51.47 148 SER B O 1
ATOM 5269 N N . PRO B 1 149 ? -20.719 28.734 -9.781 1 46.03 149 PRO B N 1
ATOM 5270 C CA . PRO B 1 149 ? -21.188 27.625 -10.609 1 46.03 149 PRO B CA 1
ATOM 5271 C C . PRO B 1 149 ? -22.578 27.141 -10.227 1 46.03 149 PRO B C 1
ATOM 5273 O O . PRO B 1 149 ? -23.406 26.859 -11.102 1 46.03 149 PRO B O 1
ATOM 5276 N N . GLN B 1 150 ? -22.859 26.109 -9.453 1 46.5 150 GLN B N 1
ATOM 5277 C CA . GLN B 1 150 ? -24.125 25.438 -9.195 1 46.5 150 GLN B CA 1
ATOM 5278 C C . GLN B 1 150 ? -25.047 26.328 -8.359 1 46.5 150 GLN B C 1
ATOM 5280 O O . GLN B 1 150 ? -24.594 27.031 -7.457 1 46.5 150 GLN B O 1
ATOM 5285 N N . GLY B 1 151 ? -26.328 26.406 -8.438 1 41.38 151 GLY B N 1
ATOM 5286 C CA . GLY B 1 151 ? -27.266 27.375 -7.867 1 41.38 151 GLY B CA 1
ATOM 5287 C C . GLY B 1 151 ? -26.969 27.703 -6.414 1 41.38 151 GLY B C 1
ATOM 5288 O O . GLY B 1 151 ? -26.016 28.422 -6.113 1 41.38 151 GLY B O 1
ATOM 5289 N N . LYS B 1 152 ? -28 27.234 -5.48 1 43.34 152 LYS B N 1
ATOM 5290 C CA . LYS B 1 152 ? -28.422 27.922 -4.258 1 43.34 152 LYS B CA 1
ATOM 5291 C C . LYS B 1 152 ? -27.25 28.062 -3.289 1 43.34 152 LYS B C 1
ATOM 5293 O O . LYS B 1 152 ? -26.453 27.125 -3.109 1 43.34 152 LYS B O 1
ATOM 5298 N N . PRO B 1 153 ? -27.047 29.328 -2.652 1 43 153 PRO B N 1
ATOM 5299 C CA . PRO B 1 153 ? -26.047 29.953 -1.798 1 43 153 PRO B CA 1
ATOM 5300 C C . PRO B 1 153 ? -25.734 29.141 -0.55 1 43 153 PRO B C 1
ATOM 5302 O O . PRO B 1 153 ? -26.641 28.734 0.177 1 43 153 PRO B O 1
ATOM 5305 N N . ILE B 1 154 ? -24.828 28.312 -0.428 1 44.47 154 ILE B N 1
ATOM 5306 C CA . ILE B 1 154 ? -24.5 27.719 0.863 1 44.47 154 ILE B CA 1
ATOM 5307 C C . ILE B 1 154 ? -23.828 28.766 1.752 1 44.47 154 ILE B C 1
ATOM 5309 O O . ILE B 1 154 ? -22.781 29.312 1.393 1 44.47 154 ILE B O 1
ATOM 5313 N N . VAL B 1 155 ? -24.359 29.906 2.49 1 46.44 155 VAL B N 1
ATOM 5314 C CA . VAL B 1 155 ? -23.531 30.75 3.338 1 46.44 155 VAL B CA 1
ATOM 5315 C C . VAL B 1 155 ? -23.438 30.156 4.742 1 46.44 155 VAL B C 1
ATOM 5317 O O . VAL B 1 155 ? -24.469 29.891 5.375 1 46.44 155 VAL B O 1
ATOM 5320 N N . LEU B 1 156 ? -22.703 29.172 5.297 1 49.59 156 LEU B N 1
ATOM 5321 C CA . LEU B 1 156 ? -22.812 28.781 6.695 1 49.59 156 LEU B CA 1
ATOM 5322 C C . LEU B 1 156 ? -21.828 29.562 7.566 1 49.59 156 LEU B C 1
ATOM 5324 O O . LEU B 1 156 ? -20.625 29.484 7.367 1 49.59 156 LEU B O 1
ATOM 5328 N N . LEU B 1 157 ? -21.969 30.938 8.039 1 46.31 157 LEU B N 1
ATOM 5329 C CA . LEU B 1 157 ? -21.172 31.75 8.961 1 46.31 157 LEU B CA 1
ATOM 5330 C C . LEU B 1 157 ? -21.094 31.078 10.336 1 46.31 157 LEU B C 1
ATOM 5332 O O . LEU B 1 157 ? -22.109 30.625 10.875 1 46.31 157 LEU B O 1
ATOM 5336 N N . LEU B 1 158 ? -20.031 30.5 10.812 1 45.94 158 LEU B N 1
ATOM 5337 C CA . LEU B 1 158 ? -19.938 30.062 12.203 1 45.94 158 LEU B CA 1
ATOM 5338 C C . LEU B 1 158 ? -20.312 31.188 13.156 1 45.94 158 LEU B C 1
ATOM 5340 O O . LEU B 1 158 ? -19.547 32.156 13.336 1 45.94 158 LEU B O 1
ATOM 5344 N N . GLN B 1 159 ? -21.078 32.094 13.141 1 38.75 159 GLN B N 1
ATOM 5345 C CA . GLN B 1 159 ? -21.359 33.188 14.047 1 38.75 159 GLN B CA 1
ATOM 5346 C C . GLN B 1 159 ? -21.375 32.719 15.5 1 38.75 159 GLN B C 1
ATOM 5348 O O . GLN B 1 159 ? -21.891 31.641 15.805 1 38.75 159 GLN B O 1
ATOM 5353 N N . GLN B 1 160 ? -20.594 33.281 16.406 1 39.06 160 GLN B N 1
ATOM 5354 C CA . GLN B 1 160 ? -20.594 33.219 17.859 1 39.06 160 GLN B CA 1
ATOM 5355 C C . GLN B 1 160 ? -21.953 32.844 18.406 1 39.06 160 GLN B C 1
ATOM 5357 O O . GLN B 1 160 ? -22.062 32 19.312 1 39.06 160 GLN B O 1
ATOM 5362 N N . SER B 1 161 ? -22.969 33.875 18.469 1 35.56 161 SER B N 1
ATOM 5363 C CA . SER B 1 161 ? -24.344 33.812 18.953 1 35.56 161 SER B CA 1
ATOM 5364 C C . SER B 1 161 ? -25.062 32.562 18.422 1 35.56 161 SER B C 1
ATOM 5366 O O . SER B 1 161 ? -26.141 32.219 18.891 1 35.56 161 SER B O 1
ATOM 5368 N N . ALA B 1 162 ? -24.688 32.031 17.328 1 36.69 162 ALA B N 1
ATOM 5369 C CA . ALA B 1 162 ? -25.5 30.984 16.688 1 36.69 162 ALA B CA 1
ATOM 5370 C C . ALA B 1 162 ? -25.203 29.609 17.281 1 36.69 162 ALA B C 1
ATOM 5372 O O . ALA B 1 162 ? -26.031 28.703 17.188 1 36.69 162 ALA B O 1
ATOM 5373 N N . LEU B 1 163 ? -24.094 29.25 17.641 1 38.53 163 LEU B N 1
ATOM 5374 C CA . LEU B 1 163 ? -23.938 28 18.375 1 38.53 163 LEU B CA 1
ATOM 5375 C C . LEU B 1 163 ? -24.562 28.109 19.766 1 38.53 163 LEU B C 1
ATOM 5377 O O . LEU B 1 163 ? -25.078 27.109 20.281 1 38.53 163 LEU B O 1
ATOM 5381 N N . SER B 1 164 ? -24.297 28.922 20.578 1 36.09 164 SER B N 1
ATOM 5382 C CA . SER B 1 164 ? -25.016 29.125 21.828 1 36.09 164 SER B CA 1
ATOM 5383 C C . SER B 1 164 ? -26.5 29.312 21.594 1 36.09 164 SER B C 1
ATOM 5385 O O . SER B 1 164 ? -27.328 28.969 22.438 1 36.09 164 SER B O 1
ATOM 5387 N N . SER B 1 165 ? -26.938 30.344 20.75 1 33.09 165 SER B N 1
ATOM 5388 C CA . SER B 1 165 ? -28.312 30.641 20.375 1 33.09 165 SER B CA 1
ATOM 5389 C C . SER B 1 165 ? -28.891 29.531 19.484 1 33.09 165 SER B C 1
ATOM 5391 O O . SER B 1 165 ? -29.984 29.688 18.938 1 33.09 165 SER B O 1
ATO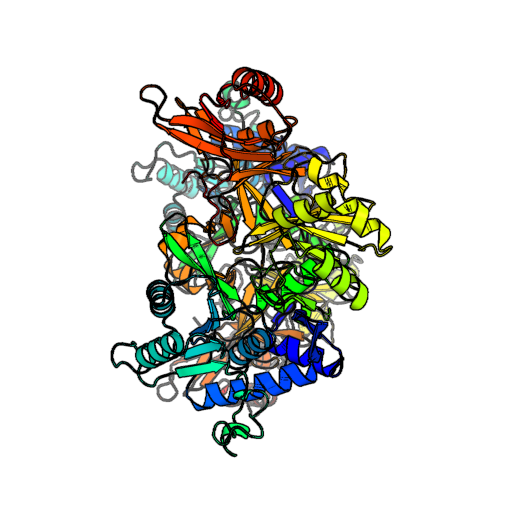M 5393 N N . LEU B 1 166 ? -28.422 28.656 19.016 1 34.34 166 LEU B N 1
ATOM 5394 C CA . LEU B 1 166 ? -29.156 27.547 18.422 1 34.34 166 LEU B CA 1
ATOM 5395 C C . LEU B 1 166 ? -30.297 27.094 19.328 1 34.34 166 LEU B C 1
ATOM 5397 O O . LEU B 1 166 ? -31.219 26.422 18.875 1 34.34 166 LEU B O 1
ATOM 5401 N N . THR B 1 167 ? -30.266 27.031 20.438 1 33.44 167 THR B N 1
ATOM 5402 C CA . THR B 1 167 ? -31.562 27.156 21.094 1 33.44 167 THR B CA 1
ATOM 5403 C C . THR B 1 167 ? -32.219 28.484 20.75 1 33.44 167 THR B C 1
ATOM 5405 O O . THR B 1 167 ? -33.438 28.594 20.703 1 33.44 167 THR B O 1
ATOM 5408 N N . SER B 1 168 ? -31.625 29.688 21 1 30.53 168 SER B N 1
ATOM 5409 C CA . SER B 1 168 ? -32.219 31.016 20.828 1 30.53 168 SER B CA 1
ATOM 5410 C C . SER B 1 168 ? -32 31.531 19.406 1 30.53 168 SER B C 1
ATOM 5412 O O . SER B 1 168 ? -32.219 32.719 19.141 1 30.53 168 SER B O 1
ATOM 5414 N N . MET B 1 169 ? -31.141 31.156 18.625 1 31.39 169 MET B N 1
ATOM 5415 C CA . MET B 1 169 ? -31.328 31.625 17.25 1 31.39 169 MET B CA 1
ATOM 5416 C C . MET B 1 169 ? -32.75 31.312 16.766 1 31.39 169 MET B C 1
ATOM 5418 O O . MET B 1 169 ? -33.125 30.141 16.625 1 31.39 169 MET B O 1
ATOM 5422 N N . PRO B 1 170 ? -33.438 32.062 16.734 1 32.62 170 PRO B N 1
ATOM 5423 C CA . PRO B 1 170 ? -34.781 31.859 16.219 1 32.62 170 PRO B CA 1
ATOM 5424 C C . PRO B 1 170 ? -34.781 31.047 14.914 1 32.62 170 PRO B C 1
ATOM 5426 O O . PRO B 1 170 ? -35.719 30.281 14.664 1 32.62 170 PRO B O 1
ATOM 5429 N N . ASP B 1 171 ? -33.781 31.328 14.023 1 34.19 171 ASP B N 1
ATOM 5430 C CA . ASP B 1 171 ? -34 30.812 12.672 1 34.19 171 ASP B CA 1
ATOM 5431 C C . ASP B 1 171 ? -33.25 29.484 12.492 1 34.19 171 ASP B C 1
ATOM 5433 O O . ASP B 1 171 ? -33.438 28.812 11.469 1 34.19 171 ASP B O 1
ATOM 5437 N N . ALA B 1 172 ? -32.062 29.172 13.102 1 42.47 172 ALA B N 1
ATOM 5438 C CA . ALA B 1 172 ? -31.641 27.828 12.742 1 42.47 172 ALA B CA 1
ATOM 5439 C C . ALA B 1 172 ? -32.406 26.781 13.539 1 42.47 172 ALA B C 1
ATOM 5441 O O . ALA B 1 172 ? -31.828 25.953 14.242 1 42.47 172 ALA B O 1
ATOM 5442 N N . ILE B 1 173 ? -33.25 27.047 14.234 1 45.06 173 ILE B N 1
ATOM 5443 C CA . ILE B 1 173 ? -34.156 26.016 14.727 1 45.06 173 ILE B CA 1
ATOM 5444 C C . ILE B 1 173 ? -34.469 25.016 13.617 1 45.06 173 ILE B C 1
ATOM 5446 O O . ILE B 1 173 ? -35 25.391 12.562 1 45.06 173 ILE B O 1
ATOM 5450 N N . LEU B 1 174 ? -33.438 23.906 13.844 1 51.78 174 LEU B N 1
ATOM 5451 C CA . LEU B 1 174 ? -33.875 22.859 12.914 1 51.78 174 LEU B CA 1
ATOM 5452 C C . LEU B 1 174 ? -35.406 22.734 12.922 1 51.78 174 LEU B C 1
ATOM 5454 O O . LEU B 1 174 ? -36.031 22.781 13.984 1 51.78 174 LEU B O 1
ATOM 5458 N N . THR B 1 175 ? -35.844 22.984 11.852 1 53.78 175 THR B N 1
ATOM 5459 C CA . THR B 1 175 ? -37.25 22.578 11.758 1 53.78 175 THR B CA 1
ATOM 5460 C C . THR B 1 175 ? -37.406 21.109 12.141 1 53.78 175 THR B C 1
ATOM 5462 O O . THR B 1 175 ? -36.438 20.375 12.219 1 53.78 175 THR B O 1
ATOM 5465 N N . THR B 1 176 ? -38.594 20.812 12.672 1 52.28 176 THR B N 1
ATOM 5466 C CA . THR B 1 176 ? -38.938 19.422 12.969 1 52.28 176 THR B CA 1
ATOM 5467 C C . THR B 1 176 ? -38.438 18.5 11.852 1 52.28 176 THR B C 1
ATOM 5469 O O . THR B 1 176 ? -37.969 17.391 12.117 1 52.28 176 THR B O 1
ATOM 5472 N N . GLU B 1 177 ? -38.438 19 10.664 1 54.69 177 GLU B N 1
ATOM 5473 C CA . GLU B 1 177 ? -38.062 18.188 9.516 1 54.69 177 GLU B CA 1
ATOM 5474 C C . GLU B 1 177 ? -36.562 18.016 9.43 1 54.69 177 GLU B C 1
ATOM 5476 O O . GLU B 1 177 ? -36.062 16.922 9.094 1 54.69 177 GLU B O 1
ATOM 5481 N N . GLU B 1 178 ? -35.969 19.047 9.82 1 60.53 178 GLU B N 1
ATOM 5482 C CA . GLU B 1 178 ? -34.5 18.984 9.75 1 60.53 178 GLU B CA 1
ATOM 5483 C C . GLU B 1 178 ? -33.938 18.094 10.852 1 60.53 178 GLU B C 1
ATOM 5485 O O . GLU B 1 178 ? -32.875 17.469 10.672 1 60.53 178 GLU B O 1
ATOM 5490 N N . GLU B 1 179 ? -34.688 17.984 11.82 1 65.94 179 GLU B N 1
ATOM 5491 C CA . GLU B 1 179 ? -34.281 17.156 12.953 1 65.94 179 GLU B CA 1
ATOM 5492 C C . GLU B 1 179 ? -34.25 15.68 12.586 1 65.94 179 GLU B C 1
ATOM 5494 O O . GLU B 1 179 ? -33.5 14.898 13.156 1 65.94 179 GLU B O 1
ATOM 5499 N N . VAL B 1 180 ? -35 15.406 11.57 1 68.12 180 VAL B N 1
ATOM 5500 C CA . VAL B 1 180 ? -35.188 13.977 11.305 1 68.12 180 VAL B CA 1
ATOM 5501 C C . VAL B 1 180 ? -34.312 13.562 10.109 1 68.12 180 VAL B C 1
ATOM 5503 O O . VAL B 1 180 ? -34.344 12.406 9.688 1 68.12 180 VAL B O 1
ATOM 5506 N N . VAL B 1 181 ? -33.531 14.5 9.656 1 72.69 181 VAL B N 1
ATOM 5507 C CA . VAL B 1 181 ? -32.719 14.18 8.5 1 72.69 181 VAL B CA 1
ATOM 5508 C C . VAL B 1 181 ? -31.688 13.109 8.883 1 72.69 181 VAL B C 1
ATOM 5510 O O . VAL B 1 181 ? -31.062 13.195 9.938 1 72.69 181 VAL B O 1
ATOM 5513 N N . ALA B 1 182 ? -31.656 12.07 8.062 1 81 182 ALA B N 1
ATOM 5514 C CA . ALA B 1 182 ? -30.672 11.008 8.289 1 81 182 ALA B CA 1
ATOM 5515 C C . ALA B 1 182 ? -29.312 11.367 7.691 1 81 182 ALA B C 1
ATOM 5517 O O . ALA B 1 182 ? -29.234 11.836 6.555 1 81 182 ALA B O 1
ATOM 5518 N N . LEU B 1 183 ? -28.328 11.305 8.461 1 86.44 183 LEU B N 1
ATOM 5519 C CA . LEU B 1 183 ? -26.984 11.516 7.949 1 86.44 183 LEU B CA 1
ATOM 5520 C C . LEU B 1 183 ? -26.469 10.273 7.234 1 86.44 183 LEU B C 1
ATOM 5522 O O . LEU B 1 183 ? -26.828 9.148 7.598 1 86.44 183 LEU B O 1
ATOM 5526 N N . PRO B 1 184 ? -25.688 10.5 6.195 1 88.94 184 PRO B N 1
ATOM 5527 C CA . PRO B 1 184 ? -25.266 9.375 5.355 1 88.94 184 PRO B CA 1
ATOM 5528 C C . PRO B 1 184 ? -24.156 8.539 6.004 1 88.94 184 PRO B C 1
ATOM 5530 O O . PRO B 1 184 ? -23.484 9.008 6.93 1 88.94 184 PRO B O 1
ATOM 5533 N N . LYS B 1 185 ? -24.125 7.344 5.496 1 88.75 185 LYS B N 1
ATOM 5534 C CA . LYS B 1 185 ? -22.938 6.539 5.785 1 88.75 185 LYS B CA 1
ATOM 5535 C C . LYS B 1 185 ? -21.75 6.992 4.949 1 88.75 185 LYS B C 1
ATOM 5537 O O . LYS B 1 185 ? -21.875 7.203 3.742 1 88.75 185 LYS B O 1
ATOM 5542 N N . ILE B 1 186 ? -20.672 7.164 5.582 1 94.56 186 ILE B N 1
ATOM 5543 C CA . ILE B 1 186 ? -19.516 7.73 4.922 1 94.56 186 ILE B CA 1
ATOM 5544 C C . ILE B 1 186 ? -18.516 6.621 4.602 1 94.56 186 ILE B C 1
ATOM 5546 O O . ILE B 1 186 ? -18.219 5.777 5.449 1 94.56 186 ILE B O 1
ATOM 5550 N N . GLN B 1 187 ? -17.984 6.645 3.373 1 95.06 187 GLN B N 1
ATOM 5551 C CA . GLN B 1 187 ? -16.953 5.699 2.947 1 95.06 187 GLN B CA 1
ATOM 5552 C C . GLN B 1 187 ? -15.586 6.113 3.465 1 95.06 187 GLN B C 1
ATOM 5554 O O . GLN B 1 187 ? -15.148 7.246 3.242 1 95.06 187 GLN B O 1
ATOM 5559 N N . PRO B 1 188 ? -14.891 5.172 4.102 1 96 188 PRO B N 1
ATOM 5560 C CA . PRO B 1 188 ? -13.602 5.531 4.699 1 96 188 PRO B CA 1
ATOM 5561 C C . PRO B 1 188 ? -12.602 6.055 3.674 1 96 188 PRO B C 1
ATOM 5563 O O . PRO B 1 188 ? -11.75 6.883 4.004 1 96 188 PRO B O 1
ATOM 5566 N N . GLU B 1 189 ? -12.688 5.617 2.473 1 95.75 189 GLU B N 1
ATOM 5567 C CA . GLU B 1 189 ? -11.695 5.973 1.464 1 95.75 189 GLU B CA 1
ATOM 5568 C C . GLU B 1 189 ? -12.078 7.258 0.737 1 95.75 189 GLU B C 1
ATOM 5570 O O . GLU B 1 189 ? -11.336 7.742 -0.115 1 95.75 189 GLU B O 1
ATOM 5575 N N . SER B 1 190 ? -13.219 7.887 1.079 1 96.06 190 SER B N 1
ATOM 5576 C CA . SER B 1 190 ? -13.602 9.172 0.51 1 96.06 190 SER B CA 1
ATOM 5577 C C . SER B 1 190 ? -12.75 10.305 1.082 1 96.06 190 SER B C 1
ATOM 5579 O O . SER B 1 190 ? -12.227 10.195 2.193 1 96.06 190 SER B O 1
ATOM 5581 N N . THR B 1 191 ? -12.586 11.344 0.292 1 96.38 191 THR B N 1
ATOM 5582 C CA . THR B 1 191 ? -11.852 12.516 0.749 1 96.38 191 THR B CA 1
ATOM 5583 C C . THR B 1 191 ? -12.562 13.18 1.928 1 96.38 191 THR B C 1
ATOM 5585 O O . THR B 1 191 ? -13.781 13.367 1.9 1 96.38 191 THR B O 1
ATOM 5588 N N . ALA B 1 192 ? -11.82 13.406 2.959 1 96.12 192 ALA B N 1
ATOM 5589 C CA . ALA B 1 192 ? -12.359 14.078 4.141 1 96.12 192 ALA B CA 1
ATOM 5590 C C . ALA B 1 192 ? -11.984 15.555 4.148 1 96.12 192 ALA B C 1
ATOM 5592 O O . ALA B 1 192 ? -12.836 16.422 4.367 1 96.12 192 ALA B O 1
ATOM 5593 N N . ILE B 1 193 ? -10.75 15.797 3.859 1 93.5 193 ILE B N 1
ATOM 5594 C CA . ILE B 1 193 ? -10.203 17.141 4.039 1 93.5 193 ILE B CA 1
ATOM 5595 C C . ILE B 1 193 ? -9.336 17.516 2.84 1 93.5 193 ILE B C 1
ATOM 5597 O O . ILE B 1 193 ? -8.617 16.672 2.301 1 93.5 193 ILE B O 1
ATOM 5601 N N . ILE B 1 194 ? -9.406 18.75 2.449 1 91.62 194 ILE B N 1
ATOM 5602 C CA . ILE B 1 194 ? -8.469 19.344 1.503 1 91.62 194 ILE B CA 1
ATOM 5603 C C . ILE B 1 194 ? -7.633 20.406 2.207 1 91.62 194 ILE B C 1
ATOM 5605 O O . ILE B 1 194 ? -8.172 21.391 2.709 1 91.62 194 ILE B O 1
ATOM 5609 N N . PHE B 1 195 ? -6.34 20.125 2.275 1 85.38 195 PHE B N 1
ATOM 5610 C CA . PHE B 1 195 ? -5.387 21.141 2.727 1 85.38 195 PHE B CA 1
ATOM 5611 C C . PHE B 1 195 ? -4.844 21.938 1.545 1 85.38 195 PHE B C 1
ATOM 5613 O O . PHE B 1 195 ? -4.512 21.359 0.505 1 85.38 195 PHE B O 1
ATOM 5620 N N . THR B 1 196 ? -4.848 23.219 1.72 1 75.12 196 THR B N 1
ATOM 5621 C CA . THR B 1 196 ? -4.305 24.047 0.654 1 75.12 196 THR B CA 1
ATOM 5622 C C . THR B 1 196 ? -2.891 24.516 0.996 1 75.12 196 THR B C 1
ATOM 5624 O O . THR B 1 196 ? -2.654 25.062 2.072 1 75.12 196 THR B O 1
ATOM 5627 N N . THR B 1 197 ? -1.909 24.078 0.225 1 68.06 197 THR B N 1
ATOM 5628 C CA . THR B 1 197 ? -0.528 24.469 0.472 1 68.06 197 THR B CA 1
ATOM 5629 C C . THR B 1 197 ? -0.033 25.422 -0.619 1 68.06 197 THR B C 1
ATOM 5631 O O . THR B 1 197 ? -0.524 25.375 -1.749 1 68.06 197 THR B O 1
ATOM 5634 N N . SER B 1 198 ? 0.744 26.438 -0.208 1 56.31 198 SER B N 1
ATOM 5635 C CA . SER B 1 198 ? 1.267 27.438 -1.143 1 56.31 198 SER B CA 1
ATOM 5636 C C . SER B 1 198 ? 2.361 26.844 -2.021 1 56.31 198 SER B C 1
ATOM 5638 O O . SER B 1 198 ? 3.277 26.188 -1.524 1 56.31 198 SER B O 1
ATOM 5640 N N . GLY B 1 199 ? 1.984 26.281 -3.207 1 50.88 199 GLY B N 1
ATOM 5641 C CA . GLY B 1 199 ? 2.975 25.719 -4.113 1 50.88 199 GLY B CA 1
ATOM 5642 C C . GLY B 1 199 ? 4.004 26.734 -4.574 1 50.88 199 GLY B C 1
ATOM 5643 O O . GLY B 1 199 ? 3.777 27.953 -4.477 1 50.88 199 GLY B O 1
ATOM 5644 N N . SER B 1 200 ? 5.289 26.328 -4.758 1 43.88 200 SER B N 1
ATOM 5645 C CA . SER B 1 200 ? 6.363 27.156 -5.293 1 43.88 200 SER B CA 1
ATOM 5646 C C . SER B 1 200 ? 5.918 27.875 -6.562 1 43.88 200 SER B C 1
ATOM 5648 O O . SER B 1 200 ? 6.453 28.938 -6.902 1 43.88 200 SER B O 1
ATOM 5650 N N . THR B 1 201 ? 4.898 27.312 -7.211 1 45.12 201 THR B N 1
ATOM 5651 C CA . THR B 1 201 ? 4.461 27.859 -8.492 1 45.12 201 THR B CA 1
ATOM 5652 C C . THR B 1 201 ? 3.393 28.938 -8.281 1 45.12 201 THR B C 1
ATOM 5654 O O . THR B 1 201 ? 2.902 29.531 -9.242 1 45.12 201 THR B O 1
ATOM 5657 N N . GLY B 1 202 ? 3.08 29.312 -7.031 1 51.72 202 GLY B N 1
ATOM 5658 C CA . GLY B 1 202 ? 2.07 30.312 -6.758 1 51.72 202 GLY B CA 1
ATOM 5659 C C . GLY B 1 202 ? 0.661 29.75 -6.727 1 51.72 202 GLY B C 1
ATOM 5660 O O . GLY B 1 202 ? -0.246 30.375 -6.164 1 51.72 202 GLY B O 1
ATOM 5661 N N . VAL B 1 203 ? 0.451 28.703 -7.445 1 58.31 203 VAL B N 1
ATOM 5662 C CA . VAL B 1 203 ? -0.885 28.125 -7.402 1 58.31 203 VAL B CA 1
ATOM 5663 C C . VAL B 1 203 ? -0.998 27.172 -6.215 1 58.31 203 VAL B C 1
ATOM 5665 O O . VAL B 1 203 ? -0.163 26.281 -6.039 1 58.31 203 VAL B O 1
ATOM 5668 N N . PRO B 1 204 ? -1.945 27.453 -5.375 1 69.12 204 PRO B N 1
ATOM 5669 C CA . PRO B 1 204 ? -2.096 26.594 -4.207 1 69.12 204 PRO B CA 1
ATOM 5670 C C . PRO B 1 204 ? -2.389 25.141 -4.586 1 69.12 204 PRO B C 1
ATOM 5672 O O . PRO B 1 204 ? -3.111 24.875 -5.551 1 69.12 204 PRO B O 1
ATOM 5675 N N . LYS B 1 205 ? -1.679 24.172 -3.973 1 80.94 205 LYS B N 1
ATOM 5676 C CA . LYS B 1 205 ? -1.93 22.734 -4.141 1 80.94 205 LYS B CA 1
ATOM 5677 C C . LYS B 1 205 ? -3.039 22.266 -3.207 1 80.94 205 LYS B C 1
ATOM 5679 O O . LYS B 1 205 ? -3.055 22.609 -2.023 1 80.94 205 LYS B O 1
ATOM 5684 N N . MET B 1 206 ? -4.02 21.609 -3.758 1 88.06 206 MET B N 1
ATOM 5685 C CA . MET B 1 206 ? -5.105 21.047 -2.967 1 88.06 206 MET B CA 1
ATOM 5686 C C . MET B 1 206 ? -4.789 19.609 -2.564 1 88.06 206 MET B C 1
ATOM 5688 O O . MET B 1 206 ? -5.023 18.672 -3.338 1 88.06 206 MET B O 1
ATOM 5692 N N . VAL B 1 207 ? -4.305 19.438 -1.379 1 91.69 207 VAL B N 1
ATOM 5693 C CA . VAL B 1 207 ? -3.924 18.125 -0.882 1 91.69 207 VAL B CA 1
ATOM 5694 C C . VAL B 1 207 ? -5.148 17.406 -0.321 1 91.69 207 VAL B C 1
ATOM 5696 O O . VAL B 1 207 ? -5.676 17.797 0.729 1 91.69 207 VAL B O 1
ATOM 5699 N N . GLU B 1 208 ? -5.609 16.375 -0.976 1 94.44 208 GLU B N 1
ATOM 5700 C CA . GLU B 1 208 ? -6.781 15.633 -0.527 1 94.44 208 GLU B CA 1
ATOM 5701 C C . GLU B 1 208 ? -6.387 14.492 0.407 1 94.44 208 GLU B C 1
ATOM 5703 O O . GLU B 1 208 ? -5.578 13.641 0.043 1 94.44 208 GLU B O 1
ATOM 5708 N N . ILE B 1 209 ? -6.957 14.508 1.575 1 94.25 209 ILE B N 1
ATOM 5709 C CA . ILE B 1 209 ? -6.719 13.461 2.562 1 94.25 209 ILE B CA 1
ATOM 5710 C C . ILE B 1 209 ? -8.023 12.719 2.85 1 94.25 209 ILE B C 1
ATOM 5712 O O . ILE B 1 209 ? -9.07 13.344 3.045 1 94.25 209 ILE B O 1
ATOM 5716 N N . THR B 1 210 ? -7.98 11.406 2.896 1 96.19 210 THR B N 1
ATOM 5717 C CA . THR B 1 210 ? -9.18 10.594 3.086 1 96.19 210 THR B CA 1
ATOM 5718 C C . THR B 1 210 ? -9.484 10.43 4.57 1 96.19 210 THR B C 1
ATOM 5720 O O . THR B 1 210 ? -8.633 10.695 5.422 1 96.19 210 THR B O 1
ATOM 5723 N N . HIS B 1 211 ? -10.789 10.008 4.852 1 95.88 211 HIS B N 1
ATOM 5724 C CA . HIS B 1 211 ? -11.141 9.625 6.211 1 95.88 211 HIS B CA 1
ATOM 5725 C C . HIS B 1 211 ? -10.227 8.516 6.727 1 95.88 211 HIS B C 1
ATOM 5727 O O . HIS B 1 211 ? -9.734 8.586 7.852 1 95.88 211 HIS B O 1
ATOM 5733 N N . LEU B 1 212 ? -9.969 7.551 5.855 1 95 212 LEU B N 1
ATOM 5734 C CA . LEU B 1 212 ? -9.156 6.391 6.203 1 95 212 LEU B CA 1
ATOM 5735 C C . LEU B 1 212 ? -7.742 6.812 6.594 1 95 212 LEU B C 1
ATOM 5737 O O . LEU B 1 212 ? -7.215 6.359 7.613 1 95 212 LEU B O 1
ATOM 5741 N N . SER B 1 213 ? -7.148 7.641 5.797 1 93.5 213 SER B N 1
ATOM 5742 C CA . SER B 1 213 ? -5.789 8.102 6.059 1 93.5 213 SER B CA 1
ATOM 5743 C C . SER B 1 213 ? -5.703 8.844 7.387 1 93.5 213 SER B C 1
ATOM 5745 O O . SER B 1 213 ? -4.801 8.586 8.188 1 93.5 213 SER B O 1
ATOM 5747 N N . MET B 1 214 ? -6.645 9.672 7.648 1 91.62 214 MET B N 1
ATOM 5748 C CA . MET B 1 214 ? -6.625 10.477 8.867 1 91.62 214 MET B CA 1
ATOM 5749 C C . MET B 1 214 ? -6.805 9.594 10.102 1 91.62 214 MET B C 1
ATOM 5751 O O . MET B 1 214 ? -6.09 9.758 11.094 1 91.62 214 MET B O 1
ATOM 5755 N N . VAL B 1 215 ? -7.742 8.711 10.062 1 91.88 215 VAL B N 1
ATOM 5756 C CA . VAL B 1 215 ? -8.055 7.844 11.188 1 91.88 215 VAL B CA 1
ATOM 5757 C C . VAL B 1 215 ? -6.836 6.98 11.523 1 91.88 215 VAL B C 1
ATOM 5759 O O . VAL B 1 215 ? -6.434 6.891 12.688 1 91.88 215 VAL B O 1
ATOM 5762 N N . ASN B 1 216 ? -6.234 6.41 10.539 1 91.31 216 ASN B N 1
ATOM 5763 C CA . ASN B 1 216 ? -5.129 5.492 10.797 1 91.31 216 ASN B CA 1
ATOM 5764 C C . ASN B 1 216 ? -3.832 6.238 11.086 1 91.31 216 ASN B C 1
ATOM 5766 O O . ASN B 1 216 ? -3.035 5.805 11.922 1 91.31 216 ASN B O 1
ATOM 5770 N N . ALA B 1 217 ? -3.58 7.312 10.414 1 87.75 217 ALA B N 1
ATOM 5771 C CA . ALA B 1 217 ? -2.396 8.117 10.711 1 87.75 217 ALA B CA 1
ATOM 5772 C C . ALA B 1 217 ? -2.42 8.625 12.148 1 87.75 217 ALA B C 1
ATOM 5774 O O . ALA B 1 217 ? -1.383 8.672 12.812 1 87.75 217 ALA B O 1
ATOM 5775 N N . SER B 1 218 ? -3.58 9.016 12.555 1 83.38 218 SER B N 1
ATOM 5776 C CA . SER B 1 218 ? -3.719 9.477 13.93 1 83.38 218 SER B CA 1
ATOM 5777 C C . SER B 1 218 ? -3.367 8.367 14.922 1 83.38 218 SER B C 1
ATOM 5779 O O . SER B 1 218 ? -2.662 8.609 15.906 1 83.38 218 SER B O 1
ATOM 5781 N N . TYR B 1 219 ? -3.771 7.238 14.664 1 80.75 219 TYR B N 1
ATOM 5782 C CA . TYR B 1 219 ? -3.525 6.098 15.539 1 80.75 219 TYR B CA 1
ATOM 5783 C C . TYR B 1 219 ? -2.045 5.734 15.555 1 80.75 219 TYR B C 1
ATOM 5785 O O . TYR B 1 219 ? -1.462 5.527 16.625 1 80.75 219 TYR B O 1
ATOM 5793 N N . ILE B 1 220 ? -1.467 5.684 14.422 1 79.62 220 ILE B N 1
ATOM 5794 C CA . ILE B 1 220 ? -0.082 5.246 14.289 1 79.62 220 ILE B CA 1
ATOM 5795 C C . ILE B 1 220 ? 0.851 6.277 14.914 1 79.62 220 ILE B C 1
ATOM 5797 O O . ILE B 1 220 ? 1.854 5.922 15.539 1 79.62 220 ILE B O 1
ATOM 5801 N N . SER B 1 221 ? 0.577 7.512 14.664 1 72.06 221 SER B N 1
ATOM 5802 C CA . SER B 1 221 ? 1.391 8.57 15.258 1 72.06 221 SER B CA 1
ATOM 5803 C C . SER B 1 221 ? 1.332 8.516 16.781 1 72.06 221 SER B C 1
ATOM 5805 O O . SER B 1 221 ? 2.33 8.781 17.453 1 72.06 221 SER B O 1
ATOM 5807 N N . PHE B 1 222 ? 0.203 8.203 17.297 1 66 222 PHE B N 1
ATOM 5808 C CA . PHE B 1 222 ? 0.019 8.062 18.75 1 66 222 PHE B CA 1
ATOM 5809 C C . PHE B 1 222 ? 0.834 6.895 19.281 1 66 222 PHE B C 1
ATOM 5811 O O . PHE B 1 222 ? 1.468 7.008 20.328 1 66 222 PHE B O 1
ATOM 5818 N N . LEU B 1 223 ? 0.869 5.812 18.547 1 60.66 223 LEU B N 1
ATOM 5819 C CA . LEU B 1 223 ? 1.626 4.637 18.953 1 60.66 223 LEU B CA 1
ATOM 5820 C C . LEU B 1 223 ? 3.123 4.926 18.969 1 60.66 223 LEU B C 1
ATOM 5822 O O . LEU B 1 223 ? 3.844 4.477 19.859 1 60.66 223 LEU B O 1
ATOM 5826 N N . GLY B 1 224 ? 3.467 5.66 18.062 1 57.84 224 GLY B N 1
ATOM 5827 C CA . GLY B 1 224 ? 4.891 5.914 17.906 1 57.84 224 GLY B CA 1
ATOM 5828 C C . GLY B 1 224 ? 5.461 6.812 18.984 1 57.84 224 GLY B C 1
ATOM 5829 O O . GLY B 1 224 ? 6.598 6.617 19.422 1 57.84 224 GLY B O 1
ATOM 5830 N N . ILE B 1 225 ? 4.738 7.848 19.328 1 57.72 225 ILE B N 1
ATOM 5831 C CA . ILE B 1 225 ? 5.293 8.812 20.266 1 57.72 225 ILE B CA 1
ATOM 5832 C C . ILE B 1 225 ? 4.996 8.359 21.703 1 57.72 225 ILE B C 1
ATOM 5834 O O . ILE B 1 225 ? 5.527 8.922 22.656 1 57.72 225 ILE B O 1
ATOM 5838 N N . GLY B 1 226 ? 4.555 7.062 21.859 1 52.38 226 GLY B N 1
ATOM 5839 C CA . GLY B 1 226 ? 4.324 6.535 23.203 1 52.38 226 GLY B CA 1
ATOM 5840 C C . GLY B 1 226 ? 3.186 7.227 23.922 1 52.38 226 GLY B C 1
ATOM 5841 O O . GLY B 1 226 ? 3.225 7.387 25.141 1 52.38 226 GLY B O 1
ATOM 5842 N N . GLY B 1 227 ? 2.242 7.902 23.359 1 50.28 227 GLY B N 1
ATOM 5843 C CA . GLY B 1 227 ? 1.248 8.711 24.047 1 50.28 227 GLY B CA 1
ATOM 5844 C C . GLY B 1 227 ? 0.181 7.875 24.734 1 50.28 227 GLY B C 1
ATOM 5845 O O . GLY B 1 227 ? -0.731 7.367 24.078 1 50.28 227 GLY B O 1
ATOM 5846 N N . GLY B 1 228 ? 0.575 6.961 25.656 1 43.41 228 GLY B N 1
ATOM 5847 C CA . GLY B 1 228 ? -0.472 6.469 26.531 1 43.41 228 GLY B CA 1
ATOM 5848 C C . GLY B 1 228 ? -1.491 7.531 26.906 1 43.41 228 GLY B C 1
ATOM 5849 O O . GLY B 1 228 ? -1.64 8.531 26.188 1 43.41 228 GLY B O 1
ATOM 5850 N N . ASP B 1 229 ? -2.367 7.262 27.984 1 42.06 229 ASP B N 1
ATOM 5851 C CA . ASP B 1 229 ? -3.432 8.039 28.609 1 42.06 229 ASP B CA 1
ATOM 5852 C C . ASP B 1 229 ? -2.957 9.453 28.938 1 42.06 229 ASP B C 1
ATOM 5854 O O . ASP B 1 229 ? -3.471 10.086 29.859 1 42.06 229 ASP B O 1
ATOM 5858 N N . ARG B 1 230 ? -1.868 9.797 28.531 1 41.72 230 ARG B N 1
ATOM 5859 C CA . ARG B 1 230 ? -1.496 11.078 29.109 1 41.72 230 ARG B CA 1
ATOM 5860 C C . ARG B 1 230 ? -2.172 12.227 28.375 1 41.72 230 ARG B C 1
ATOM 5862 O O . ARG B 1 230 ? -2.287 12.203 27.141 1 41.72 230 ARG B O 1
ATOM 5869 N N . PRO B 1 231 ? -3.084 12.93 29.031 1 45.03 231 PRO B N 1
ATOM 5870 C CA . PRO B 1 231 ? -3.754 14.117 28.484 1 45.03 231 PRO B CA 1
ATOM 5871 C C . PRO B 1 231 ? -2.84 14.953 27.594 1 45.03 231 PRO B C 1
ATOM 5873 O O . PRO B 1 231 ? -1.682 15.195 27.953 1 45.03 231 PRO B O 1
ATOM 5876 N N . TYR B 1 232 ? -3.008 14.945 26.375 1 48.09 232 TYR B N 1
ATOM 5877 C CA . TYR B 1 232 ? -2.189 15.477 25.297 1 48.09 232 TYR B CA 1
ATOM 5878 C C . TYR B 1 232 ? -1.989 16.984 25.438 1 48.09 232 TYR B C 1
ATOM 5880 O O . TYR B 1 232 ? -2.725 17.641 26.172 1 48.09 232 TYR B O 1
ATOM 5888 N N . GLY B 1 233 ? -1.232 17.703 24.375 1 50.94 233 GLY B N 1
ATOM 5889 C CA . GLY B 1 233 ? -0.283 18.688 23.891 1 50.94 233 GLY B CA 1
ATOM 5890 C C . GLY B 1 233 ? -0.921 20.031 23.594 1 50.94 233 GLY B C 1
ATOM 5891 O O . GLY B 1 233 ? -2.127 20.109 23.344 1 50.94 233 GLY B O 1
ATOM 5892 N N . THR B 1 234 ? -0.455 21.047 24.328 1 48.31 234 THR B N 1
ATOM 5893 C CA . THR B 1 234 ? -0.705 22.422 23.922 1 48.31 234 THR B CA 1
ATOM 5894 C C . THR B 1 234 ? -0.074 22.703 22.562 1 48.31 234 THR B C 1
ATOM 5896 O O . THR B 1 234 ? 1.026 22.219 22.266 1 48.31 234 THR B O 1
ATOM 5899 N N . SER B 1 235 ? -0.922 23.062 21.516 1 51 235 SER B N 1
ATOM 5900 C CA . SER B 1 235 ? -0.354 23.594 20.281 1 51 235 SER B CA 1
ATOM 5901 C C . SER B 1 235 ? -0.173 25.094 20.344 1 51 235 SER B C 1
ATOM 5903 O O . SER B 1 235 ? -1.113 25.828 20.656 1 51 235 SER B O 1
ATOM 5905 N N . TYR B 1 236 ? 1.092 25.594 20.516 1 44.97 236 TYR B N 1
ATOM 5906 C CA . TYR B 1 236 ? 1.448 27.016 20.484 1 44.97 236 TYR B CA 1
ATOM 5907 C C . TYR B 1 236 ? 1.076 27.656 19.156 1 44.97 236 TYR B C 1
ATOM 5909 O O . TYR B 1 236 ? 1.08 28.875 19.016 1 44.97 236 TYR B O 1
ATOM 5917 N N . ASN B 1 237 ? 0.85 26.859 18.156 1 44.53 237 ASN B N 1
ATOM 5918 C CA . ASN B 1 237 ? 0.744 27.484 16.844 1 44.53 237 ASN B CA 1
ATOM 5919 C C . ASN B 1 237 ? -0.669 27.984 16.578 1 44.53 237 ASN B C 1
ATOM 5921 O O . ASN B 1 237 ? -1.646 27.391 17.031 1 44.53 237 ASN B O 1
ATOM 5925 N N . ASP B 1 238 ? -0.773 29.328 16.312 1 43.06 238 ASP B N 1
ATOM 5926 C CA . ASP B 1 238 ? -2.008 29.984 15.898 1 43.06 238 ASP B CA 1
ATOM 5927 C C . ASP B 1 238 ? -2.736 29.172 14.836 1 43.06 238 ASP B C 1
ATOM 5929 O O . ASP B 1 238 ? -3.896 29.438 14.523 1 43.06 238 ASP B O 1
ATOM 5933 N N . ARG B 1 239 ? -1.943 28.656 13.945 1 44.97 239 ARG B N 1
ATOM 5934 C CA . ARG B 1 239 ? -2.578 28 12.805 1 44.97 239 ARG B CA 1
ATOM 5935 C C . ARG B 1 239 ? -3.023 26.594 13.148 1 44.97 239 ARG B C 1
ATOM 5937 O O . ARG B 1 239 ? -2.307 25.859 13.836 1 44.97 239 ARG B O 1
ATOM 5944 N N . PRO B 1 240 ? -4.324 26.562 13.344 1 42.44 240 PRO B N 1
ATOM 5945 C CA . PRO B 1 240 ? -4.66 25.141 13.398 1 42.44 240 PRO B CA 1
ATOM 5946 C C . PRO B 1 240 ? -3.689 24.281 12.594 1 42.44 240 PRO B C 1
ATOM 5948 O O . PRO B 1 240 ? -3.58 24.438 11.375 1 42.44 240 PRO B O 1
ATOM 5951 N N . PHE B 1 241 ? -2.488 24.391 13.031 1 41.5 241 PHE B N 1
ATOM 5952 C CA . PHE B 1 241 ? -1.428 23.641 12.383 1 41.5 241 PHE B CA 1
ATOM 5953 C C . PHE B 1 241 ? -1.994 22.406 11.68 1 41.5 241 PHE B C 1
ATOM 5955 O O . PHE B 1 241 ? -3.014 21.859 12.102 1 41.5 241 PHE B O 1
ATOM 5962 N N . THR B 1 242 ? -1.436 22.344 10.5 1 42.28 242 THR B N 1
ATOM 5963 C CA . THR B 1 242 ? -1.573 21.344 9.445 1 42.28 242 THR B CA 1
ATOM 5964 C C . THR B 1 242 ? -1.852 19.969 10.039 1 42.28 242 THR B C 1
ATOM 5966 O O . THR B 1 242 ? -1.774 19.781 11.25 1 42.28 242 THR B O 1
ATOM 5969 N N . TRP B 1 243 ? -1.396 19.016 9.273 1 44.69 243 TRP B N 1
ATOM 5970 C CA . TRP B 1 243 ? -1.429 17.562 9.195 1 44.69 243 TRP B CA 1
ATOM 5971 C C . TRP B 1 243 ? -0.722 16.938 10.398 1 44.69 243 TRP B C 1
ATOM 5973 O O . TRP B 1 243 ? 0.263 17.484 10.898 1 44.69 243 TRP B O 1
ATOM 5983 N N . MET B 1 244 ? -1.227 16 11.039 1 47.91 244 MET B N 1
ATOM 5984 C CA . MET B 1 244 ? -0.841 14.883 11.898 1 47.91 244 MET B CA 1
ATOM 5985 C C . MET B 1 244 ? -0.894 15.281 13.367 1 47.91 244 MET B C 1
ATOM 5987 O O . MET B 1 244 ? -1.904 15.805 13.836 1 47.91 244 MET B O 1
ATOM 5991 N N . ALA B 1 245 ? 0.405 15.547 13.93 1 45.56 245 ALA B N 1
ATOM 5992 C CA . ALA B 1 245 ? 0.548 15.484 15.383 1 45.56 245 ALA B CA 1
ATOM 5993 C C . ALA B 1 245 ? -0.072 16.719 16.047 1 45.56 245 ALA B C 1
ATOM 5995 O O . ALA B 1 245 ? -0.509 16.656 17.203 1 45.56 245 ALA B O 1
ATOM 5996 N N . GLY B 1 246 ? -0.372 17.781 15.164 1 51.97 246 GLY B N 1
ATOM 5997 C CA . GLY B 1 246 ? -0.906 18.953 15.828 1 51.97 246 GLY B CA 1
ATOM 5998 C C . GLY B 1 246 ? -2.357 19.234 15.477 1 51.97 246 GLY B C 1
ATOM 5999 O O . GLY B 1 246 ? -2.965 20.156 16.016 1 51.97 246 GLY B O 1
ATOM 6000 N N . SER B 1 247 ? -2.848 18.281 14.672 1 62.84 247 SER B N 1
ATOM 6001 C CA . SER B 1 247 ? -4.215 18.531 14.234 1 62.84 247 SER B CA 1
ATOM 6002 C C . SER B 1 247 ? -5.219 18.172 15.32 1 62.84 247 SER B C 1
ATOM 6004 O O . SER B 1 247 ? -5.078 17.141 15.984 1 62.84 247 SER B O 1
ATOM 6006 N N . PRO B 1 248 ? -6.125 19.094 15.547 1 67.25 248 PRO B N 1
ATOM 6007 C CA . PRO B 1 248 ? -7.156 18.781 16.547 1 67.25 248 PRO B CA 1
ATOM 6008 C C . PRO B 1 248 ? -7.902 17.484 16.234 1 67.25 248 PRO B C 1
ATOM 6010 O O . PRO B 1 248 ? -8.336 16.781 17.156 1 67.25 248 PRO B O 1
ATOM 6013 N N . ILE B 1 249 ? -7.914 17.188 15.023 1 77.94 249 ILE B N 1
ATOM 6014 C CA . ILE B 1 249 ? -8.641 15.984 14.641 1 77.94 249 ILE B CA 1
ATOM 6015 C C . ILE B 1 249 ? -7.922 14.758 15.195 1 77.94 249 ILE B C 1
ATOM 6017 O O . ILE B 1 249 ? -8.562 13.828 15.695 1 77.94 249 ILE B O 1
ATOM 6021 N N . PHE B 1 250 ? -6.633 14.812 15.188 1 75.94 250 PHE B N 1
ATOM 6022 C CA . PHE B 1 250 ? -5.871 13.672 15.688 1 75.94 250 PHE B CA 1
ATOM 6023 C C . PHE B 1 250 ? -6.133 13.453 17.172 1 75.94 250 PHE B C 1
ATOM 6025 O O . PHE B 1 250 ? -6.297 12.312 17.609 1 75.94 250 PHE B O 1
ATOM 6032 N N . SER B 1 251 ? -6.195 14.562 17.922 1 73.88 251 SER B N 1
ATOM 6033 C CA . SER B 1 251 ? -6.438 14.453 19.359 1 73.88 251 SER B CA 1
ATOM 6034 C C . SER B 1 251 ? -7.824 13.875 19.641 1 73.88 251 SER B C 1
ATOM 6036 O O . SER B 1 251 ? -7.984 13.047 20.531 1 73.88 251 SER B O 1
ATOM 6038 N N . ILE B 1 252 ? -8.688 14.32 18.891 1 77.5 252 ILE B N 1
ATOM 6039 C CA . ILE B 1 252 ? -10.062 13.867 19.062 1 77.5 252 ILE B CA 1
ATOM 6040 C C . ILE B 1 252 ? -10.156 12.375 18.734 1 77.5 252 ILE B C 1
ATOM 6042 O O . ILE B 1 252 ? -10.781 11.609 19.469 1 77.5 252 ILE B O 1
ATOM 6046 N N . LEU B 1 253 ? -9.461 11.953 17.75 1 81 253 LEU B N 1
ATOM 6047 C CA . LEU B 1 253 ? -9.539 10.57 17.312 1 81 253 LEU B CA 1
ATOM 6048 C C . LEU B 1 253 ? -8.797 9.641 18.266 1 81 253 LEU B C 1
ATOM 6050 O O . LEU B 1 253 ? -9.172 8.484 18.438 1 81 253 LEU B O 1
ATOM 6054 N N . ASN B 1 254 ? -7.805 10.164 18.906 1 79.38 254 ASN B N 1
ATOM 6055 C CA . ASN B 1 254 ? -7 9.328 19.781 1 79.38 254 ASN B CA 1
ATOM 6056 C C . ASN B 1 254 ? -7.473 9.422 21.234 1 79.38 254 ASN B C 1
ATOM 6058 O O . ASN B 1 254 ? -6.941 8.742 22.109 1 79.38 254 ASN B O 1
ATOM 6062 N N . GLY B 1 255 ? -8.359 10.289 21.516 1 79 255 GLY B N 1
ATOM 6063 C CA . GLY B 1 255 ? -8.922 10.422 22.859 1 79 255 GLY B CA 1
ATOM 6064 C C . GLY B 1 255 ? -8.102 11.328 23.75 1 79 255 GLY B C 1
ATOM 6065 O O . GLY B 1 255 ? -8.273 11.312 24.984 1 79 255 GLY B O 1
ATOM 6066 N N . ASN B 1 256 ? -7.273 12.141 23.141 1 78 256 ASN B N 1
ATOM 6067 C CA . ASN B 1 256 ? -6.457 13.055 23.938 1 78 256 ASN B CA 1
ATOM 6068 C C . ASN B 1 256 ? -7.102 14.43 24.047 1 78 256 ASN B C 1
ATOM 6070 O O . ASN B 1 256 ? -7.82 14.859 23.141 1 78 256 ASN B O 1
ATOM 6074 N N . LYS B 1 257 ? -6.805 15.039 25.188 1 82.38 257 LYS B N 1
ATOM 6075 C CA . LYS B 1 257 ? -7.254 16.422 25.375 1 82.38 257 LYS B CA 1
ATOM 6076 C C . LYS B 1 257 ? -6.293 17.406 24.719 1 82.38 257 LYS B C 1
ATOM 6078 O O . LYS B 1 257 ? -5.074 17.25 24.812 1 82.38 257 LYS B O 1
ATOM 6083 N N . ARG B 1 258 ? -6.895 18.328 24.047 1 83.12 258 ARG B N 1
ATOM 6084 C CA . ARG B 1 258 ? -6.086 19.375 23.422 1 83.12 258 ARG B CA 1
ATOM 6085 C C . ARG B 1 258 ? -6.406 20.75 24 1 83.12 258 ARG B C 1
ATOM 6087 O O . ARG B 1 258 ? -7.574 21.109 24.156 1 83.12 258 ARG B O 1
ATOM 6094 N N . VAL B 1 259 ? -5.277 21.484 24.312 1 82.81 259 VAL B N 1
ATOM 6095 C CA . VAL B 1 259 ? -5.402 22.859 24.797 1 82.81 259 VAL B CA 1
ATOM 6096 C C . VAL B 1 259 ? -4.855 23.812 23.734 1 82.81 259 VAL B C 1
ATOM 6098 O O . VAL B 1 259 ? -3.721 23.672 23.281 1 82.81 259 VAL B O 1
ATOM 6101 N N . PHE B 1 260 ? -5.715 24.734 23.328 1 77.75 260 PHE B N 1
ATOM 6102 C CA . PHE B 1 260 ? -5.289 25.734 22.359 1 77.75 260 PHE B CA 1
ATOM 6103 C C . PHE B 1 260 ? -5.387 27.141 22.953 1 77.75 260 PHE B C 1
ATOM 6105 O O . PHE B 1 260 ? -6.25 27.391 23.797 1 77.75 260 PHE B O 1
ATOM 6112 N N . VAL B 1 261 ? -4.422 27.891 22.484 1 73.62 261 VAL B N 1
ATOM 6113 C CA . VAL B 1 261 ? -4.445 29.281 22.922 1 73.62 261 VAL B CA 1
ATOM 6114 C C . VAL B 1 261 ? -4.969 30.172 21.781 1 73.62 261 VAL B C 1
ATOM 6116 O O . VAL B 1 261 ? -4.66 29.938 20.609 1 73.62 261 VAL B O 1
ATOM 6119 N N . ASP B 1 262 ? -5.688 31.078 22.109 1 67.38 262 ASP B N 1
ATOM 6120 C CA . ASP B 1 262 ? -6.227 32.031 21.156 1 67.38 262 ASP B CA 1
ATOM 6121 C C . ASP B 1 262 ? -5.109 32.75 20.391 1 67.38 262 ASP B C 1
ATOM 6123 O O . ASP B 1 262 ? -4.027 32.969 20.938 1 67.38 262 ASP B O 1
ATOM 6127 N N . THR B 1 263 ? -5.414 33.094 19.203 1 62 263 THR B N 1
ATOM 6128 C CA . THR B 1 263 ? -4.445 33.688 18.297 1 62 263 THR B CA 1
ATOM 6129 C C . THR B 1 263 ? -3.855 34.969 18.906 1 62 263 THR B C 1
ATOM 6131 O O . THR B 1 263 ? -2.717 35.344 18.609 1 62 263 THR B O 1
ATOM 6134 N N . ALA B 1 264 ? -4.656 35.531 19.719 1 59.44 264 ALA B N 1
ATOM 6135 C CA . ALA B 1 264 ? -4.199 36.781 20.344 1 59.44 264 ALA B CA 1
ATOM 6136 C C . ALA B 1 264 ? -3.037 36.531 21.297 1 59.44 264 ALA B C 1
ATOM 6138 O O . ALA B 1 264 ? -2.234 37.406 21.562 1 59.44 264 ALA B O 1
ATOM 6139 N N . ILE B 1 265 ? -2.988 35.375 21.828 1 62.59 265 ILE B N 1
ATOM 6140 C CA . ILE B 1 265 ? -1.939 35 22.75 1 62.59 265 ILE B CA 1
ATOM 6141 C C . ILE B 1 265 ? -0.805 34.312 22 1 62.59 265 ILE B C 1
ATOM 6143 O O . ILE B 1 265 ? 0.371 34.594 22.25 1 62.59 265 ILE B O 1
ATOM 6147 N N . GLY B 1 266 ? -1.19 33.625 21.047 1 58.84 266 GLY B N 1
ATOM 6148 C CA . GLY B 1 266 ? -0.236 32.719 20.406 1 58.84 266 GLY B CA 1
ATOM 6149 C C . GLY B 1 266 ? 0.73 33.438 19.484 1 58.84 266 GLY B C 1
ATOM 6150 O O . GLY B 1 266 ? 0.503 34.594 19.125 1 58.84 266 GLY B O 1
ATOM 6151 N N . MET B 1 267 ? 1.844 32.969 19.328 1 56.88 267 MET B N 1
ATOM 6152 C CA . MET B 1 267 ? 2.82 33.281 18.297 1 56.88 267 MET B CA 1
ATOM 6153 C C . MET B 1 267 ? 3.553 34.594 18.641 1 56.88 267 MET B C 1
ATOM 6155 O O . MET B 1 267 ? 4.133 35.219 17.766 1 56.88 267 MET B O 1
ATOM 6159 N N . LYS B 1 268 ? 3.258 35.031 19.812 1 61.62 268 LYS B N 1
ATOM 6160 C CA . LYS B 1 268 ? 3.982 36.219 20.219 1 61.62 268 LYS B CA 1
ATOM 6161 C C . LYS B 1 268 ? 5.039 35.875 21.266 1 61.62 268 LYS B C 1
ATOM 6163 O O . LYS B 1 268 ? 4.75 35.219 22.266 1 61.62 268 LYS B O 1
ATOM 6168 N N . LYS B 1 269 ? 6.207 36.344 20.953 1 65.06 269 LYS B N 1
ATOM 6169 C CA . LYS B 1 269 ? 7.34 36.094 21.844 1 65.06 269 LYS B CA 1
ATOM 6170 C C . LYS B 1 269 ? 7.039 36.562 23.266 1 65.06 269 LYS B C 1
ATOM 6172 O O . LYS B 1 269 ? 7.438 35.906 24.234 1 65.06 269 LYS B O 1
ATOM 6177 N N . GLU B 1 270 ? 6.277 37.656 23.359 1 68.44 270 GLU B N 1
ATOM 6178 C CA . GLU B 1 270 ? 6.031 38.281 24.656 1 68.44 270 GLU B CA 1
ATOM 6179 C C . GLU B 1 270 ? 5.059 37.438 25.5 1 68.44 270 GLU B C 1
ATOM 6181 O O . GLU B 1 270 ? 4.957 37.656 26.703 1 68.44 270 GLU B O 1
ATOM 6186 N N . ASN B 1 271 ? 4.492 36.531 24.828 1 75.19 271 ASN B N 1
ATOM 6187 C CA . ASN B 1 271 ? 3.439 35.812 25.531 1 75.19 271 ASN B CA 1
ATOM 6188 C C . ASN B 1 271 ? 3.908 34.438 25.969 1 75.19 271 ASN B C 1
ATOM 6190 O O . ASN B 1 271 ? 3.098 33.594 26.375 1 75.19 271 ASN B O 1
ATOM 6194 N N . ILE B 1 272 ? 5.152 34.188 25.953 1 76.69 272 ILE B N 1
ATOM 6195 C CA . ILE B 1 272 ? 5.676 32.844 26.266 1 76.69 272 ILE B CA 1
ATOM 6196 C C . ILE B 1 272 ? 5.336 32.469 27.703 1 76.69 272 ILE B C 1
ATOM 6198 O O . ILE B 1 272 ? 5.031 31.312 27.984 1 76.69 272 ILE B O 1
ATOM 6202 N N . MET B 1 273 ? 5.355 33.469 28.562 1 79.31 273 MET B N 1
ATOM 6203 C CA . MET B 1 273 ? 5.074 33.156 29.969 1 79.31 273 MET B CA 1
ATOM 6204 C C . MET B 1 273 ? 3.586 32.906 30.188 1 79.31 273 MET B C 1
ATOM 6206 O O . MET B 1 273 ? 3.211 32.062 31 1 79.31 273 MET B O 1
ATOM 6210 N N . VAL B 1 274 ? 2.818 33.625 29.453 1 80.25 274 VAL B N 1
ATOM 6211 C CA . VAL B 1 274 ? 1.38 33.406 29.5 1 80.25 274 VAL B CA 1
ATOM 6212 C C . VAL B 1 274 ? 1.066 31.984 29.016 1 80.25 274 VAL B C 1
ATOM 6214 O O . VAL B 1 274 ? 0.236 31.297 29.609 1 80.25 274 VAL B O 1
ATOM 6217 N N . ILE B 1 275 ? 1.774 31.594 28.062 1 80.31 275 ILE B N 1
ATOM 6218 C CA . ILE B 1 275 ? 1.571 30.266 27.5 1 80.31 275 ILE B CA 1
ATOM 6219 C C . ILE B 1 275 ? 2.002 29.203 28.516 1 80.31 275 ILE B C 1
ATOM 6221 O O . ILE B 1 275 ? 1.31 28.203 28.688 1 80.31 275 ILE B O 1
ATOM 6225 N N . TRP B 1 276 ? 3.061 29.391 29.094 1 82.06 276 TRP B N 1
ATOM 6226 C CA . TRP B 1 276 ? 3.547 28.422 30.062 1 82.06 276 TRP B CA 1
ATOM 6227 C C . TRP B 1 276 ? 2.611 28.344 31.266 1 82.06 276 TRP B C 1
ATOM 6229 O O . TRP B 1 276 ? 2.432 27.266 31.844 1 82.06 276 TRP B O 1
ATOM 6239 N N . ASP B 1 277 ? 2.029 29.484 31.641 1 84 277 ASP B N 1
ATOM 6240 C CA . ASP B 1 277 ? 1.037 29.484 32.719 1 84 277 ASP B CA 1
ATOM 6241 C C . ASP B 1 277 ? -0.168 28.625 32.344 1 84 277 ASP B C 1
ATOM 6243 O O . ASP B 1 277 ? -0.712 27.906 33.188 1 84 277 ASP B O 1
ATOM 6247 N N . ILE B 1 278 ? -0.533 28.766 31.172 1 83.88 278 ILE B N 1
ATOM 6248 C CA . ILE B 1 278 ? -1.653 27.969 30.688 1 83.88 278 ILE B CA 1
ATOM 6249 C C . ILE B 1 278 ? -1.28 26.484 30.688 1 83.88 278 ILE B C 1
ATOM 6251 O O . ILE B 1 278 ? -2.074 25.641 31.109 1 83.88 278 ILE B O 1
ATOM 6255 N N . ILE B 1 279 ? -0.083 26.156 30.266 1 83.44 279 ILE B N 1
ATOM 6256 C CA . ILE B 1 279 ? 0.417 24.781 30.234 1 83.44 279 ILE B CA 1
ATOM 6257 C C . ILE B 1 279 ? 0.355 24.188 31.656 1 83.44 279 ILE B C 1
ATOM 6259 O O . ILE B 1 279 ? -0.105 23.062 31.828 1 83.44 279 ILE B O 1
ATOM 6263 N N . MET B 1 280 ? 0.745 24.984 32.562 1 83.44 280 MET B N 1
ATOM 6264 C CA . MET B 1 280 ? 0.769 24.547 33.969 1 83.44 280 MET B CA 1
ATOM 6265 C C . MET B 1 280 ? -0.646 24.391 34.5 1 83.44 280 MET B C 1
ATOM 6267 O O . MET B 1 280 ? -0.974 23.391 35.125 1 83.44 280 MET B O 1
ATOM 6271 N N . SER B 1 281 ? -1.447 25.391 34.281 1 86.88 281 SER B N 1
ATOM 6272 C CA . SER B 1 281 ? -2.795 25.406 34.844 1 86.88 281 SER B CA 1
ATOM 6273 C C . SER B 1 281 ? -3.646 24.281 34.25 1 86.88 281 SER B C 1
ATOM 6275 O O . SER B 1 281 ? -4.5 23.734 34.969 1 86.88 281 SER B O 1
ATOM 6277 N N . GLU B 1 282 ? -3.408 23.938 33 1 86.94 282 GLU B N 1
ATOM 6278 C CA . GLU B 1 282 ? -4.18 22.891 32.344 1 86.94 282 GLU B CA 1
ATOM 6279 C C . GLU B 1 282 ? -3.498 21.531 32.5 1 86.94 282 GLU B C 1
ATOM 6281 O O . GLU B 1 282 ? -3.979 20.531 31.953 1 86.94 282 GLU B O 1
ATOM 6286 N N . LYS B 1 283 ? -2.324 21.531 33.094 1 84.62 283 LYS B N 1
ATOM 6287 C CA . LYS B 1 283 ? -1.554 20.328 33.375 1 84.62 283 LYS B CA 1
ATOM 6288 C C . LYS B 1 283 ? -1.231 19.594 32.062 1 84.62 283 LYS B C 1
ATOM 6290 O O . LYS B 1 283 ? -1.432 18.375 31.969 1 84.62 283 LYS B O 1
ATOM 6295 N N . CYS B 1 284 ? -0.799 20.375 31.094 1 83.38 284 CYS B N 1
ATOM 6296 C CA . CYS B 1 284 ? -0.383 19.781 29.828 1 83.38 284 CYS B CA 1
ATOM 6297 C C . CYS B 1 284 ? 0.852 18.906 30.016 1 83.38 284 CYS B C 1
ATOM 6299 O O . CYS B 1 284 ? 1.737 19.234 30.812 1 83.38 284 CYS B O 1
ATOM 6301 N N . THR B 1 285 ? 0.864 17.781 29.297 1 81.81 285 THR B N 1
ATOM 6302 C CA . THR B 1 285 ? 2.014 16.891 29.391 1 81.81 285 THR B CA 1
ATOM 6303 C C . THR B 1 285 ? 2.922 17.031 28.188 1 81.81 285 THR B C 1
ATOM 6305 O O . THR B 1 285 ? 4.117 16.75 28.25 1 81.81 285 THR B O 1
ATOM 6308 N N . ASN B 1 286 ? 2.344 17.422 27.094 1 81.38 286 ASN B N 1
ATOM 6309 C CA . ASN B 1 286 ? 3.08 17.547 25.844 1 81.38 286 ASN B CA 1
ATOM 6310 C C . ASN B 1 286 ? 2.77 18.875 25.141 1 81.38 286 ASN B C 1
ATOM 6312 O O . ASN B 1 286 ? 1.675 19.406 25.297 1 81.38 286 ASN B O 1
ATOM 6316 N N . ALA B 1 287 ? 3.752 19.297 24.406 1 78.81 287 ALA B N 1
ATOM 6317 C CA . ALA B 1 287 ? 3.555 20.484 23.578 1 78.81 287 ALA B CA 1
ATOM 6318 C C . ALA B 1 287 ? 4.172 20.312 22.188 1 78.81 287 ALA B C 1
ATOM 6320 O O . ALA B 1 287 ? 5.246 19.719 22.062 1 78.81 287 ALA B O 1
ATOM 6321 N N . MET B 1 288 ? 3.438 20.688 21.219 1 78.31 288 MET B N 1
ATOM 6322 C CA . MET B 1 288 ? 3.967 20.781 19.859 1 78.31 288 MET B CA 1
ATOM 6323 C C . MET B 1 288 ? 4.223 22.234 19.469 1 78.31 288 MET B C 1
ATOM 6325 O O . MET B 1 288 ? 3.32 23.062 19.531 1 78.31 288 MET B O 1
ATOM 6329 N N . VAL B 1 289 ? 5.473 22.453 19.094 1 74.69 289 VAL B N 1
ATOM 6330 C CA . VAL B 1 289 ? 5.832 23.844 18.828 1 74.69 289 VAL B CA 1
ATOM 6331 C C . VAL B 1 289 ? 6.66 23.922 17.547 1 74.69 289 VAL B C 1
ATOM 6333 O O . VAL B 1 289 ? 7.332 22.953 17.172 1 74.69 289 VAL B O 1
ATOM 6336 N N . LEU B 1 290 ? 6.551 25.016 16.922 1 70.38 290 LEU B N 1
ATOM 6337 C CA . LEU B 1 290 ? 7.441 25.266 15.789 1 70.38 290 LEU B CA 1
ATOM 6338 C C . LEU B 1 290 ? 8.82 25.688 16.266 1 70.38 290 LEU B C 1
ATOM 6340 O O . LEU B 1 290 ? 8.969 26.188 17.391 1 70.38 290 LEU B O 1
ATOM 6344 N N . PRO B 1 291 ? 9.781 25.578 15.461 1 68.38 291 PRO B N 1
ATOM 6345 C CA . PRO B 1 291 ? 11.148 25.875 15.891 1 68.38 291 PRO B CA 1
ATOM 6346 C C . PRO B 1 291 ? 11.305 27.312 16.391 1 68.38 291 PRO B C 1
ATOM 6348 O O . PRO B 1 291 ? 12.047 27.562 17.359 1 68.38 291 PRO B O 1
ATOM 6351 N N . TYR B 1 292 ? 10.609 28.234 15.867 1 64.81 292 TYR B N 1
ATOM 6352 C CA . TYR B 1 292 ? 10.75 29.609 16.328 1 64.81 292 TYR B CA 1
ATOM 6353 C C . TYR B 1 292 ? 10.25 29.766 17.766 1 64.81 292 TYR B C 1
ATOM 6355 O O . TYR B 1 292 ? 10.805 30.547 18.531 1 64.81 292 TYR B O 1
ATOM 6363 N N . ALA B 1 293 ? 9.234 29 18.062 1 70.94 293 ALA B N 1
ATOM 6364 C CA . ALA B 1 293 ? 8.711 29.047 19.422 1 70.94 293 ALA B CA 1
ATOM 6365 C C . ALA B 1 293 ? 9.703 28.422 20.406 1 70.94 293 ALA B C 1
ATOM 6367 O O . ALA B 1 293 ? 9.734 28.797 21.578 1 70.94 293 ALA B O 1
ATOM 6368 N N . LEU B 1 294 ? 10.445 27.516 19.938 1 74.81 294 LEU B N 1
ATOM 6369 C CA . LEU B 1 294 ? 11.477 26.906 20.766 1 74.81 294 LEU B CA 1
ATOM 6370 C C . LEU B 1 294 ? 12.516 27.938 21.188 1 74.81 294 LEU B C 1
ATOM 6372 O O . LEU B 1 294 ? 13 27.906 22.328 1 74.81 294 LEU B O 1
ATOM 6376 N N . LEU B 1 295 ? 12.859 28.781 20.312 1 71.81 295 LEU B N 1
ATOM 6377 C CA . LEU B 1 295 ? 13.812 29.844 20.625 1 71.81 295 LEU B CA 1
ATOM 6378 C C . LEU B 1 295 ? 13.273 30.75 21.719 1 71.81 295 LEU B C 1
ATOM 6380 O O . LEU B 1 295 ? 14.023 31.172 22.609 1 71.81 295 LEU B O 1
ATOM 6384 N N . ASP B 1 296 ? 12 31 21.625 1 73.44 296 ASP B N 1
ATOM 6385 C CA . ASP B 1 296 ? 11.367 31.812 22.656 1 73.44 296 ASP B CA 1
ATOM 6386 C C . ASP B 1 296 ? 11.422 31.125 24.016 1 73.44 296 ASP B C 1
ATOM 6388 O O . ASP B 1 296 ? 11.625 31.781 25.047 1 73.44 296 ASP B O 1
ATOM 6392 N N . ILE B 1 297 ? 11.281 29.891 24.031 1 80.19 297 ILE B N 1
ATOM 6393 C CA . ILE B 1 297 ? 11.344 29.109 25.25 1 80.19 297 ILE B CA 1
ATOM 6394 C C . ILE B 1 297 ? 12.758 29.156 25.828 1 80.19 297 ILE B C 1
ATOM 6396 O O . ILE B 1 297 ? 12.938 29.375 27.031 1 80.19 297 ILE B O 1
ATOM 6400 N N . ILE B 1 298 ? 13.656 29 25.016 1 80.06 298 ILE B N 1
ATOM 6401 C CA . ILE B 1 298 ? 15.055 28.969 25.438 1 80.06 298 ILE B CA 1
ATOM 6402 C C . ILE B 1 298 ? 15.438 30.328 26.031 1 80.06 298 ILE B C 1
ATOM 6404 O O . ILE B 1 298 ? 16.078 30.375 27.094 1 80.06 298 ILE B O 1
ATOM 6408 N N . ASP B 1 299 ? 14.992 31.359 25.422 1 77.94 299 ASP B N 1
ATOM 6409 C CA . ASP B 1 299 ? 15.312 32.719 25.859 1 77.94 299 ASP B CA 1
ATOM 6410 C C . ASP B 1 299 ? 14.703 33 27.234 1 77.94 299 ASP B C 1
ATOM 6412 O O . ASP B 1 299 ? 15.164 33.875 27.953 1 77.94 299 ASP B O 1
ATOM 6416 N N . ASN B 1 300 ? 13.703 32.25 27.578 1 82.19 300 ASN B N 1
ATOM 6417 C CA . ASN B 1 300 ? 13.016 32.469 28.844 1 82.19 300 ASN B CA 1
ATOM 6418 C C . ASN B 1 300 ? 13.141 31.281 29.766 1 82.19 300 ASN B C 1
ATOM 6420 O O . ASN B 1 300 ? 12.32 31.094 30.672 1 82.19 300 ASN B O 1
ATOM 6424 N N . LEU B 1 301 ? 14.086 30.5 29.562 1 84.94 301 LEU B N 1
ATOM 6425 C CA . LEU B 1 301 ? 14.227 29.219 30.25 1 84.94 301 LEU B CA 1
ATOM 6426 C C . LEU B 1 301 ? 14.359 29.422 31.75 1 84.94 301 LEU B C 1
ATOM 6428 O O . LEU B 1 301 ? 13.789 28.656 32.531 1 84.94 301 LEU B O 1
ATOM 6432 N N . ASP B 1 302 ? 15.07 30.438 32.125 1 86 302 ASP B N 1
ATOM 6433 C CA . ASP B 1 302 ? 15.281 30.688 33.562 1 86 302 ASP B CA 1
ATOM 6434 C C . ASP B 1 302 ? 13.969 30.969 34.281 1 86 302 ASP B C 1
ATOM 6436 O O . ASP B 1 302 ? 13.742 30.5 35.375 1 86 302 ASP B O 1
ATOM 6440 N N . VAL B 1 303 ? 13.211 31.703 33.656 1 84.25 303 VAL B N 1
ATOM 6441 C CA . VAL B 1 303 ? 11.922 32.062 34.219 1 84.25 303 VAL B CA 1
ATOM 6442 C C . VAL B 1 303 ? 11 30.844 34.219 1 84.25 303 VAL B C 1
ATOM 6444 O O . VAL B 1 303 ? 10.273 30.609 35.188 1 84.25 303 VAL B O 1
ATOM 6447 N N . ILE B 1 304 ? 11.078 30.078 33.188 1 84.62 304 ILE B N 1
ATOM 6448 C CA . ILE B 1 304 ? 10.234 28.891 33.031 1 84.62 304 ILE B CA 1
ATOM 6449 C C . ILE B 1 304 ? 10.586 27.859 34.094 1 84.62 304 ILE B C 1
ATOM 6451 O O . ILE B 1 304 ? 9.695 27.25 34.719 1 84.62 304 ILE B O 1
ATOM 6455 N N . LEU B 1 305 ? 11.781 27.703 34.375 1 85.56 305 LEU B N 1
ATOM 6456 C CA . LEU B 1 305 ? 12.242 26.719 35.344 1 85.56 305 LEU B CA 1
ATOM 6457 C C . LEU B 1 305 ? 11.82 27.094 36.75 1 85.56 305 LEU B C 1
ATOM 6459 O O . LEU B 1 305 ? 11.594 26.219 37.594 1 85.56 305 LEU B O 1
ATOM 6463 N N . LYS B 1 306 ? 11.758 28.312 36.938 1 83.19 306 LYS B N 1
ATOM 6464 C CA . LYS B 1 306 ? 11.359 28.797 38.25 1 83.19 306 LYS B CA 1
ATOM 6465 C C . LYS B 1 306 ? 9.898 28.484 38.531 1 83.19 306 LYS B C 1
ATOM 6467 O O . LYS B 1 306 ? 9.492 28.375 39.688 1 83.19 306 LYS B O 1
ATOM 6472 N N . HIS B 1 307 ? 9.172 28.344 37.5 1 78.75 307 HIS B N 1
ATOM 6473 C CA . HIS B 1 307 ? 7.754 28.016 37.656 1 78.75 307 HIS B CA 1
ATOM 6474 C C . HIS B 1 307 ? 7.559 26.594 38.156 1 78.75 307 HIS B C 1
ATOM 6476 O O . HIS B 1 307 ? 6.5 26.25 38.688 1 78.75 307 HIS B O 1
ATOM 6482 N N . GLY B 1 308 ? 8.547 25.719 37.969 1 77.88 308 GLY B N 1
ATOM 6483 C CA . GLY B 1 308 ? 8.547 24.391 38.562 1 77.88 308 GLY B CA 1
ATOM 6484 C C . GLY B 1 308 ? 7.672 23.406 37.812 1 77.88 308 GLY B C 1
ATOM 6485 O O . GLY B 1 308 ? 7.129 22.469 38.406 1 77.88 308 GLY B O 1
ATOM 6486 N N . TYR B 1 309 ? 7.242 23.703 36.625 1 80.38 309 TYR B N 1
ATOM 6487 C CA . TYR B 1 309 ? 6.469 22.75 35.844 1 80.38 309 TYR B CA 1
ATOM 6488 C C . TYR B 1 309 ? 7.223 22.344 34.594 1 80.38 309 TYR B C 1
ATOM 6490 O O . TYR B 1 309 ? 7.629 23.203 33.812 1 80.38 309 TYR B O 1
ATOM 6498 N N . GLY B 1 310 ? 7.434 21.047 34.438 1 82.06 310 GLY B N 1
ATOM 6499 C CA . GLY B 1 310 ? 8.094 20.484 33.281 1 82.06 310 GLY B CA 1
ATOM 6500 C C . GLY B 1 310 ? 7.184 19.609 32.438 1 82.06 310 GLY B C 1
ATOM 6501 O O . GLY B 1 310 ? 6.328 18.906 32.969 1 82.06 310 GLY B O 1
ATOM 6502 N N . LEU B 1 311 ? 7.398 19.781 31.172 1 83 311 LEU B N 1
ATOM 6503 C CA . LEU B 1 311 ? 6.652 18.953 30.234 1 83 311 LEU B CA 1
ATOM 6504 C C . LEU B 1 311 ? 7.309 17.578 30.094 1 83 311 LEU B C 1
ATOM 6506 O O . LEU B 1 311 ? 8.523 17.438 30.266 1 83 311 LEU B O 1
ATOM 6510 N N . TYR B 1 312 ? 6.434 16.656 29.844 1 82 312 TYR B N 1
ATOM 6511 C CA . TYR B 1 312 ? 6.992 15.344 29.516 1 82 312 TYR B CA 1
ATOM 6512 C C . TYR B 1 312 ? 7.723 15.391 28.172 1 82 312 TYR B C 1
ATOM 6514 O O . TYR B 1 312 ? 8.852 14.906 28.062 1 82 312 TYR B O 1
ATOM 6522 N N . ALA B 1 313 ? 7.02 16.016 27.219 1 83.81 313 ALA B N 1
ATOM 6523 C CA . ALA B 1 313 ? 7.648 16.047 25.906 1 83.81 313 ALA B CA 1
ATOM 6524 C C . ALA B 1 313 ? 7.297 17.328 25.156 1 83.81 313 ALA B C 1
ATOM 6526 O O . ALA B 1 313 ? 6.16 17.812 25.234 1 83.81 313 ALA B O 1
ATOM 6527 N N . ILE B 1 314 ? 8.258 17.812 24.406 1 82.25 314 ILE B N 1
ATOM 6528 C CA . ILE B 1 314 ? 8.047 18.844 23.406 1 82.25 314 ILE B CA 1
ATOM 6529 C C . ILE B 1 314 ? 8.375 18.297 22.016 1 82.25 314 ILE B C 1
ATOM 6531 O O . ILE B 1 314 ? 9.383 17.609 21.828 1 82.25 314 ILE B O 1
ATOM 6535 N N . GLY B 1 315 ? 7.434 18.406 21.141 1 81.19 315 GLY B N 1
ATOM 6536 C CA . GLY B 1 315 ? 7.656 18.016 19.766 1 81.19 315 GLY B CA 1
ATOM 6537 C C . GLY B 1 315 ? 7.762 19.203 18.828 1 81.19 315 GLY B C 1
ATOM 6538 O O . GLY B 1 315 ? 7.078 20.219 19.016 1 81.19 315 GLY B O 1
ATOM 6539 N N . THR B 1 316 ? 8.609 19.016 17.812 1 78.75 316 THR B N 1
ATOM 6540 C CA . THR B 1 316 ? 8.758 20.047 16.781 1 78.75 316 THR B CA 1
ATOM 6541 C C . THR B 1 316 ? 8.977 19.406 15.414 1 78.75 316 THR B C 1
ATOM 6543 O O . THR B 1 316 ? 8.969 18.188 15.289 1 78.75 316 THR B O 1
ATOM 6546 N N . GLY B 1 317 ? 8.953 20.188 14.312 1 77.62 317 GLY B N 1
ATOM 6547 C CA . GLY B 1 317 ? 9.156 19.734 12.945 1 77.62 317 GLY B CA 1
ATOM 6548 C C . GLY B 1 317 ? 9.023 20.844 11.922 1 77.62 317 GLY B C 1
ATOM 6549 O O . GLY B 1 317 ? 8.742 22 12.281 1 77.62 317 GLY B O 1
ATOM 6550 N N . GLY B 1 318 ? 9.297 20.469 10.648 1 71.75 318 GLY B N 1
ATOM 6551 C CA . GLY B 1 318 ? 9.086 21.391 9.547 1 71.75 318 GLY B CA 1
ATOM 6552 C C . GLY B 1 318 ? 10.367 22.047 9.07 1 71.75 318 GLY B C 1
ATOM 6553 O O . GLY B 1 318 ? 10.422 22.562 7.953 1 71.75 318 GLY B O 1
ATOM 6554 N N . GLN B 1 319 ? 11.258 22.156 9.984 1 65.88 319 GLN B N 1
ATOM 6555 C CA . GLN B 1 319 ? 12.547 22.734 9.617 1 65.88 319 GLN B CA 1
ATOM 6556 C C . GLN B 1 319 ? 13.695 21.969 10.273 1 65.88 319 GLN B C 1
ATOM 6558 O O . GLN B 1 319 ? 13.484 21.219 11.234 1 65.88 319 GLN B O 1
ATOM 6563 N N . HIS B 1 320 ? 14.836 22.203 9.648 1 64.19 320 HIS B N 1
ATOM 6564 C CA . HIS B 1 320 ? 16.016 21.625 10.266 1 64.19 320 HIS B CA 1
ATOM 6565 C C . HIS B 1 320 ? 16.328 22.281 11.609 1 64.19 320 HIS B C 1
ATOM 6567 O O . HIS B 1 320 ? 16.219 23.5 11.742 1 64.19 320 HIS B O 1
ATOM 6573 N N . ILE B 1 321 ? 16.547 21.375 12.57 1 66.94 321 ILE B N 1
ATOM 6574 C CA . ILE B 1 321 ? 16.828 21.875 13.914 1 66.94 321 ILE B CA 1
ATOM 6575 C C . ILE B 1 321 ? 18.297 21.656 14.242 1 66.94 321 ILE B C 1
ATOM 6577 O O . ILE B 1 321 ? 18.859 20.609 13.945 1 66.94 321 ILE B O 1
ATOM 6581 N N . GLY B 1 322 ? 18.938 22.703 14.672 1 63.72 322 GLY B N 1
ATOM 6582 C CA . GLY B 1 322 ? 20.328 22.609 15.078 1 63.72 322 GLY B CA 1
ATOM 6583 C C . GLY B 1 322 ? 20.5 22.219 16.531 1 63.72 322 GLY B C 1
ATOM 6584 O O . GLY B 1 322 ? 19.531 22.25 17.312 1 63.72 322 GLY B O 1
ATOM 6585 N N . SER B 1 323 ? 21.672 21.766 16.969 1 64.12 323 SER B N 1
ATOM 6586 C CA . SER B 1 323 ? 22.016 21.297 18.297 1 64.12 323 SER B CA 1
ATOM 6587 C C . SER B 1 323 ? 21.703 22.344 19.359 1 64.12 323 SER B C 1
ATOM 6589 O O . SER B 1 323 ? 21.469 22.016 20.531 1 64.12 323 SER B O 1
ATOM 6591 N N . HIS B 1 324 ? 21.672 23.609 18.984 1 64.31 324 HIS B N 1
ATOM 6592 C CA . HIS B 1 324 ? 21.438 24.688 19.938 1 64.31 324 HIS B CA 1
ATOM 6593 C C . HIS B 1 324 ? 20.031 24.625 20.5 1 64.31 324 HIS B C 1
ATOM 6595 O O . HIS B 1 324 ? 19.766 25.156 21.594 1 64.31 324 HIS B O 1
ATOM 6601 N N . LEU B 1 325 ? 19.234 23.969 19.828 1 70.44 325 LEU B N 1
ATOM 6602 C CA . LEU B 1 325 ? 17.844 23.875 20.281 1 70.44 325 LEU B CA 1
ATOM 6603 C C . LEU B 1 325 ? 17.672 22.75 21.297 1 70.44 325 LEU B C 1
ATOM 6605 O O . LEU B 1 325 ? 16.641 22.688 21.969 1 70.44 325 LEU B O 1
ATOM 6609 N N . THR B 1 326 ? 18.75 21.984 21.484 1 72.69 326 THR B N 1
ATOM 6610 C CA . THR B 1 326 ? 18.625 20.812 22.359 1 72.69 326 THR B CA 1
ATOM 6611 C C . THR B 1 326 ? 18.844 21.203 23.812 1 72.69 326 THR B C 1
ATOM 6613 O O . THR B 1 326 ? 18.688 20.375 24.719 1 72.69 326 THR B O 1
ATOM 6616 N N . ASP B 1 327 ? 19.078 22.484 24.062 1 72.12 327 ASP B N 1
ATOM 6617 C CA . ASP B 1 327 ? 19.328 22.969 25.406 1 72.12 327 ASP B CA 1
ATOM 6618 C C . ASP B 1 327 ? 18.094 22.812 26.297 1 72.12 327 ASP B C 1
ATOM 6620 O O . ASP B 1 327 ? 18.203 22.812 27.516 1 72.12 327 ASP B O 1
ATOM 6624 N N . ILE B 1 328 ? 17 22.688 25.656 1 77.88 328 ILE B N 1
ATOM 6625 C CA . ILE B 1 328 ? 15.766 22.625 26.422 1 77.88 328 ILE B CA 1
ATOM 6626 C C . ILE B 1 328 ? 15.609 21.219 27.016 1 77.88 328 ILE B C 1
ATOM 6628 O O . ILE B 1 328 ? 14.797 21.016 27.922 1 77.88 328 ILE B O 1
ATOM 6632 N N . CYS B 1 329 ? 16.391 20.328 26.484 1 74.38 329 CYS B N 1
ATOM 6633 C CA . CYS B 1 329 ? 16.266 18.938 26.906 1 74.38 329 CYS B CA 1
ATOM 6634 C C . CYS B 1 329 ? 16.688 18.766 28.359 1 74.38 329 CYS B C 1
ATOM 6636 O O . CYS B 1 329 ? 17.75 19.234 28.766 1 74.38 329 CYS B O 1
ATOM 6638 N N . GLY B 1 330 ? 15.898 18.062 29.094 1 75.75 330 GLY B N 1
ATOM 6639 C CA . GLY B 1 330 ? 16.203 17.812 30.484 1 75.75 330 GLY B CA 1
ATOM 6640 C C . GLY B 1 330 ? 15.961 19 31.391 1 75.75 330 GLY B C 1
ATOM 6641 O O . GLY B 1 330 ? 16.234 18.953 32.594 1 75.75 330 GLY B O 1
ATOM 6642 N N . THR B 1 331 ? 15.492 20.078 30.828 1 84.75 331 THR B N 1
ATOM 6643 C CA . THR B 1 331 ? 15.211 21.266 31.625 1 84.75 331 THR B CA 1
ATOM 6644 C C . THR B 1 331 ? 13.703 21.5 31.734 1 84.75 331 THR B C 1
ATOM 6646 O O . THR B 1 331 ? 13.07 21.062 32.688 1 84.75 331 THR B O 1
ATOM 6649 N N . CYS B 1 332 ? 13.172 22.016 30.734 1 85.12 332 CYS B N 1
ATOM 6650 C CA . CYS B 1 332 ? 11.742 22.297 30.781 1 85.12 332 CYS B CA 1
ATOM 6651 C C . CYS B 1 332 ? 10.945 21.156 30.172 1 85.12 332 CYS B C 1
ATOM 6653 O O . CYS B 1 332 ? 9.711 21.188 30.188 1 85.12 332 CYS B O 1
ATOM 6655 N N . THR B 1 333 ? 11.617 20.203 29.641 1 86.12 333 THR B N 1
ATOM 6656 C CA . THR B 1 333 ? 10.969 19.016 29.094 1 86.12 333 THR B CA 1
ATOM 6657 C C . THR B 1 333 ? 11.828 17.766 29.312 1 86.12 333 THR B C 1
ATOM 6659 O O . THR B 1 333 ? 13.062 17.844 29.266 1 86.12 333 THR B O 1
ATOM 6662 N N . GLU B 1 334 ? 11.203 16.672 29.5 1 84.06 334 GLU B N 1
ATOM 6663 C CA . GLU B 1 334 ? 11.922 15.406 29.688 1 84.06 334 GLU B CA 1
ATOM 6664 C C . GLU B 1 334 ? 12.43 14.859 28.359 1 84.06 334 GLU B C 1
ATOM 6666 O O . GLU B 1 334 ? 13.547 14.344 28.281 1 84.06 334 GLU B O 1
ATOM 6671 N N . LYS B 1 335 ? 11.578 14.961 27.406 1 84.5 335 LYS B N 1
ATOM 6672 C CA . LYS B 1 335 ? 11.906 14.477 26.062 1 84.5 335 LYS B CA 1
ATOM 6673 C C . LYS B 1 335 ? 11.688 15.562 25.016 1 84.5 335 LYS B C 1
ATOM 6675 O O . LYS B 1 335 ? 10.781 16.391 25.156 1 84.5 335 LYS B O 1
ATOM 6680 N N . PHE B 1 336 ? 12.484 15.531 24.047 1 84.69 336 PHE B N 1
ATOM 6681 C CA . PHE B 1 336 ? 12.391 16.453 22.922 1 84.69 336 PHE B CA 1
ATOM 6682 C C . PHE B 1 336 ? 12.422 15.695 21.594 1 84.69 336 PHE B C 1
ATOM 6684 O O . PHE B 1 336 ? 13.398 15.008 21.297 1 84.69 336 PHE B O 1
ATOM 6691 N N . PHE B 1 337 ? 11.312 15.875 20.828 1 83.31 337 PHE B N 1
ATOM 6692 C CA . PHE B 1 337 ? 11.188 15.086 19.609 1 83.31 337 PHE B CA 1
ATOM 6693 C C . PHE B 1 337 ? 11.086 15.992 18.391 1 83.31 337 PHE B C 1
ATOM 6695 O O . PHE B 1 337 ? 10.531 17.078 18.453 1 83.31 337 PHE B O 1
ATOM 6702 N N . MET B 1 338 ? 11.625 15.469 17.312 1 83.5 338 MET B N 1
ATOM 6703 C CA . MET B 1 338 ? 11.438 16.078 15.992 1 83.5 338 MET B CA 1
ATOM 6704 C C . MET B 1 338 ? 10.797 15.102 15.023 1 83.5 338 MET B C 1
ATOM 6706 O O . MET B 1 338 ? 11.141 13.914 15.008 1 83.5 338 MET B O 1
ATOM 6710 N N . GLY B 1 339 ? 9.852 15.602 14.266 1 84.94 339 GLY B N 1
ATOM 6711 C CA . GLY B 1 339 ? 9.227 14.812 13.219 1 84.94 339 GLY B CA 1
ATOM 6712 C C . GLY B 1 339 ? 9.57 15.281 11.82 1 84.94 339 GLY B C 1
ATOM 6713 O O . GLY B 1 339 ? 9.703 16.484 11.586 1 84.94 339 GLY B O 1
ATOM 6714 N N . TYR B 1 340 ? 9.773 14.328 10.977 1 89 340 TYR B N 1
ATOM 6715 C CA . TYR B 1 340 ? 9.938 14.602 9.555 1 89 340 TYR B CA 1
ATOM 6716 C C . TYR B 1 340 ? 8.695 14.195 8.773 1 89 340 TYR B C 1
ATOM 6718 O O . TYR B 1 340 ? 8.172 13.086 8.953 1 89 340 TYR B O 1
ATOM 6726 N N . GLY B 1 341 ? 8.266 15.102 7.934 1 89 341 GLY B N 1
ATOM 6727 C CA . GLY B 1 341 ? 7.082 14.836 7.137 1 89 341 GLY B CA 1
ATOM 6728 C C . GLY B 1 341 ? 6.594 16.062 6.375 1 89 341 GLY B C 1
ATOM 6729 O O . GLY B 1 341 ? 7.336 17.016 6.195 1 89 341 GLY B O 1
ATOM 6730 N N . SER B 1 342 ? 5.5 15.969 5.805 1 86.06 342 SER B N 1
ATOM 6731 C CA . SER B 1 342 ? 4.801 17.031 5.082 1 86.06 342 SER B CA 1
ATOM 6732 C C . SER B 1 342 ? 3.291 16.812 5.109 1 86.06 342 SER B C 1
ATOM 6734 O O . SER B 1 342 ? 2.811 15.805 5.629 1 86.06 342 SER B O 1
ATOM 6736 N N . THR B 1 343 ? 2.584 17.781 4.648 1 84 343 THR B N 1
ATOM 6737 C CA . THR B 1 343 ? 1.133 17.656 4.562 1 84 343 THR B CA 1
ATOM 6738 C C . THR B 1 343 ? 0.736 16.469 3.691 1 84 343 THR B C 1
ATOM 6740 O O . THR B 1 343 ? -0.253 15.789 3.975 1 84 343 THR B O 1
ATOM 6743 N N . GLU B 1 344 ? 1.53 16.188 2.715 1 90.25 344 GLU B N 1
ATOM 6744 C CA . GLU B 1 344 ? 1.23 15.156 1.728 1 90.25 344 GLU B CA 1
ATOM 6745 C C . GLU B 1 344 ? 1.403 13.766 2.32 1 90.25 344 GLU B C 1
ATOM 6747 O O . GLU B 1 344 ? 0.599 12.867 2.057 1 90.25 344 GLU B O 1
ATOM 6752 N N . VAL B 1 345 ? 2.447 13.586 3.152 1 91.94 345 VAL B N 1
ATOM 6753 C CA . VAL B 1 345 ? 2.789 12.219 3.527 1 91.94 345 VAL B CA 1
ATOM 6754 C C . VAL B 1 345 ? 2.613 12.039 5.035 1 91.94 345 VAL B C 1
ATOM 6756 O O . VAL B 1 345 ? 2.779 10.93 5.555 1 91.94 345 VAL B O 1
ATOM 6759 N N . GLY B 1 346 ? 2.252 13.094 5.719 1 87.44 346 GLY B N 1
ATOM 6760 C CA . GLY B 1 346 ? 2.178 12.984 7.164 1 87.44 346 GLY B CA 1
ATOM 6761 C C . GLY B 1 346 ? 3.541 12.922 7.828 1 87.44 346 GLY B C 1
ATOM 6762 O O . GLY B 1 346 ? 4.523 13.438 7.289 1 87.44 346 GLY B O 1
ATOM 6763 N N . VAL B 1 347 ? 3.562 12.438 9.055 1 87.5 347 VAL B N 1
ATOM 6764 C CA . VAL B 1 347 ? 4.824 12.281 9.773 1 87.5 347 VAL B CA 1
ATOM 6765 C C . VAL B 1 347 ? 5.449 10.93 9.422 1 87.5 347 VAL B C 1
ATOM 6767 O O . VAL B 1 347 ? 4.938 9.883 9.828 1 87.5 347 VAL B O 1
ATOM 6770 N N . VAL B 1 348 ? 6.504 10.961 8.758 1 90.56 348 VAL B N 1
ATOM 6771 C CA . VAL B 1 348 ? 7.156 9.773 8.227 1 90.56 348 VAL B CA 1
ATOM 6772 C C . VAL B 1 348 ? 8.031 9.141 9.305 1 90.56 348 VAL B C 1
ATOM 6774 O O . VAL B 1 348 ? 8.023 7.918 9.484 1 90.56 348 VAL B O 1
ATOM 6777 N N . SER B 1 349 ? 8.805 10.031 9.938 1 89.31 349 SER B N 1
ATOM 6778 C CA . SER B 1 349 ? 9.75 9.555 10.938 1 89.31 349 SER B CA 1
ATOM 6779 C C . SER B 1 349 ? 9.844 10.516 12.117 1 89.31 349 SER B C 1
ATOM 6781 O O . SER B 1 349 ? 9.312 11.633 12.055 1 89.31 349 SER B O 1
ATOM 6783 N N . TYR B 1 350 ? 10.453 10.023 13.18 1 84.75 350 TYR B N 1
ATOM 6784 C CA . TYR B 1 350 ? 10.672 10.844 14.359 1 84.75 350 TYR B CA 1
ATOM 6785 C C . TYR B 1 350 ? 11.977 10.469 15.047 1 84.75 350 TYR B C 1
ATOM 6787 O O . TYR B 1 350 ? 12.484 9.359 14.867 1 84.75 350 TYR B O 1
ATOM 6795 N N . ILE B 1 351 ? 12.5 11.469 15.758 1 83.5 351 ILE B N 1
ATOM 6796 C CA . ILE B 1 351 ? 13.734 11.242 16.484 1 83.5 351 ILE B CA 1
ATOM 6797 C C . ILE B 1 351 ? 13.703 12.023 17.797 1 83.5 351 ILE B C 1
ATOM 6799 O O . ILE B 1 351 ? 13.18 13.141 17.859 1 83.5 351 ILE B O 1
ATOM 6803 N N . GLU B 1 352 ? 14.102 11.344 18.812 1 82.56 352 GLU B N 1
ATOM 6804 C CA . GLU B 1 352 ? 14.391 12.078 20.031 1 82.56 352 GLU B CA 1
ATOM 6805 C C . GLU B 1 352 ? 15.695 12.859 19.906 1 82.56 352 GLU B C 1
ATOM 6807 O O . GLU B 1 352 ? 16.734 12.289 19.578 1 82.56 352 GLU B O 1
ATOM 6812 N N . LEU B 1 353 ? 15.547 14.078 20.078 1 78.75 353 LEU B N 1
ATOM 6813 C CA . LEU B 1 353 ? 16.703 14.945 19.953 1 78.75 353 LEU B CA 1
ATOM 6814 C C . LEU B 1 353 ? 17.5 14.984 21.266 1 78.75 353 LEU B C 1
ATOM 6816 O O . LEU B 1 353 ? 16.922 15.156 22.344 1 78.75 353 LEU B O 1
ATOM 6820 N N . THR B 1 354 ? 18.766 14.641 21.078 1 78.25 354 THR B N 1
ATOM 6821 C CA . THR B 1 354 ? 19.703 14.703 22.188 1 78.25 354 THR B CA 1
ATOM 6822 C C . THR B 1 354 ? 20.906 15.57 21.844 1 78.25 354 THR B C 1
ATOM 6824 O O . THR B 1 354 ? 21.031 16.047 20.703 1 78.25 354 THR B O 1
ATOM 6827 N N . THR B 1 355 ? 21.609 15.852 22.828 1 73.69 355 THR B N 1
ATOM 6828 C CA . THR B 1 355 ? 22.797 16.672 22.609 1 73.69 355 THR B CA 1
ATOM 6829 C C . THR B 1 355 ? 23.75 15.992 21.609 1 73.69 355 THR B C 1
ATOM 6831 O O . THR B 1 355 ? 24.594 16.656 21 1 73.69 355 THR B O 1
ATOM 6834 N N . GLU B 1 356 ? 23.625 14.711 21.406 1 74.56 356 GLU B N 1
ATOM 6835 C CA . GLU B 1 356 ? 24.516 13.953 20.531 1 74.56 356 GLU B CA 1
ATOM 6836 C C . GLU B 1 356 ? 23.844 13.664 19.188 1 74.56 356 GLU B C 1
ATOM 6838 O O . GLU B 1 356 ? 24.328 12.852 18.406 1 74.56 356 GLU B O 1
ATOM 6843 N N . MET B 1 357 ? 22.953 14.484 18.922 1 75.75 357 MET B N 1
ATOM 6844 C CA . MET B 1 357 ? 22.203 14.188 17.703 1 75.75 357 MET B CA 1
ATOM 6845 C C . MET B 1 357 ? 23.031 14.508 16.469 1 75.75 357 MET B C 1
ATOM 6847 O O . MET B 1 357 ? 23.891 15.391 16.5 1 75.75 357 MET B O 1
ATOM 6851 N N . GLU B 1 358 ? 22.875 13.664 15.383 1 78.12 358 GLU B N 1
ATOM 6852 C CA . GLU B 1 358 ? 23.469 13.914 14.078 1 78.12 358 GLU B CA 1
ATOM 6853 C C . GLU B 1 358 ? 22.578 14.781 13.203 1 78.12 358 GLU B C 1
ATOM 6855 O O . GLU B 1 358 ? 21.406 14.461 13 1 78.12 358 GLU B O 1
ATOM 6860 N N . GLU B 1 359 ? 23.125 15.797 12.758 1 72.62 359 GLU B N 1
ATOM 6861 C CA . GLU B 1 359 ? 22.344 16.734 11.961 1 72.62 359 GLU B CA 1
ATOM 6862 C C . GLU B 1 359 ? 21.766 16.047 10.719 1 72.62 359 GLU B C 1
ATOM 6864 O O . GLU B 1 359 ? 22.469 15.312 10.023 1 72.62 359 GLU B O 1
ATOM 6869 N N . GLY B 1 360 ? 20.531 16.297 10.516 1 81.25 360 GLY B N 1
ATOM 6870 C CA . GLY B 1 360 ? 19.875 15.773 9.336 1 81.25 360 GLY B CA 1
ATOM 6871 C C . GLY B 1 360 ? 19.25 14.406 9.555 1 81.25 360 GLY B C 1
ATOM 6872 O O . GLY B 1 360 ? 18.453 13.938 8.742 1 81.25 360 GLY B O 1
ATOM 6873 N N . HIS B 1 361 ? 19.734 13.75 10.578 1 89.25 361 HIS B N 1
ATOM 6874 C CA . HIS B 1 361 ? 19.109 12.469 10.906 1 89.25 361 HIS B CA 1
ATOM 6875 C C . HIS B 1 361 ? 17.672 12.656 11.359 1 89.25 361 HIS B C 1
ATOM 6877 O O . HIS B 1 361 ? 17.391 13.453 12.258 1 89.25 361 HIS B O 1
ATOM 6883 N N . VAL B 1 362 ? 16.766 11.922 10.719 1 90.81 362 VAL B N 1
ATOM 6884 C CA . VAL B 1 362 ? 15.359 12.203 11 1 90.81 362 VAL B CA 1
ATOM 6885 C C . VAL B 1 362 ? 14.742 11.031 11.766 1 90.81 362 VAL B C 1
ATOM 6887 O O . VAL B 1 362 ? 13.523 10.984 11.961 1 90.81 362 VAL B O 1
ATOM 6890 N N . GLY B 1 363 ? 15.516 10.109 12.172 1 91.69 363 GLY B N 1
ATOM 6891 C CA . GLY B 1 363 ? 15.094 9.109 13.141 1 91.69 363 GLY B CA 1
ATOM 6892 C C . GLY B 1 363 ? 14.438 7.902 12.508 1 91.69 363 GLY B C 1
ATOM 6893 O O . GLY B 1 363 ? 14.773 7.523 11.383 1 91.69 363 GLY B O 1
ATOM 6894 N N . SER B 1 364 ? 13.625 7.191 13.281 1 91.44 364 SER B N 1
ATOM 6895 C CA . SER B 1 364 ? 13 5.938 12.875 1 91.44 364 SER B CA 1
ATOM 6896 C C . SER B 1 364 ? 11.648 6.184 12.211 1 91.44 364 SER B C 1
ATOM 6898 O O . SER B 1 364 ? 10.914 7.094 12.602 1 91.44 364 SER B O 1
ATOM 6900 N N . LEU B 1 365 ? 11.328 5.293 11.32 1 93 365 LEU B N 1
ATOM 6901 C CA . LEU B 1 365 ? 10.062 5.414 10.602 1 93 365 LEU B CA 1
ATOM 6902 C C . LEU B 1 365 ? 8.891 5.039 11.492 1 93 365 LEU B C 1
ATOM 6904 O O . LEU B 1 365 ? 8.992 4.117 12.312 1 93 365 LEU B O 1
ATOM 6908 N N . PHE B 1 366 ? 7.809 5.762 11.344 1 90.44 366 PHE B N 1
ATOM 6909 C CA . PHE B 1 366 ? 6.555 5.32 11.945 1 90.44 366 PHE B CA 1
ATOM 6910 C C . PHE B 1 366 ? 6.055 4.043 11.289 1 90.44 366 PHE B C 1
ATOM 6912 O O . PHE B 1 366 ? 6.367 3.773 10.125 1 90.44 366 PHE B O 1
ATOM 6919 N N . PRO B 1 367 ? 5.25 3.289 12.008 1 89.69 367 PRO B N 1
ATOM 6920 C CA . PRO B 1 367 ? 4.727 2.053 11.422 1 89.69 367 PRO B CA 1
ATOM 6921 C C . PRO B 1 367 ? 3.945 2.295 10.133 1 89.69 367 PRO B C 1
ATOM 6923 O O . PRO B 1 367 ? 3.174 3.252 10.047 1 89.69 367 PRO B O 1
ATOM 6926 N N . GLY B 1 368 ? 4.234 1.409 9.141 1 91.38 368 GLY B N 1
ATOM 6927 C CA . GLY B 1 368 ? 3.5 1.464 7.887 1 91.38 368 GLY B CA 1
ATOM 6928 C C . GLY B 1 368 ? 4.191 2.301 6.828 1 91.38 368 GLY B C 1
ATOM 6929 O O . GLY B 1 368 ? 3.727 2.379 5.691 1 91.38 368 GLY B O 1
ATOM 6930 N N . TYR B 1 369 ? 5.301 2.91 7.18 1 94.38 369 TYR B N 1
ATOM 6931 C CA . TYR B 1 369 ? 6.008 3.74 6.211 1 94.38 369 TYR B CA 1
ATOM 6932 C C . TYR B 1 369 ? 7.156 2.971 5.57 1 94.38 369 TYR B C 1
ATOM 6934 O O . TYR B 1 369 ? 7.805 2.152 6.223 1 94.38 369 TYR B O 1
ATOM 6942 N N . GLU B 1 370 ? 7.34 3.203 4.316 1 96.62 370 GLU B N 1
ATOM 6943 C CA . GLU B 1 370 ? 8.5 2.799 3.523 1 96.62 370 GLU B CA 1
ATOM 6944 C C . GLU B 1 370 ? 9.203 4.012 2.92 1 96.62 370 GLU B C 1
ATOM 6946 O O . GLU B 1 370 ? 8.547 4.953 2.467 1 96.62 370 GLU B O 1
ATOM 6951 N N . VAL B 1 371 ? 10.516 3.982 2.967 1 97.88 371 VAL B N 1
ATOM 6952 C CA . VAL B 1 371 ? 11.297 5.062 2.379 1 97.88 371 VAL B CA 1
ATOM 6953 C C . VAL B 1 371 ? 12.406 4.477 1.504 1 97.88 371 VAL B C 1
ATOM 6955 O O . VAL B 1 371 ? 13.047 3.488 1.877 1 97.88 371 VAL B O 1
ATOM 6958 N N . LYS B 1 372 ? 12.586 5.031 0.37 1 97.75 372 LYS B N 1
ATOM 6959 C CA . LYS B 1 372 ? 13.75 4.691 -0.452 1 97.75 372 LYS B CA 1
ATOM 6960 C C . LYS B 1 372 ? 14.375 5.941 -1.065 1 97.75 372 LYS B C 1
ATOM 6962 O O . LYS B 1 372 ? 13.758 7.008 -1.074 1 97.75 372 LYS B O 1
ATOM 6967 N N . VAL B 1 373 ? 15.594 5.809 -1.492 1 96.69 373 VAL B N 1
ATOM 6968 C CA . VAL B 1 373 ? 16.312 6.898 -2.143 1 96.69 373 VAL B CA 1
ATOM 6969 C C . VAL B 1 373 ? 16.672 6.5 -3.574 1 96.69 373 VAL B C 1
ATOM 6971 O O . VAL B 1 373 ? 17.266 5.438 -3.801 1 96.69 373 VAL B O 1
ATOM 6974 N N . ILE B 1 374 ? 16.312 7.367 -4.531 1 95.06 374 ILE B N 1
ATOM 6975 C CA . ILE B 1 374 ? 16.516 7.004 -5.93 1 95.06 374 ILE B CA 1
ATOM 6976 C C . ILE B 1 374 ? 17.453 8.016 -6.59 1 95.06 374 ILE B C 1
ATOM 6978 O O . ILE B 1 374 ? 17.578 9.148 -6.133 1 95.06 374 ILE B O 1
ATOM 6982 N N . GLY B 1 375 ? 18.062 7.48 -7.598 1 89.75 375 GLY B N 1
ATOM 6983 C CA . GLY B 1 375 ? 18.891 8.344 -8.422 1 89.75 375 GLY B CA 1
ATOM 6984 C C . GLY B 1 375 ? 18.141 8.945 -9.594 1 89.75 375 GLY B C 1
ATOM 6985 O O . GLY B 1 375 ? 16.922 8.812 -9.695 1 89.75 375 GLY B O 1
ATOM 6986 N N . GLY B 1 376 ? 18.828 9.664 -10.398 1 80.5 376 GLY B N 1
ATOM 6987 C CA . GLY B 1 376 ? 18.266 10.367 -11.539 1 80.5 376 GLY B CA 1
ATOM 6988 C C . GLY B 1 376 ? 17.594 9.445 -12.539 1 80.5 376 GLY B C 1
ATOM 6989 O O . GLY B 1 376 ? 16.656 9.852 -13.242 1 80.5 376 GLY B O 1
ATOM 6990 N N . ASN B 1 377 ? 18.031 8.227 -12.523 1 80.31 377 ASN B N 1
ATOM 6991 C CA . ASN B 1 377 ? 17.484 7.281 -13.484 1 80.31 377 ASN B CA 1
ATOM 6992 C C . ASN B 1 377 ? 16.281 6.539 -12.914 1 80.31 377 ASN B C 1
ATOM 6994 O O . ASN B 1 377 ? 15.742 5.629 -13.547 1 80.31 377 ASN B O 1
ATOM 6998 N N . GLY B 1 378 ? 15.984 6.895 -11.688 1 87.56 378 GLY B N 1
ATOM 6999 C CA . GLY B 1 378 ? 14.805 6.293 -11.086 1 87.56 378 GLY B CA 1
ATOM 7000 C C . GLY B 1 378 ? 15.117 5.023 -10.312 1 87.56 378 GLY B C 1
ATOM 7001 O O . GLY B 1 378 ? 14.234 4.445 -9.68 1 87.56 378 GLY B O 1
ATOM 7002 N N . ALA B 1 379 ? 16.328 4.578 -10.391 1 90.81 379 ALA B N 1
ATOM 7003 C CA . ALA B 1 379 ? 16.734 3.363 -9.688 1 90.81 379 ALA B CA 1
ATOM 7004 C C . ALA B 1 379 ? 17.031 3.652 -8.219 1 90.81 379 ALA B C 1
ATOM 7006 O O . ALA B 1 379 ? 17.562 4.711 -7.883 1 90.81 379 ALA B O 1
ATOM 7007 N N . THR B 1 380 ? 16.625 2.721 -7.367 1 95.62 380 THR B N 1
ATOM 7008 C CA . THR B 1 380 ? 17.031 2.824 -5.965 1 95.62 380 THR B CA 1
ATOM 7009 C C . THR B 1 380 ? 18.547 2.75 -5.82 1 95.62 380 THR B C 1
ATOM 7011 O O . THR B 1 380 ? 19.188 1.854 -6.379 1 95.62 380 THR B O 1
ATOM 7014 N N . LEU B 1 381 ? 19.109 3.66 -5.145 1 93.62 381 LEU B N 1
ATOM 7015 C CA . LEU B 1 381 ? 20.562 3.783 -4.996 1 93.62 381 LEU B CA 1
ATOM 7016 C C . LEU B 1 381 ? 21.078 2.85 -3.906 1 93.62 381 LEU B C 1
ATOM 7018 O O . LEU B 1 381 ? 20.281 2.293 -3.137 1 93.62 381 LEU B O 1
ATOM 7022 N N . ASN B 1 382 ? 22.391 2.662 -3.945 1 91.94 382 ASN B N 1
ATOM 7023 C CA . ASN B 1 382 ? 23.016 1.977 -2.826 1 91.94 382 ASN B CA 1
ATOM 7024 C C . ASN B 1 382 ? 23 2.826 -1.559 1 91.94 382 ASN B C 1
ATOM 7026 O O . ASN B 1 382 ? 23 4.059 -1.632 1 91.94 382 ASN B O 1
ATOM 7030 N N . ARG B 1 383 ? 22.938 2.213 -0.447 1 93.88 383 ARG B N 1
ATOM 7031 C CA . ARG B 1 383 ? 23.016 2.949 0.811 1 93.88 383 ARG B CA 1
ATOM 7032 C C . ARG B 1 383 ? 24.25 3.83 0.854 1 93.88 383 ARG B C 1
ATOM 7034 O O . ARG B 1 383 ? 25.328 3.424 0.399 1 93.88 383 ARG B O 1
ATOM 7041 N N . GLY B 1 384 ? 24.078 4.977 1.397 1 90.12 384 GLY B N 1
ATOM 7042 C CA . GLY B 1 384 ? 25.172 5.934 1.489 1 90.12 384 GLY B CA 1
ATOM 7043 C C . GLY B 1 384 ? 25.109 7.004 0.416 1 90.12 384 GLY B C 1
ATOM 7044 O O . GLY B 1 384 ? 25.656 8.102 0.594 1 90.12 384 GLY B O 1
ATOM 7045 N N . GLN B 1 385 ? 24.5 6.715 -0.697 1 89.25 385 GLN B N 1
ATOM 7046 C CA . GLN B 1 385 ? 24.453 7.652 -1.814 1 89.25 385 GLN B CA 1
ATOM 7047 C C . GLN B 1 385 ? 23.312 8.648 -1.647 1 89.25 385 GLN B C 1
ATOM 7049 O O . GLN B 1 385 ? 22.25 8.305 -1.137 1 89.25 385 GLN B O 1
ATOM 7054 N N . LEU B 1 386 ? 23.547 9.891 -2.115 1 86.75 386 LEU B N 1
ATOM 7055 C CA . LEU B 1 386 ? 22.578 10.969 -2.051 1 86.75 386 LEU B CA 1
ATOM 7056 C C . LEU B 1 386 ? 21.625 10.914 -3.24 1 86.75 386 LEU B C 1
ATOM 7058 O O . LEU B 1 386 ? 22.047 10.68 -4.371 1 86.75 386 LEU B O 1
ATOM 7062 N N . GLY B 1 387 ? 20.359 11.07 -2.93 1 91.69 387 GLY B N 1
ATOM 7063 C CA . GLY B 1 387 ? 19.344 11.086 -3.984 1 91.69 387 GLY B CA 1
ATOM 7064 C C . GLY B 1 387 ? 18 11.602 -3.521 1 91.69 387 GLY B C 1
ATOM 7065 O O . GLY B 1 387 ? 17.906 12.227 -2.463 1 91.69 387 GLY B O 1
ATOM 7066 N N . ASP B 1 388 ? 16.953 11.383 -4.355 1 93.12 388 ASP B N 1
ATOM 7067 C CA . ASP B 1 388 ? 15.602 11.828 -4.043 1 93.12 388 ASP B CA 1
ATOM 7068 C C . ASP B 1 388 ? 14.922 10.867 -3.07 1 93.12 388 ASP B C 1
ATOM 7070 O O . ASP B 1 388 ? 14.938 9.656 -3.273 1 93.12 388 ASP B O 1
ATOM 7074 N N . ILE B 1 389 ? 14.328 11.43 -2.072 1 96.5 389 ILE B N 1
ATOM 7075 C CA . ILE B 1 389 ? 13.625 10.617 -1.078 1 96.5 389 ILE B CA 1
ATOM 7076 C C . ILE B 1 389 ? 12.195 10.344 -1.547 1 96.5 389 ILE B C 1
ATOM 7078 O O . ILE B 1 389 ? 11.438 11.281 -1.821 1 96.5 389 ILE B O 1
ATOM 7082 N N . LEU B 1 390 ? 11.844 9.086 -1.673 1 97.69 390 LEU B N 1
ATOM 7083 C CA . LEU B 1 390 ? 10.469 8.672 -1.941 1 97.69 390 LEU B CA 1
ATOM 7084 C C . LEU B 1 390 ? 9.859 7.992 -0.722 1 97.69 390 LEU B C 1
ATOM 7086 O O . LEU B 1 390 ? 10.555 7.297 0.018 1 97.69 390 LEU B O 1
ATOM 7090 N N . VAL B 1 391 ? 8.594 8.242 -0.534 1 97.75 391 VAL B N 1
ATOM 7091 C CA . VAL B 1 391 ? 7.871 7.699 0.611 1 97.75 391 VAL B CA 1
ATOM 7092 C C . VAL B 1 391 ? 6.633 6.941 0.13 1 97.75 391 VAL B C 1
ATOM 7094 O O . VAL B 1 391 ? 5.98 7.352 -0.831 1 97.75 391 VAL B O 1
ATOM 7097 N N . LYS B 1 392 ? 6.398 5.828 0.754 1 96.31 392 LYS B N 1
ATOM 7098 C CA . LYS B 1 392 ? 5.184 5.051 0.52 1 96.31 392 LYS B CA 1
ATOM 7099 C C . LYS B 1 392 ? 4.5 4.691 1.835 1 96.31 392 LYS B C 1
ATOM 7101 O O . LYS B 1 392 ? 5.164 4.316 2.803 1 96.31 392 LYS B O 1
ATOM 7106 N N . SER B 1 393 ? 3.213 4.91 1.916 1 94.56 393 SER B N 1
ATOM 7107 C CA . SER B 1 393 ? 2.393 4.566 3.072 1 94.56 393 SER B CA 1
ATOM 7108 C C . SER B 1 393 ? 0.913 4.527 2.707 1 94.56 393 SER B C 1
ATOM 7110 O O . SER B 1 393 ? 0.481 5.203 1.77 1 94.56 393 SER B O 1
ATOM 7112 N N . PRO B 1 394 ? 0.182 3.707 3.438 1 88.44 394 PRO B N 1
ATOM 7113 C CA . PRO B 1 394 ? -1.26 3.697 3.178 1 88.44 394 PRO B CA 1
ATOM 7114 C C . PRO B 1 394 ? -1.951 4.98 3.633 1 88.44 394 PRO B C 1
ATOM 7116 O O . PRO B 1 394 ? -3.117 5.207 3.299 1 88.44 394 PRO B O 1
ATOM 7119 N N . TRP B 1 395 ? -1.26 5.84 4.258 1 88.75 395 TRP B N 1
ATOM 7120 C CA . TRP B 1 395 ? -1.982 6.953 4.871 1 88.75 395 TRP B CA 1
ATOM 7121 C C . TRP B 1 395 ? -1.523 8.289 4.293 1 88.75 395 TRP B C 1
ATOM 7123 O O . TRP B 1 395 ? -1.733 9.336 4.898 1 88.75 395 TRP B O 1
ATOM 7133 N N . ILE B 1 396 ? -0.896 8.297 3.199 1 93 396 ILE B N 1
ATOM 7134 C CA . ILE B 1 396 ? -0.458 9.539 2.564 1 93 396 ILE B CA 1
ATOM 7135 C C . ILE B 1 396 ? -1.62 10.164 1.796 1 93 396 ILE B C 1
ATOM 7137 O O . ILE B 1 396 ? -2.742 9.648 1.829 1 93 396 ILE B O 1
ATOM 7141 N N . LEU B 1 397 ? -1.455 11.289 1.17 1 94.69 397 LEU B N 1
ATOM 7142 C CA . LEU B 1 397 ? -2.486 11.984 0.412 1 94.69 397 LEU B CA 1
ATOM 7143 C C . LEU B 1 397 ? -3.082 11.086 -0.662 1 94.69 397 LEU B C 1
ATOM 7145 O O . LEU B 1 397 ? -2.389 10.219 -1.208 1 94.69 397 LEU B O 1
ATOM 7149 N N . LYS B 1 398 ? -4.312 11.289 -0.885 1 95.12 398 LYS B N 1
ATOM 7150 C CA . LYS B 1 398 ? -4.977 10.617 -1.995 1 95.12 398 LYS B CA 1
ATOM 7151 C C . LYS B 1 398 ? -4.484 11.148 -3.338 1 95.12 398 LYS B C 1
ATOM 7153 O O . LYS B 1 398 ? -4.098 10.375 -4.215 1 95.12 398 LYS B O 1
ATOM 7158 N N . CYS B 1 399 ? -4.488 12.445 -3.471 1 94.44 399 CYS B N 1
ATOM 7159 C CA . CYS B 1 399 ? -4.055 13.148 -4.676 1 94.44 399 CYS B CA 1
ATOM 7160 C C . CYS B 1 399 ? -4.059 14.656 -4.461 1 94.44 399 CYS B C 1
ATOM 7162 O O . CYS B 1 399 ? -4.461 15.133 -3.398 1 94.44 399 CYS B O 1
ATOM 7164 N N . TYR B 1 400 ? -3.488 15.336 -5.457 1 91.44 400 TYR B N 1
ATOM 7165 C CA . TYR B 1 400 ? -3.764 16.766 -5.609 1 91.44 400 TYR B CA 1
ATOM 7166 C C . TYR B 1 400 ? -5.031 16.984 -6.426 1 91.44 400 TYR B C 1
ATOM 7168 O O . TYR B 1 400 ? -5.094 16.609 -7.602 1 91.44 400 TYR B O 1
ATOM 7176 N N . GLY B 1 401 ? -5.965 17.562 -5.762 1 89.88 401 GLY B N 1
ATOM 7177 C CA . GLY B 1 401 ? -7.238 17.781 -6.434 1 89.88 401 GLY B CA 1
ATOM 7178 C C . GLY B 1 401 ? -7.109 18.578 -7.711 1 89.88 401 GLY B C 1
ATOM 7179 O O . GLY B 1 401 ? -6.426 19.609 -7.734 1 89.88 401 GLY B O 1
ATOM 7180 N N . SER B 1 402 ? -7.719 18.094 -8.797 1 81.69 402 SER B N 1
ATOM 7181 C CA . SER B 1 402 ? -7.832 18.766 -10.078 1 81.69 402 SER B CA 1
ATOM 7182 C C . SER B 1 402 ? -6.461 19.125 -10.641 1 81.69 402 SER B C 1
ATOM 7184 O O . SER B 1 402 ? -6.285 20.188 -11.234 1 81.69 402 SER B O 1
ATOM 7186 N N . SER B 1 403 ? -5.508 18.312 -10.336 1 86.38 403 SER B N 1
ATOM 7187 C CA . SER B 1 403 ? -4.141 18.562 -10.789 1 86.38 403 SER B CA 1
ATOM 7188 C C . SER B 1 403 ? -3.506 17.281 -11.336 1 86.38 403 SER B C 1
ATOM 7190 O O . SER B 1 403 ? -2.516 16.797 -10.797 1 86.38 403 SER B O 1
ATOM 7192 N N . PRO B 1 404 ? -3.98 16.844 -12.477 1 86.5 404 PRO B N 1
ATOM 7193 C CA . PRO B 1 404 ? -3.484 15.578 -13.031 1 86.5 404 PRO B CA 1
ATOM 7194 C C . PRO B 1 404 ? -1.986 15.609 -13.32 1 86.5 404 PRO B C 1
ATOM 7196 O O . PRO B 1 404 ? -1.287 14.625 -13.102 1 86.5 404 PRO B O 1
ATOM 7199 N N . GLU B 1 405 ? -1.478 16.672 -13.836 1 83.81 405 GLU B N 1
ATOM 7200 C CA . GLU B 1 405 ? -0.058 16.781 -14.156 1 83.81 405 GLU B CA 1
ATOM 7201 C C . GLU B 1 405 ? 0.802 16.719 -12.898 1 83.81 405 GLU B C 1
ATOM 7203 O O . GLU B 1 405 ? 1.829 16.047 -12.875 1 83.81 405 GLU B O 1
ATOM 7208 N N . LEU B 1 406 ? 0.34 17.484 -11.883 1 86.5 406 LEU B N 1
ATOM 7209 C CA . LEU B 1 406 ? 1.056 17.453 -10.609 1 86.5 406 LEU B CA 1
ATOM 7210 C C . LEU B 1 406 ? 1.058 16.062 -10.016 1 86.5 406 LEU B C 1
ATOM 7212 O O . LEU B 1 406 ? 2.066 15.617 -9.453 1 86.5 406 LEU B O 1
ATOM 7216 N N . ASN B 1 407 ? -0.053 15.367 -10.141 1 91.81 407 ASN B N 1
ATOM 7217 C CA . ASN B 1 407 ? -0.137 14 -9.633 1 91.81 407 ASN B CA 1
ATOM 7218 C C . ASN B 1 407 ? 0.812 13.07 -10.383 1 91.81 407 ASN B C 1
ATOM 7220 O O . ASN B 1 407 ? 1.514 12.266 -9.766 1 91.81 407 ASN B O 1
ATOM 7224 N N . ALA B 1 408 ? 0.881 13.172 -11.68 1 88.94 408 ALA B N 1
ATOM 7225 C CA . ALA B 1 408 ? 1.77 12.344 -12.484 1 88.94 408 ALA B CA 1
ATOM 7226 C C . ALA B 1 408 ? 3.23 12.578 -12.117 1 88.94 408 ALA B C 1
ATOM 7228 O O . ALA B 1 408 ? 4.039 11.648 -12.125 1 88.94 408 ALA B O 1
ATOM 7229 N N . ALA B 1 409 ? 3.531 13.75 -11.766 1 87.69 409 ALA B N 1
ATOM 7230 C CA . ALA B 1 409 ? 4.902 14.125 -11.414 1 87.69 409 ALA B CA 1
ATOM 7231 C C . ALA B 1 409 ? 5.246 13.68 -10 1 87.69 409 ALA B C 1
ATOM 7233 O O . ALA B 1 409 ? 6.406 13.391 -9.695 1 87.69 409 ALA B O 1
ATOM 7234 N N . SER B 1 410 ? 4.277 13.625 -9.172 1 91.81 410 SER B N 1
ATOM 7235 C CA . SER B 1 410 ? 4.531 13.43 -7.75 1 91.81 410 SER B CA 1
ATOM 7236 C C . SER B 1 410 ? 4.445 11.961 -7.367 1 91.81 410 SER B C 1
ATOM 7238 O O . SER B 1 410 ? 5.035 11.531 -6.371 1 91.81 410 SER B O 1
ATOM 7240 N N . PHE B 1 411 ? 3.688 11.203 -8.133 1 93.25 411 PHE B N 1
ATOM 7241 C CA . PHE B 1 411 ? 3.533 9.781 -7.836 1 93.25 411 PHE B CA 1
ATOM 7242 C C . PHE B 1 411 ? 4.348 8.93 -8.797 1 93.25 411 PHE B C 1
ATOM 7244 O O . PHE B 1 411 ? 4.305 9.148 -10.016 1 93.25 411 PHE B O 1
ATOM 7251 N N . ALA B 1 412 ? 5.137 8.055 -8.18 1 91.25 412 ALA B N 1
ATOM 7252 C CA . ALA B 1 412 ? 5.883 7.078 -8.977 1 91.25 412 ALA B CA 1
ATOM 7253 C C . ALA B 1 412 ? 5.215 5.711 -8.938 1 91.25 412 ALA B C 1
ATOM 7255 O O . ALA B 1 412 ? 4.285 5.484 -8.156 1 91.25 412 ALA B O 1
ATOM 7256 N N . GLU B 1 413 ? 5.656 4.812 -9.82 1 86.19 413 GLU B N 1
ATOM 7257 C CA . GLU B 1 413 ? 5.129 3.453 -9.875 1 86.19 413 GLU B CA 1
ATOM 7258 C C . GLU B 1 413 ? 5.266 2.748 -8.531 1 86.19 413 GLU B C 1
ATOM 7260 O O . GLU B 1 413 ? 6.238 2.967 -7.809 1 86.19 413 GLU B O 1
ATOM 7265 N N . GLY B 1 414 ? 4.266 1.982 -8.242 1 87.81 414 GLY B N 1
ATOM 7266 C CA . GLY B 1 414 ? 4.309 1.19 -7.02 1 87.81 414 GLY B CA 1
ATOM 7267 C C . GLY B 1 414 ? 3.766 1.927 -5.809 1 87.81 414 GLY B C 1
ATOM 7268 O O . GLY B 1 414 ? 3.959 1.491 -4.672 1 87.81 414 GLY B O 1
ATOM 7269 N N . GLY B 1 415 ? 3.254 3.104 -6.043 1 90.44 415 GLY B N 1
ATOM 7270 C CA . GLY B 1 415 ? 2.631 3.826 -4.945 1 90.44 415 GLY B CA 1
ATOM 7271 C C . GLY B 1 415 ? 3.594 4.734 -4.203 1 90.44 415 GLY B C 1
ATOM 7272 O O . GLY B 1 415 ? 3.301 5.188 -3.094 1 90.44 415 GLY B O 1
ATOM 7273 N N . TRP B 1 416 ? 4.742 4.996 -4.777 1 96.25 416 TRP B N 1
ATOM 7274 C CA . TRP B 1 416 ? 5.742 5.863 -4.16 1 96.25 416 TRP B CA 1
ATOM 7275 C C . TRP B 1 416 ? 5.406 7.332 -4.387 1 96.25 416 TRP B C 1
ATOM 7277 O O . TRP B 1 416 ? 4.996 7.719 -5.48 1 96.25 416 TRP B O 1
ATOM 7287 N N . PHE B 1 417 ? 5.574 8.117 -3.377 1 97.19 417 PHE B N 1
ATOM 7288 C CA . PHE B 1 417 ? 5.402 9.562 -3.461 1 97.19 417 PHE B CA 1
ATOM 7289 C C . PHE B 1 417 ? 6.754 10.273 -3.438 1 97.19 417 PHE B C 1
ATOM 7291 O O . PHE B 1 417 ? 7.574 10.023 -2.551 1 97.19 417 PHE B O 1
ATOM 7298 N N . ARG B 1 418 ? 6.953 11.133 -4.414 1 95.44 418 ARG B N 1
ATOM 7299 C CA . ARG B 1 418 ? 8.164 11.945 -4.453 1 95.44 418 ARG B CA 1
ATOM 7300 C C . ARG B 1 418 ? 8.055 13.133 -3.5 1 95.44 418 ARG B C 1
ATOM 7302 O O . ARG B 1 418 ? 7.266 14.055 -3.736 1 95.44 418 ARG B O 1
ATOM 7309 N N . THR B 1 419 ? 8.867 13.188 -2.488 1 93.94 419 THR B N 1
ATOM 7310 C CA . THR B 1 419 ? 8.734 14.18 -1.435 1 93.94 419 THR B CA 1
ATOM 7311 C C . THR B 1 419 ? 9.289 15.531 -1.892 1 93.94 419 THR B C 1
ATOM 7313 O O . THR B 1 419 ? 8.961 16.562 -1.314 1 93.94 419 THR B O 1
ATOM 7316 N N . GLY B 1 420 ? 10.148 15.453 -2.889 1 89.56 420 GLY B N 1
ATOM 7317 C CA . GLY B 1 420 ? 10.883 16.641 -3.275 1 89.56 420 GLY B CA 1
ATOM 7318 C C . GLY B 1 420 ? 12.086 16.922 -2.393 1 89.56 420 GLY B C 1
ATOM 7319 O O . GLY B 1 420 ? 12.797 17.906 -2.588 1 89.56 420 GLY B O 1
ATOM 7320 N N . ASP B 1 421 ? 12.367 16.047 -1.45 1 89.38 421 ASP B N 1
ATOM 7321 C CA . ASP B 1 421 ? 13.516 16.172 -0.558 1 89.38 421 ASP B CA 1
ATOM 7322 C C . ASP B 1 421 ? 14.68 15.305 -1.034 1 89.38 421 ASP B C 1
ATOM 7324 O O . ASP B 1 421 ? 14.469 14.266 -1.662 1 89.38 421 ASP B O 1
ATOM 7328 N N . ILE B 1 422 ? 15.867 15.766 -0.691 1 89 422 ILE B N 1
ATOM 7329 C CA . ILE B 1 422 ? 17.094 15.023 -0.997 1 89 422 ILE B CA 1
ATOM 7330 C C . ILE B 1 422 ? 17.703 14.492 0.294 1 89 422 ILE B C 1
ATOM 7332 O O . ILE B 1 422 ? 17.734 15.188 1.309 1 89 422 ILE B O 1
ATOM 7336 N N . GLY B 1 423 ? 18.141 13.258 0.282 1 92 423 GLY B N 1
ATOM 7337 C CA . GLY B 1 423 ? 18.781 12.656 1.44 1 92 423 GLY B CA 1
ATOM 7338 C C . GLY B 1 423 ? 19.453 11.328 1.132 1 92 423 GLY B C 1
ATOM 7339 O O . GLY B 1 423 ? 19.719 11.016 -0.029 1 92 423 GLY B O 1
ATOM 7340 N N . ASN B 1 424 ? 19.891 10.664 2.137 1 92.25 424 ASN B N 1
ATOM 7341 C CA . ASN B 1 424 ? 20.484 9.344 1.989 1 92.25 424 ASN B CA 1
ATOM 7342 C C . ASN B 1 424 ? 20.125 8.43 3.162 1 92.25 424 ASN B C 1
ATOM 7344 O O . ASN B 1 424 ? 19.656 8.906 4.199 1 92.25 424 ASN B O 1
ATOM 7348 N N . ILE B 1 425 ? 20.203 7.184 2.953 1 95.88 425 ILE B N 1
ATOM 7349 C CA . ILE B 1 425 ? 20.156 6.148 3.979 1 95.88 425 ILE B CA 1
ATOM 7350 C C . ILE B 1 425 ? 21.531 5.547 4.184 1 95.88 425 ILE B C 1
ATOM 7352 O O . ILE B 1 425 ? 22.156 5.047 3.236 1 95.88 425 ILE B O 1
ATOM 7356 N N . THR B 1 426 ? 21.953 5.613 5.402 1 93.56 426 THR B N 1
ATOM 7357 C CA . THR B 1 426 ? 23.297 5.129 5.695 1 93.56 426 THR B CA 1
ATOM 7358 C C . THR B 1 426 ? 23.344 3.604 5.648 1 93.56 426 THR B C 1
ATOM 7360 O O . THR B 1 426 ? 22.312 2.947 5.547 1 93.56 426 THR B O 1
ATOM 7363 N N . VAL B 1 427 ? 24.531 3.045 5.715 1 91.81 427 VAL B N 1
ATOM 7364 C CA . VAL B 1 427 ? 24.75 1.604 5.672 1 91.81 427 VAL B CA 1
ATOM 7365 C C . VAL B 1 427 ? 24.062 0.937 6.859 1 91.81 427 VAL B C 1
ATOM 7367 O O . VAL B 1 427 ? 23.578 -0.193 6.746 1 91.81 427 VAL B O 1
ATOM 7370 N N . ASP B 1 428 ? 23.891 1.75 7.922 1 90.31 428 ASP B N 1
ATOM 7371 C CA . ASP B 1 428 ? 23.25 1.195 9.117 1 90.31 428 ASP B CA 1
ATOM 7372 C C . ASP B 1 428 ? 21.75 1.445 9.102 1 90.31 428 ASP B C 1
ATOM 7374 O O . ASP B 1 428 ? 21.047 1.14 10.07 1 90.31 428 ASP B O 1
ATOM 7378 N N . GLY B 1 429 ? 21.297 2.092 8.125 1 92.88 429 GLY B N 1
ATOM 7379 C CA . GLY B 1 429 ? 19.859 2.203 7.945 1 92.88 429 GLY B CA 1
ATOM 7380 C C . GLY B 1 429 ? 19.297 3.488 8.508 1 92.88 429 GLY B C 1
ATOM 7381 O O . GLY B 1 429 ? 18.094 3.58 8.766 1 92.88 429 GLY B O 1
ATOM 7382 N N . LYS B 1 430 ? 20.172 4.5 8.719 1 94.44 430 LYS B N 1
ATOM 7383 C CA . LYS B 1 430 ? 19.703 5.789 9.203 1 94.44 430 LYS B CA 1
ATOM 7384 C C . LYS B 1 430 ? 19.312 6.711 8.055 1 94.44 430 LYS B C 1
ATOM 7386 O O . LYS B 1 430 ? 20.078 6.871 7.098 1 94.44 430 LYS B O 1
ATOM 7391 N N . LEU B 1 431 ? 18.188 7.324 8.195 1 96 431 LEU B N 1
ATOM 7392 C CA . LEU B 1 431 ? 17.703 8.25 7.168 1 96 431 LEU B CA 1
ATOM 7393 C C . LEU B 1 431 ? 18.156 9.672 7.465 1 96 431 LEU B C 1
ATOM 7395 O O . LEU B 1 431 ? 17.922 10.188 8.562 1 96 431 LEU B O 1
ATOM 7399 N N . PHE B 1 432 ? 18.781 10.289 6.535 1 91.69 432 PHE B N 1
ATOM 7400 C CA . PHE B 1 432 ? 19.203 11.68 6.625 1 91.69 432 PHE B CA 1
ATOM 7401 C C . PHE B 1 432 ? 18.531 12.523 5.551 1 91.69 432 PHE B C 1
ATOM 7403 O O . PHE B 1 432 ? 18.5 12.133 4.383 1 91.69 432 PHE B O 1
ATOM 7410 N N . VAL B 1 433 ? 17.953 13.617 5.922 1 89.5 433 VAL B N 1
ATOM 7411 C CA . VAL B 1 433 ? 17.375 14.586 4.996 1 89.5 433 VAL B CA 1
ATOM 7412 C C . VAL B 1 433 ? 18.312 15.789 4.867 1 89.5 433 VAL B C 1
ATOM 7414 O O . VAL B 1 433 ? 18.672 16.422 5.871 1 89.5 433 VAL B O 1
ATOM 7417 N N . LYS B 1 434 ? 18.656 16.094 3.678 1 81.88 434 LYS B N 1
ATOM 7418 C CA . LYS B 1 434 ? 19.688 17.109 3.459 1 81.88 434 LYS B CA 1
ATOM 7419 C C . LYS B 1 434 ? 19.078 18.406 2.9 1 81.88 434 LYS B C 1
ATOM 7421 O O . LYS B 1 434 ? 19.688 19.469 2.979 1 81.88 434 LYS B O 1
ATOM 7426 N N . GLY B 1 435 ? 17.969 18.328 2.336 1 77.06 435 GLY B N 1
ATOM 7427 C CA . GLY B 1 435 ? 17.328 19.516 1.798 1 77.06 435 GLY B CA 1
ATOM 7428 C C . GLY B 1 435 ? 16.281 19.203 0.741 1 77.06 435 GLY B C 1
ATOM 7429 O O . GLY B 1 435 ? 15.836 18.062 0.613 1 77.06 435 GLY B O 1
ATOM 7430 N N . LYS B 1 436 ? 15.836 20.281 0.012 1 74.06 436 LYS B N 1
ATOM 7431 C CA . LYS B 1 436 ? 14.844 20.141 -1.045 1 74.06 436 LYS B CA 1
ATOM 7432 C C . LYS B 1 436 ? 15.508 20.016 -2.414 1 74.06 436 LYS B C 1
ATOM 7434 O O . LYS B 1 436 ? 16.547 20.625 -2.66 1 74.06 436 LYS B O 1
ATOM 7439 N N . SER B 1 437 ? 14.883 19.109 -3.207 1 63 437 SER B N 1
ATOM 7440 C CA . SER B 1 437 ? 15.438 18.859 -4.539 1 63 437 SER B CA 1
ATOM 7441 C C . SER B 1 437 ? 15.508 20.156 -5.352 1 63 437 SER B C 1
ATOM 7443 O O . SER B 1 437 ? 16.422 20.328 -6.164 1 63 437 SER B O 1
ATOM 7445 N N . ASN B 1 438 ? 14.461 20.906 -5.043 1 56.44 438 ASN B N 1
ATOM 7446 C CA . ASN B 1 438 ? 14.438 22.156 -5.812 1 56.44 438 ASN B CA 1
ATOM 7447 C C . ASN B 1 438 ? 15.312 23.219 -5.168 1 56.44 438 ASN B C 1
ATOM 7449 O O . ASN B 1 438 ? 15.516 24.297 -5.746 1 56.44 438 ASN B O 1
ATOM 7453 N N . ASP B 1 439 ? 15.734 22.891 -4.062 1 60.19 439 ASP B N 1
ATOM 7454 C CA . ASP B 1 439 ? 16.594 23.875 -3.404 1 60.19 439 ASP B CA 1
ATOM 7455 C C . ASP B 1 439 ? 18.062 23.594 -3.693 1 60.19 439 ASP B C 1
ATOM 7457 O O . ASP B 1 439 ? 18.844 23.312 -2.777 1 60.19 439 ASP B O 1
ATOM 7461 N N . VAL B 1 440 ? 18.266 23.438 -4.949 1 59.38 440 VAL B N 1
ATOM 7462 C CA . VAL B 1 440 ? 19.609 23.125 -5.43 1 59.38 440 VAL B CA 1
ATOM 7463 C C . VAL B 1 440 ? 20.156 24.281 -6.246 1 59.38 440 VAL B C 1
ATOM 7465 O O . VAL B 1 440 ? 19.422 24.891 -7.047 1 59.38 440 VAL B O 1
ATOM 7468 N N . ILE B 1 441 ? 21.25 24.859 -5.832 1 66 441 ILE B N 1
ATOM 7469 C CA . ILE B 1 441 ? 21.969 25.875 -6.609 1 66 441 ILE B CA 1
ATOM 7470 C C . ILE B 1 441 ? 22.875 25.203 -7.633 1 66 441 ILE B C 1
ATOM 7472 O O . ILE B 1 441 ? 23.703 24.359 -7.273 1 66 441 ILE B O 1
ATOM 7476 N N . LYS B 1 442 ? 22.562 25.469 -8.898 1 67.19 442 LYS B N 1
ATOM 7477 C CA . LYS B 1 442 ? 23.359 24.906 -9.977 1 67.19 442 LYS B CA 1
ATOM 7478 C C . LYS B 1 442 ? 24.641 25.719 -10.195 1 67.19 442 LYS B C 1
ATOM 7480 O O . LYS B 1 442 ? 24.641 26.703 -10.93 1 67.19 442 LYS B O 1
ATOM 7485 N N . ARG B 1 443 ? 25.688 25.297 -9.484 1 68.5 443 ARG B N 1
ATOM 7486 C CA . ARG B 1 443 ? 26.938 26.047 -9.484 1 68.5 443 ARG B CA 1
ATOM 7487 C C . ARG B 1 443 ? 27.969 25.391 -10.406 1 68.5 443 ARG B C 1
ATOM 7489 O O . ARG B 1 443 ? 28.719 24.516 -9.977 1 68.5 443 ARG B O 1
ATOM 7496 N N . GLY B 1 444 ? 28.141 25.828 -11.594 1 60.31 444 GLY B N 1
ATOM 7497 C CA . GLY B 1 444 ? 29.156 25.375 -12.523 1 60.31 444 GLY B CA 1
ATOM 7498 C C . GLY B 1 444 ? 29.141 23.859 -12.727 1 60.31 444 GLY B C 1
ATOM 7499 O O . GLY B 1 444 ? 30.188 23.219 -12.656 1 60.31 444 GLY B O 1
ATOM 7500 N N . GLY B 1 445 ? 27.984 23.312 -12.883 1 56.59 445 GLY B N 1
ATOM 7501 C CA . GLY B 1 445 ? 27.844 21.891 -13.109 1 56.59 445 GLY B CA 1
ATOM 7502 C C . GLY B 1 445 ? 27.656 21.094 -11.828 1 56.59 445 GLY B C 1
ATOM 7503 O O . GLY B 1 445 ? 27.422 19.891 -11.867 1 56.59 445 GLY B O 1
ATOM 7504 N N . LEU B 1 446 ? 27.891 21.812 -10.711 1 56.12 446 LEU B N 1
ATOM 7505 C CA . LEU B 1 446 ? 27.672 21.203 -9.406 1 56.12 446 LEU B CA 1
ATOM 7506 C C . LEU B 1 446 ? 26.297 21.547 -8.859 1 56.12 446 LEU B C 1
ATOM 7508 O O . LEU B 1 446 ? 25.766 22.625 -9.148 1 56.12 446 LEU B O 1
ATOM 7512 N N . LYS B 1 447 ? 25.656 20.562 -8.305 1 60.12 447 LYS B N 1
ATOM 7513 C CA . LYS B 1 447 ? 24.406 20.812 -7.594 1 60.12 447 LYS B CA 1
ATOM 7514 C C . LYS B 1 447 ? 24.641 20.953 -6.094 1 60.12 447 LYS B C 1
ATOM 7516 O O . LYS B 1 447 ? 25.016 20 -5.418 1 60.12 447 LYS B O 1
ATOM 7521 N N . VAL B 1 448 ? 24.562 22.297 -5.738 1 65.94 448 VAL B N 1
ATOM 7522 C CA . VAL B 1 448 ? 24.766 22.609 -4.328 1 65.94 448 VAL B CA 1
ATOM 7523 C C . VAL B 1 448 ? 23.406 22.609 -3.611 1 65.94 448 VAL B C 1
ATOM 7525 O O . VAL B 1 448 ? 22.516 23.375 -3.965 1 65.94 448 VAL B O 1
ATOM 7528 N N . LEU B 1 449 ? 23.25 21.75 -2.719 1 64.06 449 LEU B N 1
ATOM 7529 C CA . LEU B 1 449 ? 22.047 21.734 -1.898 1 64.06 449 LEU B CA 1
ATOM 7530 C C . LEU B 1 449 ? 22.078 22.859 -0.869 1 64.06 449 LEU B C 1
ATOM 7532 O O . LEU B 1 449 ? 22.984 22.906 -0.029 1 64.06 449 LEU B O 1
ATOM 7536 N N . THR B 1 450 ? 21.078 23.734 -0.985 1 72.06 450 THR B N 1
ATOM 7537 C CA . THR B 1 450 ? 21.078 24.906 -0.112 1 72.06 450 THR B CA 1
ATOM 7538 C C . THR B 1 450 ? 21.062 24.484 1.354 1 72.06 450 THR B C 1
ATOM 7540 O O . THR B 1 450 ? 21.734 25.094 2.189 1 72.06 450 THR B O 1
ATOM 7543 N N . CYS B 1 451 ? 20.438 23.438 1.525 1 65.12 451 CYS B N 1
ATOM 7544 C CA . CYS B 1 451 ? 20.281 23 2.908 1 65.12 451 CYS B CA 1
ATOM 7545 C C . CYS B 1 451 ? 21.609 22.594 3.52 1 65.12 451 CYS B C 1
ATOM 7547 O O . CYS B 1 451 ? 21.844 22.812 4.711 1 65.12 451 CYS B O 1
ATOM 7549 N N . VAL B 1 452 ? 22.453 22.031 2.789 1 65.19 452 VAL B N 1
ATOM 7550 C CA . VAL B 1 452 ? 23.766 21.609 3.275 1 65.19 452 VAL B CA 1
ATOM 7551 C C . VAL B 1 452 ? 24.547 22.828 3.748 1 65.19 452 VAL B C 1
ATOM 7553 O O . VAL B 1 452 ? 25.188 22.797 4.809 1 65.19 452 VAL B O 1
ATOM 7556 N N . VAL B 1 453 ? 24.469 23.875 3.039 1 73.81 453 VAL B N 1
ATOM 7557 C CA . VAL B 1 453 ? 25.156 25.125 3.377 1 73.81 453 VAL B CA 1
ATOM 7558 C C . VAL B 1 453 ? 24.484 25.766 4.59 1 73.81 453 VAL B C 1
ATOM 7560 O O . VAL B 1 453 ? 25.172 26.281 5.484 1 73.81 453 VAL B O 1
ATOM 7563 N N . GLU B 1 454 ? 23.203 25.641 4.574 1 75.06 454 GLU B N 1
ATOM 7564 C CA . GLU B 1 454 ? 22.469 26.234 5.684 1 75.06 454 GLU B CA 1
ATOM 7565 C C . GLU B 1 454 ? 22.797 25.547 7.004 1 75.06 454 GLU B C 1
ATOM 7567 O O . GLU B 1 454 ? 23.016 26.219 8.016 1 75.06 454 GLU B O 1
ATOM 7572 N N . VAL B 1 455 ? 22.906 24.312 6.961 1 69.81 455 VAL B N 1
ATOM 7573 C CA . VAL B 1 455 ? 23.234 23.547 8.156 1 69.81 455 VAL B CA 1
ATOM 7574 C C . VAL B 1 455 ? 24.656 23.875 8.609 1 69.81 455 VAL B C 1
ATOM 7576 O O . VAL B 1 455 ? 24.906 24.078 9.805 1 69.81 455 VAL B O 1
ATOM 7579 N N . ALA B 1 456 ? 25.547 23.953 7.746 1 72.88 456 ALA B N 1
ATOM 7580 C CA . ALA B 1 456 ? 26.922 24.281 8.078 1 72.88 456 ALA B CA 1
ATOM 7581 C C . ALA B 1 456 ? 27.016 25.656 8.734 1 72.88 456 ALA B C 1
ATOM 7583 O O . ALA B 1 456 ? 27.703 25.828 9.75 1 72.88 456 ALA B O 1
ATOM 7584 N N . MET B 1 457 ? 26.281 26.531 8.258 1 79.81 457 MET B N 1
ATOM 7585 C CA . MET B 1 457 ? 26.328 27.906 8.75 1 79.81 457 MET B CA 1
ATOM 7586 C C . MET B 1 457 ? 25.625 28.031 10.094 1 79.81 457 MET B C 1
ATOM 7588 O O . MET B 1 457 ? 26.031 28.828 10.945 1 79.81 457 MET B O 1
ATOM 7592 N N . SER B 1 458 ? 24.641 27.234 10.188 1 76.5 458 SER B N 1
ATOM 7593 C CA . SER B 1 458 ? 23.859 27.312 11.422 1 76.5 458 SER B CA 1
ATOM 7594 C C . SER B 1 458 ? 24.672 26.844 12.617 1 76.5 458 SER B C 1
ATOM 7596 O O . SER B 1 458 ? 24.359 27.188 13.766 1 76.5 458 SER B O 1
ATOM 7598 N N . LYS B 1 459 ? 25.703 26.156 12.375 1 72.69 459 LYS B N 1
ATOM 7599 C CA . LYS B 1 459 ? 26.562 25.641 13.43 1 72.69 459 LYS B CA 1
ATOM 7600 C C . LYS B 1 459 ? 27.594 26.688 13.852 1 72.69 459 LYS B C 1
ATOM 7602 O O . LYS B 1 459 ? 28.297 26.5 14.844 1 72.69 459 LYS B O 1
ATOM 7607 N N . LEU B 1 460 ? 27.688 27.672 13.18 1 79.06 460 LEU B N 1
ATOM 7608 C CA . LEU B 1 460 ? 28.672 28.703 13.492 1 79.06 460 LEU B CA 1
ATOM 7609 C C . LEU B 1 460 ? 28.203 29.547 14.672 1 79.06 460 LEU B C 1
ATOM 7611 O O . LEU B 1 460 ? 27.047 29.969 14.734 1 79.06 460 LEU B O 1
ATOM 7615 N N . PRO B 1 461 ? 29.062 29.609 15.633 1 77.69 461 PRO B N 1
ATOM 7616 C CA . PRO B 1 461 ? 28.688 30.422 16.781 1 77.69 461 PRO B CA 1
ATOM 7617 C C . PRO B 1 461 ? 28.203 31.812 16.391 1 77.69 461 PRO B C 1
ATOM 7619 O O . PRO B 1 461 ? 28.844 32.469 15.555 1 77.69 461 PRO B O 1
ATOM 7622 N N . GLY B 1 462 ? 27.031 32.219 16.906 1 78.69 462 GLY B N 1
ATOM 7623 C CA . GLY B 1 462 ? 26.5 33.562 16.719 1 78.69 462 GLY B CA 1
ATOM 7624 C C . GLY B 1 462 ? 25.5 33.656 15.578 1 78.69 462 GLY B C 1
ATOM 7625 O O . GLY B 1 462 ? 24.828 34.688 15.414 1 78.69 462 GLY B O 1
ATOM 7626 N N . VAL B 1 463 ? 25.531 32.688 14.695 1 83.31 463 VAL B N 1
ATOM 7627 C CA . VAL B 1 463 ? 24.562 32.719 13.609 1 83.31 463 VAL B CA 1
ATOM 7628 C C . VAL B 1 463 ? 23.203 32.219 14.125 1 83.31 463 VAL B C 1
ATOM 7630 O O . VAL B 1 463 ? 23.062 31.078 14.539 1 83.31 463 VAL B O 1
ATOM 7633 N N . ARG B 1 464 ? 22.297 33.094 14.07 1 77.25 464 ARG B N 1
ATOM 7634 C CA . ARG B 1 464 ? 20.953 32.844 14.578 1 77.25 464 ARG B CA 1
ATOM 7635 C C . ARG B 1 464 ? 20.109 32.125 13.531 1 77.25 464 ARG B C 1
ATOM 7637 O O . ARG B 1 464 ? 19.422 31.141 13.844 1 77.25 464 ARG B O 1
ATOM 7644 N N . GLU B 1 465 ? 20.047 32.688 12.359 1 78.44 465 GLU B N 1
ATOM 7645 C CA . GLU B 1 465 ? 19.281 32.125 11.242 1 78.44 465 GLU B CA 1
ATOM 7646 C C . GLU B 1 465 ? 20.062 32.25 9.938 1 78.44 465 GLU B C 1
ATOM 7648 O O . GLU B 1 465 ? 20.844 33.156 9.75 1 78.44 465 GLU B O 1
ATOM 7653 N N . VAL B 1 466 ? 19.938 31.297 9.07 1 79.62 466 VAL B N 1
ATOM 7654 C CA . VAL B 1 466 ? 20.609 31.344 7.777 1 79.62 466 VAL B CA 1
ATOM 7655 C C . VAL B 1 466 ? 19.672 30.797 6.699 1 79.62 466 VAL B C 1
ATOM 7657 O O . VAL B 1 466 ? 18.938 29.828 6.938 1 79.62 466 VAL B O 1
ATOM 7660 N N . VAL B 1 467 ? 19.578 31.5 5.609 1 77.44 467 VAL B N 1
ATOM 7661 C CA . VAL B 1 467 ? 18.906 31.062 4.387 1 77.44 467 VAL B CA 1
ATOM 7662 C C . VAL B 1 467 ? 19.875 31.172 3.207 1 77.44 467 VAL B C 1
ATOM 7664 O O . VAL B 1 467 ? 20.516 32.188 3.021 1 77.44 467 VAL B O 1
ATOM 7667 N N . VAL B 1 468 ? 20.078 30.109 2.502 1 77.81 468 VAL B N 1
ATOM 7668 C CA . VAL B 1 468 ? 20.969 30.125 1.351 1 77.81 468 VAL B CA 1
ATOM 7669 C C . VAL B 1 468 ? 20.156 30.234 0.063 1 77.81 468 VAL B C 1
ATOM 7671 O O . VAL B 1 468 ? 19.172 29.5 -0.123 1 77.81 468 VAL B O 1
ATOM 7674 N N . ILE B 1 469 ? 20.531 31.172 -0.678 1 74.81 469 ILE B N 1
ATOM 7675 C CA . ILE B 1 469 ? 19.828 31.391 -1.941 1 74.81 469 ILE B CA 1
ATOM 7676 C C . ILE B 1 469 ? 20.828 31.375 -3.094 1 74.81 469 ILE B C 1
ATOM 7678 O O . ILE B 1 469 ? 22.031 31.5 -2.881 1 74.81 469 ILE B O 1
ATOM 7682 N N . SER B 1 470 ? 20.25 31.125 -4.281 1 75.06 470 SER B N 1
ATOM 7683 C CA . SER B 1 470 ? 21.062 31.203 -5.484 1 75.06 470 SER B CA 1
ATOM 7684 C C . SER B 1 470 ? 21.109 32.625 -6.039 1 75.06 470 SER B C 1
ATOM 7686 O O . SER B 1 470 ? 20.094 33.344 -6.012 1 75.06 470 SER B O 1
ATOM 7688 N N . VAL B 1 471 ? 22.359 33.062 -6.328 1 74 471 VAL B N 1
ATOM 7689 C CA . VAL B 1 471 ? 22.516 34.344 -7.055 1 74 471 VAL B CA 1
ATOM 7690 C C . VAL B 1 471 ? 23.094 34.062 -8.445 1 74 471 VAL B C 1
ATOM 7692 O O . VAL B 1 471 ? 23.938 33.188 -8.609 1 74 471 VAL B O 1
ATOM 7695 N N . PRO B 1 472 ? 22.469 34.75 -9.406 1 74.12 472 PRO B N 1
ATOM 7696 C CA . PRO B 1 472 ? 22.969 34.5 -10.766 1 74.12 472 PRO B CA 1
ATOM 7697 C C . PRO B 1 472 ? 24.453 34.812 -10.922 1 74.12 472 PRO B C 1
ATOM 7699 O O . PRO B 1 472 ? 24.969 35.75 -10.305 1 74.12 472 PRO B O 1
ATOM 7702 N N . ASP B 1 473 ? 25.188 33.875 -11.617 1 70.62 473 ASP B N 1
ATOM 7703 C CA . ASP B 1 473 ? 26.609 34.031 -11.93 1 70.62 473 ASP B CA 1
ATOM 7704 C C . ASP B 1 473 ? 26.891 33.75 -13.398 1 70.62 473 ASP B C 1
ATOM 7706 O O . ASP B 1 473 ? 26.406 32.75 -13.945 1 70.62 473 ASP B O 1
ATOM 7710 N N . ASP B 1 474 ? 27.562 34.656 -14.07 1 63.81 474 ASP B N 1
ATOM 7711 C CA . ASP B 1 474 ? 27.797 34.562 -15.508 1 63.81 474 ASP B CA 1
ATOM 7712 C C . ASP B 1 474 ? 28.641 33.344 -15.844 1 63.81 474 ASP B C 1
ATOM 7714 O O . ASP B 1 474 ? 28.469 32.75 -16.906 1 63.81 474 ASP B O 1
ATOM 7718 N N . ARG B 1 475 ? 29.516 32.938 -14.984 1 60.53 475 ARG B N 1
ATOM 7719 C CA . ARG B 1 475 ? 30.438 31.844 -15.25 1 60.53 475 ARG B CA 1
ATOM 7720 C C . ARG B 1 475 ? 29.891 30.516 -14.742 1 60.53 475 ARG B C 1
ATOM 7722 O O . ARG B 1 475 ? 29.969 29.5 -15.43 1 60.53 475 ARG B O 1
ATOM 7729 N N . LEU B 1 476 ? 29.297 30.547 -13.625 1 62.66 476 LEU B N 1
ATOM 7730 C CA . LEU B 1 476 ? 28.922 29.312 -12.93 1 62.66 476 LEU B CA 1
ATOM 7731 C C . LEU B 1 476 ? 27.422 29.078 -13.023 1 62.66 476 LEU B C 1
ATOM 7733 O O . LEU B 1 476 ? 26.906 28.109 -12.445 1 62.66 476 LEU B O 1
ATOM 7737 N N . LEU B 1 477 ? 26.688 29.938 -13.703 1 67.06 477 LEU B N 1
ATOM 7738 C CA . LEU B 1 477 ? 25.219 29.938 -13.82 1 67.06 477 LEU B CA 1
ATOM 7739 C C . LEU B 1 477 ? 24.578 30.453 -12.539 1 67.06 477 LEU B C 1
ATOM 7741 O O . LEU B 1 477 ? 23.844 31.438 -12.562 1 67.06 477 LEU B O 1
ATOM 7745 N N . GLU B 1 478 ? 24.906 29.766 -11.383 1 72.69 478 GLU B N 1
ATOM 7746 C CA . GLU B 1 478 ? 24.453 30.203 -10.062 1 72.69 478 GLU B CA 1
ATOM 7747 C C . GLU B 1 478 ? 25.594 30.141 -9.047 1 72.69 478 GLU B C 1
ATOM 7749 O O . GLU B 1 478 ? 26.516 29.344 -9.18 1 72.69 478 GLU B O 1
ATOM 7754 N N . GLU B 1 479 ? 25.484 31.141 -8.141 1 75.19 479 GLU B N 1
ATOM 7755 C CA . GLU B 1 479 ? 26.406 31.172 -7.008 1 75.19 479 GLU B CA 1
ATOM 7756 C C . GLU B 1 479 ? 25.656 31.094 -5.684 1 75.19 479 GLU B C 1
ATOM 7758 O O . GLU B 1 479 ? 24.484 31.5 -5.598 1 75.19 479 GLU B O 1
ATOM 7763 N N . VAL B 1 480 ? 26.312 30.625 -4.684 1 80.25 480 VAL B N 1
ATOM 7764 C CA . VAL B 1 480 ? 25.734 30.391 -3.367 1 80.25 480 VAL B CA 1
ATOM 7765 C C . VAL B 1 480 ? 25.812 31.672 -2.539 1 80.25 480 VAL B C 1
ATOM 7767 O O . VAL B 1 480 ? 26.891 32.219 -2.352 1 80.25 480 VAL B O 1
ATOM 7770 N N . CYS B 1 481 ? 24.672 32.188 -2.184 1 82.25 481 CYS B N 1
ATOM 7771 C CA . CYS B 1 481 ? 24.578 33.312 -1.271 1 82.25 481 CYS B CA 1
ATOM 7772 C C . CYS B 1 481 ? 23.953 32.906 0.054 1 82.25 481 CYS B C 1
ATOM 7774 O O . CYS B 1 481 ? 22.844 32.375 0.078 1 82.25 481 CYS B O 1
ATOM 7776 N N . ALA B 1 482 ? 24.75 33.125 1.051 1 85 482 ALA B N 1
ATOM 7777 C CA . ALA B 1 482 ? 24.219 32.844 2.385 1 85 482 ALA B CA 1
ATOM 7778 C C . ALA B 1 482 ? 23.672 34.125 3.023 1 85 482 ALA B C 1
ATOM 7780 O O . ALA B 1 482 ? 24.438 35.062 3.324 1 85 482 ALA B O 1
ATOM 7781 N N . CYS B 1 483 ? 22.391 34.094 3.207 1 81.56 483 CYS B N 1
ATOM 7782 C CA . CYS B 1 483 ? 21.75 35.156 3.988 1 81.56 483 CYS B CA 1
ATOM 7783 C C . CYS B 1 483 ? 21.625 34.719 5.453 1 81.56 483 CYS B C 1
ATOM 7785 O O . CYS B 1 483 ? 21.109 33.656 5.758 1 81.56 483 CYS B O 1
ATOM 7787 N N . TYR B 1 484 ? 22.188 35.594 6.359 1 83.25 484 TYR B N 1
ATOM 7788 C CA . TYR B 1 484 ? 22.234 35.156 7.746 1 83.25 484 TYR B CA 1
ATOM 7789 C C . TYR B 1 484 ? 21.891 36.281 8.703 1 83.25 484 TYR B C 1
ATOM 7791 O O . TYR B 1 484 ? 21.969 37.438 8.344 1 83.25 484 TYR B O 1
ATOM 7799 N N . ILE B 1 485 ? 21.391 35.906 9.875 1 80.44 485 ILE B N 1
ATOM 7800 C CA . ILE B 1 485 ? 21.141 36.781 11 1 80.44 485 ILE B CA 1
ATOM 7801 C C . ILE B 1 485 ? 22.047 36.406 12.172 1 80.44 485 ILE B C 1
ATOM 7803 O O . ILE B 1 485 ? 22.172 35.219 12.5 1 80.44 485 ILE B O 1
ATOM 7807 N N . LEU B 1 486 ? 22.75 37.469 12.734 1 83.06 486 LEU B N 1
ATOM 7808 C CA . LEU B 1 486 ? 23.625 37.219 13.883 1 83.06 486 LEU B CA 1
ATOM 7809 C C . LEU B 1 486 ? 22.891 37.469 15.188 1 83.06 486 LEU B C 1
ATOM 7811 O O . LEU B 1 486 ? 21.922 38.25 15.219 1 83.06 486 LEU B O 1
ATOM 7815 N N . ASP B 1 487 ? 23.375 36.75 16.172 1 81 487 ASP B N 1
ATOM 7816 C CA . ASP B 1 487 ? 22.938 37.094 17.531 1 81 487 ASP B CA 1
ATOM 7817 C C . ASP B 1 487 ? 23.344 38.531 17.875 1 81 487 ASP B C 1
ATOM 7819 O O . ASP B 1 487 ? 24.312 39.062 17.328 1 81 487 ASP B O 1
ATOM 7823 N N . GLU B 1 488 ? 22.547 39.281 18.703 1 75.12 488 GLU B N 1
ATOM 7824 C CA . GLU B 1 488 ? 22.703 40.688 19.016 1 75.12 488 GLU B CA 1
ATOM 7825 C C . GLU B 1 488 ? 24.125 41 19.438 1 75.12 488 GLU B C 1
ATOM 7827 O O . GLU B 1 488 ? 24.672 42.062 19.094 1 75.12 488 GLU B O 1
ATOM 7832 N N . ASP B 1 489 ? 24.938 40.156 20.172 1 72.88 489 ASP B N 1
ATOM 7833 C CA . ASP B 1 489 ? 26.219 40.531 20.75 1 72.88 489 ASP B CA 1
ATOM 7834 C C . ASP B 1 489 ? 27.359 39.844 20 1 72.88 489 ASP B C 1
ATOM 7836 O O . ASP B 1 489 ? 28.5 39.812 20.5 1 72.88 489 ASP B O 1
ATOM 7840 N N . VAL B 1 490 ? 27.016 39.406 18.891 1 74.81 490 VAL B N 1
ATOM 7841 C CA . VAL B 1 490 ? 28.062 38.688 18.172 1 74.81 490 VAL B CA 1
ATOM 7842 C C . VAL B 1 490 ? 28.531 39.531 16.984 1 74.81 490 VAL B C 1
ATOM 7844 O O . VAL B 1 490 ? 27.719 40.062 16.234 1 74.81 490 VAL B O 1
ATOM 7847 N N . ASN B 1 491 ? 29.828 39.812 16.938 1 75.62 491 ASN B N 1
ATOM 7848 C CA . ASN B 1 491 ? 30.438 40.469 15.781 1 75.62 491 ASN B CA 1
ATOM 7849 C C . ASN B 1 491 ? 31.359 39.531 15.023 1 75.62 491 ASN B C 1
ATOM 7851 O O . ASN B 1 491 ? 32.312 38.969 15.602 1 75.62 491 ASN B O 1
ATOM 7855 N N . THR B 1 492 ? 30.953 39.031 13.891 1 77.62 492 THR B N 1
ATOM 7856 C CA . THR B 1 492 ? 31.797 38.188 13.039 1 77.62 492 THR B CA 1
ATOM 7857 C C . THR B 1 492 ? 31.875 38.781 11.625 1 77.62 492 THR B C 1
ATOM 7859 O O . THR B 1 492 ? 30.969 39.469 11.188 1 77.62 492 THR B O 1
ATOM 7862 N N . SER B 1 493 ? 33.062 38.688 10.992 1 79 493 SER B N 1
ATOM 7863 C CA . SER B 1 493 ? 33.25 39.156 9.625 1 79 493 SER B CA 1
ATOM 7864 C C . SER B 1 493 ? 32.844 38.062 8.617 1 79 493 SER B C 1
ATOM 7866 O O . SER B 1 493 ? 32.812 36.875 8.945 1 79 493 SER B O 1
ATOM 7868 N N . GLU B 1 494 ? 32.469 38.594 7.402 1 79.81 494 GLU B N 1
ATOM 7869 C CA . GLU B 1 494 ? 32.219 37.656 6.293 1 79.81 494 GLU B CA 1
ATOM 7870 C C . GLU B 1 494 ? 33.375 36.719 6.074 1 79.81 494 GLU B C 1
ATOM 7872 O O . GLU B 1 494 ? 33.156 35.531 5.758 1 79.81 494 GLU B O 1
ATOM 7877 N N . TYR B 1 495 ? 34.5 37.281 6.273 1 79.81 495 TYR B N 1
ATOM 7878 C CA . TYR B 1 495 ? 35.719 36.469 6.105 1 79.81 495 TYR B CA 1
ATOM 7879 C C . TYR B 1 495 ? 35.75 35.344 7.121 1 79.81 495 TYR B C 1
ATOM 7881 O O . TYR B 1 495 ? 36.031 34.188 6.766 1 79.81 495 TYR B O 1
ATOM 7889 N N . GLU B 1 496 ? 35.406 35.625 8.266 1 81.25 496 GLU B N 1
ATOM 7890 C CA . GLU B 1 496 ? 35.406 34.625 9.312 1 81.25 496 GLU B CA 1
ATOM 7891 C C . GLU B 1 496 ? 34.312 33.562 9.07 1 81.25 496 GLU B C 1
ATOM 7893 O O . GLU B 1 496 ? 34.531 32.375 9.273 1 81.25 496 GLU B O 1
ATOM 7898 N N . LEU B 1 497 ? 33.219 34 8.656 1 83.38 497 LEU B N 1
ATOM 7899 C CA . LEU B 1 497 ? 32.125 33.094 8.352 1 83.38 497 LEU B CA 1
ATOM 7900 C C . LEU B 1 497 ? 32.5 32.156 7.227 1 83.38 497 LEU B C 1
ATOM 7902 O O . LEU B 1 497 ? 32.219 30.953 7.293 1 83.38 497 LEU B O 1
ATOM 7906 N N . ASP B 1 498 ? 33.125 32.719 6.281 1 80.75 498 ASP B N 1
ATOM 7907 C CA . ASP B 1 498 ? 33.562 31.938 5.133 1 80.75 498 ASP B CA 1
ATOM 7908 C C . ASP B 1 498 ? 34.562 30.859 5.559 1 80.75 498 ASP B C 1
ATOM 7910 O O . ASP B 1 498 ? 34.438 29.688 5.191 1 80.75 498 ASP B O 1
ATOM 7914 N N . GLN B 1 499 ? 35.5 31.219 6.32 1 78.62 499 GLN B N 1
ATOM 7915 C CA . GLN B 1 499 ? 36.531 30.266 6.773 1 78.62 499 GLN B CA 1
ATOM 7916 C C . GLN B 1 499 ? 35.906 29.156 7.613 1 78.62 499 GLN B C 1
ATOM 7918 O O . GLN B 1 499 ? 36.219 27.984 7.418 1 78.62 499 GLN B O 1
ATOM 7923 N N . LYS B 1 500 ? 35.031 29.531 8.383 1 80.62 500 LYS B N 1
ATOM 7924 C CA . LYS B 1 500 ? 34.406 28.562 9.273 1 80.62 500 LYS B CA 1
ATOM 7925 C C . LYS B 1 500 ? 33.469 27.641 8.508 1 80.62 500 LYS B C 1
ATOM 7927 O O . LYS B 1 500 ? 33.375 26.438 8.789 1 80.62 500 LYS B O 1
ATOM 7932 N N . CYS B 1 501 ? 32.719 28.25 7.637 1 79.31 501 CYS B N 1
ATOM 7933 C CA . CYS B 1 501 ? 31.828 27.453 6.801 1 79.31 501 CYS B CA 1
ATOM 7934 C C . CYS B 1 501 ? 32.594 26.422 5.996 1 79.31 501 CYS B C 1
ATOM 7936 O O . CYS B 1 501 ? 32.188 25.266 5.906 1 79.31 501 CYS B O 1
ATOM 7938 N N . ARG B 1 502 ? 33.688 26.828 5.457 1 74.12 502 ARG B N 1
ATOM 7939 C CA . ARG B 1 502 ? 34.562 25.938 4.68 1 74.12 502 ARG B CA 1
ATOM 7940 C C . ARG B 1 502 ? 35.094 24.797 5.539 1 74.12 502 ARG B C 1
ATOM 7942 O O . ARG B 1 502 ? 35.188 23.656 5.082 1 74.12 502 ARG B O 1
ATOM 7949 N N . ALA B 1 503 ? 35.406 25.125 6.648 1 73.19 503 ALA B N 1
ATOM 7950 C CA . ALA B 1 503 ? 35.938 24.125 7.57 1 73.19 503 ALA B CA 1
ATOM 7951 C C . ALA B 1 503 ? 34.875 23.062 7.879 1 73.19 503 ALA B C 1
ATOM 7953 O O . ALA B 1 503 ? 35.219 21.875 8.023 1 73.19 503 ALA B O 1
ATOM 7954 N N . ILE B 1 504 ? 33.625 23.5 7.953 1 70.25 504 ILE B N 1
ATOM 7955 C CA . ILE B 1 504 ? 32.562 22.594 8.289 1 70.25 504 ILE B CA 1
ATOM 7956 C C . ILE B 1 504 ? 32.156 21.766 7.062 1 70.25 504 ILE B C 1
ATOM 7958 O O . ILE B 1 504 ? 31.938 20.562 7.16 1 70.25 504 ILE B O 1
ATOM 7962 N N . LEU B 1 505 ? 32.062 22.406 5.977 1 66.38 505 LEU B N 1
ATOM 7963 C CA . LEU B 1 505 ? 31.609 21.75 4.75 1 66.38 505 LEU B CA 1
ATOM 7964 C C . LEU B 1 505 ? 32.719 20.828 4.207 1 66.38 505 LEU B C 1
ATOM 7966 O O . LEU B 1 505 ? 32.406 19.812 3.572 1 66.38 505 LEU B O 1
ATOM 7970 N N . GLY B 1 506 ? 33.875 20.875 4.625 1 56.56 506 GLY B N 1
ATOM 7971 C CA . GLY B 1 506 ? 35.031 20.062 4.191 1 56.56 506 GLY B CA 1
ATOM 7972 C C . GLY B 1 506 ? 35.281 20.156 2.703 1 56.56 506 GLY B C 1
ATOM 7973 O O . GLY B 1 506 ? 34.531 20.828 1.975 1 56.56 506 GLY B O 1
ATOM 7974 N N . ASP B 1 507 ? 36.375 19.484 2.236 1 48.81 507 ASP B N 1
ATOM 7975 C CA . ASP B 1 507 ? 36.906 19.516 0.867 1 48.81 507 ASP B CA 1
ATOM 7976 C C . ASP B 1 507 ? 35.906 18.859 -0.098 1 48.81 507 ASP B C 1
ATOM 7978 O O . ASP B 1 507 ? 35.844 19.234 -1.269 1 48.81 507 ASP B O 1
ATOM 7982 N N . ASN B 1 508 ? 35.312 17.922 0.276 1 43.44 508 ASN B N 1
ATOM 7983 C CA . ASN B 1 508 ? 34.5 17.109 -0.612 1 43.44 508 ASN B CA 1
ATOM 7984 C C . ASN B 1 508 ? 33.219 17.828 -1.018 1 43.44 508 ASN B C 1
ATOM 7986 O O . ASN B 1 508 ? 32.5 17.391 -1.923 1 43.44 508 ASN B O 1
ATOM 7990 N N . VAL B 1 509 ? 32.906 18.938 -0.287 1 48.44 509 VAL B N 1
ATOM 7991 C CA . VAL B 1 509 ? 31.703 19.719 -0.604 1 48.44 509 VAL B CA 1
ATOM 7992 C C . VAL B 1 509 ? 32.094 21.172 -0.863 1 48.44 509 VAL B C 1
ATOM 7994 O O . VAL B 1 509 ? 31.234 22.062 -0.856 1 48.44 509 VAL B O 1
ATOM 7997 N N . LEU B 1 510 ? 33.344 21.422 -1.055 1 47.19 510 LEU B N 1
ATOM 7998 C CA . LEU B 1 510 ? 33.906 22.75 -1.199 1 47.19 510 LEU B CA 1
ATOM 7999 C C . LEU B 1 510 ? 33.188 23.547 -2.268 1 47.19 510 LEU B C 1
ATOM 8001 O O . LEU B 1 510 ? 33.031 24.766 -2.146 1 47.19 510 LEU B O 1
ATOM 8005 N N . GLY B 1 511 ? 32.719 22.891 -3.137 1 58.41 511 GLY B N 1
ATOM 8006 C CA . GLY B 1 511 ? 31.922 23.594 -4.141 1 58.41 511 GLY B CA 1
ATOM 8007 C C . GLY B 1 511 ? 30.609 24.125 -3.602 1 58.41 511 GLY B C 1
ATOM 8008 O O . GLY B 1 511 ? 29.922 24.906 -4.277 1 58.41 511 GLY B O 1
ATOM 8009 N N . SER B 1 512 ? 30.422 23.984 -2.332 1 62.12 512 SER B N 1
ATOM 8010 C CA . SER B 1 512 ? 29.141 24.391 -1.762 1 62.12 512 SER B CA 1
ATOM 8011 C C . SER B 1 512 ? 29.281 25.625 -0.879 1 62.12 512 SER B C 1
ATOM 8013 O O . SER B 1 512 ? 28.297 26.156 -0.372 1 62.12 512 SER B O 1
ATOM 8015 N N . THR B 1 513 ? 30.484 26.062 -0.708 1 74.69 513 THR B N 1
ATOM 8016 C CA . THR B 1 513 ? 30.672 27.234 0.152 1 74.69 513 THR B CA 1
ATOM 8017 C C . THR B 1 513 ? 30.062 28.484 -0.482 1 74.69 513 THR B C 1
ATOM 8019 O O . THR B 1 513 ? 30.281 28.75 -1.665 1 74.69 513 THR B O 1
ATOM 8022 N N . PRO B 1 514 ? 29.422 29.312 0.383 1 82.31 514 PRO B N 1
ATOM 8023 C CA . PRO B 1 514 ? 28.828 30.547 -0.172 1 82.31 514 PRO B CA 1
ATOM 8024 C C . PRO B 1 514 ? 29.891 31.516 -0.696 1 82.31 514 PRO B C 1
ATOM 8026 O O . PRO B 1 514 ? 30.953 31.672 -0.09 1 82.31 514 PRO B O 1
ATOM 8029 N N . SER B 1 515 ? 29.625 32.031 -1.804 1 77.88 515 SER B N 1
ATOM 8030 C CA . SER B 1 515 ? 30.469 33.094 -2.338 1 77.88 515 SER B CA 1
ATOM 8031 C C . SER B 1 515 ? 30.031 34.438 -1.78 1 77.88 515 SER B C 1
ATOM 8033 O O . SER B 1 515 ? 30.828 35.406 -1.776 1 77.88 515 SER B O 1
ATOM 8035 N N . TYR B 1 516 ? 28.781 34.5 -1.404 1 82.06 516 TYR B N 1
ATOM 8036 C CA . TYR B 1 516 ? 28.219 35.75 -0.863 1 82.06 516 TYR B CA 1
ATOM 8037 C C . TYR B 1 516 ? 27.609 35.5 0.512 1 82.06 516 TYR B C 1
ATOM 8039 O O . TYR B 1 516 ? 27 34.469 0.753 1 82.06 516 TYR B O 1
ATOM 8047 N N . PHE B 1 517 ? 28.016 36.438 1.414 1 85.94 517 PHE B N 1
ATOM 8048 C CA . PHE B 1 517 ? 27.406 36.5 2.74 1 85.94 517 PHE B CA 1
ATOM 8049 C C . PHE B 1 517 ? 26.656 37.812 2.947 1 85.94 517 PHE B C 1
ATOM 8051 O O . PHE B 1 517 ? 27.25 38.875 2.879 1 85.94 517 PHE B O 1
ATOM 8058 N N . LEU B 1 518 ? 25.391 37.656 3.113 1 81.88 518 LEU B N 1
ATOM 8059 C CA . LEU B 1 518 ? 24.562 38.844 3.314 1 81.88 518 LEU B CA 1
ATOM 8060 C C . LEU B 1 518 ? 23.922 38.812 4.699 1 81.88 518 LEU B C 1
ATOM 8062 O O . LEU B 1 518 ? 23.172 37.906 5.027 1 81.88 518 LEU B O 1
ATOM 8066 N N . ARG B 1 519 ? 24.25 39.812 5.469 1 82.88 519 ARG B N 1
ATOM 8067 C CA . ARG B 1 519 ? 23.703 39.938 6.816 1 82.88 519 ARG B CA 1
ATOM 8068 C C . ARG B 1 519 ? 22.359 40.656 6.801 1 82.88 519 ARG B C 1
ATOM 8070 O O . ARG B 1 519 ? 22.203 41.656 6.125 1 82.88 519 ARG B O 1
ATOM 8077 N N . PHE B 1 520 ? 21.406 40 7.453 1 78.06 520 PHE B N 1
ATOM 8078 C CA . PHE B 1 520 ? 20.094 40.594 7.633 1 78.06 520 PHE B CA 1
ATOM 8079 C C . PHE B 1 520 ? 19.781 40.75 9.117 1 78.06 520 PHE B C 1
ATOM 8081 O O . PHE B 1 520 ? 20.297 40.031 9.953 1 78.06 520 PHE B O 1
ATOM 8088 N N . ASP B 1 521 ? 18.984 41.75 9.398 1 76.31 521 ASP B N 1
ATOM 8089 C CA . ASP B 1 521 ? 18.484 41.906 10.758 1 76.31 521 ASP B CA 1
ATOM 8090 C C . ASP B 1 521 ? 17.266 41.031 10.992 1 76.31 521 ASP B C 1
ATOM 8092 O O . ASP B 1 521 ? 17.062 40.5 12.102 1 76.31 521 ASP B O 1
ATOM 8096 N N . LYS B 1 522 ? 16.531 40.906 9.984 1 73.31 522 LYS B N 1
ATOM 8097 C CA . LYS B 1 522 ? 15.336 40.062 10.016 1 73.31 522 LYS B CA 1
ATOM 8098 C C . LYS B 1 522 ? 15.031 39.5 8.625 1 73.31 522 LYS B C 1
ATOM 8100 O O . LYS B 1 522 ? 15.234 40.188 7.617 1 73.31 522 LYS B O 1
ATOM 8105 N N . PHE B 1 523 ? 14.766 38.188 8.586 1 68.69 523 PHE B N 1
ATOM 8106 C CA . PHE B 1 523 ? 14.359 37.625 7.301 1 68.69 523 PHE B CA 1
ATOM 8107 C C . PHE B 1 523 ? 12.883 37.906 7.031 1 68.69 523 PHE B C 1
ATOM 8109 O O . PHE B 1 523 ? 12.062 37.875 7.949 1 68.69 523 PHE B O 1
ATOM 8116 N N . PRO B 1 524 ? 12.617 38.156 5.727 1 61.47 524 PRO B N 1
ATOM 8117 C CA . PRO B 1 524 ? 11.188 38.156 5.383 1 61.47 524 PRO B CA 1
ATOM 8118 C C . PRO B 1 524 ? 10.531 36.812 5.559 1 61.47 524 PRO B C 1
ATOM 8120 O O . PRO B 1 524 ? 11.156 35.781 5.301 1 61.47 524 PRO B O 1
ATOM 8123 N N . ARG B 1 525 ? 9.703 36.594 6.41 1 54.25 525 ARG B N 1
ATOM 8124 C CA . ARG B 1 525 ? 9.031 35.312 6.656 1 54.25 525 ARG B CA 1
ATOM 8125 C C . ARG B 1 525 ? 7.734 35.219 5.855 1 54.25 525 ARG B C 1
ATOM 8127 O O . ARG B 1 525 ? 7.051 36.25 5.652 1 54.25 525 ARG B O 1
ATOM 8134 N N . LEU B 1 526 ? 7.574 34.031 5.262 1 46.84 526 LEU B N 1
ATOM 8135 C CA . LEU B 1 526 ? 6.285 33.719 4.645 1 46.84 526 LEU B CA 1
ATOM 8136 C C . LEU B 1 526 ? 5.176 33.688 5.695 1 46.84 526 LEU B C 1
ATOM 8138 O O . LEU B 1 526 ? 5.457 33.625 6.895 1 46.84 526 LEU B O 1
ATOM 8142 N N . ARG B 1 527 ? 4.023 33.75 5.195 1 43.94 527 ARG B N 1
ATOM 8143 C CA . ARG B 1 527 ? 2.836 33.812 6.043 1 43.94 527 ARG B CA 1
ATOM 8144 C C . ARG B 1 527 ? 2.746 32.625 6.965 1 43.94 527 ARG B C 1
ATOM 8146 O O . ARG B 1 527 ? 2.193 32.688 8.062 1 43.94 527 ARG B O 1
ATOM 8153 N N . ASN B 1 528 ? 3.332 31.594 6.543 1 42.66 528 ASN B N 1
ATOM 8154 C CA . ASN B 1 528 ? 3.279 30.391 7.371 1 42.66 528 ASN B CA 1
ATOM 8155 C C . ASN B 1 528 ? 4.438 30.344 8.367 1 42.66 528 ASN B C 1
ATOM 8157 O O . ASN B 1 528 ? 4.598 29.359 9.094 1 42.66 528 ASN B O 1
ATOM 8161 N N . GLY B 1 529 ? 5.125 31.438 8.359 1 45 529 GLY B N 1
ATOM 8162 C CA . GLY B 1 529 ? 6.211 31.578 9.312 1 45 529 GLY B CA 1
ATOM 8163 C C . GLY B 1 529 ? 7.539 31.062 8.797 1 45 529 GLY B C 1
ATOM 8164 O O . GLY B 1 529 ? 8.578 31.281 9.422 1 45 529 GLY B O 1
ATOM 8165 N N . PHE B 1 530 ? 7.434 30.344 7.695 1 45.09 530 PHE B N 1
ATOM 8166 C CA . PHE B 1 530 ? 8.68 29.828 7.137 1 45.09 530 PHE B CA 1
ATOM 8167 C C . PHE B 1 530 ? 9.414 30.922 6.371 1 45.09 530 PHE B C 1
ATOM 8169 O O . PHE B 1 530 ? 8.797 31.828 5.82 1 45.09 530 PHE B O 1
ATOM 8176 N N . PRO B 1 531 ? 10.711 30.969 6.52 1 48.75 531 PRO B N 1
ATOM 8177 C CA . PRO B 1 531 ? 11.422 31.875 5.613 1 48.75 531 PRO B CA 1
ATOM 8178 C C . PRO B 1 531 ? 11.203 31.531 4.141 1 48.75 531 PRO B C 1
ATOM 8180 O O . PRO B 1 531 ? 10.969 30.375 3.803 1 48.75 531 PRO B O 1
ATOM 8183 N N . PRO B 1 532 ? 11.055 32.625 3.289 1 45.25 532 PRO B N 1
ATOM 8184 C CA . PRO B 1 532 ? 10.906 32.375 1.854 1 45.25 532 PRO B CA 1
ATOM 8185 C C . PRO B 1 532 ? 12.039 31.531 1.286 1 45.25 532 PRO B C 1
ATOM 8187 O O . PRO B 1 532 ? 13.172 31.609 1.759 1 45.25 532 PRO B O 1
ATOM 8190 N N . SER B 1 533 ? 11.766 30.5 0.659 1 47.88 533 SER B N 1
ATOM 8191 C CA . SER B 1 533 ? 12.781 29.656 0.03 1 47.88 533 SER B CA 1
ATOM 8192 C C . SER B 1 533 ? 13.344 30.312 -1.227 1 47.88 533 SER B C 1
ATOM 8194 O O . SER B 1 533 ? 12.758 31.266 -1.75 1 47.88 533 SER B O 1
ATOM 8196 N N . ALA B 1 534 ? 14.633 29.922 -1.656 1 43.59 534 ALA B N 1
ATOM 8197 C CA . ALA B 1 534 ? 15.344 30.438 -2.832 1 43.59 534 ALA B CA 1
ATOM 8198 C C . ALA B 1 534 ? 14.445 30.391 -4.07 1 43.59 534 ALA B C 1
ATOM 8200 O O . ALA B 1 534 ? 14.773 30.984 -5.102 1 43.59 534 ALA B O 1
ATOM 8201 N N . SER B 1 535 ? 13.43 29.5 -4.078 1 38.28 535 SER B N 1
ATOM 8202 C CA . SER B 1 535 ? 12.656 29.578 -5.316 1 38.28 535 SER B CA 1
ATOM 8203 C C . SER B 1 535 ? 11.68 30.75 -5.289 1 38.28 535 SER B C 1
ATOM 8205 O O . SER B 1 535 ? 10.969 30.938 -4.301 1 38.28 535 SER B O 1
#

Organism: Mizuhopecten yessoensis (NCBI:txid6573)

Solvent-accessible surface area (backbone atoms only — not comparable to full-atom values): 56036 Å² total; per-residue (Å²): 130,77,56,55,18,62,52,70,24,45,30,68,58,73,80,57,86,37,24,55,54,56,47,51,51,52,48,24,72,73,40,32,81,43,68,34,38,34,42,37,40,79,95,71,44,76,49,73,39,28,37,43,53,42,53,52,55,10,49,54,52,16,27,52,44,39,72,66,65,53,42,63,70,38,28,31,33,38,37,38,60,55,43,72,59,46,53,33,50,49,49,8,36,42,42,33,30,16,20,32,31,54,40,75,52,80,82,66,50,71,65,58,51,49,53,52,39,60,74,59,55,43,54,30,37,35,28,46,47,84,53,54,66,66,56,54,50,51,49,46,48,51,41,64,38,83,79,38,82,71,78,81,35,47,67,48,61,48,28,76,62,45,70,74,22,33,81,63,30,78,74,63,43,66,44,78,67,35,68,63,53,79,68,61,86,60,60,22,80,40,56,33,35,32,46,67,40,86,33,91,82,71,53,64,40,35,41,26,30,22,17,28,21,52,50,40,46,28,48,42,53,39,62,64,72,59,56,62,92,57,50,39,28,36,39,55,53,48,47,67,42,63,62,47,95,58,19,66,65,29,30,61,71,65,69,21,27,34,38,37,50,30,59,89,48,30,82,38,74,87,31,50,64,59,49,50,50,47,37,54,76,68,61,39,35,26,33,41,38,47,65,70,56,48,53,47,46,59,77,40,39,71,63,47,56,70,69,70,61,60,28,51,31,37,33,33,44,87,60,92,71,60,71,79,68,38,67,46,47,71,61,54,16,64,37,32,35,37,38,36,63,45,75,53,55,25,66,42,20,36,28,76,57,43,85,80,58,60,83,43,54,35,44,52,58,31,60,41,28,35,40,36,23,22,41,95,84,66,47,70,29,46,37,61,47,76,24,43,34,30,38,31,47,89,42,31,46,75,43,42,61,98,30,68,68,62,37,60,71,32,45,45,86,92,64,28,32,55,70,50,31,24,21,30,27,36,87,86,66,48,40,30,53,49,36,41,59,78,42,45,33,51,36,61,89,38,78,27,47,30,34,56,43,27,53,38,44,48,67,38,86,46,38,68,45,57,49,40,29,62,36,87,29,96,85,29,56,19,37,39,27,33,35,30,22,60,36,95,88,48,87,78,50,66,66,54,50,46,54,51,30,42,64,62,51,33,79,93,39,52,86,41,52,54,79,36,73,41,82,39,92,68,76,72,54,36,94,86,63,44,63,68,62,69,110,129,78,57,56,19,62,53,68,23,45,30,69,58,72,81,58,88,37,24,53,54,55,47,51,52,53,49,23,72,73,40,32,80,43,68,35,38,34,44,36,41,82,94,71,44,74,48,72,39,28,36,44,55,42,52,52,56,11,48,52,50,15,30,52,44,40,73,73,65,53,43,62,70,39,28,30,32,38,38,38,64,59,44,72,64,46,54,32,50,49,49,9,37,42,43,34,30,15,20,31,32,55,41,75,55,82,78,65,49,72,66,59,50,49,53,51,38,59,74,59,56,44,54,28,36,34,27,46,47,86,52,56,66,65,58,53,48,51,50,46,46,50,36,62,39,83,79,41,82,70,73,84,51,34,71,42,63,47,36,71,66,48,69,73,19,39,80,66,28,78,74,65,45,66,43,80,67,37,68,65,52,78,69,61,87,58,61,22,80,40,58,33,36,32,44,68,41,83,34,96,81,70,53,64,40,36,40,26,31,24,18,27,21,51,51,40,45,32,49,42,54,37,62,67,74,62,60,60,93,57,51,35,29,34,40,54,54,43,50,67,44,64,63,50,95,61,19,67,63,31,30,59,71,66,71,23,24,34,40,37,48,30,57,88,50,27,84,36,74,89,31,51,63,59,49,50,49,50,38,54,75,69,60,37,33,27,32,40,37,49,65,72,54,49,53,47,45,59,76,41,39,72,64,48,56,69,68,70,62,61,28,52,31,38,35,33,44,89,61,90,72,60,71,80,68,38,68,46,50,71,61,53,16,65,35,32,36,37,38,36,62,44,76,54,56,26,66,41,21,37,28,75,58,44,84,81,59,59,83,40,53,35,45,51,58,32,59,41,29,34,40,36,23,23,41,96,85,66,46,70,30,44,39,61,48,77,23,43,35,30,40,31,48,88,43,31,46,75,45,41,61,96,30,69,67,60,37,60,71,33,45,47,85,91,66,28,31,55,70,51,30,25,23,30,25,36,86,86,67,47,39,30,54,47,35,41,58,80,40,45,32,52,36,62,90,37,78,28,45,30,37,53,44,26,54,39,43,50,69,38,88,45,40,68,46,58,49,40,32,65,36,85,31,94,84,30,56,20,36,41,28,34,35,32,24,61,37,92,89,48,88,79,50,66,66,55,50,47,55,51,33,43,64,62,53,34,79,93,40,50,88,42,53,55,80,37,76,42,82,39,92,67,79,71,56,37,93,85,64,44,63,67,61,69,117